Protein 1LXY (pdb70)

Nearest PDB structures (foldseek):
  1lxy-assembly1_A  TM=1.002E+00  e=8.979E-89  Mycoplasmopsis arginini
  4e4j-assembly2_D  TM=9.591E-01  e=1.182E-56  Malacoplasma penetrans HF-2
  4bof-assembly4_D-2  TM=9.390E-01  e=9.169E-45  Streptococcus pyogenes
  2aci-assembly3_B  TM=8.982E-01  e=5.931E-35  Pseudomonas aeruginosa
  2abr-assembly1_B  TM=8.863E-01  e=8.981E-33  Pseudomonas aeruginosa

Secondary structure (DSSP, 8-state):
--S-TT--S-BB--SSSPEEEEEE----GGGGG--GGGHHHHT-SS---HHHHHHHHHHHHHHHHTTT-EEEEHHHHHHHHHHHS-HHHHHHHHHHHHHT-SSPPPHHHHHHHHHHHHH-SSHHHHHHHHHH-EEHHHHT---SSSEEE---GGGG-TTSSEEEEBTEEEE---SSHHHHTTHHHHHHHHHH-TTTTTPPEEE-GGG-S---GGGEEE-SSSEEEEEESSS--HHHHHHHHHHHHH-TT----EEEEEE---BTTB-SGGGTEEEEETTEEEE-GGGTTT-EEEEEETTTS-SS---EEE---HHHHHHHHHSS--EEEETT-TT--HHHHHHHHHTTTT-PEEEETTEEEEETT-HHHHHHHHHTT-EEEEE--HHHHTTS--TTTT-EEEEEPPP--/--S-TT--S-BB--SSS-EEEEEE----GGGGG--GGGHHHHT-SS---HHHHHHHHHHHHHHHHHTT-EEEEHHHHHHHHHHTS-HHHHHHHHHHHHHT-SSPPPHHHHHHHHHHHHT-SSHHHHHHHHHH-EEHHHHT---SSSEEE---GGGG-TTSSEEEEBTEEEE---SSHHHHTTHHHHHHHHHH-TTTTT--EEE-GGG-S---GGGEEE-SSSEEEEEESSS--HHHHHHHHHHHHH-SS----EEEEEE---BTTB-SGGGTEEEEETTEEEE-GGGTTT-EEEEEESSSS-SS---EE----HHHHHHHHHSS--EEEETT-TT--HHHHHHHHHTTTT-PEEEETTEEEEETT-HHHHHHHHHTT-EEEEE--HHHHTTS--TTTT-EEEEEPPP--

Solvent-accessible surface area: 29771 Å² total

Radius of gyration: 29.82 Å; Cα contacts (8 Å, |Δi|>4): 1831; chains: 2; bounding box: 75×48×93 Å

B-factor: mean 23.93, std 8.2, range [6.05, 57.38]

Foldseek 3Di:
DLDDPPQQAFADQAQFFFFAEWEFAQQALQLVPDDPVCCVVLQFLDRFPNVVQNVQVVVLVVVCVVSNHSYGHLLVLLQVLLVQFDVVLVLVLLVVLQPLFPPNADPVVSVLVSVLLVPDPGSSVNSRDSQNFAFCVSSVHDDPDGTNGHHLRLVRLVQWQKARARRAIEGFQWDHSSNNSVSSSVCSSLCGPPSNVVHHYLYHNVPPAFAIRLQWGNHGLAEIEGEPELGHHPVVVQSSLLSQLVDPVRRHFKYKYKYFYHDSLQTYCLLAKDDAALFEMEGACVRQVGIWIWMFGSPPCPSGTDTHTDPDRVQVVVCVVSVDGHHYAHQLGDPDDVVLSVVCSSLSLSAWRHSHGLETEKACVSPSSCVSSVVVVHHYDYTHNVSVSSSSHIVNSSMHRRHRDHDPD/DLDDPVQQFFADQAQFFQFAEKEFAQFALQLVPDDPVCCVVLQFLDRFPNVVQNVLVVVVVVVCVVSVHRYGHLLVLLLVLLVPFDPVLVLVLLVVLQCLFPPNADVVVSVLSSVLLVPDDGSSVSSRDSQNFAFCVSSVHDDPDGTNTHHLRLVRQVQWQKARARRAIEGFQWDHSSNNSVSSSVCSSQCGPPSRVVHHYLYHNVVPAFAIRLQWGNHGLAEIEGEPELTHHQVNVLSSLLSQLVDPVRRHFKYKYKYFYHDSLQTYVLLAWDAQALAEMEGECVRQVPIWIWMFGSDPQPSRTHTHTDPDHVQVVVCVVNVDRHHYAYQLGPPGDVVLSVVCSSLSVSNWRHNHGLETEKACVSPSSCVSSVVVPHHYDYTHNVSVSSSSHIVSSSMHRRHGHDDPD

Organism: Mycoplasmopsis arginini (NCBI:txid2094)

Sequence (818 aa):
SVFDSKFKGIHVYSEIGELESVLVHEPGREIDYITPARLDELLFSAILESHDARKEHKQFVAELKANDINVVELIDLVAETYDLASQEAKDKLIEEFLEDSEPVLSEEHKVVVRNFLKAKKTSRELVEIMMAGITKYDLGIEADHELIVDPMPNLYFTRDPFASVGNGVTIHYMRYKVRQRETLFSRFVFSNHPKLINTPWYYDPSLKLSIEGGDVFIYNNDTLVVGVSERTDLQTVTLLAKNIVANKECEFKRIVAINVPKWTNLMHLDTWLTMLDKDKFLYSPIANDVFKFWDYDLVNGGAEPQPVENGLPLEGLLQSIINKKPVLIPIAGEGASQMEIERETHFDGTNYLAIRPGVVIGYSRNEKTNAALEAAGIKVLPFHGNQLSLGMGNARCMSMPLSRKDVKWSVFDSKFKGIHVYSEIGELESVLVHEPGREIDYITPARLDELLFSAILESHDARKEHKQFVAELKANDINVVELIDLVAETYDLASQEAKDKLIEEFLEDSEPVLSEEHKVVVRNFLKAKKTSRELVEIMMAGITKYDLGIEADHELIVDPMPNLYFTRDPFASVGNGVTIHYMRYKVRQRETLFSRFVFSNHPKLINTPWYYDPSLKLSIEGGDVFIYNNDTLVVGVSERTDLQTVTLLAKNIVANKECEFKRIVAINVPKWTNLMHLDTWLTMLDKDKFLYSPIANDVFKFWDYDLVNGGAEPQPVENGLPLEGLLQSIINKKPVLIPIAGEGASQMEIERETHFDGTNYLAIRPGVVIGYSRNEKTNAALEAAGIKVLPFHGNQLSLGMGNARCMSMPLSRKDVKW

InterPro domains:
  IPR003876 Arginine deiminase [MF_00242] (8-408)
  IPR003876 Arginine deiminase [PIRSF006356] (8-408)
  IPR003876 Arginine deiminase [PR01466] (9-29)
  IPR003876 Arginine deiminase [PR01466] (152-170)
  IPR003876 Arginine deiminase [PR01466] (180-195)
  IPR003876 Arginine deiminase [PR01466] (344-361)
  IPR003876 Arginine deiminase [PR01466] (364-378)
  IPR003876 Arginine deiminase [PR01466] (387-405)
  IPR003876 Arginine deiminase [TIGR01078] (11-408)

CATH classification: 3.75.10.10 (+1 more: 1.10.3930.10)

Structure (mmCIF, N/CA/C/O backbone):
data_1LXY
#
_entry.id   1LXY
#
_cell.length_a   77.240
_cell.length_b   76.370
_cell.length_c   82.900
_cell.angle_alpha   90.00
_cell.angle_beta   109.74
_cell.angle_gamma   90.00
#
_symmetry.space_group_name_H-M   'P 1 21 1'
#
loop_
_entity.id
_entity.type
_entity.pdbx_description
1 polymer 'Arginine Deiminase'
2 non-polymer CITRULLINE
3 non-polymer 2-AMINO-2-HYDROXYMETHYL-PROPANE-1,3-DIOL
4 water water
#
loop_
_atom_site.group_PDB
_atom_site.id
_atom_site.type_symbol
_atom_site.label_atom_id
_atom_site.label_alt_id
_atom_site.label_comp_id
_atom_site.label_asym_id
_atom_site.label_entity_id
_atom_site.label_seq_id
_atom_site.pdbx_PDB_ins_code
_atom_site.Cartn_x
_atom_site.Cartn_y
_atom_site.Cartn_z
_atom_site.occupancy
_atom_site.B_iso_or_equiv
_atom_site.auth_seq_id
_atom_site.auth_comp_id
_atom_site.auth_asym_id
_atom_site.auth_atom_id
_atom_site.pdbx_PDB_model_num
ATOM 1 N N . SER A 1 1 ? 62.752 64.706 2.340 1.00 24.18 2 SER A N 1
ATOM 2 C CA . SER A 1 1 ? 62.421 63.279 2.616 1.00 23.15 2 SER A CA 1
ATOM 3 C C . SER A 1 1 ? 61.026 62.973 2.098 1.00 26.19 2 SER A C 1
ATOM 4 O O . SER A 1 1 ? 60.238 63.880 1.818 1.00 23.47 2 SER A O 1
ATOM 7 N N . VAL A 1 2 ? 60.709 61.695 1.970 1.00 22.79 3 VAL A N 1
ATOM 8 C CA . VAL A 1 2 ? 59.377 61.349 1.505 1.00 21.40 3 VAL A CA 1
ATOM 9 C C . VAL A 1 2 ? 58.412 61.622 2.649 1.00 18.70 3 VAL A C 1
ATOM 10 O O . VAL A 1 2 ? 57.215 61.810 2.439 1.00 22.10 3 VAL A O 1
ATOM 14 N N . PHE A 1 3 ? 58.935 61.640 3.872 1.00 17.09 4 PHE A N 1
ATOM 15 C CA . PHE A 1 3 ? 58.085 61.898 5.028 1.00 21.33 4 PHE A CA 1
ATOM 16 C C . PHE A 1 3 ? 57.964 63.397 5.255 1.00 24.82 4 PHE A C 1
ATOM 17 O O . PHE A 1 3 ? 58.953 64.119 5.137 1.00 24.74 4 PHE A O 1
ATOM 25 N N . ASP A 1 4 ? 56.764 63.880 5.574 1.00 21.92 5 ASP A N 1
ATOM 26 C CA . ASP A 1 4 ? 56.628 65.308 5.824 1.00 26.17 5 ASP A CA 1
ATOM 27 C C . ASP A 1 4 ? 57.199 65.639 7.201 1.00 31.19 5 ASP A C 1
ATOM 28 O O . ASP A 1 4 ? 57.575 64.742 7.964 1.00 25.99 5 ASP A O 1
ATOM 33 N N . SER A 1 5 ? 57.254 66.929 7.516 1.00 29.96 6 SER A N 1
ATOM 34 C CA . SER A 1 5 ? 57.804 67.408 8.782 1.00 31.14 6 SER A CA 1
ATOM 35 C C . SER A 1 5 ? 57.239 66.775 10.042 1.00 28.75 6 SER A C 1
ATOM 36 O O . SER A 1 5 ? 57.992 66.448 10.959 1.00 35.02 6 SER A O 1
ATOM 39 N N . LYS A 1 6 ? 55.925 66.600 10.096 1.00 26.39 7 LYS A N 1
ATOM 40 C CA . LYS A 1 6 ? 55.295 66.047 11.294 1.00 28.93 7 LYS A CA 1
ATOM 41 C C . LYS A 1 6 ? 55.384 64.541 11.527 1.00 29.88 7 LYS A C 1
ATOM 42 O O . LYS A 1 6 ? 55.263 64.096 12.663 1.00 28.00 7 LYS A O 1
ATOM 48 N N . PHE A 1 7 ? 55.579 63.747 10.480 1.00 29.58 8 PHE A N 1
ATOM 49 C CA . PHE A 1 7 ? 55.647 62.299 10.681 1.00 31.35 8 PHE A CA 1
ATOM 50 C C . PHE A 1 7 ? 56.655 61.956 11.779 1.00 30.19 8 PHE A C 1
ATOM 51 O O . PHE A 1 7 ? 57.823 62.344 11.702 1.00 34.16 8 PHE A O 1
ATOM 59 N N . LYS A 1 8 ? 56.203 61.232 12.797 1.00 27.06 9 LYS A N 1
ATOM 60 C CA . LYS A 1 8 ? 57.071 60.851 13.916 1.00 33.41 9 LYS A CA 1
ATOM 61 C C . LYS A 1 8 ? 57.314 59.341 13.947 1.00 36.11 9 LYS A C 1
ATOM 62 O O . LYS A 1 8 ? 58.299 58.862 14.522 1.00 45.24 9 LYS A O 1
ATOM 68 N N . GLY A 1 9 ? 56.420 58.593 13.317 1.00 29.22 10 GLY A N 1
ATOM 69 C CA . GLY A 1 9 ? 56.554 57.150 13.311 1.00 25.16 10 GLY A CA 1
ATOM 70 C C . GLY A 1 9 ? 55.181 56.551 13.111 1.00 22.85 10 GLY A C 1
ATOM 71 O O . GLY A 1 9 ? 54.206 57.278 12.891 1.00 17.67 10 GLY A O 1
ATOM 72 N N . ILE A 1 10 ? 55.096 55.233 13.206 1.00 19.10 11 ILE A N 1
ATOM 73 C CA . ILE A 1 10 ? 53.837 54.548 12.999 1.00 16.26 11 ILE A CA 1
ATOM 74 C C . ILE A 1 10 ? 52.833 54.919 14.062 1.00 16.19 11 ILE A C 1
ATOM 75 O O . ILE A 1 10 ? 53.096 54.793 15.249 1.00 19.46 11 ILE A O 1
ATOM 80 N N . HIS A 1 11 ? 51.663 55.369 13.629 1.00 18.91 12 HIS A N 1
ATOM 81 C CA . HIS A 1 11 ? 50.634 55.759 14.577 1.00 21.37 12 HIS A CA 1
ATOM 82 C C . HIS A 1 11 ? 49.263 55.421 14.005 1.00 19.46 12 HIS A C 1
ATOM 83 O O . HIS A 1 11 ? 48.573 56.309 13.528 1.00 15.34 12 HIS A O 1
ATOM 90 N N . VAL A 1 12 ? 48.854 54.152 14.059 1.00 18.75 13 VAL A N 1
ATOM 91 C CA . VAL A 1 12 ? 47.555 53.775 13.489 1.00 20.63 13 VAL A CA 1
ATOM 92 C C . VAL A 1 12 ? 46.705 52.978 14.476 1.00 18.27 13 VAL A C 1
ATOM 93 O O . VAL A 1 12 ? 46.880 51.764 14.639 1.00 20.51 13 VAL A O 1
ATOM 97 N N . TYR A 1 13 ? 45.774 53.669 15.126 1.00 13.52 14 TYR A N 1
ATOM 98 C CA . TYR A 1 13 ? 44.930 53.025 16.115 1.00 17.35 14 TYR A CA 1
ATOM 99 C C . TYR A 1 13 ? 43.470 52.979 15.715 1.00 15.97 14 TYR A C 1
ATOM 100 O O . TYR A 1 13 ? 42.583 52.854 16.565 1.00 21.44 14 TYR A O 1
ATOM 109 N N . SER A 1 14 ? 43.221 53.068 14.411 1.00 19.48 15 SER A N 1
ATOM 110 C CA . SER A 1 14 ? 41.864 52.992 13.883 1.00 13.33 15 SER A CA 1
ATOM 111 C C . SER A 1 14 ? 41.911 52.811 12.378 1.00 11.69 15 SER A C 1
ATOM 112 O O . SER A 1 14 ? 42.983 52.860 11.764 1.00 13.88 15 SER A O 1
ATOM 115 N N . GLU A 1 15 ? 40.731 52.620 11.801 1.00 14.21 16 GLU A N 1
ATOM 116 C CA . GLU A 1 15 ? 40.571 52.433 10.366 1.00 18.78 16 GLU A CA 1
ATOM 117 C C . GLU A 1 15 ? 40.052 53.721 9.734 1.00 18.26 16 GLU A C 1
ATOM 118 O O . GLU A 1 15 ? 39.994 53.843 8.495 1.00 14.93 16 GLU A O 1
ATOM 124 N N . ILE A 1 16 ? 39.702 54.689 10.581 1.00 18.14 17 ILE A N 1
ATOM 125 C CA . ILE A 1 16 ? 39.070 55.920 10.106 1.00 20.20 17 ILE A CA 1
ATOM 126 C C . ILE A 1 16 ? 39.628 57.287 10.522 1.00 19.41 17 ILE A C 1
ATOM 127 O O . ILE A 1 16 ? 39.169 58.301 10.008 1.00 18.87 17 ILE A O 1
ATOM 132 N N . GLY A 1 17 ? 40.569 57.335 11.460 1.00 17.55 18 GLY A N 1
ATOM 133 C CA . GLY A 1 17 ? 41.104 58.628 11.871 1.00 19.98 18 GLY A CA 1
ATOM 134 C C . GLY A 1 17 ? 41.689 59.404 10.702 1.00 19.52 18 GLY A C 1
ATOM 135 O O . GLY A 1 17 ? 42.173 58.805 9.743 1.00 15.01 18 GLY A O 1
ATOM 136 N N . GLU A 1 18 ? 41.656 60.735 10.766 1.00 16.37 19 GLU A N 1
ATOM 137 C CA . GLU A 1 18 ? 42.201 61.539 9.676 1.00 19.75 19 GLU A CA 1
ATOM 138 C C . GLU A 1 18 ? 43.564 61.028 9.252 1.00 19.59 19 GLU A C 1
ATOM 139 O O . GLU A 1 18 ? 44.510 61.019 10.045 1.00 19.40 19 GLU A O 1
ATOM 145 N N . LEU A 1 19 ? 43.659 60.613 7.993 1.00 17.48 20 LEU A N 1
ATOM 146 C CA . LEU A 1 19 ? 44.894 60.072 7.449 1.00 18.36 20 LEU A CA 1
ATOM 147 C C . LEU A 1 19 ? 45.972 61.145 7.334 1.00 15.92 20 LEU A C 1
ATOM 148 O O . LEU A 1 19 ? 45.747 62.192 6.739 1.00 19.00 20 LEU A O 1
ATOM 153 N N . GLU A 1 20 ? 47.148 60.881 7.888 1.00 14.88 21 GLU A N 1
ATOM 154 C CA . GLU A 1 20 ? 48.239 61.858 7.823 1.00 18.07 21 GLU A CA 1
ATOM 155 C C . GLU A 1 20 ? 49.329 61.453 6.825 1.00 20.00 21 GLU A C 1
ATOM 156 O O . GLU A 1 20 ? 49.716 62.250 5.969 1.00 20.52 21 GLU A O 1
ATOM 162 N N . SER A 1 21 ? 49.813 60.216 6.936 1.00 21.93 22 SER A N 1
ATOM 163 C CA . SER A 1 21 ? 50.826 59.677 6.023 1.00 18.41 22 SER A CA 1
ATOM 164 C C . SER A 1 21 ? 50.370 58.287 5.571 1.00 12.98 22 SER A C 1
ATOM 165 O O . SER A 1 21 ? 49.884 57.491 6.380 1.00 16.57 22 SER A O 1
ATOM 168 N N . VAL A 1 22 ? 50.555 57.989 4.291 1.00 14.34 23 VAL A N 1
ATOM 169 C CA . VAL A 1 22 ? 50.124 56.712 3.747 1.00 16.89 23 VAL A CA 1
ATOM 170 C C . VAL A 1 22 ? 51.091 56.264 2.670 1.00 17.73 23 VAL A C 1
ATOM 171 O O . VAL A 1 22 ? 51.593 57.079 1.897 1.00 18.40 23 VAL A O 1
ATOM 175 N N . LEU A 1 23 ? 51.361 54.965 2.638 1.00 15.71 24 LEU A N 1
ATOM 176 C CA . LEU A 1 23 ? 52.264 54.381 1.658 1.00 15.97 24 LEU A CA 1
ATOM 177 C C . LEU A 1 23 ? 51.490 53.814 0.453 1.00 19.05 24 LEU A C 1
ATOM 178 O O . LEU A 1 23 ? 50.489 53.116 0.614 1.00 19.41 24 LEU A O 1
ATOM 183 N N . VAL A 1 24 ? 51.965 54.137 -0.743 1.00 17.99 25 VAL A N 1
ATOM 184 C CA . VAL A 1 24 ? 51.381 53.651 -1.984 1.00 13.69 25 VAL A CA 1
ATOM 185 C C . VAL A 1 24 ? 52.533 53.295 -2.914 1.00 18.15 25 VAL A C 1
ATOM 186 O O . VAL A 1 24 ? 53.708 53.503 -2.576 1.00 16.99 25 VAL A O 1
ATOM 190 N N . HIS A 1 25 ? 52.208 52.722 -4.067 1.00 14.92 26 HIS A N 1
ATOM 191 C CA . HIS A 1 25 ? 53.232 52.413 -5.060 1.00 13.83 26 HIS A CA 1
ATOM 192 C C . HIS A 1 25 ? 52.584 52.430 -6.420 1.00 18.74 26 HIS A C 1
ATOM 193 O O . HIS A 1 25 ? 51.680 51.645 -6.687 1.00 17.92 26 HIS A O 1
ATOM 200 N N . GLU A 1 26 ? 53.036 53.332 -7.281 1.00 16.65 27 GLU A N 1
ATOM 201 C CA . GLU A 1 26 ? 52.495 53.403 -8.629 1.00 14.90 27 GLU A CA 1
ATOM 202 C C . GLU A 1 26 ? 53.064 52.200 -9.384 1.00 16.55 27 GLU A C 1
ATOM 203 O O . GLU A 1 26 ? 54.269 51.940 -9.333 1.00 19.94 27 GLU A O 1
ATOM 209 N N . PRO A 1 27 ? 52.198 51.426 -10.065 1.00 15.08 28 PRO A N 1
ATOM 210 C CA . PRO A 1 27 ? 52.692 50.259 -10.802 1.00 12.99 28 PRO A CA 1
ATOM 211 C C . PRO A 1 27 ? 53.773 50.624 -11.817 1.00 17.83 28 PRO A C 1
ATOM 212 O O . PRO A 1 27 ? 53.548 51.406 -12.752 1.00 18.71 28 PRO A O 1
ATOM 216 N N . GLY A 1 28 ? 54.966 50.082 -11.601 1.00 17.89 29 GLY A N 1
ATOM 217 C CA . GLY A 1 28 ? 56.065 50.354 -12.505 1.00 14.50 29 GLY A CA 1
ATOM 218 C C . GLY A 1 28 ? 56.120 49.364 -13.659 1.00 19.70 29 GLY A C 1
ATOM 219 O O . GLY A 1 28 ? 55.104 48.830 -14.092 1.00 18.83 29 GLY A O 1
ATOM 220 N N . ARG A 1 29 ? 57.326 49.120 -14.153 1.00 14.47 30 ARG A N 1
ATOM 221 C CA . ARG A 1 29 ? 57.548 48.217 -15.267 1.00 20.89 30 ARG A CA 1
ATOM 222 C C . ARG A 1 29 ? 57.093 46.790 -14.975 1.00 18.56 30 ARG A C 1
ATOM 223 O O . ARG A 1 29 ? 56.814 46.012 -15.904 1.00 14.86 30 ARG A O 1
ATOM 231 N N . GLU A 1 30 ? 57.019 46.448 -13.691 1.00 15.30 31 GLU A N 1
ATOM 232 C CA . GLU A 1 30 ? 56.624 45.104 -13.302 1.00 17.01 31 GLU A CA 1
ATOM 233 C C . GLU A 1 30 ? 55.306 44.624 -13.922 1.00 13.99 31 GLU A C 1
ATOM 234 O O . GLU A 1 30 ? 55.165 43.441 -14.229 1.00 16.33 31 GLU A O 1
ATOM 240 N N . ILE A 1 31 ? 54.336 45.514 -14.126 1.00 12.72 32 ILE A N 1
ATOM 241 C CA . ILE A 1 31 ? 53.085 45.046 -14.718 1.00 14.87 32 ILE A CA 1
ATOM 242 C C . ILE A 1 31 ? 53.154 44.864 -16.240 1.00 17.16 32 ILE A C 1
ATOM 243 O O . ILE A 1 31 ? 52.223 44.310 -16.836 1.00 16.71 32 ILE A O 1
ATOM 248 N N . ASP A 1 32 ? 54.233 45.325 -16.874 1.00 16.36 33 ASP A N 1
ATOM 249 C CA . ASP A 1 32 ? 54.361 45.153 -18.328 1.00 16.22 33 ASP A CA 1
ATOM 250 C C . ASP A 1 32 ? 54.768 43.709 -18.633 1.00 16.98 33 ASP A C 1
ATOM 251 O O . ASP A 1 32 ? 54.651 43.239 -19.772 1.00 15.48 33 ASP A O 1
ATOM 256 N N . TYR A 1 33 ? 55.239 43.004 -17.609 1.00 16.65 34 TYR A N 1
ATOM 257 C CA . TYR A 1 33 ? 55.688 41.626 -17.775 1.00 16.72 34 TYR A CA 1
ATOM 258 C C . TYR A 1 33 ? 54.613 40.584 -17.462 1.00 17.86 34 TYR A C 1
ATOM 259 O O . TYR A 1 33 ? 54.875 39.383 -17.433 1.00 17.32 34 TYR A O 1
ATOM 268 N N . ILE A 1 34 ? 53.395 41.044 -17.236 1.00 17.30 35 ILE A N 1
ATOM 269 C CA . ILE A 1 34 ? 52.309 40.110 -16.989 1.00 18.08 35 ILE A CA 1
ATOM 270 C C . ILE A 1 34 ? 51.905 39.568 -18.366 1.00 18.37 35 ILE A C 1
ATOM 271 O O . ILE A 1 34 ? 51.567 40.338 -19.268 1.00 18.91 35 ILE A O 1
ATOM 276 N N . THR A 1 35 ? 51.967 38.251 -18.539 1.00 19.12 36 THR A N 1
ATOM 277 C CA . THR A 1 35 ? 51.578 37.633 -19.821 1.00 20.87 36 THR A CA 1
ATOM 278 C C . THR A 1 35 ? 50.299 36.818 -19.636 1.00 20.47 36 THR A C 1
ATOM 279 O O . THR A 1 35 ? 49.999 36.363 -18.533 1.00 20.76 36 THR A O 1
ATOM 283 N N . PRO A 1 36 ? 49.538 36.611 -20.718 1.00 17.15 37 PRO A N 1
ATOM 284 C CA . PRO A 1 36 ? 48.293 35.848 -20.615 1.00 19.06 37 PRO A CA 1
ATOM 285 C C . PRO A 1 36 ? 48.369 34.466 -19.968 1.00 24.05 37 PRO A C 1
ATOM 286 O O . PRO A 1 36 ? 47.489 34.109 -19.185 1.00 20.65 37 PRO A O 1
ATOM 290 N N . ALA A 1 37 ? 49.421 33.707 -20.265 1.00 16.69 38 ALA A N 1
ATOM 291 C CA . ALA A 1 37 ? 49.583 32.369 -19.696 1.00 22.93 38 ALA A CA 1
ATOM 292 C C . ALA A 1 37 ? 49.930 32.390 -18.206 1.00 24.10 38 ALA A C 1
ATOM 293 O O . ALA A 1 37 ? 49.850 31.358 -17.531 1.00 17.63 38 ALA A O 1
ATOM 295 N N . ARG A 1 38 ? 50.311 33.557 -17.687 1.00 15.33 39 ARG A N 1
ATOM 296 C CA . ARG A 1 38 ? 50.678 33.649 -16.278 1.00 22.14 39 ARG A CA 1
ATOM 297 C C . ARG A 1 38 ? 49.694 34.409 -15.399 1.00 18.62 39 ARG A C 1
ATOM 298 O O . ARG A 1 38 ? 50.018 34.736 -14.262 1.00 17.54 39 ARG A O 1
ATOM 306 N N . LEU A 1 39 ? 48.489 34.677 -15.899 1.00 19.60 40 LEU A N 1
ATOM 307 C CA . LEU A 1 39 ? 47.522 35.424 -15.106 1.00 16.82 40 LEU A CA 1
ATOM 308 C C . LEU A 1 39 ? 47.264 34.823 -13.727 1.00 20.65 40 LEU A C 1
ATOM 309 O O . LEU A 1 39 ? 47.401 35.519 -12.726 1.00 14.39 40 LEU A O 1
ATOM 314 N N . ASP A 1 40 ? 46.890 33.545 -13.659 1.00 17.14 41 ASP A N 1
ATOM 315 C CA . ASP A 1 40 ? 46.630 32.938 -12.364 1.00 17.45 41 ASP A CA 1
ATOM 316 C C . ASP A 1 40 ? 47.864 32.956 -11.479 1.00 21.16 41 ASP A C 1
ATOM 317 O O . ASP A 1 40 ? 47.784 33.273 -10.302 1.00 21.44 41 ASP A O 1
ATOM 322 N N . GLU A 1 41 ? 49.007 32.623 -12.049 1.00 14.95 42 GLU A N 1
ATOM 323 C CA . GLU A 1 41 ? 50.231 32.617 -11.273 1.00 18.53 42 GLU A CA 1
ATOM 324 C C . GLU A 1 41 ? 50.580 33.992 -10.674 1.00 20.28 42 GLU A C 1
ATOM 325 O O . GLU A 1 41 ? 50.869 34.092 -9.485 1.00 21.98 42 GLU A O 1
ATOM 331 N N . LEU A 1 42 ? 50.531 35.044 -11.489 1.00 19.62 43 LEU A N 1
ATOM 332 C CA . LEU A 1 42 ? 50.888 36.388 -11.024 1.00 17.16 43 LEU A CA 1
ATOM 333 C C . LEU A 1 42 ? 49.781 37.081 -10.223 1.00 21.65 43 LEU A C 1
ATOM 334 O O . LEU A 1 42 ? 49.976 38.186 -9.725 1.00 15.27 43 LEU A O 1
ATOM 339 N N . LEU A 1 43 ? 48.624 36.427 -10.117 1.00 18.07 44 LEU A N 1
ATOM 340 C CA . LEU A 1 43 ? 47.480 36.927 -9.343 1.00 17.88 44 LEU A CA 1
ATOM 341 C C . LEU A 1 43 ? 46.671 38.079 -9.977 1.00 21.34 44 LEU A C 1
ATOM 342 O O . LEU A 1 43 ? 46.252 39.000 -9.286 1.00 18.18 44 LEU A O 1
ATOM 347 N N . PHE A 1 44 ? 46.441 38.033 -11.287 1.00 13.78 45 PHE A N 1
ATOM 348 C CA . PHE A 1 44 ? 45.650 39.089 -11.920 1.00 15.02 45 PHE A CA 1
ATOM 349 C C . PHE A 1 44 ? 44.442 38.489 -12.621 1.00 12.76 45 PHE A C 1
ATOM 350 O O . PHE A 1 44 ? 44.538 37.388 -13.148 1.00 14.68 45 PHE A O 1
ATOM 358 N N . SER A 1 45 ? 43.313 39.196 -12.624 1.00 15.07 46 SER A N 1
ATOM 359 C CA . SER A 1 45 ? 42.099 38.687 -13.279 1.00 13.99 46 SER A CA 1
ATOM 360 C C . SER A 1 45 ? 42.172 38.878 -14.796 1.00 16.95 46 SER A C 1
ATOM 361 O O . SER A 1 45 ? 41.504 38.171 -15.565 1.00 17.51 46 SER A O 1
ATOM 364 N N . ALA A 1 46 ? 42.980 39.849 -15.213 1.00 13.67 47 ALA A N 1
ATOM 365 C CA . ALA A 1 46 ? 43.167 40.151 -16.622 1.00 14.41 47 ALA A CA 1
ATOM 366 C C . ALA A 1 46 ? 44.377 41.048 -16.757 1.00 12.84 47 ALA A C 1
ATOM 367 O O . ALA A 1 46 ? 44.878 41.588 -15.760 1.00 12.95 47 ALA A O 1
ATOM 369 N N . ILE A 1 47 ? 44.857 41.210 -17.989 1.00 15.84 48 ILE A N 1
ATOM 370 C CA . ILE A 1 47 ? 46.010 42.051 -18.221 1.00 13.54 48 ILE A CA 1
ATOM 371 C C . ILE A 1 47 ? 45.609 43.520 -18.270 1.00 18.01 48 ILE A C 1
ATOM 372 O O . ILE A 1 47 ? 44.712 43.913 -19.013 1.00 19.67 48 ILE A O 1
ATOM 377 N N . LEU A 1 48 ? 46.294 44.324 -17.470 1.00 16.96 49 LEU A N 1
ATOM 378 C CA . LEU A 1 48 ? 46.048 45.758 -17.398 1.00 23.47 49 LEU A CA 1
ATOM 379 C C . LEU A 1 48 ? 46.656 46.477 -18.570 1.00 18.82 49 LEU A C 1
ATOM 380 O O . LEU A 1 48 ? 47.671 46.045 -19.117 1.00 25.07 49 LEU A O 1
ATOM 385 N N . GLU A 1 49 ? 46.033 47.585 -18.956 1.00 14.91 50 GLU A N 1
ATOM 386 C CA . GLU A 1 49 ? 46.599 48.426 -19.998 1.00 21.89 50 GLU A CA 1
ATOM 387 C C . GLU A 1 49 ? 47.465 49.299 -19.081 1.00 19.00 50 GLU A C 1
ATOM 388 O O . GLU A 1 49 ? 46.948 50.118 -18.309 1.00 15.66 50 GLU A O 1
ATOM 394 N N . SER A 1 50 ? 48.774 49.071 -19.129 1.00 18.94 51 SER A N 1
ATOM 395 C CA . SER A 1 50 ? 49.726 49.769 -18.268 1.00 21.76 51 SER A CA 1
ATOM 396 C C . SER A 1 50 ? 49.661 51.284 -18.238 1.00 16.64 51 SER A C 1
ATOM 397 O O . SER A 1 50 ? 49.679 51.884 -17.168 1.00 17.67 51 SER A O 1
ATOM 400 N N . HIS A 1 51 ? 49.583 51.913 -19.398 1.00 17.39 52 HIS A N 1
ATOM 401 C CA . HIS A 1 51 ? 49.564 53.364 -19.418 1.00 17.88 52 HIS A CA 1
ATOM 402 C C . HIS A 1 51 ? 48.389 53.946 -18.650 1.00 14.52 52 HIS A C 1
ATOM 403 O O . HIS A 1 51 ? 48.585 54.819 -17.803 1.00 19.57 52 HIS A O 1
ATOM 410 N N . ASP A 1 52 ? 47.178 53.467 -18.928 1.00 15.15 53 ASP A N 1
ATOM 411 C CA . ASP A 1 52 ? 46.010 53.956 -18.218 1.00 9.58 53 ASP A CA 1
ATOM 412 C C . ASP A 1 52 ? 46.097 53.623 -16.734 1.00 19.41 53 ASP A C 1
ATOM 413 O O . ASP A 1 52 ? 45.646 54.396 -15.888 1.00 16.58 53 ASP A O 1
ATOM 418 N N . ALA A 1 53 ? 46.666 52.467 -16.418 1.00 18.38 54 ALA A N 1
ATOM 419 C CA . ALA A 1 53 ? 46.780 52.069 -15.022 1.00 14.82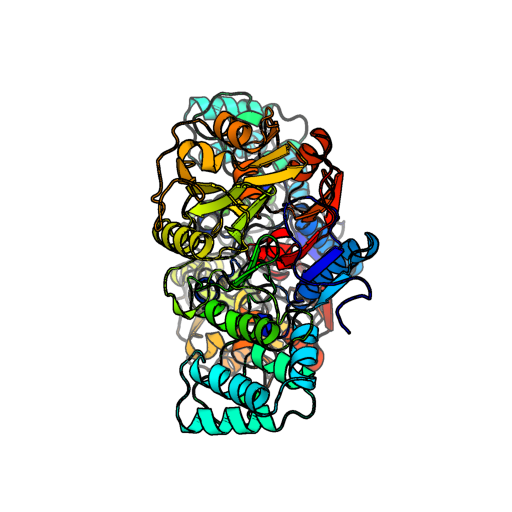 54 ALA A CA 1
ATOM 420 C C . ALA A 1 53 ? 47.560 53.109 -14.229 1.00 12.13 54 ALA A C 1
ATOM 421 O O . ALA A 1 53 ? 47.172 53.470 -13.129 1.00 15.19 54 ALA A O 1
ATOM 423 N N . ARG A 1 54 ? 48.670 53.580 -14.792 1.00 19.71 55 ARG A N 1
ATOM 424 C CA . ARG A 1 54 ? 49.497 54.559 -14.112 1.00 17.06 55 ARG A CA 1
ATOM 425 C C . ARG A 1 54 ? 48.773 55.900 -14.012 1.00 22.47 55 ARG A C 1
ATOM 426 O O . ARG A 1 54 ? 48.867 56.580 -12.989 1.00 17.73 55 ARG A O 1
ATOM 434 N N . LYS A 1 55 ? 48.045 56.281 -15.057 1.00 19.73 56 LYS A N 1
ATOM 435 C CA . LYS A 1 55 ? 47.298 57.535 -15.005 1.00 20.32 56 LYS A CA 1
ATOM 436 C C . LYS A 1 55 ? 46.249 57.424 -13.894 1.00 21.81 56 LYS A C 1
ATOM 437 O O . LYS A 1 55 ? 46.061 58.356 -13.112 1.00 16.77 56 LYS A O 1
ATOM 443 N N . GLU A 1 56 ? 45.563 56.286 -13.827 1.00 17.11 57 GLU A N 1
ATOM 444 C CA . GLU A 1 56 ? 44.559 56.078 -12.786 1.00 13.73 57 GLU A CA 1
ATOM 445 C C . GLU A 1 56 ? 45.192 56.189 -11.389 1.00 19.88 57 GLU A C 1
ATOM 446 O O . GLU A 1 56 ? 44.610 56.772 -10.479 1.00 13.78 57 GLU A O 1
ATOM 452 N N . HIS A 1 57 ? 46.390 55.644 -11.223 1.00 14.10 58 HIS A N 1
ATOM 453 C CA . HIS A 1 57 ? 47.025 55.688 -9.922 1.00 14.85 58 HIS A CA 1
ATOM 454 C C . HIS A 1 57 ? 47.398 57.128 -9.557 1.00 16.34 58 HIS A C 1
ATOM 455 O O . HIS A 1 57 ? 47.280 57.527 -8.399 1.00 13.61 58 HIS A O 1
ATOM 462 N N . LYS A 1 58 ? 47.847 57.911 -10.536 1.00 18.77 59 LYS A N 1
ATOM 463 C CA . LYS A 1 58 ? 48.199 59.313 -10.260 1.00 19.26 59 LYS A CA 1
ATOM 464 C C . LYS A 1 58 ? 46.954 60.081 -9.784 1.00 15.54 59 LYS A C 1
ATOM 465 O O . LYS A 1 58 ? 47.065 60.997 -8.969 1.00 20.15 59 LYS A O 1
ATOM 471 N N . GLN A 1 59 ? 45.780 59.705 -10.290 1.00 12.59 60 GLN A N 1
ATOM 472 C CA . GLN A 1 59 ? 44.527 60.352 -9.874 1.00 13.31 60 GLN A CA 1
ATOM 473 C C . GLN A 1 59 ? 44.216 59.994 -8.439 1.00 14.85 60 GLN A C 1
ATOM 474 O O . GLN A 1 59 ? 43.802 60.841 -7.650 1.00 15.76 60 GLN A O 1
ATOM 480 N N . PHE A 1 60 ? 44.427 58.727 -8.107 1.00 19.35 61 PHE A N 1
ATOM 481 C CA . PHE A 1 60 ? 44.188 58.239 -6.760 1.00 12.05 61 PHE A CA 1
ATOM 482 C C . PHE A 1 60 ? 45.064 59.065 -5.819 1.00 14.77 61 PHE A C 1
ATOM 483 O O . PHE A 1 60 ? 44.589 59.600 -4.819 1.00 17.19 61 PHE A O 1
ATOM 491 N N . VAL A 1 61 ? 46.349 59.169 -6.158 1.00 13.76 62 VAL A N 1
ATOM 492 C CA . VAL A 1 61 ? 47.296 59.936 -5.352 1.00 15.81 62 VAL A CA 1
ATOM 493 C C . VAL A 1 61 ? 46.919 61.413 -5.306 1.00 19.31 62 VAL A C 1
ATOM 494 O O . VAL A 1 61 ? 47.022 62.048 -4.258 1.00 15.15 62 VAL A O 1
ATOM 498 N N . ALA A 1 62 ? 46.471 61.961 -6.433 1.00 19.47 63 ALA A N 1
ATOM 499 C CA . ALA A 1 62 ? 46.064 63.371 -6.459 1.00 16.98 63 ALA A CA 1
ATOM 500 C C . ALA A 1 62 ? 44.909 63.582 -5.489 1.00 13.97 63 ALA A C 1
ATOM 501 O O . ALA A 1 62 ? 44.860 64.576 -4.768 1.00 19.15 63 ALA A O 1
ATOM 503 N N . GLU A 1 63 ? 43.972 62.645 -5.465 1.00 15.78 64 GLU A N 1
ATOM 504 C CA . GLU A 1 63 ? 42.836 62.780 -4.557 1.00 20.46 64 GLU A CA 1
ATOM 505 C C . GLU A 1 63 ? 43.336 62.797 -3.111 1.00 21.60 64 GLU A C 1
ATOM 506 O O . GLU A 1 63 ? 42.917 63.625 -2.297 1.00 20.20 64 GLU A O 1
ATOM 512 N N . LEU A 1 64 ? 44.240 61.878 -2.793 1.00 19.97 65 LEU A N 1
ATOM 513 C CA . LEU A 1 64 ? 44.781 61.813 -1.443 1.00 22.58 65 LEU A CA 1
ATOM 514 C C . LEU A 1 64 ? 45.453 63.137 -1.078 1.00 19.05 65 LEU A C 1
ATOM 515 O O . LEU A 1 64 ? 45.199 63.687 -0.011 1.00 15.97 65 LEU A O 1
ATOM 520 N N . LYS A 1 65 ? 46.285 63.651 -1.979 1.00 16.20 66 LYS A N 1
ATOM 521 C CA . LYS A 1 65 ? 47.003 64.893 -1.727 1.00 22.75 66 LYS A CA 1
ATOM 522 C C . LYS A 1 65 ? 46.093 66.099 -1.587 1.00 18.10 66 LYS A C 1
ATOM 523 O O . LYS A 1 65 ? 46.397 67.022 -0.854 1.00 17.09 66 LYS A O 1
ATOM 529 N N . ALA A 1 66 ? 44.966 66.080 -2.284 1.00 15.54 67 ALA A N 1
ATOM 530 C CA . ALA A 1 66 ? 44.021 67.178 -2.209 1.00 12.72 67 ALA A CA 1
ATOM 531 C C . ALA A 1 66 ? 43.376 67.205 -0.830 1.00 15.56 67 ALA A C 1
ATOM 532 O O . ALA A 1 66 ? 42.702 68.170 -0.471 1.00 15.14 67 ALA A O 1
ATOM 534 N N . ASN A 1 67 ? 43.570 66.139 -0.063 1.00 13.68 68 ASN A N 1
ATOM 535 C CA . ASN A 1 67 ? 42.992 66.061 1.274 1.00 16.62 68 ASN A CA 1
ATOM 536 C C . ASN A 1 67 ? 44.024 66.199 2.389 1.00 16.98 68 ASN A C 1
ATOM 537 O O . ASN A 1 67 ? 43.823 65.705 3.507 1.00 22.14 68 ASN A O 1
ATOM 542 N N . ASP A 1 68 ? 45.120 66.879 2.065 1.00 17.41 69 ASP A N 1
ATOM 543 C CA . ASP A 1 68 ? 46.218 67.155 2.992 1.00 18.36 69 ASP A CA 1
ATOM 544 C C . ASP A 1 68 ? 46.834 65.890 3.584 1.00 22.40 69 ASP A C 1
ATOM 545 O O . ASP A 1 68 ? 47.057 65.789 4.790 1.00 15.86 69 ASP A O 1
ATOM 550 N N . ILE A 1 69 ? 47.118 64.928 2.718 1.00 18.13 70 ILE A N 1
ATOM 551 C CA . ILE A 1 69 ? 47.699 63.670 3.154 1.00 17.67 70 ILE A CA 1
ATOM 552 C C . ILE A 1 69 ? 49.107 63.524 2.591 1.00 17.41 70 ILE A C 1
ATOM 553 O O . ILE A 1 69 ? 49.330 63.775 1.409 1.00 17.84 70 ILE A O 1
ATOM 558 N N . ASN A 1 70 ? 50.048 63.146 3.456 1.00 12.59 71 ASN A N 1
ATOM 559 C CA . ASN A 1 70 ? 51.442 62.929 3.071 1.00 15.79 71 ASN A CA 1
ATOM 560 C C . ASN A 1 70 ? 51.514 61.559 2.406 1.00 20.67 71 ASN A C 1
ATOM 561 O O . ASN A 1 70 ? 51.507 60.517 3.077 1.00 18.28 71 ASN A O 1
ATOM 566 N N . VAL A 1 71 ? 51.587 61.573 1.083 1.00 17.71 72 VAL A N 1
ATOM 567 C CA . VAL A 1 71 ? 51.634 60.350 0.292 1.00 15.91 72 VAL A CA 1
ATOM 568 C C . VAL A 1 71 ? 53.058 59.928 0.009 1.00 18.35 72 VAL A C 1
ATOM 569 O O . VAL A 1 71 ? 53.823 60.665 -0.615 1.00 17.09 72 VAL A O 1
ATOM 573 N N . VAL A 1 72 ? 53.397 58.721 0.447 1.00 18.22 73 VAL A N 1
ATOM 574 C CA . VAL A 1 72 ? 54.734 58.171 0.269 1.00 17.30 73 VAL A CA 1
ATOM 575 C C . VAL A 1 72 ? 54.780 57.079 -0.807 1.00 18.98 73 VAL A C 1
ATOM 576 O O . VAL A 1 72 ? 54.064 56.088 -0.717 1.00 18.68 73 VAL A O 1
ATOM 580 N N . GLU A 1 73 ? 55.617 57.276 -1.821 1.00 16.25 74 GLU A N 1
ATOM 581 C CA . GLU A 1 73 ? 55.791 56.287 -2.881 1.00 17.78 74 GLU A CA 1
ATOM 582 C C . GLU A 1 73 ? 56.841 55.295 -2.390 1.00 21.20 74 GLU A C 1
ATOM 583 O O . GLU A 1 73 ? 57.914 55.702 -1.927 1.00 20.91 74 GLU A O 1
ATOM 589 N N . LEU A 1 74 ? 56.524 54.001 -2.473 1.00 18.61 75 LEU A N 1
ATOM 590 C CA . LEU A 1 74 ? 57.434 52.955 -2.016 1.00 19.77 75 LEU A CA 1
ATOM 591 C C . LEU A 1 74 ? 58.822 53.061 -2.639 1.00 17.14 75 LEU A C 1
ATOM 592 O O . LEU A 1 74 ? 59.823 52.983 -1.933 1.00 16.32 75 LEU A O 1
ATOM 597 N N . ILE A 1 75 ? 58.897 53.261 -3.950 1.00 16.24 76 ILE A N 1
ATOM 598 C CA . ILE A 1 75 ? 60.211 53.340 -4.590 1.00 15.74 76 ILE A CA 1
ATOM 599 C C . ILE A 1 75 ? 61.077 54.407 -3.925 1.00 16.68 76 ILE A C 1
ATOM 600 O O . ILE A 1 75 ? 62.246 54.170 -3.602 1.00 19.93 76 ILE A O 1
ATOM 605 N N . ASP A 1 76 ? 60.495 55.577 -3.694 1.00 16.92 77 ASP A N 1
ATOM 606 C CA . ASP A 1 76 ? 61.242 56.653 -3.073 1.00 19.01 77 ASP A CA 1
ATOM 607 C C . ASP A 1 76 ? 61.599 56.408 -1.613 1.00 20.12 77 ASP A C 1
ATOM 608 O O . ASP A 1 76 ? 62.678 56.804 -1.161 1.00 20.02 77 ASP A O 1
ATOM 613 N N . LEU A 1 77 ? 60.723 55.739 -0.876 1.00 16.68 78 LEU A N 1
ATOM 614 C CA . LEU A 1 77 ? 61.025 55.439 0.521 1.00 16.99 78 LEU A CA 1
ATOM 615 C C . LEU A 1 77 ? 62.206 54.455 0.602 1.00 20.50 78 LEU A C 1
ATOM 616 O O . LEU A 1 77 ? 63.127 54.619 1.416 1.00 21.39 78 LEU A O 1
ATOM 621 N N . VAL A 1 78 ? 62.176 53.440 -0.247 1.00 19.22 79 VAL A N 1
ATOM 622 C CA . VAL A 1 78 ? 63.243 52.449 -0.280 1.00 17.90 79 VAL A CA 1
ATOM 623 C C . VAL A 1 78 ? 64.567 53.088 -0.712 1.00 22.31 79 VAL A C 1
ATOM 624 O O . VAL A 1 78 ? 65.603 52.855 -0.091 1.00 21.30 79 VAL A O 1
ATOM 628 N N . ALA A 1 79 ? 64.535 53.902 -1.767 1.00 19.49 80 ALA A N 1
ATOM 629 C CA . ALA A 1 79 ? 65.747 54.554 -2.254 1.00 21.12 80 ALA A CA 1
ATOM 630 C C . ALA A 1 79 ? 66.344 55.487 -1.204 1.00 26.22 80 ALA A C 1
ATOM 631 O O . ALA A 1 79 ? 67.575 55.562 -1.040 1.00 19.52 80 ALA A O 1
ATOM 633 N N . GLU A 1 80 ? 65.467 56.208 -0.510 1.00 22.11 81 GLU A N 1
ATOM 634 C CA . GLU A 1 80 ? 65.883 57.149 0.533 1.00 24.50 81 GLU A CA 1
ATOM 635 C C . GLU A 1 80 ? 66.580 56.369 1.657 1.00 27.09 81 GLU A C 1
ATOM 636 O O . GLU A 1 80 ? 67.661 56.751 2.124 1.00 23.69 81 GLU A O 1
ATOM 642 N N . THR A 1 81 ? 65.964 55.262 2.065 1.00 18.94 82 THR A N 1
ATOM 643 C CA . THR A 1 81 ? 66.511 54.432 3.123 1.00 18.88 82 THR A CA 1
ATOM 644 C C . THR A 1 81 ? 67.857 53.895 2.667 1.00 24.04 82 THR A C 1
ATOM 645 O O . THR A 1 81 ? 68.842 53.894 3.422 1.00 23.28 82 THR A O 1
ATOM 649 N N . TYR A 1 82 ? 67.900 53.425 1.426 1.00 21.22 83 TYR A N 1
ATOM 650 C CA . TYR A 1 82 ? 69.133 52.870 0.898 1.00 26.14 83 TYR A CA 1
ATOM 651 C C . TYR A 1 82 ? 70.260 53.912 0.989 1.00 27.71 83 TYR A C 1
ATOM 652 O O . TYR A 1 82 ? 71.329 53.630 1.511 1.00 29.24 83 TYR A O 1
ATOM 661 N N . ASP A 1 83 ? 70.011 55.116 0.487 1.00 24.70 84 ASP A N 1
ATOM 662 C CA . ASP A 1 83 ? 71.012 56.175 0.528 1.00 31.15 84 ASP A CA 1
ATOM 663 C C . ASP A 1 83 ? 71.631 56.430 1.890 1.00 29.31 84 ASP A C 1
ATOM 664 O O . ASP A 1 83 ? 72.780 56.837 1.967 1.00 29.36 84 ASP A O 1
ATOM 669 N N . LEU A 1 84 ? 70.862 56.230 2.954 1.00 28.15 85 LEU A N 1
ATOM 670 C CA . LEU A 1 84 ? 71.373 56.465 4.286 1.00 32.32 85 LEU A CA 1
ATOM 671 C C . LEU A 1 84 ? 71.744 55.193 5.038 1.00 33.06 85 LEU A C 1
ATOM 672 O O . LEU A 1 84 ? 72.228 55.268 6.173 1.00 31.60 85 LEU A O 1
ATOM 677 N N . ALA A 1 85 ? 71.502 54.035 4.432 1.00 28.32 86 ALA A N 1
ATOM 678 C CA . ALA A 1 85 ? 71.805 52.767 5.084 1.00 28.57 86 ALA A CA 1
ATOM 679 C C . ALA A 1 85 ? 73.305 52.487 5.129 1.00 27.64 86 ALA A C 1
ATOM 680 O O . ALA A 1 85 ? 74.070 53.040 4.352 1.00 24.97 86 ALA A O 1
ATOM 682 N N . SER A 1 86 ? 73.717 51.599 6.026 1.00 31.13 87 SER A N 1
ATOM 683 C CA . SER A 1 86 ? 75.129 51.232 6.130 1.00 31.58 87 SER A CA 1
ATOM 684 C C . SER A 1 86 ? 75.491 50.444 4.875 1.00 30.01 87 SER A C 1
ATOM 685 O O . SER A 1 86 ? 74.610 49.948 4.163 1.00 23.80 87 SER A O 1
ATOM 688 N N . GLN A 1 87 ? 76.785 50.336 4.604 1.00 27.77 88 GLN A N 1
ATOM 689 C CA . GLN A 1 87 ? 77.249 49.604 3.436 1.00 27.90 88 GLN A CA 1
ATOM 690 C C . GLN A 1 87 ? 76.827 48.146 3.590 1.00 29.94 88 GLN A C 1
ATOM 691 O O . GLN A 1 87 ? 76.507 47.466 2.608 1.00 23.08 88 GLN A O 1
ATOM 697 N N . GLU A 1 88 ? 76.826 47.675 4.834 1.00 30.12 89 GLU A N 1
ATOM 698 C CA . GLU A 1 88 ? 76.460 46.304 5.140 1.00 30.24 89 GLU A CA 1
ATOM 699 C C . GLU A 1 88 ? 74.981 46.062 4.788 1.00 31.41 89 GLU A C 1
ATOM 700 O O . GLU A 1 88 ? 74.636 45.045 4.168 1.00 26.52 89 GLU A O 1
ATOM 706 N N . ALA A 1 89 ? 74.109 46.990 5.182 1.00 28.30 90 ALA A N 1
ATOM 707 C CA . ALA A 1 89 ? 72.683 46.866 4.873 1.00 26.84 90 ALA A CA 1
ATOM 708 C C . ALA A 1 89 ? 72.472 46.965 3.358 1.00 22.94 90 ALA A C 1
ATOM 709 O O . ALA A 1 89 ? 71.668 46.227 2.796 1.00 26.39 90 ALA A O 1
ATOM 711 N N . LYS A 1 90 ? 73.206 47.867 2.708 1.00 16.31 91 LYS A N 1
ATOM 712 C CA . LYS A 1 90 ? 73.108 48.041 1.260 1.00 24.35 91 LYS A CA 1
ATOM 713 C C . LYS A 1 90 ? 73.451 46.749 0.531 1.00 28.56 91 LYS A C 1
ATOM 714 O O . LYS A 1 90 ? 72.698 46.303 -0.341 1.00 22.37 91 LYS A O 1
ATOM 720 N N . ASP A 1 91 ? 74.594 46.161 0.884 1.00 22.05 92 ASP A N 1
ATOM 721 C CA . ASP A 1 91 ? 75.043 44.916 0.271 1.00 25.14 92 ASP A CA 1
ATOM 722 C C . ASP A 1 91 ? 74.069 43.776 0.554 1.00 24.79 92 ASP A C 1
ATOM 723 O O . ASP A 1 91 ? 73.759 42.986 -0.331 1.00 19.83 92 ASP A O 1
ATOM 728 N N . LYS A 1 92 ? 73.589 43.688 1.790 1.00 18.98 93 LYS A N 1
ATOM 729 C CA . LYS A 1 92 ? 72.681 42.614 2.147 1.00 24.82 93 LYS A CA 1
ATOM 730 C C . LYS A 1 92 ? 71.354 42.713 1.393 1.00 23.34 93 LYS A C 1
ATOM 731 O O . LYS A 1 92 ? 70.737 41.690 1.097 1.00 22.24 93 LYS A O 1
ATOM 737 N N . LEU A 1 93 ? 70.911 43.927 1.078 1.00 21.47 94 LEU A N 1
ATOM 738 C CA . LEU A 1 93 ? 69.664 44.068 0.334 1.00 22.46 94 LEU A CA 1
ATOM 739 C C . LEU A 1 93 ? 69.826 43.303 -0.975 1.00 22.09 94 LEU A C 1
ATOM 740 O O . LEU A 1 93 ? 68.982 42.486 -1.330 1.00 21.63 94 LEU A O 1
ATOM 745 N N . ILE A 1 94 ? 70.928 43.547 -1.676 1.00 19.48 95 ILE A N 1
ATOM 746 C CA . ILE A 1 94 ? 71.167 42.877 -2.953 1.00 25.34 95 ILE A CA 1
ATOM 747 C C . ILE A 1 94 ? 71.296 41.361 -2.803 1.00 24.20 95 ILE A C 1
ATOM 748 O O . ILE A 1 94 ? 70.736 40.607 -3.595 1.00 18.68 95 ILE A O 1
ATOM 753 N N . GLU A 1 95 ? 72.015 40.899 -1.786 1.00 31.69 96 GLU A N 1
ATOM 754 C CA . GLU A 1 95 ? 72.163 39.460 -1.594 1.00 23.00 96 GLU A CA 1
ATOM 755 C C . GLU A 1 95 ? 70.835 38.785 -1.270 1.00 24.00 96 GLU A C 1
ATOM 756 O O . GLU A 1 95 ? 70.550 37.708 -1.780 1.00 21.27 96 GLU A O 1
ATOM 762 N N . GLU A 1 96 ? 70.018 39.401 -0.424 1.00 18.38 97 GLU A N 1
ATOM 763 C CA . GLU A 1 96 ? 68.744 38.774 -0.088 1.00 21.61 97 GLU A CA 1
ATOM 764 C C . GLU A 1 96 ? 67.790 38.795 -1.275 1.00 20.10 97 GLU A C 1
ATOM 765 O O . GLU A 1 96 ? 66.963 37.893 -1.431 1.00 20.08 97 GLU A O 1
ATOM 771 N N . PHE A 1 97 ? 67.937 39.807 -2.128 1.00 20.44 98 PHE A N 1
ATOM 772 C CA . PHE A 1 97 ? 67.126 39.916 -3.331 1.00 18.62 98 PHE A CA 1
ATOM 773 C C . PHE A 1 97 ? 67.471 38.737 -4.244 1.00 22.65 98 PHE A C 1
ATOM 774 O O . PHE A 1 97 ? 66.589 38.085 -4.792 1.00 15.00 98 PHE A O 1
ATOM 782 N N . LEU A 1 98 ? 68.762 38.470 -4.414 1.00 14.35 99 LEU A N 1
ATOM 783 C CA . LEU A 1 98 ? 69.197 37.362 -5.262 1.00 18.47 99 LEU 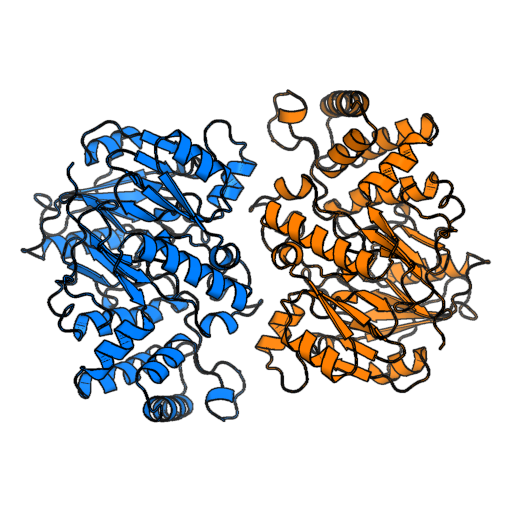A CA 1
ATOM 784 C C . LEU A 1 98 ? 68.782 36.024 -4.666 1.00 16.85 99 LEU A C 1
ATOM 785 O O . LEU A 1 98 ? 68.312 35.126 -5.374 1.00 22.76 99 LEU A O 1
ATOM 790 N N . GLU A 1 99 ? 68.983 35.889 -3.359 1.00 19.27 100 GLU A N 1
ATOM 791 C CA . GLU A 1 99 ? 68.663 34.650 -2.657 1.00 19.88 100 GLU A CA 1
ATOM 792 C C . GLU A 1 99 ? 67.195 34.284 -2.760 1.00 26.46 100 GLU A C 1
ATOM 793 O O . GLU A 1 99 ? 66.838 33.101 -2.825 1.00 22.96 100 GLU A O 1
ATOM 799 N N . ASP A 1 100 ? 66.342 35.301 -2.794 1.00 24.38 101 ASP A N 1
ATOM 800 C CA . ASP A 1 100 ? 64.908 35.067 -2.839 1.00 26.76 101 ASP A CA 1
ATOM 801 C C . ASP A 1 100 ? 64.313 35.189 -4.229 1.00 23.55 101 ASP A C 1
ATOM 802 O O . ASP A 1 100 ? 63.096 35.236 -4.384 1.00 22.64 101 ASP A O 1
ATOM 807 N N . SER A 1 101 ? 65.167 35.208 -5.243 1.00 19.88 102 SER A N 1
ATOM 808 C CA . SER A 1 101 ? 64.684 35.334 -6.608 1.00 16.71 102 SER A CA 1
ATOM 809 C C . SER A 1 101 ? 63.759 34.215 -7.067 1.00 23.21 102 SER A C 1
ATOM 810 O O . SER A 1 101 ? 63.808 33.088 -6.571 1.00 20.01 102 SER A O 1
ATOM 813 N N . GLU A 1 102 ? 62.901 34.559 -8.016 1.00 19.30 103 GLU A N 1
ATOM 814 C CA . GLU A 1 102 ? 62.001 33.609 -8.636 1.00 16.85 103 GLU A CA 1
ATOM 815 C C . GLU A 1 102 ? 62.022 34.020 -10.107 1.00 20.79 103 GLU A C 1
ATOM 816 O O . GLU A 1 102 ? 61.750 35.174 -10.447 1.00 26.26 103 GLU A O 1
ATOM 822 N N . PRO A 1 103 ? 62.394 33.097 -10.999 1.00 20.34 104 PRO A N 1
ATOM 823 C CA . PRO A 1 103 ? 62.791 31.728 -10.671 1.00 23.52 104 PRO A CA 1
ATOM 824 C C . PRO A 1 103 ? 64.129 31.738 -9.932 1.00 25.80 104 PRO A C 1
ATOM 825 O O . PRO A 1 103 ? 64.807 32.765 -9.866 1.00 21.09 104 PRO A O 1
ATOM 829 N N . VAL A 1 104 ? 64.495 30.605 -9.348 1.00 22.20 105 VAL A N 1
ATOM 830 C CA . VAL A 1 104 ? 65.753 30.525 -8.627 1.00 26.28 105 VAL A CA 1
ATOM 831 C C . VAL A 1 104 ? 66.901 30.752 -9.622 1.00 24.23 105 VAL A C 1
ATOM 832 O O . VAL A 1 104 ? 66.882 30.246 -10.742 1.00 19.82 105 VAL A O 1
ATOM 836 N N . LEU A 1 105 ? 67.879 31.553 -9.213 1.00 21.72 106 LEU A N 1
ATOM 837 C CA . LEU A 1 105 ? 69.009 31.897 -10.068 1.00 23.83 106 LEU A CA 1
ATOM 838 C C . LEU A 1 105 ? 70.151 30.881 -10.071 1.00 26.32 106 LEU A C 1
ATOM 839 O O . LEU A 1 105 ? 70.542 30.374 -9.015 1.00 22.44 106 LEU A O 1
ATOM 844 N N . SER A 1 106 ? 70.685 30.585 -11.259 1.00 24.33 107 SER A N 1
ATOM 845 C CA . SER A 1 106 ? 71.817 29.658 -11.359 1.00 24.63 107 SER A CA 1
ATOM 846 C C . SER A 1 106 ? 73.003 30.468 -10.855 1.00 27.41 107 SER A C 1
ATOM 847 O O . SER A 1 106 ? 72.934 31.693 -10.805 1.00 24.58 107 SER A O 1
ATOM 850 N N . GLU A 1 107 ? 74.082 29.803 -10.463 1.00 27.45 108 GLU A N 1
ATOM 851 C CA . GLU A 1 107 ? 75.241 30.532 -9.974 1.00 27.03 108 GLU A CA 1
ATOM 852 C C . GLU A 1 107 ? 75.743 31.534 -11.014 1.00 23.25 108 GLU A C 1
ATOM 853 O O . GLU A 1 107 ? 76.093 32.659 -10.672 1.00 22.18 108 GLU A O 1
ATOM 859 N N . GLU A 1 108 ? 75.767 31.130 -12.279 1.00 22.62 109 GLU A N 1
ATOM 860 C CA . GLU A 1 108 ? 76.227 32.013 -13.357 1.00 25.37 109 GLU A CA 1
ATOM 861 C C . GLU A 1 108 ? 75.356 33.253 -13.493 1.00 26.51 109 GLU A C 1
ATOM 862 O O . GLU A 1 108 ? 75.860 34.371 -13.625 1.00 26.09 109 GLU A O 1
ATOM 868 N N . HIS A 1 109 ? 74.041 33.054 -13.474 1.00 27.33 110 HIS A N 1
ATOM 869 C CA . HIS A 1 109 ? 73.125 34.178 -13.584 1.00 24.97 110 HIS A CA 1
ATOM 870 C C . HIS A 1 109 ? 73.205 35.049 -12.348 1.00 20.06 110 HIS A C 1
ATOM 871 O O . HIS A 1 109 ? 73.099 36.266 -12.433 1.00 18.31 110 HIS A O 1
ATOM 878 N N . LYS A 1 110 ? 73.400 34.416 -11.199 1.00 18.44 111 LYS A N 1
ATOM 879 C CA . LYS A 1 110 ? 73.506 35.129 -9.937 1.00 26.07 111 LYS A CA 1
ATOM 880 C C . LYS A 1 110 ? 74.604 36.197 -10.014 1.00 25.55 111 LYS A C 1
ATOM 881 O O . LYS A 1 110 ? 74.394 37.340 -9.614 1.00 25.62 111 LYS A O 1
ATOM 887 N N . VAL A 1 111 ? 75.770 35.813 -10.532 1.00 25.88 112 VAL A N 1
ATOM 888 C CA . VAL A 1 111 ? 76.897 36.725 -10.674 1.00 22.23 112 VAL A CA 1
ATOM 889 C C . VAL A 1 111 ? 76.572 37.823 -11.688 1.00 28.03 112 VAL A C 1
ATOM 890 O O . VAL A 1 111 ? 76.929 38.987 -11.493 1.00 26.79 112 VAL A O 1
ATOM 894 N N . VAL A 1 112 ? 75.896 37.457 -12.773 1.00 23.81 113 VAL A N 1
ATOM 895 C CA . VAL A 1 112 ? 75.556 38.437 -13.797 1.00 20.77 113 VAL A CA 1
ATOM 896 C C . VAL A 1 112 ? 74.617 39.498 -13.239 1.00 23.56 113 VAL A C 1
ATOM 897 O O . VAL A 1 112 ? 74.845 40.703 -13.422 1.00 22.08 113 VAL A O 1
ATOM 901 N N . VAL A 1 113 ? 73.558 39.051 -12.567 1.00 21.89 114 VAL A N 1
ATOM 902 C CA . VAL A 1 113 ? 72.584 39.972 -11.972 1.00 22.02 114 VAL A CA 1
ATOM 903 C C . VAL A 1 113 ? 73.219 40.850 -10.895 1.00 21.46 114 VAL A C 1
ATOM 904 O O . VAL A 1 113 ? 72.998 42.064 -10.868 1.00 20.84 114 VAL A O 1
ATOM 908 N N . ARG A 1 114 ? 74.012 40.251 -10.011 1.00 24.32 115 ARG A N 1
ATOM 909 C CA . ARG A 1 114 ? 74.650 41.034 -8.960 1.00 25.26 115 ARG A CA 1
ATOM 910 C C . ARG A 1 114 ? 75.472 42.174 -9.538 1.00 24.51 115 ARG A C 1
ATOM 911 O O . ARG A 1 114 ? 75.361 43.321 -9.100 1.00 23.09 115 ARG A O 1
ATOM 919 N N . ASN A 1 115 ? 76.298 41.864 -10.530 1.00 20.25 116 ASN A N 1
ATOM 920 C CA . ASN A 1 115 ? 77.125 42.898 -11.136 1.00 28.74 116 ASN A CA 1
ATOM 921 C C . ASN A 1 115 ? 76.273 44.001 -11.753 1.00 22.51 116 ASN A C 1
ATOM 922 O O . ASN A 1 115 ? 76.568 45.186 -11.600 1.00 19.21 116 ASN A O 1
ATOM 927 N N . PHE A 1 116 ? 75.209 43.589 -12.437 1.00 25.50 117 PHE A N 1
ATOM 928 C CA . PHE A 1 116 ? 74.263 44.498 -13.086 1.00 24.23 117 PHE A CA 1
ATOM 929 C C . PHE A 1 116 ? 73.639 45.431 -12.050 1.00 25.53 117 PHE A C 1
ATOM 930 O O . PHE A 1 116 ? 73.553 46.650 -12.259 1.00 24.01 117 PHE A O 1
ATOM 938 N N . LEU A 1 117 ? 73.213 44.861 -10.925 1.00 23.79 118 LEU A N 1
ATOM 939 C CA . LEU A 1 117 ? 72.602 45.661 -9.870 1.00 25.10 118 LEU A CA 1
ATOM 940 C C . LEU A 1 117 ? 73.595 46.669 -9.290 1.00 26.84 118 LEU A C 1
ATOM 941 O O . LEU A 1 117 ? 73.297 47.860 -9.180 1.00 20.14 118 LEU A O 1
ATOM 946 N N . LYS A 1 118 ? 74.779 46.196 -8.921 1.00 30.00 119 LYS A N 1
ATOM 947 C CA . LYS A 1 118 ? 75.770 47.092 -8.345 1.00 28.95 119 LYS A CA 1
ATOM 948 C C . LYS A 1 118 ? 76.231 48.186 -9.308 1.00 27.30 119 LYS A C 1
ATOM 949 O O . LYS A 1 118 ? 76.668 49.248 -8.880 1.00 28.59 119 LYS A O 1
ATOM 955 N N . ALA A 1 119 ? 76.109 47.939 -10.605 1.00 27.84 120 ALA A N 1
ATOM 956 C CA . ALA A 1 119 ? 76.527 48.923 -11.596 1.00 29.04 120 ALA A CA 1
ATOM 957 C C . ALA A 1 119 ? 75.532 50.074 -11.775 1.00 30.95 120 ALA A C 1
ATOM 958 O O . ALA A 1 119 ? 75.871 51.089 -12.388 1.00 27.60 120 ALA A O 1
ATOM 960 N N . LYS A 1 120 ? 74.308 49.923 -11.266 1.00 32.35 121 LYS A N 1
ATOM 961 C CA . LYS A 1 120 ? 73.311 50.997 -11.385 1.00 30.84 121 LYS A CA 1
ATOM 962 C C . LYS A 1 120 ? 73.852 52.235 -10.669 1.00 32.72 121 LYS A C 1
ATOM 963 O O . LYS A 1 120 ? 74.283 52.162 -9.519 1.00 27.20 121 LYS A O 1
ATOM 969 N N . LYS A 1 121 ? 73.812 53.379 -11.344 1.00 37.83 122 LYS A N 1
ATOM 970 C CA . LYS A 1 121 ? 74.349 54.606 -10.771 1.00 31.47 122 LYS A CA 1
ATOM 971 C C . LYS A 1 121 ? 73.542 55.227 -9.643 1.00 35.53 122 LYS A C 1
ATOM 972 O O . LYS A 1 121 ? 74.116 55.816 -8.731 1.00 32.89 122 LYS A O 1
ATOM 978 N N . THR A 1 122 ? 72.217 55.112 -9.689 1.00 31.24 123 THR A N 1
ATOM 979 C CA . THR A 1 122 ? 71.403 55.716 -8.632 1.00 27.30 123 THR A CA 1
ATOM 980 C C . THR A 1 122 ? 70.588 54.704 -7.863 1.00 29.26 123 THR A C 1
ATOM 981 O O . THR A 1 122 ? 70.141 53.694 -8.417 1.00 22.30 123 THR A O 1
ATOM 985 N N . SER A 1 123 ? 70.397 54.980 -6.577 1.00 22.22 124 SER A N 1
ATOM 986 C CA . SER A 1 123 ? 69.610 54.100 -5.748 1.00 27.26 124 SER A CA 1
ATOM 987 C C . SER A 1 123 ? 68.186 53.961 -6.305 1.00 25.25 124 SER A C 1
ATOM 988 O O . SER A 1 123 ? 67.603 52.888 -6.212 1.00 23.31 124 SER A O 1
ATOM 991 N N . ARG A 1 124 ? 67.617 55.020 -6.885 1.00 23.67 125 ARG A N 1
ATOM 992 C CA . ARG A 1 124 ? 66.259 54.880 -7.406 1.00 25.75 125 ARG A CA 1
ATOM 993 C C . ARG A 1 124 ? 66.230 53.868 -8.554 1.00 27.11 125 ARG A C 1
ATOM 994 O O . ARG A 1 124 ? 65.282 53.090 -8.682 1.00 23.65 125 ARG A O 1
ATOM 1002 N N . GLU A 1 125 ? 67.273 53.870 -9.380 1.00 20.98 126 GLU A N 1
ATOM 1003 C CA . GLU A 1 125 ? 67.355 52.924 -10.487 1.00 25.74 126 GLU A CA 1
ATOM 1004 C C . GLU A 1 125 ? 67.427 51.504 -9.959 1.00 23.07 126 GLU A C 1
ATOM 1005 O O . GLU A 1 125 ? 66.816 50.592 -10.514 1.00 20.90 126 GLU A O 1
ATOM 1011 N N . LEU A 1 126 ? 68.200 51.325 -8.896 1.00 20.17 127 LEU A N 1
ATOM 1012 C CA . LEU A 1 126 ? 68.377 50.020 -8.282 1.00 23.16 127 LEU A CA 1
ATOM 1013 C C . LEU A 1 126 ? 67.040 49.471 -7.769 1.00 22.75 127 LEU A C 1
ATOM 1014 O O . LEU A 1 126 ? 66.713 48.304 -8.013 1.00 21.85 127 LEU A O 1
ATOM 1019 N N . VAL A 1 127 ? 66.286 50.306 -7.050 1.00 21.57 128 VAL A N 1
ATOM 1020 C CA . VAL A 1 127 ? 64.991 49.896 -6.497 1.00 21.15 128 VAL A CA 1
ATOM 1021 C C . VAL A 1 127 ? 63.986 49.608 -7.612 1.00 20.94 128 VAL A C 1
ATOM 1022 O O . VAL A 1 127 ? 63.257 48.614 -7.573 1.00 20.95 128 VAL A O 1
ATOM 1026 N N . GLU A 1 128 ? 63.950 50.488 -8.602 1.00 17.67 129 GLU A N 1
ATOM 1027 C CA . GLU A 1 128 ? 63.061 50.320 -9.748 1.00 21.15 129 GLU A CA 1
ATOM 1028 C C . GLU A 1 128 ? 63.227 48.945 -10.410 1.00 21.07 129 GLU A C 1
ATOM 1029 O O . GLU A 1 128 ? 62.251 48.197 -10.561 1.00 15.78 129 GLU A O 1
ATOM 1035 N N . ILE A 1 129 ? 64.459 48.605 -10.784 1.00 16.22 130 ILE A N 1
ATOM 1036 C CA . ILE A 1 129 ? 64.720 47.326 -11.451 1.00 17.60 130 ILE A CA 1
ATOM 1037 C C . ILE A 1 129 ? 64.442 46.113 -10.550 1.00 19.58 130 ILE A C 1
ATOM 1038 O O . ILE A 1 129 ? 63.926 45.103 -11.019 1.00 18.74 130 ILE A O 1
ATOM 1043 N N . MET A 1 130 ? 64.751 46.212 -9.258 1.00 18.89 131 MET A N 1
ATOM 1044 C CA . MET A 1 130 ? 64.459 45.108 -8.340 1.00 18.17 131 MET A CA 1
ATOM 1045 C C . MET A 1 130 ? 62.948 44.845 -8.312 1.00 18.75 131 MET A C 1
ATOM 1046 O O . MET A 1 130 ? 62.503 43.704 -8.202 1.00 18.04 131 MET A O 1
ATOM 1051 N N . MET A 1 131 ? 62.155 45.905 -8.411 1.00 16.76 132 MET A N 1
ATOM 1052 C CA . MET A 1 131 ? 60.702 45.748 -8.399 1.00 18.74 132 MET A CA 1
ATOM 1053 C C . MET A 1 131 ? 60.155 45.264 -9.739 1.00 19.07 132 MET A C 1
ATOM 1054 O O . MET A 1 131 ? 59.280 44.408 -9.792 1.00 16.41 132 MET A O 1
ATOM 1059 N N . ALA A 1 132 ? 60.694 45.817 -10.816 1.00 18.01 133 ALA A N 1
ATOM 1060 C CA . ALA A 1 132 ? 60.253 45.511 -12.172 1.00 15.24 133 ALA A CA 1
ATOM 1061 C C . ALA A 1 132 ? 60.514 44.097 -12.648 1.00 15.77 133 ALA A C 1
ATOM 1062 O O . ALA A 1 132 ? 59.702 43.520 -13.370 1.00 15.82 133 ALA A O 1
ATOM 1064 N N . GLY A 1 133 ? 61.648 43.537 -12.246 1.00 18.98 134 GLY A N 1
ATOM 1065 C CA . GLY A 1 133 ? 62.002 42.215 -12.719 1.00 19.85 134 GLY A CA 1
ATOM 1066 C C . GLY A 1 133 ? 63.112 42.479 -13.718 1.00 23.89 134 GLY A C 1
ATOM 1067 O O . GLY A 1 133 ? 63.286 43.627 -14.158 1.00 15.73 134 GLY A O 1
ATOM 1068 N N . ILE A 1 134 ? 63.837 41.430 -14.100 1.00 21.09 135 ILE A N 1
ATOM 1069 C CA . ILE A 1 134 ? 64.983 41.572 -14.985 1.00 19.21 135 ILE A CA 1
ATOM 1070 C C . ILE A 1 134 ? 64.968 40.581 -16.146 1.00 17.51 135 ILE A C 1
ATOM 1071 O O . ILE A 1 134 ? 64.819 39.379 -15.942 1.00 16.54 135 ILE A O 1
ATOM 1076 N N . THR A 1 135 ? 65.138 41.092 -17.360 1.00 16.90 136 THR A N 1
ATOM 1077 C CA . THR A 1 135 ? 65.138 40.249 -18.553 1.00 20.51 136 THR A CA 1
ATOM 1078 C C . THR A 1 135 ? 66.538 39.993 -19.088 1.00 20.90 136 THR A C 1
ATOM 1079 O O . THR A 1 135 ? 67.497 40.683 -18.731 1.00 21.40 136 THR A O 1
ATOM 1083 N N . LYS A 1 136 ? 66.642 39.011 -19.978 1.00 23.32 137 LYS A N 1
ATOM 1084 C CA . LYS A 1 136 ? 67.921 38.689 -20.579 1.00 23.87 137 LYS A CA 1
ATOM 1085 C C . LYS A 1 136 ? 68.370 39.906 -21.381 1.00 24.70 137 LYS A C 1
ATOM 1086 O O . LYS A 1 136 ? 69.574 40.164 -21.534 1.00 24.60 137 LYS A O 1
ATOM 1092 N N . TYR A 1 137 ? 67.398 40.669 -21.869 1.00 20.71 138 TYR A N 1
ATOM 1093 C CA . TYR A 1 137 ? 67.700 41.874 -22.638 1.00 22.07 138 TYR A CA 1
ATOM 1094 C C . TYR A 1 137 ? 68.319 42.937 -21.733 1.00 26.01 138 TYR A C 1
ATOM 1095 O O . TYR A 1 137 ? 69.270 43.616 -22.121 1.00 23.90 138 TYR A O 1
ATOM 1104 N N . ASP A 1 138 ? 67.779 43.089 -20.524 1.00 24.12 139 ASP A N 1
ATOM 1105 C CA . ASP A 1 138 ? 68.324 44.075 -19.601 1.00 20.68 139 ASP A CA 1
ATOM 1106 C C . ASP A 1 138 ? 69.780 43.750 -19.282 1.00 26.21 139 ASP A C 1
ATOM 1107 O O . ASP A 1 138 ? 70.606 44.652 -19.160 1.00 24.02 139 ASP A O 1
ATOM 1112 N N . LEU A 1 139 ? 70.084 42.459 -19.148 1.00 23.48 140 LEU A N 1
ATOM 1113 C CA . LEU A 1 139 ? 71.434 42.009 -18.784 1.00 27.04 140 LEU A CA 1
ATOM 1114 C C . LEU A 1 139 ? 72.406 41.918 -19.957 1.00 32.73 140 LEU A C 1
ATOM 1115 O O . LEU A 1 139 ? 73.631 41.858 -19.763 1.00 27.56 140 LEU A O 1
ATOM 1120 N N . GLY A 1 140 ? 71.861 41.921 -21.169 1.00 26.11 141 GLY A N 1
ATOM 1121 C CA . GLY A 1 140 ? 72.692 41.804 -22.348 1.00 29.36 141 GLY A CA 1
ATOM 1122 C C . GLY A 1 140 ? 73.289 40.409 -22.435 1.00 31.14 141 GLY A C 1
ATOM 1123 O O . GLY A 1 140 ? 74.448 40.259 -22.816 1.00 32.62 141 GLY A O 1
ATOM 1124 N N . ILE A 1 141 ? 72.518 39.388 -22.067 1.00 25.03 142 ILE A N 1
ATOM 1125 C CA . ILE A 1 141 ? 73.005 38.011 -22.133 1.00 27.70 142 ILE A CA 1
ATOM 1126 C C . ILE A 1 141 ? 72.068 37.073 -22.895 1.00 31.05 142 ILE A C 1
ATOM 1127 O O . ILE A 1 141 ? 70.885 37.366 -23.079 1.00 28.06 142 ILE A O 1
ATOM 1132 N N . GLU A 1 142 ? 72.612 35.939 -23.328 1.00 31.59 143 GLU A N 1
ATOM 1133 C CA . GLU A 1 142 ? 71.839 34.921 -24.031 1.00 32.90 143 GLU A CA 1
ATOM 1134 C C . GLU A 1 142 ? 71.172 34.043 -22.970 1.00 28.85 143 GLU A C 1
ATOM 1135 O O . GLU A 1 142 ? 71.787 33.738 -21.944 1.00 27.88 143 GLU A O 1
ATOM 1141 N N . ALA A 1 143 ? 69.918 33.652 -23.207 1.00 25.17 144 ALA A N 1
ATOM 1142 C CA . ALA A 1 143 ? 69.176 32.812 -22.254 1.00 31.69 144 ALA A CA 1
ATOM 1143 C C . ALA A 1 143 ? 67.968 32.111 -22.893 1.00 31.39 144 ALA A C 1
ATOM 1144 O O . ALA A 1 143 ? 67.407 32.604 -23.862 1.00 31.06 144 ALA A O 1
ATOM 1146 N N . ASP A 1 144 ? 67.564 30.970 -22.338 1.00 33.49 145 ASP A N 1
ATOM 1147 C CA . ASP A 1 144 ? 66.427 30.225 -22.879 1.00 38.33 145 ASP A CA 1
ATOM 1148 C C . ASP A 1 144 ? 65.113 30.941 -22.632 1.00 36.35 145 ASP A C 1
ATOM 1149 O O . ASP A 1 144 ? 64.186 30.823 -23.419 1.00 40.88 145 ASP A O 1
ATOM 1154 N N . HIS A 1 145 ? 65.041 31.673 -21.527 1.00 30.33 146 HIS A N 1
ATOM 1155 C CA . HIS A 1 145 ? 63.833 32.388 -21.142 1.00 28.31 146 HIS A CA 1
ATOM 1156 C C . HIS A 1 145 ? 64.117 33.889 -21.030 1.00 25.27 146 HIS A C 1
ATOM 1157 O O . HIS A 1 145 ? 65.227 34.297 -20.703 1.00 25.97 146 HIS A O 1
ATOM 1164 N N . GLU A 1 146 ? 63.110 34.706 -21.302 1.00 21.04 147 GLU A N 1
ATOM 1165 C CA . GLU A 1 146 ? 63.277 36.155 -21.266 1.00 24.66 147 GLU A CA 1
ATOM 1166 C C . GLU A 1 146 ? 63.422 36.739 -19.883 1.00 18.07 147 GLU A C 1
ATOM 1167 O O . GLU A 1 146 ? 64.232 37.635 -19.673 1.00 24.15 147 GLU A O 1
ATOM 1173 N N . LEU A 1 147 ? 62.623 36.256 -18.940 1.00 19.51 148 LEU A N 1
ATOM 1174 C CA . LEU A 1 147 ? 62.711 36.753 -17.575 1.00 24.23 148 LEU A CA 1
ATOM 1175 C C . LEU A 1 147 ? 63.767 36.010 -16.755 1.00 17.34 148 LEU A C 1
ATOM 1176 O O . LEU A 1 147 ? 63.611 34.831 -16.465 1.00 16.74 148 LEU A O 1
ATOM 1181 N N . ILE A 1 148 ? 64.844 36.700 -16.392 1.00 19.00 149 ILE A N 1
ATOM 1182 C CA . ILE A 1 148 ? 65.879 36.083 -15.574 1.00 15.29 149 ILE A CA 1
ATOM 1183 C C . ILE A 1 148 ? 65.388 36.157 -14.132 1.00 15.70 149 ILE A C 1
ATOM 1184 O O . ILE A 1 148 ? 65.562 35.225 -13.354 1.00 18.31 149 ILE A O 1
ATOM 1189 N N . VAL A 1 149 ? 64.774 37.278 -13.777 1.00 15.46 150 VAL A N 1
ATOM 1190 C CA . VAL A 1 149 ? 64.196 37.458 -12.443 1.00 16.01 150 VAL A CA 1
ATOM 1191 C C . VAL A 1 149 ? 62.789 38.019 -12.683 1.00 17.51 150 VAL A C 1
ATOM 1192 O O . VAL A 1 149 ? 62.622 38.985 -13.433 1.00 19.31 150 VAL A O 1
ATOM 1196 N N . ASP A 1 150 ? 61.788 37.391 -12.080 1.00 17.05 151 ASP A N 1
ATOM 1197 C CA . ASP A 1 150 ? 60.393 37.812 -12.242 1.00 20.38 151 ASP A CA 1
ATOM 1198 C C . ASP A 1 150 ? 60.065 39.182 -11.693 1.00 17.07 151 ASP A C 1
ATOM 1199 O O . ASP A 1 150 ? 60.747 39.699 -10.811 1.00 15.38 151 ASP A O 1
ATOM 1204 N N . PRO A 1 151 ? 58.999 39.788 -12.220 1.00 18.84 152 PRO A N 1
ATOM 1205 C CA . PRO A 1 151 ? 58.569 41.105 -11.741 1.00 15.73 152 PRO A CA 1
ATOM 1206 C C . PRO A 1 151 ? 57.846 40.804 -10.426 1.00 18.72 152 PRO A C 1
ATOM 1207 O O . PRO A 1 151 ? 57.603 39.632 -10.103 1.00 14.40 152 PRO A O 1
ATOM 1211 N N . MET A 1 152 ? 57.520 41.846 -9.672 1.00 16.81 153 MET A N 1
ATOM 1212 C CA . MET A 1 152 ? 56.729 41.710 -8.452 1.00 15.77 153 MET A CA 1
ATOM 1213 C C . MET A 1 152 ? 55.559 42.613 -8.853 1.00 14.30 153 MET A C 1
ATOM 1214 O O . MET A 1 152 ? 55.405 43.719 -8.344 1.00 16.68 153 MET A O 1
ATOM 1219 N N . PRO A 1 153 ? 54.717 42.142 -9.782 1.00 17.65 154 PRO A N 1
ATOM 1220 C CA . PRO A 1 153 ? 53.565 42.919 -10.271 1.00 16.43 154 PRO A CA 1
ATOM 1221 C C . PRO A 1 153 ? 52.562 43.465 -9.258 1.00 17.31 154 PRO A C 1
ATOM 1222 O O . PRO A 1 153 ? 51.981 44.526 -9.473 1.00 17.70 154 PRO A O 1
ATOM 1226 N N . ASN A 1 154 ? 52.369 42.760 -8.155 1.00 13.77 155 ASN A N 1
ATOM 1227 C CA . ASN A 1 154 ? 51.410 43.179 -7.148 1.00 17.23 155 ASN A CA 1
ATOM 1228 C C . ASN A 1 154 ? 51.884 44.241 -6.175 1.00 13.52 155 ASN A C 1
ATOM 1229 O O . ASN A 1 154 ? 51.163 44.587 -5.243 1.00 18.33 155 ASN A O 1
ATOM 1234 N N . LEU A 1 155 ? 53.085 44.767 -6.379 1.00 12.90 156 LEU A N 1
ATOM 1235 C CA . LEU A 1 155 ? 53.607 45.774 -5.470 1.00 16.45 156 LEU A CA 1
ATOM 1236 C C . LEU A 1 155 ? 52.685 46.980 -5.263 1.00 17.51 156 LEU A C 1
ATOM 1237 O O . LEU A 1 155 ? 52.719 47.598 -4.185 1.00 13.16 156 LEU A O 1
ATOM 1242 N N . TYR A 1 156 ? 51.853 47.314 -6.261 1.00 19.04 157 TYR A N 1
ATOM 1243 C CA . TYR A 1 156 ? 50.972 48.475 -6.111 1.00 14.89 157 TYR A CA 1
ATOM 1244 C C . TYR A 1 156 ? 49.893 48.264 -5.045 1.00 19.27 157 TYR A C 1
ATOM 1245 O O . TYR A 1 156 ? 49.192 49.198 -4.667 1.00 18.59 157 TYR A O 1
ATOM 1254 N N . PHE A 1 157 ? 49.778 47.034 -4.553 1.00 14.65 158 PHE A N 1
ATOM 1255 C CA . PHE A 1 157 ? 48.822 46.715 -3.490 1.00 14.53 158 PHE A CA 1
ATOM 1256 C C . PHE A 1 157 ? 49.627 46.716 -2.184 1.00 17.95 158 PHE A C 1
ATOM 1257 O O . PHE A 1 157 ? 49.863 45.674 -1.574 1.00 14.62 158 PHE A O 1
ATOM 1265 N N . THR A 1 158 ? 50.054 47.910 -1.788 1.00 15.42 159 THR A N 1
ATOM 1266 C CA . THR A 1 158 ? 50.852 48.126 -0.580 1.00 17.04 159 THR A CA 1
ATOM 1267 C C . THR A 1 158 ? 50.131 47.793 0.725 1.00 12.97 159 THR A C 1
ATOM 1268 O O . THR A 1 158 ? 50.717 47.866 1.806 1.00 15.84 159 THR A O 1
ATOM 1272 N N . ARG A 1 159 ? 48.849 47.477 0.641 1.00 15.96 160 ARG A N 1
ATOM 1273 C CA . ARG A 1 159 ? 48.109 47.130 1.847 1.00 11.91 160 ARG A CA 1
ATOM 1274 C C . ARG A 1 159 ? 48.557 45.795 2.436 1.00 16.60 160 ARG A C 1
ATOM 1275 O O . ARG A 1 159 ? 48.451 45.583 3.637 1.00 15.79 160 ARG A O 1
ATOM 1283 N N . ASP A 1 160 ? 49.080 44.915 1.590 1.00 11.35 161 ASP A N 1
ATOM 1284 C CA . ASP A 1 160 ? 49.399 43.555 2.015 1.00 12.61 161 ASP A CA 1
ATOM 1285 C C . ASP A 1 160 ? 50.750 43.068 2.586 1.00 12.41 161 ASP A C 1
ATOM 1286 O O . ASP A 1 160 ? 50.768 42.209 3.468 1.00 22.43 161 ASP A O 1
ATOM 1291 N N . PRO A 1 161 ? 51.886 43.577 2.087 1.00 13.85 162 PRO A N 1
ATOM 1292 C CA . PRO A 1 161 ? 53.161 43.094 2.634 1.00 12.57 162 PRO A CA 1
ATOM 1293 C C . PRO A 1 161 ? 53.382 43.321 4.136 1.00 18.58 162 PRO A C 1
ATOM 1294 O O . PRO A 1 161 ? 54.028 42.507 4.799 1.00 19.82 162 PRO A O 1
ATOM 1298 N N . PHE A 1 162 ? 52.863 44.428 4.660 1.00 16.14 163 PHE A N 1
ATOM 1299 C CA . PHE A 1 162 ? 52.984 44.733 6.085 1.00 17.25 163 PHE A CA 1
ATOM 1300 C C . PHE A 1 162 ? 51.829 45.631 6.513 1.00 16.94 163 PHE A C 1
ATOM 1301 O O . PHE A 1 162 ? 51.245 46.326 5.690 1.00 24.55 163 PHE A O 1
ATOM 1309 N N . ALA A 1 163 ? 51.506 45.605 7.804 1.00 17.98 164 ALA A N 1
ATOM 1310 C CA . ALA A 1 163 ? 50.425 46.410 8.343 1.00 13.61 164 ALA A CA 1
ATOM 1311 C C . ALA A 1 163 ? 50.856 47.191 9.566 1.00 21.81 164 ALA A C 1
ATOM 1312 O O . ALA A 1 163 ? 51.554 46.662 10.443 1.00 18.82 164 ALA A O 1
ATOM 1314 N N . SER A 1 164 ? 50.458 48.460 9.606 1.00 18.81 165 SER A N 1
ATOM 1315 C CA . SER A 1 164 ? 50.735 49.300 10.754 1.00 17.26 165 SER A CA 1
ATOM 1316 C C . SER A 1 164 ? 49.742 48.819 11.814 1.00 15.35 165 SER A C 1
ATOM 1317 O O . SER A 1 164 ? 48.546 48.661 11.532 1.00 16.76 165 SER A O 1
ATOM 1320 N N . VAL A 1 165 ? 50.241 48.556 13.018 1.00 16.64 166 VAL A N 1
ATOM 1321 C CA . VAL A 1 165 ? 49.404 48.070 14.113 1.00 16.67 166 VAL A CA 1
ATOM 1322 C C . VAL A 1 165 ? 49.686 48.923 15.344 1.00 22.66 166 VAL A C 1
ATOM 1323 O O . VAL A 1 165 ? 50.663 48.691 16.064 1.00 27.87 166 VAL A O 1
ATOM 1327 N N . GLY A 1 166 ? 48.831 49.912 15.581 1.00 18.48 167 GLY A N 1
ATOM 1328 C CA . GLY A 1 166 ? 49.044 50.805 16.710 1.00 15.75 167 GLY A CA 1
ATOM 1329 C C . GLY A 1 166 ? 50.330 51.519 16.363 1.00 23.89 167 GLY A C 1
ATOM 1330 O O . GLY A 1 166 ? 50.402 52.146 15.309 1.00 19.11 167 GLY A O 1
ATOM 1331 N N . ASN A 1 167 ? 51.354 51.431 17.210 1.00 17.17 168 ASN A N 1
ATOM 1332 C CA . ASN A 1 167 ? 52.614 52.072 16.855 1.00 15.62 168 ASN A CA 1
ATOM 1333 C C . ASN A 1 167 ? 53.665 51.031 16.506 1.00 20.41 168 ASN A C 1
ATOM 1334 O O . ASN A 1 167 ? 54.873 51.299 16.503 1.00 23.98 168 ASN A O 1
ATOM 1339 N N . GLY A 1 168 ? 53.179 49.833 16.191 1.00 16.70 169 GLY A N 1
ATOM 1340 C CA . GLY A 1 168 ? 54.040 48.730 15.812 1.00 20.41 169 GLY A CA 1
ATOM 1341 C C . GLY A 1 168 ? 53.680 48.308 14.392 1.00 26.91 169 GLY A C 1
ATOM 1342 O O . GLY A 1 168 ? 52.880 48.965 13.719 1.00 15.23 169 GLY A O 1
ATOM 1343 N N . VAL A 1 169 ? 54.249 47.204 13.932 1.00 18.97 170 VAL A N 1
ATOM 1344 C CA . VAL A 1 169 ? 53.976 46.744 12.577 1.00 21.67 170 VAL A CA 1
ATOM 1345 C C . VAL A 1 169 ? 54.103 45.230 12.475 1.00 19.98 170 VAL A C 1
ATOM 1346 O O . VAL A 1 169 ? 54.811 44.599 13.262 1.00 20.86 170 VAL A O 1
ATOM 1350 N N . THR A 1 170 ? 53.403 44.649 11.510 1.00 19.64 171 THR A N 1
ATOM 1351 C CA . THR A 1 170 ? 53.502 43.217 11.257 1.00 17.29 171 THR A CA 1
ATOM 1352 C C . THR A 1 170 ? 54.036 43.075 9.831 1.00 18.74 171 THR A C 1
ATOM 1353 O O . THR A 1 170 ? 53.413 43.548 8.888 1.00 20.94 171 THR A O 1
ATOM 1357 N N . ILE A 1 171 ? 55.214 42.479 9.675 1.00 18.34 172 ILE A N 1
ATOM 1358 C CA . ILE A 1 171 ? 55.758 42.253 8.341 1.00 16.47 172 ILE A CA 1
ATOM 1359 C C . ILE A 1 171 ? 55.392 40.789 8.110 1.00 19.63 172 ILE A C 1
ATOM 1360 O O . ILE A 1 171 ? 55.784 39.903 8.864 1.00 16.91 172 ILE A O 1
ATOM 1365 N N . HIS A 1 172 ? 54.625 40.547 7.055 1.00 16.40 173 HIS A N 1
ATOM 1366 C CA . HIS A 1 172 ? 54.069 39.225 6.801 1.00 16.78 173 HIS A CA 1
ATOM 1367 C C . HIS A 1 172 ? 54.781 38.146 6.014 1.00 14.85 173 HIS A C 1
ATOM 1368 O O . HIS A 1 172 ? 55.671 38.395 5.214 1.00 20.18 173 HIS A O 1
ATOM 1375 N N . TYR A 1 173 ? 54.362 36.922 6.291 1.00 19.10 174 TYR A N 1
ATOM 1376 C CA . TYR A 1 173 ? 54.806 35.769 5.541 1.00 15.94 174 TYR A CA 1
ATOM 1377 C C . TYR A 1 173 ? 53.567 35.616 4.643 1.00 15.84 174 TYR A C 1
ATOM 1378 O O . TYR A 1 173 ? 52.501 35.183 5.096 1.00 16.55 174 TYR A O 1
ATOM 1387 N N . MET A 1 174 ? 53.702 36.011 3.384 1.00 13.97 175 MET A N 1
ATOM 1388 C CA . MET A 1 174 ? 52.585 35.964 2.452 1.00 18.01 175 MET A CA 1
ATOM 1389 C C . MET A 1 174 ? 52.319 34.583 1.865 1.00 19.91 175 MET A C 1
ATOM 1390 O O . MET A 1 174 ? 53.198 33.720 1.856 1.00 17.47 175 MET A O 1
ATOM 1395 N N . ARG A 1 175 ? 51.094 34.386 1.381 1.00 13.94 176 ARG A N 1
ATOM 1396 C CA . ARG A 1 175 ? 50.676 33.107 0.833 1.00 14.12 176 ARG A CA 1
ATOM 1397 C C . ARG A 1 175 ? 51.435 32.641 -0.389 1.00 20.58 176 ARG A C 1
ATOM 1398 O O . ARG A 1 175 ? 51.811 31.472 -0.477 1.00 19.68 176 ARG A O 1
ATOM 1406 N N . TYR A 1 176 ? 51.649 33.538 -1.346 1.00 13.07 177 TYR A N 1
ATOM 1407 C CA . TYR A 1 176 ? 52.331 33.142 -2.568 1.00 20.94 177 TYR A CA 1
ATOM 1408 C C . TYR A 1 176 ? 53.689 33.815 -2.771 1.00 18.76 177 TYR A C 1
ATOM 1409 O O . TYR A 1 176 ? 53.861 35.004 -2.507 1.00 17.07 177 TYR A O 1
ATOM 1418 N N . LYS A 1 177 ? 54.637 33.026 -3.258 1.00 17.34 178 LYS A N 1
ATOM 1419 C CA . LYS A 1 177 ? 56.001 33.467 -3.524 1.00 18.44 178 LYS A CA 1
ATOM 1420 C C . LYS A 1 177 ? 56.056 34.754 -4.347 1.00 19.79 178 LYS A C 1
ATOM 1421 O O . LYS A 1 177 ? 56.885 35.632 -4.086 1.00 18.42 178 LYS A O 1
ATOM 1427 N N . VAL A 1 178 ? 55.172 34.880 -5.332 1.00 17.62 179 VAL A N 1
ATOM 1428 C CA . VAL A 1 178 ? 55.183 36.067 -6.184 1.00 15.16 179 VAL A CA 1
ATOM 1429 C C . VAL A 1 178 ? 55.044 37.353 -5.361 1.00 11.49 179 VAL A C 1
ATOM 1430 O O . VAL A 1 178 ? 55.529 38.415 -5.771 1.00 14.23 179 VAL A O 1
ATOM 1434 N N . ARG A 1 179 ? 54.403 37.256 -4.193 1.00 17.87 180 ARG A N 1
ATOM 1435 C CA . ARG A 1 179 ? 54.244 38.424 -3.315 1.00 18.64 180 ARG A CA 1
ATOM 1436 C C . ARG A 1 179 ? 55.149 38.388 -2.074 1.00 15.44 180 ARG A C 1
ATOM 1437 O O . ARG A 1 179 ? 55.485 39.435 -1.517 1.00 16.13 180 ARG A O 1
ATOM 1445 N N . GLN A 1 180 ? 55.532 37.199 -1.628 1.00 14.14 181 GLN A N 1
ATOM 1446 C CA . GLN A 1 180 ? 56.431 37.108 -0.472 1.00 19.13 181 GLN A CA 1
ATOM 1447 C C . GLN A 1 180 ? 57.651 37.965 -0.725 1.00 13.87 181 GLN A C 1
ATOM 1448 O O . GLN A 1 180 ? 58.142 38.641 0.167 1.00 14.64 181 GLN A O 1
ATOM 1454 N N . ARG A 1 181 ? 58.134 37.932 -1.963 1.00 15.07 182 ARG A N 1
ATOM 1455 C CA . ARG A 1 181 ? 59.332 38.671 -2.334 1.00 18.51 182 ARG A CA 1
ATOM 1456 C C . ARG A 1 181 ? 59.200 40.170 -2.085 1.00 19.63 182 ARG A C 1
ATOM 1457 O O . ARG A 1 181 ? 60.202 40.863 -1.905 1.00 16.70 182 ARG A O 1
ATOM 1465 N N . GLU A 1 182 ? 57.967 40.673 -2.065 1.00 15.61 183 GLU A N 1
ATOM 1466 C CA . GLU A 1 182 ? 57.750 42.096 -1.817 1.00 12.81 183 GLU A CA 1
ATOM 1467 C C . GLU A 1 182 ? 58.171 42.487 -0.393 1.00 16.27 183 GLU A C 1
ATOM 1468 O O . GLU A 1 182 ? 58.551 43.636 -0.151 1.00 20.18 183 GLU A O 1
ATOM 1474 N N . THR A 1 183 ? 58.106 41.549 0.548 1.00 14.69 184 THR A N 1
ATOM 1475 C CA . THR A 1 183 ? 58.466 41.874 1.935 1.00 16.21 184 THR A CA 1
ATOM 1476 C C . THR A 1 183 ? 59.943 42.237 2.133 1.00 20.33 184 THR A C 1
ATOM 1477 O O . THR A 1 183 ? 60.350 42.705 3.201 1.00 14.95 184 THR A O 1
ATOM 1481 N N . LEU A 1 184 ? 60.740 42.017 1.099 1.00 16.07 185 LEU A N 1
ATOM 1482 C CA . LEU A 1 184 ? 62.151 42.368 1.147 1.00 19.58 185 LEU A CA 1
ATOM 1483 C C . LEU A 1 184 ? 62.253 43.853 1.483 1.00 23.97 185 LEU A C 1
ATOM 1484 O O . LEU A 1 184 ? 62.997 44.256 2.377 1.00 16.56 185 LEU A O 1
ATOM 1489 N N . PHE A 1 185 ? 61.493 44.657 0.741 1.00 21.88 186 PHE A N 1
ATOM 1490 C CA . PHE A 1 185 ? 61.482 46.108 0.908 1.00 16.42 186 PHE A CA 1
ATOM 1491 C C . PHE A 1 185 ? 60.901 46.537 2.264 1.00 20.62 186 PHE A C 1
ATOM 1492 O O . PHE A 1 185 ? 61.370 47.506 2.875 1.00 21.16 186 PHE A O 1
ATOM 1500 N N . SER A 1 186 ? 59.887 45.813 2.727 1.00 17.07 187 SER A N 1
ATOM 1501 C CA . SER A 1 186 ? 59.260 46.096 4.014 1.00 17.64 187 SER A CA 1
ATOM 1502 C C . SER A 1 186 ? 60.283 45.990 5.145 1.00 18.18 187 SER A C 1
ATOM 1503 O O . SER A 1 186 ? 60.417 46.906 5.951 1.00 18.80 187 SER A O 1
ATOM 1506 N N . ARG A 1 187 ? 61.002 44.871 5.190 1.00 15.92 188 ARG A N 1
ATOM 1507 C CA . ARG A 1 187 ? 62.008 44.652 6.220 1.00 22.78 188 ARG A CA 1
ATOM 1508 C C . ARG A 1 187 ? 63.095 45.702 6.130 1.00 18.13 188 ARG A C 1
ATOM 1509 O O . ARG A 1 187 ? 63.531 46.253 7.152 1.00 18.26 188 ARG A O 1
ATOM 1517 N N . PHE A 1 188 ? 63.515 45.989 4.902 1.00 19.17 189 PHE A N 1
ATOM 1518 C CA . PHE A 1 188 ? 64.570 46.962 4.667 1.00 22.49 189 PHE A CA 1
ATOM 1519 C C . PHE A 1 188 ? 64.269 48.352 5.193 1.00 24.19 189 PHE A C 1
ATOM 1520 O O . PHE A 1 188 ? 65.086 48.917 5.929 1.00 19.69 189 PHE A O 1
ATOM 1528 N N . VAL A 1 189 ? 63.119 48.917 4.819 1.00 21.16 190 VAL A N 1
ATOM 1529 C CA . VAL A 1 189 ? 62.807 50.264 5.283 1.00 18.74 190 VAL A CA 1
ATOM 1530 C C . VAL A 1 189 ? 62.598 50.315 6.797 1.00 19.77 190 VAL A C 1
ATOM 1531 O O . VAL A 1 189 ? 63.061 51.249 7.447 1.00 21.13 190 VAL A O 1
ATOM 1535 N N . PHE A 1 190 ? 61.936 49.319 7.376 1.00 16.75 191 PHE A N 1
ATOM 1536 C CA . PHE A 1 190 ? 61.760 49.330 8.832 1.00 20.87 191 PHE A CA 1
ATOM 1537 C C . PHE A 1 190 ? 63.035 49.022 9.623 1.00 21.19 191 PHE A C 1
ATOM 1538 O O . PHE A 1 190 ? 63.105 49.303 10.810 1.00 24.37 191 PHE A O 1
ATOM 1546 N N . SER A 1 191 ? 64.049 48.467 8.972 1.00 23.36 192 SER A N 1
ATOM 1547 C CA . SER A 1 191 ? 65.276 48.128 9.687 1.00 25.09 192 SER A CA 1
ATOM 1548 C C . SER A 1 191 ? 66.335 49.199 9.536 1.00 26.56 192 SER A C 1
ATOM 1549 O O . SER A 1 191 ? 67.327 49.196 10.267 1.00 25.15 192 SER A O 1
ATOM 1552 N N . ASN A 1 192 ? 66.123 50.123 8.606 1.00 23.66 193 ASN A N 1
ATOM 1553 C CA . ASN A 1 192 ? 67.119 51.148 8.356 1.00 24.03 193 ASN A CA 1
ATOM 1554 C C . ASN A 1 192 ? 66.677 52.608 8.371 1.00 29.40 193 ASN A C 1
ATOM 1555 O O . ASN A 1 192 ? 67.461 53.474 8.721 1.00 28.39 193 ASN A O 1
ATOM 1560 N N . HIS A 1 193 ? 65.444 52.908 7.990 1.00 23.17 194 HIS A N 1
ATOM 1561 C CA . HIS A 1 193 ? 65.054 54.305 8.009 1.00 20.62 194 HIS A CA 1
ATOM 1562 C C . HIS A 1 193 ? 64.902 54.816 9.445 1.00 23.21 194 HIS A C 1
ATOM 1563 O O . HIS A 1 193 ? 64.158 54.244 10.248 1.00 23.13 194 HIS A O 1
ATOM 1570 N N . PRO A 1 194 ? 65.613 55.907 9.780 1.00 26.72 195 PRO A N 1
ATOM 1571 C CA . PRO A 1 194 ? 65.602 56.539 11.106 1.00 24.21 195 PRO A CA 1
ATOM 1572 C C . PRO A 1 194 ? 64.222 56.816 11.681 1.00 24.79 195 PRO A C 1
ATOM 1573 O O . PRO A 1 194 ? 64.035 56.765 12.890 1.00 24.64 195 PRO A O 1
ATOM 1577 N N . LYS A 1 195 ? 63.251 57.097 10.819 1.00 25.19 196 LYS A N 1
ATOM 1578 C CA . LYS A 1 195 ? 61.896 57.387 11.298 1.00 28.50 196 LYS A CA 1
ATOM 1579 C C . LYS A 1 195 ? 61.019 56.144 11.427 1.00 26.75 196 LYS A C 1
ATOM 1580 O O . LYS A 1 195 ? 59.857 56.231 11.836 1.00 25.99 196 LYS A O 1
ATOM 1586 N N . LEU A 1 196 ? 61.580 54.988 11.088 1.00 19.97 197 LEU A N 1
ATOM 1587 C CA . LEU A 1 196 ? 60.849 53.719 11.186 1.00 21.01 197 LEU A CA 1
ATOM 1588 C C . LEU A 1 196 ? 61.589 52.710 12.055 1.00 18.17 197 LEU A C 1
ATOM 1589 O O . LEU A 1 196 ? 60.993 51.792 12.619 1.00 16.75 197 LEU A O 1
ATOM 1594 N N . ILE A 1 197 ? 62.899 52.899 12.158 1.00 20.37 198 ILE A N 1
ATOM 1595 C CA . ILE A 1 197 ? 63.762 51.987 12.884 1.00 18.07 198 ILE A CA 1
ATOM 1596 C C . ILE A 1 197 ? 63.352 51.619 14.311 1.00 23.51 198 ILE A C 1
ATOM 1597 O O . ILE A 1 197 ? 63.617 50.508 14.756 1.00 30.05 198 ILE A O 1
ATOM 1602 N N . ASN A 1 198 ? 62.693 52.514 15.031 1.00 23.12 199 ASN A N 1
ATOM 1603 C CA . ASN A 1 198 ? 62.289 52.166 16.391 1.00 29.57 199 ASN A CA 1
ATOM 1604 C C . ASN A 1 198 ? 60.928 51.475 16.476 1.00 28.68 199 ASN A C 1
ATOM 1605 O O . ASN A 1 198 ? 60.441 51.177 17.570 1.00 27.21 199 ASN A O 1
ATOM 1610 N N . THR A 1 199 ? 60.314 51.208 15.330 1.00 25.00 200 THR A N 1
ATOM 1611 C CA . THR A 1 199 ? 59.019 50.525 15.328 1.00 23.32 200 THR A CA 1
ATOM 1612 C C . THR A 1 199 ? 59.142 49.059 15.741 1.00 19.07 200 THR A C 1
ATOM 1613 O O . THR A 1 199 ? 59.960 48.321 15.191 1.00 20.42 200 THR A O 1
ATOM 1617 N N . PRO A 1 200 ? 58.319 48.609 16.705 1.00 19.60 201 PRO A N 1
ATOM 1618 C CA . PRO A 1 200 ? 58.392 47.207 17.125 1.00 21.48 201 PRO A CA 1
ATOM 1619 C C . PRO A 1 200 ? 57.645 46.323 16.120 1.00 26.70 201 PRO A C 1
ATOM 1620 O O . PRO A 1 200 ? 56.623 46.732 15.564 1.00 23.25 201 PRO A O 1
ATOM 1624 N N . TRP A 1 201 ? 58.168 45.123 15.883 1.00 22.92 202 TRP A N 1
ATOM 1625 C CA . TRP A 1 201 ? 57.558 44.175 14.953 1.00 22.65 202 TRP A CA 1
ATOM 1626 C C . TRP A 1 201 ? 56.770 43.135 15.744 1.00 24.79 202 TRP A C 1
ATOM 1627 O O . TRP A 1 201 ? 57.283 42.570 16.702 1.00 21.08 202 TRP A O 1
ATOM 1638 N N . TYR A 1 202 ? 55.529 42.876 15.353 1.00 20.31 203 TYR A N 1
ATOM 1639 C CA . TYR A 1 202 ? 54.745 41.871 16.053 1.00 20.26 203 TYR A CA 1
ATOM 1640 C C . TYR A 1 202 ? 54.716 40.589 15.211 1.00 20.21 203 TYR A C 1
ATOM 1641 O O . TYR A 1 202 ? 54.143 39.579 15.616 1.00 21.17 203 TYR A O 1
ATOM 1650 N N . TYR A 1 203 ? 55.351 40.636 14.043 1.00 16.28 204 TYR A N 1
ATOM 1651 C CA . TYR A 1 203 ? 55.383 39.487 13.144 1.00 22.42 204 TYR A CA 1
ATOM 1652 C C . TYR A 1 203 ? 56.438 39.758 12.073 1.00 19.51 204 TYR A C 1
ATOM 1653 O O . TYR A 1 203 ? 56.657 40.909 11.691 1.00 21.25 204 TYR A O 1
ATOM 1662 N N . ASP A 1 204 ? 57.107 38.717 11.597 1.00 22.55 205 ASP A N 1
ATOM 1663 C CA . ASP A 1 204 ? 58.106 38.907 10.551 1.00 19.04 205 ASP A CA 1
ATOM 1664 C C . ASP A 1 204 ? 58.019 37.716 9.619 1.00 18.14 205 ASP A C 1
ATOM 1665 O O . ASP A 1 204 ? 57.542 36.648 10.012 1.00 17.68 205 ASP A O 1
ATOM 1670 N N . PRO A 1 205 ? 58.504 37.865 8.377 1.00 19.97 206 PRO A N 1
ATOM 1671 C CA . PRO A 1 205 ? 58.457 36.793 7.375 1.00 21.71 206 PRO A CA 1
ATOM 1672 C C . PRO A 1 205 ? 59.025 35.417 7.718 1.00 20.76 206 PRO A C 1
ATOM 1673 O O . PRO A 1 205 ? 58.601 34.419 7.135 1.00 12.93 206 PRO A O 1
ATOM 1677 N N . SER A 1 206 ? 59.956 35.352 8.667 1.00 19.44 207 SER A N 1
ATOM 1678 C CA . SER A 1 206 ? 60.572 34.079 9.013 1.00 24.87 207 SER A CA 1
ATOM 1679 C C . SER A 1 206 ? 59.650 33.125 9.768 1.00 22.74 207 SER A C 1
ATOM 1680 O O . SER A 1 206 ? 59.976 31.950 9.917 1.00 19.52 207 SER A O 1
ATOM 1683 N N . LEU A 1 207 ? 58.503 33.610 10.237 1.00 23.12 208 LEU A N 1
ATOM 1684 C CA . LEU A 1 207 ? 57.592 32.758 10.998 1.00 24.84 208 LEU A CA 1
ATOM 1685 C C . LEU A 1 207 ? 56.853 31.664 10.215 1.00 24.10 208 LEU A C 1
ATOM 1686 O O . LEU A 1 207 ? 56.301 30.742 10.799 1.00 28.72 208 LEU A O 1
ATOM 1691 N N . LYS A 1 208 ? 56.841 31.769 8.895 1.00 23.69 209 LYS A N 1
ATOM 1692 C CA . LYS A 1 208 ? 56.209 30.771 8.035 1.00 24.18 209 LYS A CA 1
ATOM 1693 C C . LYS A 1 208 ? 54.726 30.409 8.230 1.00 24.43 209 LYS A C 1
ATOM 1694 O O . LYS A 1 208 ? 54.299 29.331 7.836 1.00 30.40 209 LYS A O 1
ATOM 1700 N N . LEU A 1 209 ? 53.946 31.285 8.850 1.00 19.68 210 LEU A N 1
ATOM 1701 C CA . LEU A 1 209 ? 52.500 31.051 8.971 1.00 22.11 210 LEU A CA 1
ATOM 1702 C C . LEU A 1 209 ? 51.912 32.203 8.140 1.00 18.03 210 LEU A C 1
ATOM 1703 O O . LEU A 1 209 ? 52.262 33.371 8.339 1.00 17.14 210 LEU A O 1
ATOM 1708 N N . SER A 1 210 ? 51.046 31.859 7.194 1.00 20.50 211 SER A N 1
ATOM 1709 C CA . SER A 1 210 ? 50.461 32.821 6.266 1.00 15.51 211 SER A CA 1
ATOM 1710 C C . SER A 1 210 ? 49.538 33.895 6.832 1.00 17.53 211 SER A C 1
ATOM 1711 O O . SER A 1 210 ? 48.575 33.604 7.542 1.00 18.69 211 SER A O 1
ATOM 1714 N N . ILE A 1 211 ? 49.846 35.145 6.497 1.00 18.49 212 ILE A N 1
ATOM 1715 C CA . ILE A 1 211 ? 49.041 36.290 6.910 1.00 21.35 212 ILE A CA 1
ATOM 1716 C C . ILE A 1 211 ? 49.307 37.465 5.949 1.00 17.43 212 ILE A C 1
ATOM 1717 O O . ILE A 1 211 ? 50.423 37.624 5.444 1.00 15.68 212 ILE A O 1
ATOM 1722 N N . GLU A 1 212 ? 48.283 38.271 5.671 1.00 16.06 213 GLU A N 1
ATOM 1723 C CA . GLU A 1 212 ? 48.482 39.410 4.782 1.00 20.45 213 GLU A CA 1
ATOM 1724 C C . GLU A 1 212 ? 47.732 40.658 5.254 1.00 20.73 213 GLU A C 1
ATOM 1725 O O . GLU A 1 212 ? 46.699 40.564 5.937 1.00 14.84 213 GLU A O 1
ATOM 1731 N N . GLY A 1 213 ? 48.260 41.822 4.882 1.00 15.15 214 GLY A N 1
ATOM 1732 C CA . GLY A 1 213 ? 47.675 43.092 5.303 1.00 18.20 214 GLY A CA 1
ATOM 1733 C C . GLY A 1 213 ? 46.184 43.328 5.069 1.00 16.97 214 GLY A C 1
ATOM 1734 O O . GLY A 1 213 ? 45.520 43.973 5.885 1.00 12.94 214 GLY A O 1
ATOM 1735 N N . GLY A 1 214 ? 45.653 42.825 3.960 1.00 11.84 215 GLY A N 1
ATOM 1736 C CA . GLY A 1 214 ? 44.239 43.026 3.690 1.00 12.93 215 GLY A CA 1
ATOM 1737 C C . GLY A 1 214 ? 43.342 42.443 4.767 1.00 14.42 215 GLY A C 1
ATOM 1738 O O . GLY A 1 214 ? 42.159 42.802 4.867 1.00 15.42 215 GLY A O 1
ATOM 1739 N N . ASP A 1 215 ? 43.893 41.527 5.558 1.00 18.37 216 ASP A N 1
ATOM 1740 C CA . ASP A 1 215 ? 43.140 40.892 6.631 1.00 16.43 216 ASP A CA 1
ATOM 1741 C C . ASP A 1 215 ? 43.232 41.619 7.966 1.00 14.78 216 ASP A C 1
ATOM 1742 O O . ASP A 1 215 ? 42.455 41.330 8.885 1.00 16.15 216 ASP A O 1
ATOM 1747 N N . VAL A 1 216 ? 44.177 42.551 8.071 1.00 17.71 217 VAL A N 1
ATOM 1748 C CA . VAL A 1 216 ? 44.403 43.297 9.322 1.00 14.17 217 VAL A CA 1
ATOM 1749 C C . VAL A 1 216 ? 43.636 44.627 9.409 1.00 19.20 217 VAL A C 1
ATOM 1750 O O . VAL A 1 216 ? 43.730 45.481 8.523 1.00 18.69 217 VAL A O 1
ATOM 1754 N N . PHE A 1 217 ? 42.862 44.780 10.475 1.00 10.16 218 PHE A N 1
ATOM 1755 C CA . PHE A 1 217 ? 42.100 46.002 10.720 1.00 10.61 218 PHE A CA 1
ATOM 1756 C C . PHE A 1 217 ? 42.379 46.463 12.144 1.00 18.94 218 PHE A C 1
ATOM 1757 O O . PHE A 1 217 ? 42.495 45.646 13.061 1.00 15.95 218 PHE A O 1
ATOM 1765 N N . ILE A 1 218 ? 42.465 47.769 12.331 1.00 13.56 219 ILE A N 1
ATOM 1766 C CA . ILE A 1 218 ? 42.680 48.321 13.660 1.00 16.94 219 ILE A CA 1
ATOM 1767 C C . ILE A 1 218 ? 41.355 49.007 14.002 1.00 23.12 219 ILE A C 1
ATOM 1768 O O . ILE A 1 218 ? 41.156 50.172 13.667 1.00 18.85 219 ILE A O 1
ATOM 1773 N N . TYR A 1 219 ? 40.434 48.294 14.646 1.00 18.39 220 TYR A N 1
ATOM 1774 C CA . TYR A 1 219 ? 39.146 48.921 14.953 1.00 17.94 220 TYR A CA 1
ATOM 1775 C C . TYR A 1 219 ? 39.242 50.097 15.935 1.00 23.22 220 TYR A C 1
ATOM 1776 O O . TYR A 1 219 ? 38.633 51.145 15.709 1.00 22.64 220 TYR A O 1
ATOM 1785 N N . ASN A 1 220 ? 40.000 49.920 17.017 1.00 20.62 221 ASN A N 1
ATOM 1786 C CA . ASN A 1 220 ? 40.221 50.978 17.997 1.00 23.50 221 ASN A CA 1
ATOM 1787 C C . ASN A 1 220 ? 41.463 50.631 18.822 1.00 19.52 221 ASN A C 1
ATOM 1788 O O . ASN A 1 220 ? 42.189 49.685 18.499 1.00 18.10 221 ASN A O 1
ATOM 1793 N N . ASN A 1 221 ? 41.720 51.391 19.877 1.00 16.97 222 ASN A N 1
ATOM 1794 C CA . ASN A 1 221 ? 42.909 51.138 20.691 1.00 19.84 222 ASN A CA 1
ATOM 1795 C C . ASN A 1 221 ? 42.923 49.785 21.403 1.00 21.70 222 ASN A C 1
ATOM 1796 O O . ASN A 1 221 ? 43.990 49.254 21.695 1.00 23.39 222 ASN A O 1
ATOM 1801 N N . ASP A 1 222 ? 41.747 49.225 21.672 1.00 16.91 223 ASP A N 1
ATOM 1802 C CA . ASP A 1 222 ? 41.666 47.948 22.368 1.00 21.76 223 ASP A CA 1
ATOM 1803 C C . ASP A 1 222 ? 41.541 46.722 21.492 1.00 24.47 223 ASP A C 1
ATOM 1804 O O . ASP A 1 222 ? 42.063 45.657 21.828 1.00 23.73 223 ASP A O 1
ATOM 1809 N N . THR A 1 223 ? 40.864 46.885 20.364 1.00 19.38 224 THR A N 1
ATOM 1810 C CA . THR A 1 223 ? 40.558 45.763 19.496 1.00 22.10 224 THR A CA 1
ATOM 1811 C C . THR A 1 223 ? 41.112 45.734 18.090 1.00 18.05 224 THR A C 1
ATOM 1812 O O . THR A 1 223 ? 40.927 46.681 17.333 1.00 16.36 224 THR A O 1
ATOM 1816 N N . LEU A 1 224 ? 41.766 44.619 17.760 1.00 16.37 225 LEU A N 1
ATOM 1817 C CA . LEU A 1 224 ? 42.304 44.373 16.434 1.00 16.35 225 LEU A CA 1
ATOM 1818 C C . LEU A 1 224 ? 41.344 43.350 15.821 1.00 23.46 225 LEU A C 1
ATOM 1819 O O . LEU A 1 224 ? 40.799 42.499 16.529 1.00 17.60 225 LEU A O 1
ATOM 1824 N N . VAL A 1 225 ? 41.138 43.434 14.512 1.00 19.96 226 VAL A N 1
ATOM 1825 C CA . VAL A 1 225 ? 40.250 42.519 13.819 1.00 16.09 226 VAL A CA 1
ATOM 1826 C C . VAL A 1 225 ? 41.056 41.925 12.667 1.00 19.90 226 VAL A C 1
ATOM 1827 O O . VAL A 1 225 ? 41.566 42.652 11.817 1.00 17.48 226 VAL A O 1
ATOM 1831 N N . VAL A 1 226 ? 41.179 40.606 12.639 1.00 14.56 227 VAL A N 1
ATOM 1832 C CA . VAL A 1 226 ? 41.959 39.953 11.594 1.00 19.90 227 VAL A CA 1
ATOM 1833 C C . VAL A 1 226 ? 41.144 38.890 10.868 1.00 20.42 227 VAL A C 1
ATOM 1834 O O . VAL A 1 226 ? 40.480 38.062 11.493 1.00 19.95 227 VAL A O 1
ATOM 1838 N N . GLY A 1 227 ? 41.192 38.910 9.543 1.00 18.52 228 GLY A N 1
ATOM 1839 C CA . GLY A 1 227 ? 40.430 37.935 8.792 1.00 18.41 228 GLY A CA 1
ATOM 1840 C C . GLY A 1 227 ? 41.049 36.550 8.715 1.00 20.39 228 GLY A C 1
ATOM 1841 O O . GLY A 1 227 ? 42.265 36.400 8.811 1.00 16.21 228 GLY A O 1
ATOM 1842 N N . VAL A 1 228 ? 40.197 35.537 8.564 1.00 12.59 229 VAL A N 1
ATOM 1843 C CA . VAL A 1 228 ? 40.629 34.143 8.402 1.00 16.54 229 VAL A CA 1
ATOM 1844 C C . VAL A 1 228 ? 40.134 33.934 6.984 1.00 16.96 229 VAL A C 1
ATOM 1845 O O . VAL A 1 228 ? 38.932 33.724 6.737 1.00 13.31 229 VAL A O 1
ATOM 1849 N N . SER A 1 229 ? 41.077 33.992 6.053 1.00 12.07 230 SER A N 1
ATOM 1850 C CA . SER A 1 229 ? 40.732 34.000 4.639 1.00 19.36 230 SER A CA 1
ATOM 1851 C C . SER A 1 229 ? 41.545 33.099 3.739 1.00 15.02 230 SER A C 1
ATOM 1852 O O . SER A 1 229 ? 42.174 32.154 4.191 1.00 17.54 230 SER A O 1
ATOM 1855 N N . GLU A 1 230 ? 41.532 33.414 2.446 1.00 14.52 231 GLU A N 1
ATOM 1856 C CA . GLU A 1 230 ? 42.296 32.625 1.480 1.00 15.54 231 GLU A CA 1
ATOM 1857 C C . GLU A 1 230 ? 43.779 32.896 1.702 1.00 18.16 231 GLU A C 1
ATOM 1858 O O . GLU A 1 230 ? 44.631 32.068 1.370 1.00 20.44 231 GLU A O 1
ATOM 1864 N N . ARG A 1 231 ? 44.085 34.045 2.298 1.00 14.07 232 ARG A N 1
ATOM 1865 C CA . ARG A 1 231 ? 45.477 34.434 2.539 1.00 14.61 232 ARG A CA 1
ATOM 1866 C C . ARG A 1 231 ? 45.958 34.376 3.986 1.00 14.75 232 ARG A C 1
ATOM 1867 O O . ARG A 1 231 ? 47.167 34.276 4.233 1.00 17.34 232 ARG A O 1
ATOM 1875 N N . THR A 1 232 ? 45.036 34.420 4.943 1.00 14.00 233 THR A N 1
ATOM 1876 C CA . THR A 1 232 ? 45.426 34.405 6.357 1.00 21.31 233 THR A CA 1
ATOM 1877 C C . THR A 1 232 ? 44.748 33.267 7.123 1.00 20.32 233 THR A C 1
ATOM 1878 O O . THR A 1 232 ? 43.529 33.118 7.064 1.00 16.46 233 THR A O 1
ATOM 1882 N N . ASP A 1 233 ? 45.539 32.466 7.836 1.00 19.24 234 ASP A N 1
ATOM 1883 C CA . ASP A 1 233 ? 44.991 31.343 8.588 1.00 21.59 234 ASP A CA 1
ATOM 1884 C C . ASP A 1 233 ? 44.815 31.636 10.079 1.00 17.54 234 ASP A C 1
ATOM 1885 O O . ASP A 1 233 ? 45.579 32.406 10.671 1.00 17.19 234 ASP A O 1
ATOM 1890 N N . LEU A 1 234 ? 43.802 31.003 10.669 1.00 17.40 235 LEU A N 1
ATOM 1891 C CA . LEU A 1 234 ? 43.500 31.153 12.087 1.00 19.35 235 LEU A CA 1
ATOM 1892 C C . LEU A 1 234 ? 44.732 30.871 12.947 1.00 21.88 235 LEU A C 1
ATOM 1893 O O . LEU A 1 234 ? 45.021 31.619 13.876 1.00 20.74 235 LEU A O 1
ATOM 1898 N N . GLN A 1 235 ? 45.455 29.794 12.644 1.00 19.15 236 GLN A N 1
ATOM 1899 C CA . GLN A 1 235 ? 46.660 29.469 13.417 1.00 25.10 236 GLN A CA 1
ATOM 1900 C C . GLN A 1 235 ? 47.663 30.625 13.356 1.00 22.81 236 GLN A C 1
ATOM 1901 O O . GLN A 1 235 ? 48.438 30.825 14.288 1.00 18.42 236 GLN A O 1
ATOM 1907 N N . THR A 1 236 ? 47.655 31.386 12.264 1.00 23.68 237 THR A N 1
ATOM 1908 C CA . THR A 1 236 ? 48.580 32.512 12.147 1.00 18.66 237 THR A CA 1
ATOM 1909 C C . THR A 1 236 ? 48.161 33.599 13.119 1.00 17.28 237 THR A C 1
ATOM 1910 O O . THR A 1 236 ? 48.996 34.219 13.774 1.00 18.77 237 THR A O 1
ATOM 1914 N N . VAL A 1 237 ? 46.858 33.823 13.214 1.00 13.06 238 VAL A N 1
ATOM 1915 C CA . VAL A 1 237 ? 46.329 34.825 14.130 1.00 15.99 238 VAL A CA 1
ATOM 1916 C C . VAL A 1 237 ? 46.741 34.422 15.559 1.00 20.98 238 VAL A C 1
ATOM 1917 O O . VAL A 1 237 ? 47.155 35.257 16.360 1.00 19.69 238 VAL A O 1
ATOM 1921 N N . THR A 1 238 ? 46.654 33.127 15.852 1.00 18.17 239 THR A N 1
ATOM 1922 C CA . THR A 1 238 ? 47.016 32.598 17.167 1.00 18.55 239 THR A CA 1
ATOM 1923 C C . THR A 1 238 ? 48.472 32.936 17.492 1.00 21.10 239 THR A C 1
ATOM 1924 O O . THR A 1 238 ? 48.779 33.355 18.618 1.00 24.19 239 THR A O 1
ATOM 1928 N N . LEU A 1 239 ? 49.363 32.780 16.510 1.00 19.56 240 LEU A N 1
ATOM 1929 C CA . LEU A 1 239 ? 50.773 33.129 16.701 1.00 20.15 240 LEU A CA 1
ATOM 1930 C C . LEU A 1 239 ? 50.900 34.646 16.872 1.00 23.44 240 LEU A C 1
ATOM 1931 O O . LEU A 1 239 ? 51.714 35.124 17.659 1.00 24.66 240 LEU A O 1
ATOM 1936 N N . LEU A 1 240 ? 50.094 35.404 16.137 1.00 22.55 241 LEU A N 1
ATOM 1937 C CA . LEU A 1 240 ? 50.139 36.860 16.261 1.00 21.67 241 LEU A CA 1
ATOM 1938 C C . LEU A 1 240 ? 49.742 37.281 17.684 1.00 20.95 241 LEU A C 1
ATOM 1939 O O . LEU A 1 240 ? 50.406 38.122 18.272 1.00 19.60 241 LEU A O 1
ATOM 1944 N N . ALA A 1 241 ? 48.665 36.705 18.224 1.00 19.20 242 ALA A N 1
ATOM 1945 C CA . ALA A 1 241 ? 48.205 37.030 19.584 1.00 20.15 242 ALA A CA 1
ATOM 1946 C C . ALA A 1 241 ? 49.334 36.784 20.578 1.00 20.40 242 ALA A C 1
ATOM 1947 O O . ALA A 1 241 ? 49.562 37.572 21.488 1.00 22.75 242 ALA A O 1
ATOM 1949 N N . LYS A 1 242 ? 50.019 35.663 20.379 1.00 21.00 243 LYS A N 1
ATOM 1950 C CA . LYS A 1 242 ? 51.150 35.233 21.190 1.00 27.92 243 LYS A CA 1
ATOM 1951 C C . LYS A 1 242 ? 52.264 36.283 21.179 1.00 29.82 243 LYS A C 1
ATOM 1952 O O . LYS A 1 242 ? 52.801 36.647 22.226 1.00 25.30 243 LYS A O 1
ATOM 1958 N N . ASN A 1 243 ? 52.607 36.765 19.987 1.00 23.42 244 ASN A N 1
ATOM 1959 C CA . ASN A 1 243 ? 53.661 37.765 19.838 1.00 25.18 244 ASN A CA 1
ATOM 1960 C C . ASN A 1 243 ? 53.288 39.090 20.488 1.00 25.50 244 ASN A C 1
ATOM 1961 O O . ASN A 1 243 ? 54.131 39.763 21.098 1.00 23.98 244 ASN A O 1
ATOM 1966 N N . ILE A 1 244 ? 52.020 39.462 20.360 1.00 20.82 245 ILE A N 1
ATOM 1967 C CA . ILE A 1 244 ? 51.548 40.720 20.906 1.00 23.00 245 ILE A CA 1
ATOM 1968 C C . ILE A 1 244 ? 51.584 40.693 22.428 1.00 24.97 245 ILE A C 1
ATOM 1969 O O . ILE A 1 244 ? 51.973 41.682 23.064 1.00 28.36 245 ILE A O 1
ATOM 1974 N N . VAL A 1 245 ? 51.179 39.565 23.006 1.00 21.02 246 VAL A N 1
ATOM 1975 C CA . VAL A 1 245 ? 51.195 39.421 24.453 1.00 26.83 246 VAL A CA 1
ATOM 1976 C C . VAL A 1 245 ? 52.649 39.555 24.930 1.00 29.87 246 VAL A C 1
ATOM 1977 O O . VAL A 1 245 ? 52.937 40.246 25.904 1.00 29.67 246 VAL A O 1
ATOM 1981 N N . ALA A 1 246 ? 53.560 38.913 24.210 1.00 25.44 247 ALA A N 1
ATOM 1982 C CA . ALA A 1 246 ? 54.983 38.957 24.536 1.00 26.04 247 ALA A CA 1
ATOM 1983 C C . ALA A 1 246 ? 55.549 40.375 24.513 1.00 31.55 247 ALA A C 1
ATOM 1984 O O . ALA A 1 246 ? 56.595 40.639 25.110 1.00 30.94 247 ALA A O 1
ATOM 1986 N N . ASN A 1 247 ? 54.873 41.284 23.816 1.00 33.58 248 ASN A N 1
ATOM 1987 C CA . ASN A 1 247 ? 55.349 42.661 23.736 1.00 28.54 248 ASN A CA 1
ATOM 1988 C C . ASN A 1 247 ? 54.657 43.474 24.824 1.00 31.31 248 ASN A C 1
ATOM 1989 O O . ASN A 1 247 ? 53.456 43.757 24.754 1.00 30.29 248 ASN A O 1
ATOM 1994 N N . LYS A 1 248 ? 55.433 43.851 25.834 1.00 35.19 249 LYS A N 1
ATOM 1995 C CA . LYS A 1 248 ? 54.904 44.579 26.982 1.00 33.79 249 LYS A CA 1
ATOM 1996 C C . LYS A 1 248 ? 54.463 46.006 26.726 1.00 32.37 249 LYS A C 1
ATOM 1997 O O . LYS A 1 248 ? 53.657 46.551 27.479 1.00 37.51 249 LYS A O 1
ATOM 2003 N N . GLU A 1 249 ? 54.974 46.619 25.666 1.00 29.87 250 GLU A N 1
ATOM 2004 C CA . GLU A 1 249 ? 54.586 47.987 25.352 1.00 32.02 250 GLU A CA 1
ATOM 2005 C C . GLU A 1 249 ? 53.281 48.051 24.541 1.00 29.97 250 GLU A C 1
ATOM 2006 O O . GLU A 1 249 ? 52.651 49.105 24.447 1.00 26.17 250 GLU A O 1
ATOM 2012 N N . CYS A 1 250 ? 52.873 46.928 23.961 1.00 30.91 251 CYS A N 1
ATOM 2013 C CA . CYS A 1 250 ? 51.660 46.904 23.147 1.00 27.62 251 CYS A CA 1
ATOM 2014 C C . CYS A 1 250 ? 50.422 46.992 24.034 1.00 30.37 251 CYS A C 1
ATOM 2015 O O . CYS A 1 250 ? 50.335 46.299 25.042 1.00 33.64 251 CYS A O 1
ATOM 2018 N N . GLU A 1 251 ? 49.459 47.827 23.651 1.00 25.65 252 GLU A N 1
ATOM 2019 C CA . GLU A 1 251 ? 48.261 47.996 24.472 1.00 30.35 252 GLU A CA 1
ATOM 2020 C C . GLU A 1 251 ? 46.958 47.405 23.958 1.00 26.45 252 GLU A C 1
ATOM 2021 O O . GLU A 1 251 ? 45.920 47.572 24.588 1.00 20.35 252 GLU A O 1
ATOM 2027 N N . PHE A 1 252 ? 46.986 46.732 22.816 1.00 25.41 253 PHE A N 1
ATOM 2028 C CA . PHE A 1 252 ? 45.753 46.130 22.326 1.00 27.66 253 PHE A CA 1
ATOM 2029 C C . PHE A 1 252 ? 45.352 45.024 23.299 1.00 24.35 253 PHE A C 1
ATOM 2030 O O . PHE A 1 252 ? 46.205 44.315 23.825 1.00 25.39 253 PHE A O 1
ATOM 2038 N N . LYS A 1 253 ? 44.055 44.872 23.529 1.00 22.31 254 LYS A N 1
ATOM 2039 C CA . LYS A 1 253 ? 43.577 43.881 24.488 1.00 27.10 254 LYS A CA 1
ATOM 2040 C C . LYS A 1 253 ? 42.785 42.723 23.912 1.00 25.96 254 LYS A C 1
ATOM 2041 O O . LYS A 1 253 ? 42.530 41.733 24.604 1.00 20.59 254 LYS A O 1
ATOM 2047 N N . ARG A 1 254 ? 42.389 42.838 22.654 1.00 19.34 255 ARG A N 1
ATOM 2048 C CA . ARG A 1 254 ? 41.557 41.809 22.062 1.00 16.98 255 ARG A CA 1
ATOM 2049 C C . ARG A 1 254 ? 41.751 41.703 20.566 1.00 17.33 255 ARG A C 1
ATOM 2050 O O . ARG A 1 254 ? 41.992 42.701 19.896 1.00 18.43 255 ARG A O 1
ATOM 2058 N N . ILE A 1 255 ? 41.668 40.487 20.045 1.00 13.98 256 ILE A N 1
ATOM 2059 C CA . ILE A 1 255 ? 41.729 40.306 18.601 1.00 15.67 256 ILE A CA 1
ATOM 2060 C C . ILE A 1 255 ? 40.460 39.531 18.259 1.00 22.93 256 ILE A C 1
ATOM 2061 O O . ILE A 1 255 ? 40.130 38.542 18.917 1.00 25.00 256 ILE A O 1
ATOM 2066 N N . VAL A 1 256 ? 39.729 40.000 17.259 1.00 17.25 257 VAL A N 1
ATOM 2067 C CA . VAL A 1 256 ? 38.532 39.295 16.826 1.00 17.75 257 VAL A CA 1
ATOM 2068 C C . VAL A 1 256 ? 38.893 38.758 15.455 1.00 20.04 257 VAL A C 1
ATOM 2069 O O . VAL A 1 256 ? 39.239 39.526 14.557 1.00 24.80 257 VAL A O 1
ATOM 2073 N N . ALA A 1 257 ? 38.865 37.438 15.308 1.00 19.62 258 ALA A N 1
ATOM 2074 C CA . ALA A 1 257 ? 39.191 36.823 14.031 1.00 17.15 258 ALA A CA 1
ATOM 2075 C C . ALA A 1 257 ? 37.879 36.639 13.303 1.00 18.62 258 ALA A C 1
ATOM 2076 O O . ALA A 1 257 ? 36.885 36.246 13.899 1.00 14.49 258 ALA A O 1
ATOM 2078 N N . ILE A 1 258 ? 37.868 36.928 12.014 1.00 18.55 259 ILE A N 1
ATOM 2079 C CA . ILE A 1 258 ? 36.633 36.806 11.262 1.00 17.53 259 ILE A CA 1
ATOM 2080 C C . ILE A 1 258 ? 36.797 35.919 10.057 1.00 19.30 259 ILE A C 1
ATOM 2081 O O . ILE A 1 258 ? 37.612 36.190 9.173 1.00 18.59 259 ILE A O 1
ATOM 2086 N N . ASN A 1 259 ? 35.999 34.859 10.032 1.00 20.47 260 ASN A N 1
ATOM 2087 C CA . ASN A 1 259 ? 36.010 33.894 8.946 1.00 14.94 260 ASN A CA 1
ATOM 2088 C C . ASN A 1 259 ? 35.279 34.464 7.727 1.00 18.78 260 ASN A C 1
ATOM 2089 O O . ASN A 1 259 ? 34.157 34.975 7.852 1.00 18.84 260 ASN A O 1
ATOM 2094 N N . VAL A 1 260 ? 35.916 34.373 6.560 1.00 19.13 261 VAL A N 1
ATOM 2095 C CA . VAL A 1 260 ? 35.329 34.874 5.307 1.00 17.58 261 VAL A CA 1
ATOM 2096 C C . VAL A 1 260 ? 35.426 33.849 4.182 1.00 14.08 261 VAL A C 1
ATOM 2097 O O . VAL A 1 260 ? 36.216 32.905 4.264 1.00 18.94 261 VAL A O 1
ATOM 2101 N N . PRO A 1 261 ? 34.621 34.014 3.112 1.00 15.30 262 PRO A N 1
ATOM 2102 C CA . PRO A 1 261 ? 34.708 33.041 2.013 1.00 16.22 262 PRO A CA 1
ATOM 2103 C C . PRO A 1 261 ? 36.163 32.979 1.545 1.00 15.73 262 PRO A C 1
ATOM 2104 O O . PRO A 1 261 ? 36.834 34.008 1.446 1.00 12.80 262 PRO A O 1
ATOM 2108 N N . LYS A 1 262 ? 36.634 31.775 1.240 1.00 13.93 263 LYS A N 1
ATOM 2109 C CA . LYS A 1 262 ? 38.014 31.576 0.817 1.00 18.36 263 LYS A CA 1
ATOM 2110 C C . LYS A 1 262 ? 38.186 31.677 -0.704 1.00 14.88 263 LYS A C 1
ATOM 2111 O O . LYS A 1 262 ? 38.772 30.804 -1.334 1.00 18.42 263 LYS A O 1
ATOM 2117 N N . TRP A 1 263 ? 37.696 32.761 -1.284 1.00 16.87 264 TRP A N 1
ATOM 2118 C CA . TRP A 1 263 ? 37.755 32.931 -2.731 1.00 17.44 264 TRP A CA 1
ATOM 2119 C C . TRP A 1 263 ? 39.102 33.467 -3.178 1.00 13.64 264 TRP A C 1
ATOM 2120 O O . TRP A 1 263 ? 39.618 34.414 -2.597 1.00 18.63 264 TRP A O 1
ATOM 2131 N N . THR A 1 264 ? 39.664 32.872 -4.221 1.00 12.59 265 THR A N 1
ATOM 2132 C CA . THR A 1 264 ? 40.961 33.322 -4.717 1.00 18.46 265 THR A CA 1
ATOM 2133 C C . THR A 1 264 ? 40.963 34.759 -5.230 1.00 15.79 265 THR A C 1
ATOM 2134 O O . THR A 1 264 ? 42.006 35.408 -5.241 1.00 14.13 265 THR A O 1
ATOM 2138 N N . ASN A 1 265 ? 39.794 35.261 -5.631 1.00 11.00 266 ASN A N 1
ATOM 2139 C CA . ASN A 1 265 ? 39.680 36.622 -6.163 1.00 14.08 266 ASN A CA 1
ATOM 2140 C C . ASN A 1 265 ? 39.173 37.663 -5.155 1.00 13.25 266 ASN A C 1
ATOM 2141 O O . ASN A 1 265 ? 39.084 38.835 -5.481 1.00 19.01 266 ASN A O 1
ATOM 2146 N N . LEU A 1 266 ? 38.831 37.217 -3.949 1.00 13.57 267 LEU A N 1
ATOM 2147 C CA . LEU A 1 266 ? 38.328 38.078 -2.867 1.00 14.48 267 LEU A CA 1
ATOM 2148 C C . LEU A 1 266 ? 38.998 37.388 -1.689 1.00 12.15 267 LEU A C 1
ATOM 2149 O O . LEU A 1 266 ? 38.352 36.739 -0.858 1.00 11.90 267 LEU A O 1
ATOM 2154 N N . MET A 1 267 ? 40.322 37.556 -1.680 1.00 12.88 268 MET A N 1
ATOM 2155 C CA . MET A 1 267 ? 41.252 36.909 -0.783 1.00 17.50 268 MET A CA 1
ATOM 2156 C C . MET A 1 267 ? 41.512 37.413 0.616 1.00 12.24 268 MET A C 1
ATOM 2157 O O . MET A 1 267 ? 42.200 36.722 1.375 1.00 15.46 268 MET A O 1
ATOM 2162 N N . HIS A 1 268 ? 41.022 38.606 0.956 1.00 11.14 269 HIS A N 1
ATOM 2163 C CA . HIS A 1 268 ? 41.195 39.105 2.326 1.00 16.20 269 HIS A CA 1
ATOM 2164 C C . HIS A 1 268 ? 39.878 39.601 2.896 1.00 16.58 269 HIS A C 1
ATOM 2165 O O . HIS A 1 268 ? 38.944 39.934 2.162 1.00 15.41 269 HIS A O 1
ATOM 2172 N N . LEU A 1 269 ? 39.839 39.696 4.216 1.00 16.08 270 LEU A N 1
ATOM 2173 C CA . LEU A 1 269 ? 38.673 40.194 4.907 1.00 21.08 270 LEU A CA 1
ATOM 2174 C C . LEU A 1 269 ? 38.204 41.528 4.332 1.00 15.49 270 LEU A C 1
ATOM 2175 O O . LEU A 1 269 ? 37.007 41.789 4.270 1.00 15.79 270 LEU A O 1
ATOM 2180 N N . ASP A 1 270 ? 39.134 42.369 3.896 1.00 15.47 271 ASP A N 1
ATOM 2181 C CA . ASP A 1 270 ? 38.707 43.661 3.373 1.00 18.37 271 ASP A CA 1
ATOM 2182 C C . ASP A 1 270 ? 38.001 43.622 2.011 1.00 17.45 271 ASP A C 1
ATOM 2183 O O . ASP A 1 270 ? 37.690 44.664 1.455 1.00 16.05 271 ASP A O 1
ATOM 2188 N N . THR A 1 271 ? 37.748 42.428 1.471 1.00 13.58 272 THR A N 1
ATOM 2189 C CA . THR A 1 271 ? 36.995 42.313 0.218 1.00 14.12 272 THR A CA 1
ATOM 2190 C C . THR A 1 271 ? 35.587 41.828 0.582 1.00 12.66 272 THR A C 1
ATOM 2191 O O . THR A 1 271 ? 34.749 41.595 -0.296 1.00 16.71 272 THR A O 1
ATOM 2195 N N . TRP A 1 272 ? 35.327 41.708 1.888 1.00 15.90 273 TRP A N 1
ATOM 2196 C CA . TRP A 1 272 ? 34.032 41.242 2.395 1.00 16.39 273 TRP A CA 1
ATOM 2197 C C . TRP A 1 272 ? 33.393 42.145 3.454 1.00 17.55 273 TRP A C 1
ATOM 2198 O O . TRP A 1 272 ? 32.165 42.238 3.533 1.00 19.43 273 TRP A O 1
ATOM 2209 N N . LEU A 1 273 ? 34.225 42.824 4.243 1.00 16.87 274 LEU A N 1
ATOM 2210 C CA . LEU A 1 273 ? 33.742 43.700 5.320 1.00 16.20 274 LEU A CA 1
ATOM 2211 C C . LEU A 1 273 ? 34.754 44.780 5.726 1.00 8.90 274 LEU A C 1
ATOM 2212 O O . LEU A 1 273 ? 35.908 44.465 6.039 1.00 16.80 274 LEU A O 1
ATOM 2217 N N . THR A 1 274 ? 34.338 46.043 5.707 1.00 15.37 275 THR A N 1
ATOM 2218 C CA . THR A 1 274 ? 35.220 47.140 6.108 1.00 15.93 275 THR A CA 1
ATOM 2219 C C . THR A 1 274 ? 34.467 48.101 7.012 1.00 16.80 275 THR A C 1
ATOM 2220 O O . THR A 1 274 ? 33.226 48.134 7.014 1.00 14.99 275 THR A O 1
ATOM 2224 N N . MET A 1 275 ? 35.226 48.863 7.796 1.00 12.14 276 MET A N 1
ATOM 2225 C CA . MET A 1 275 ? 34.655 49.851 8.718 1.00 13.45 276 MET A CA 1
ATOM 2226 C C . MET A 1 275 ? 35.031 51.202 8.115 1.00 12.43 276 MET A C 1
ATOM 2227 O O . MET A 1 275 ? 36.212 51.484 7.905 1.00 17.41 276 MET A O 1
ATOM 2232 N N . LEU A 1 276 ? 34.028 52.031 7.838 1.00 11.44 277 LEU A N 1
ATOM 2233 C CA . LEU A 1 276 ? 34.271 53.310 7.176 1.00 16.60 277 LEU A CA 1
ATOM 2234 C C . LEU A 1 276 ? 33.916 54.570 7.979 1.00 18.20 277 LEU A C 1
ATOM 2235 O O . LEU A 1 276 ? 34.236 55.686 7.569 1.00 18.02 277 LEU A O 1
ATOM 2240 N N . ASP A 1 277 ? 33.241 54.394 9.113 1.00 16.49 278 ASP A N 1
ATOM 2241 C CA . ASP A 1 277 ? 32.893 55.529 9.960 1.00 17.14 278 ASP A CA 1
ATOM 2242 C C . ASP A 1 277 ? 32.838 54.972 11.385 1.00 18.98 278 ASP A C 1
ATOM 2243 O O . ASP A 1 277 ? 32.935 53.753 11.582 1.00 15.42 278 ASP A O 1
ATOM 2248 N N . LYS A 1 278 ? 32.699 55.845 12.378 1.00 17.33 279 LYS A N 1
ATOM 2249 C CA . LYS A 1 278 ? 32.673 55.406 13.774 1.00 20.52 279 LYS A CA 1
ATOM 2250 C C . LYS A 1 278 ? 31.737 54.234 14.045 1.00 17.51 279 LYS A C 1
ATOM 2251 O O . LYS A 1 278 ? 32.028 53.396 14.894 1.00 18.07 279 LYS A O 1
ATOM 2257 N N . ASP A 1 279 ? 30.616 54.168 13.327 1.00 19.00 280 ASP A N 1
ATOM 2258 C CA . ASP A 1 279 ? 29.682 53.071 13.518 1.00 19.44 280 ASP A CA 1
ATOM 2259 C C . ASP A 1 279 ? 29.082 52.562 12.210 1.00 17.69 280 ASP A C 1
ATOM 2260 O O . ASP A 1 279 ? 28.027 51.930 12.221 1.00 21.75 280 ASP A O 1
ATOM 2265 N N . LYS A 1 280 ? 29.755 52.826 11.089 1.00 17.99 281 LYS A N 1
ATOM 2266 C CA . LYS A 1 280 ? 29.259 52.379 9.791 1.00 15.71 281 LYS A CA 1
ATOM 2267 C C . LYS A 1 280 ? 30.162 51.340 9.130 1.00 21.36 281 LYS A C 1
ATOM 2268 O O . LYS A 1 280 ? 31.379 51.512 9.051 1.00 18.86 281 LYS A O 1
ATOM 2274 N N . PHE A 1 281 ? 29.549 50.268 8.636 1.00 13.69 282 PHE A N 1
ATOM 2275 C CA . PHE A 1 281 ? 30.290 49.196 7.990 1.00 18.67 282 PHE A CA 1
ATOM 2276 C C . PHE A 1 281 ? 29.723 48.831 6.617 1.00 18.95 282 PHE A C 1
ATOM 2277 O O . PHE A 1 281 ? 28.512 48.897 6.392 1.00 20.20 282 PHE A O 1
ATOM 2285 N N . LEU A 1 282 ? 30.616 48.449 5.706 1.00 12.50 283 LEU A N 1
ATOM 2286 C CA . LEU A 1 282 ? 30.231 48.053 4.357 1.00 12.79 283 LEU A CA 1
ATOM 2287 C C . LEU A 1 282 ? 30.563 46.565 4.215 1.00 15.04 283 LEU A C 1
ATOM 2288 O O . LEU A 1 282 ? 31.693 46.149 4.491 1.00 18.39 283 LEU A O 1
ATOM 2293 N N . TYR A 1 283 ? 29.589 45.766 3.784 1.00 14.37 284 TYR A N 1
ATOM 2294 C CA . TYR A 1 283 ? 29.800 44.332 3.649 1.00 17.49 284 TYR A CA 1
ATOM 2295 C C . TYR A 1 283 ? 29.064 43.757 2.440 1.00 14.03 284 TYR A C 1
ATOM 2296 O O . TYR A 1 283 ? 28.149 44.375 1.908 1.00 23.03 284 TYR A O 1
ATOM 2305 N N . SER A 1 284 ? 29.468 42.569 2.011 1.00 13.81 285 SER A N 1
ATOM 2306 C CA . SER A 1 284 ? 28.784 41.914 0.905 1.00 12.74 285 SER A CA 1
ATOM 2307 C C . SER A 1 284 ? 27.926 40.791 1.478 1.00 14.90 285 SER A C 1
ATOM 2308 O O . SER A 1 284 ? 28.434 39.911 2.159 1.00 18.44 285 SER A O 1
ATOM 2311 N N . PRO A 1 285 ? 26.611 40.814 1.208 1.00 14.09 286 PRO A N 1
ATOM 2312 C CA . PRO A 1 285 ? 25.662 39.800 1.688 1.00 17.93 286 PRO A CA 1
ATOM 2313 C C . PRO A 1 285 ? 26.078 38.388 1.258 1.00 18.81 286 PRO A C 1
ATOM 2314 O O . PRO A 1 285 ? 25.648 37.391 1.841 1.00 17.66 286 PRO A O 1
ATOM 2318 N N . ILE A 1 286 ? 26.915 38.305 0.234 1.00 17.65 287 ILE A N 1
ATOM 2319 C CA . ILE A 1 286 ? 27.366 37.006 -0.250 1.00 16.28 287 ILE A CA 1
ATOM 2320 C C . ILE A 1 286 ? 28.092 36.225 0.851 1.00 17.96 287 ILE A C 1
ATOM 2321 O O . ILE A 1 286 ? 28.093 34.999 0.843 1.00 14.72 287 ILE A O 1
ATOM 2326 N N . ALA A 1 287 ? 28.676 36.929 1.817 1.00 19.18 288 ALA A N 1
ATOM 2327 C CA . ALA A 1 287 ? 29.391 36.267 2.904 1.00 15.39 288 ALA A CA 1
ATOM 2328 C C . ALA A 1 287 ? 28.513 35.970 4.125 1.00 13.77 288 ALA A C 1
ATOM 2329 O O . ALA A 1 287 ? 28.989 35.407 5.110 1.00 19.51 288 ALA A O 1
ATOM 2331 N N . ASN A 1 288 ? 27.236 36.328 4.044 1.00 14.55 289 ASN A N 1
ATOM 2332 C CA . ASN A 1 288 ? 26.289 36.161 5.152 1.00 19.00 289 ASN A CA 1
ATOM 2333 C C . ASN A 1 288 ? 26.309 34.840 5.906 1.00 19.82 289 ASN A C 1
ATOM 2334 O O . ASN A 1 288 ? 26.334 34.830 7.134 1.00 20.78 289 ASN A O 1
ATOM 2339 N N . ASP A 1 289 ? 26.281 33.724 5.185 1.00 23.70 290 ASP A N 1
ATOM 2340 C CA . ASP A 1 289 ? 26.277 32.428 5.855 1.00 24.11 290 ASP A CA 1
ATOM 2341 C C . ASP A 1 289 ? 27.678 31.868 6.092 1.00 19.24 290 ASP A C 1
ATOM 2342 O O . ASP A 1 289 ? 27.831 30.750 6.577 1.00 25.10 290 ASP A O 1
ATOM 2347 N N . VAL A 1 290 ? 28.704 32.642 5.758 1.00 13.79 291 VAL A N 1
ATOM 2348 C CA . VAL A 1 290 ? 30.075 32.171 5.962 1.00 15.49 291 VAL A CA 1
ATOM 2349 C C . VAL A 1 290 ? 30.752 32.853 7.154 1.00 17.73 291 VAL A C 1
ATOM 2350 O O . VAL A 1 290 ? 31.599 32.255 7.819 1.00 21.47 291 VAL A O 1
ATOM 2354 N N . PHE A 1 291 ? 30.382 34.104 7.428 1.00 17.66 292 PHE A N 1
ATOM 2355 C CA . PHE A 1 291 ? 30.968 34.824 8.559 1.00 18.07 292 PHE A CA 1
ATOM 2356 C C . PHE A 1 291 ? 30.871 33.993 9.836 1.00 21.70 292 PHE A C 1
ATOM 2357 O O . PHE A 1 291 ? 29.787 33.532 10.211 1.00 16.47 292 PHE A O 1
ATOM 2365 N N . LYS A 1 292 ? 32.004 33.827 10.505 1.00 17.32 293 LYS A N 1
ATOM 2366 C CA . LYS A 1 292 ? 32.077 33.085 11.760 1.00 21.65 293 LYS A CA 1
ATOM 2367 C C . LYS A 1 292 ? 33.132 33.859 12.550 1.00 20.18 293 LYS A C 1
ATOM 2368 O O . LYS A 1 292 ? 34.020 34.463 11.950 1.00 22.69 293 LYS A O 1
ATOM 2374 N N . PHE A 1 293 ? 33.055 33.842 13.880 1.00 20.30 294 PHE A N 1
ATOM 2375 C CA . PHE A 1 293 ? 34.007 34.613 14.681 1.00 20.02 294 PHE A CA 1
ATOM 2376 C C . PHE A 1 293 ? 34.707 33.889 15.835 1.00 24.09 294 PHE A C 1
ATOM 2377 O O . PHE A 1 293 ? 34.205 32.896 16.368 1.00 25.67 294 PHE A O 1
ATOM 2385 N N . TRP A 1 294 ? 35.864 34.428 16.219 1.00 17.31 295 TRP A N 1
ATOM 2386 C CA . TRP A 1 294 ? 36.664 33.939 17.348 1.00 21.96 295 TRP A CA 1
ATOM 2387 C C . TRP A 1 294 ? 37.244 35.146 18.102 1.00 24.10 295 TRP A C 1
ATOM 2388 O O . TRP A 1 294 ? 37.528 36.192 17.499 1.00 18.71 295 TRP A O 1
ATOM 2399 N N . ASP A 1 295 ? 37.418 34.999 19.413 1.00 21.10 296 ASP A N 1
ATOM 2400 C CA . ASP A 1 295 ? 37.990 36.051 20.247 1.00 21.49 296 ASP A CA 1
ATOM 2401 C C . ASP A 1 295 ? 39.299 35.575 20.862 1.00 24.66 296 ASP A C 1
ATOM 2402 O O . ASP A 1 295 ? 39.431 34.410 21.223 1.00 24.71 296 ASP A O 1
ATOM 2407 N N . TYR A 1 296 ? 40.260 36.487 20.964 1.00 20.18 297 TYR A N 1
ATOM 2408 C CA . TYR A 1 296 ? 41.547 36.216 21.594 1.00 21.49 297 TYR A CA 1
ATOM 2409 C C . TYR A 1 296 ? 41.679 37.235 22.728 1.00 21.80 297 TYR A C 1
ATOM 2410 O O . TYR A 1 296 ? 41.595 38.442 22.500 1.00 22.32 297 TYR A O 1
ATOM 2419 N N . ASP A 1 297 ? 41.871 36.753 23.947 1.00 22.14 298 ASP A N 1
ATOM 2420 C CA . ASP A 1 297 ? 42.020 37.636 25.098 1.00 24.11 298 ASP A CA 1
ATOM 2421 C C . ASP A 1 297 ? 43.505 37.938 25.251 1.00 28.61 298 ASP A C 1
ATOM 2422 O O . ASP A 1 297 ? 44.277 37.063 25.628 1.00 27.98 298 ASP A O 1
ATOM 2427 N N . LEU A 1 298 ? 43.902 39.175 24.959 1.00 22.41 299 LEU A N 1
ATOM 2428 C CA . LEU A 1 298 ? 45.307 39.553 25.054 1.00 25.60 299 LEU A CA 1
ATOM 2429 C C . LEU A 1 298 ? 45.717 40.022 26.445 1.00 27.37 299 LEU A C 1
ATOM 2430 O O . LEU A 1 298 ? 46.887 40.304 26.681 1.00 28.93 299 LEU A O 1
ATOM 2435 N N . VAL A 1 299 ? 44.757 40.096 27.360 1.00 23.79 300 VAL A N 1
ATOM 2436 C CA . VAL A 1 299 ? 45.042 40.544 28.713 1.00 29.46 300 VAL A CA 1
ATOM 2437 C C . VAL A 1 299 ? 45.047 39.403 29.725 1.00 34.04 300 VAL A C 1
ATOM 2438 O O . VAL A 1 299 ? 46.037 39.194 30.432 1.00 32.02 300 VAL A O 1
ATOM 2442 N N . ASN A 1 300 ? 43.942 38.670 29.792 1.00 33.13 301 ASN A N 1
ATOM 2443 C CA . ASN A 1 300 ? 43.824 37.567 30.738 1.00 36.16 301 ASN A CA 1
ATOM 2444 C C . ASN A 1 300 ? 43.697 36.186 30.089 1.00 36.42 301 ASN A C 1
ATOM 2445 O O . ASN A 1 300 ? 43.031 35.302 30.629 1.00 36.63 301 ASN A O 1
ATOM 2450 N N . GLY A 1 301 ? 44.341 35.999 28.942 1.00 32.02 302 GLY A N 1
ATOM 2451 C CA . GLY A 1 301 ? 44.276 34.715 28.265 1.00 30.07 302 GLY A CA 1
ATOM 2452 C C . GLY A 1 301 ? 45.570 33.929 28.372 1.00 31.70 302 GLY A C 1
ATOM 2453 O O . GLY A 1 301 ? 45.739 32.906 27.714 1.00 30.59 302 GLY A O 1
ATOM 2454 N N . GLY A 1 302 ? 46.494 34.406 29.196 1.00 25.65 303 GLY A N 1
ATOM 2455 C CA . GLY A 1 302 ? 47.761 33.710 29.349 1.00 29.19 303 GLY A CA 1
ATOM 2456 C C . GLY A 1 302 ? 48.772 34.092 28.285 1.00 29.81 303 GLY A C 1
ATOM 2457 O O . GLY A 1 302 ? 48.517 34.969 27.466 1.00 33.66 303 GLY A O 1
ATOM 2458 N N . ALA A 1 303 ? 49.919 33.421 28.283 1.00 25.64 304 ALA A N 1
ATOM 2459 C CA . ALA A 1 303 ? 50.979 33.709 27.324 1.00 31.08 304 ALA A CA 1
ATOM 2460 C C . ALA A 1 303 ? 50.644 33.315 25.892 1.00 27.96 304 ALA A C 1
ATOM 2461 O O . ALA A 1 303 ? 51.246 33.823 24.951 1.00 28.74 304 ALA A O 1
ATOM 2463 N N . GLU A 1 304 ? 49.703 32.396 25.728 1.00 29.28 305 GLU A N 1
ATOM 2464 C CA . GLU A 1 304 ? 49.318 31.957 24.396 1.00 29.76 305 GLU A CA 1
ATOM 2465 C C . GLU A 1 304 ? 47.806 31.923 24.275 1.00 26.90 305 GLU A C 1
ATOM 2466 O O . GLU A 1 304 ? 47.177 30.868 24.339 1.00 21.16 305 GLU A O 1
ATOM 2472 N N . PRO A 1 305 ? 47.200 33.100 24.104 1.00 25.81 306 PRO A N 1
ATOM 2473 C CA . PRO A 1 305 ? 45.743 33.167 23.978 1.00 27.17 306 PRO A CA 1
ATOM 2474 C C . PRO A 1 305 ? 45.267 32.231 22.872 1.00 27.87 306 PRO A C 1
ATOM 2475 O O . PRO A 1 305 ? 45.882 32.138 21.813 1.00 24.95 306 PRO A O 1
ATOM 2479 N N . GLN A 1 306 ? 44.174 31.531 23.131 1.00 26.63 307 GLN A N 1
ATOM 2480 C CA . GLN A 1 306 ? 43.612 30.615 22.152 1.00 26.38 307 GLN A CA 1
ATOM 2481 C C . GLN A 1 306 ? 42.331 31.230 21.593 1.00 28.25 307 GLN A C 1
ATOM 2482 O O . GLN A 1 306 ? 41.673 32.025 22.272 1.00 27.44 307 GLN A O 1
ATOM 2488 N N . PRO A 1 307 ? 41.966 30.885 20.343 1.00 24.57 308 PRO A N 1
ATOM 2489 C CA . PRO A 1 307 ? 40.744 31.446 19.759 1.00 24.87 308 PRO A CA 1
ATOM 2490 C C . PRO A 1 307 ? 39.484 30.877 20.392 1.00 24.48 308 PRO A C 1
ATOM 2491 O O . PRO A 1 307 ? 39.271 29.673 20.380 1.00 30.39 308 PRO A O 1
ATOM 2495 N N . VAL A 1 308 ? 38.650 31.741 20.951 1.00 25.99 309 VAL A N 1
ATOM 2496 C CA . VAL A 1 308 ? 37.416 31.280 21.570 1.00 23.43 309 VAL A CA 1
ATOM 2497 C C . VAL A 1 308 ? 36.268 31.685 20.662 1.00 23.42 309 VAL A C 1
ATOM 2498 O O . VAL A 1 308 ? 36.100 32.859 20.359 1.00 26.53 309 VAL A O 1
ATOM 2502 N N . GLU A 1 309 ? 35.484 30.704 20.226 1.00 21.46 310 GLU A N 1
ATOM 2503 C CA . GLU A 1 309 ? 34.352 30.957 19.335 1.00 25.18 310 GLU A CA 1
ATOM 2504 C C . GLU A 1 309 ? 33.376 31.972 19.889 1.00 24.03 310 GLU A C 1
ATOM 2505 O O . GLU A 1 309 ? 33.006 31.921 21.056 1.00 19.69 310 GLU A O 1
ATOM 2511 N N . ASN A 1 310 ? 32.955 32.900 19.046 1.00 23.56 311 ASN A N 1
ATOM 2512 C CA . ASN A 1 310 ? 31.994 33.909 19.464 1.00 22.45 311 ASN A CA 1
ATOM 2513 C C . ASN A 1 310 ? 30.730 33.659 18.642 1.00 21.85 311 ASN A C 1
ATOM 2514 O O . ASN A 1 310 ? 30.732 33.833 17.424 1.00 25.93 311 ASN A O 1
ATOM 2519 N N . GLY A 1 311 ? 29.650 33.266 19.308 1.00 24.86 312 GLY A N 1
ATOM 2520 C CA . GLY A 1 311 ? 28.418 32.960 18.594 1.00 21.68 312 GLY A CA 1
ATOM 2521 C C . GLY A 1 311 ? 27.488 34.086 18.190 1.00 18.89 312 GLY A C 1
ATOM 2522 O O . GLY A 1 311 ? 26.405 33.839 17.636 1.00 20.20 312 GLY A O 1
ATOM 2523 N N . LEU A 1 312 ? 27.883 35.326 18.440 1.00 18.19 313 LEU A N 1
ATOM 2524 C CA . LEU A 1 312 ? 27.018 36.439 18.077 1.00 16.96 313 LEU A CA 1
ATOM 2525 C C . LEU A 1 312 ? 26.880 36.610 16.571 1.00 20.24 313 LEU A C 1
ATOM 2526 O O . LEU A 1 312 ? 27.798 36.300 15.829 1.00 15.09 313 LEU A O 1
ATOM 2531 N N . PRO A 1 313 ? 25.715 37.085 16.106 1.00 18.63 314 PRO A N 1
ATOM 2532 C CA . PRO A 1 313 ? 25.533 37.302 14.668 1.00 22.74 314 PRO A CA 1
ATOM 2533 C C . PRO A 1 313 ? 26.378 38.547 14.405 1.00 24.17 314 PRO A C 1
ATOM 2534 O O . PRO A 1 313 ? 26.751 39.238 15.356 1.00 19.10 314 PRO A O 1
ATOM 2538 N N . LEU A 1 314 ? 26.678 38.843 13.143 1.00 19.69 315 LEU A N 1
ATOM 2539 C CA . LEU A 1 314 ? 27.522 39.989 12.819 1.00 18.93 315 LEU A CA 1
ATOM 2540 C C . LEU A 1 314 ? 27.162 41.307 13.496 1.00 17.67 315 LEU A C 1
ATOM 2541 O O . LEU A 1 314 ? 28.034 41.973 14.054 1.00 13.44 315 LEU A O 1
ATOM 2546 N N . GLU A 1 315 ? 25.891 41.688 13.469 1.00 18.24 316 GLU A N 1
ATOM 2547 C CA . GLU A 1 315 ? 25.491 42.945 14.098 1.00 21.54 316 GLU A CA 1
ATOM 2548 C C . GLU A 1 315 ? 25.873 42.971 15.574 1.00 22.88 316 GLU A C 1
ATOM 2549 O O . GLU A 1 315 ? 26.383 43.969 16.064 1.00 24.10 316 GLU A O 1
ATOM 2555 N N . GLY A 1 316 ? 25.622 41.871 16.277 1.00 19.23 317 GLY A N 1
ATOM 2556 C CA . GLY A 1 316 ? 25.950 41.813 17.693 1.00 16.23 317 GLY A CA 1
ATOM 2557 C C . GLY A 1 316 ? 27.455 41.779 17.925 1.00 23.80 317 GLY A C 1
ATOM 2558 O O . GLY A 1 316 ? 27.959 42.338 18.908 1.00 19.22 317 GLY A O 1
ATOM 2559 N N . LEU A 1 317 ? 28.182 41.128 17.020 1.00 21.39 318 LEU A N 1
ATOM 2560 C CA . LEU A 1 317 ? 29.631 41.037 17.157 1.00 19.01 318 LEU A CA 1
ATOM 2561 C C . LEU A 1 317 ? 30.288 42.402 17.048 1.00 19.15 318 LEU A C 1
ATOM 2562 O O . LEU A 1 317 ? 31.198 42.746 17.823 1.00 22.34 318 LEU A O 1
ATOM 2567 N N . LEU A 1 318 ? 29.841 43.170 16.063 1.00 24.47 319 LEU A N 1
ATOM 2568 C CA . LEU A 1 318 ? 30.398 44.493 15.833 1.00 18.68 319 LEU A CA 1
ATOM 2569 C C . LEU A 1 318 ? 30.070 45.411 17.003 1.00 20.73 319 LEU A C 1
ATOM 2570 O O . LEU A 1 318 ? 30.899 46.216 17.431 1.00 18.09 319 LEU A O 1
ATOM 2575 N N . GLN A 1 319 ? 28.851 45.281 17.515 1.00 23.21 320 GLN A N 1
ATOM 2576 C CA . GLN A 1 319 ? 28.413 46.089 18.638 1.00 18.64 320 GLN A CA 1
ATOM 2577 C C . GLN A 1 319 ? 29.274 45.797 19.863 1.00 21.84 320 GLN A C 1
ATOM 2578 O O . GLN A 1 319 ? 29.521 46.688 20.677 1.00 22.47 320 GLN A O 1
ATOM 2584 N N . SER A 1 320 ? 29.735 44.555 19.991 1.00 17.78 321 SER A N 1
ATOM 2585 C CA . SER A 1 320 ? 30.568 44.174 21.127 1.00 21.81 321 SER A CA 1
ATOM 2586 C C . SER A 1 320 ? 31.949 44.805 21.003 1.00 27.04 321 SER A C 1
ATOM 2587 O O . SER A 1 320 ? 32.724 44.817 21.955 1.00 25.24 321 SER A O 1
ATOM 2590 N N . ILE A 1 321 ? 32.261 45.312 19.814 1.00 28.04 322 ILE A N 1
ATOM 2591 C CA . ILE A 1 321 ? 33.551 45.951 19.582 1.00 30.33 322 ILE A CA 1
ATOM 2592 C C . ILE A 1 321 ? 33.464 47.455 19.775 1.00 25.94 322 ILE A C 1
ATOM 2593 O O . ILE A 1 321 ? 34.282 48.042 20.477 1.00 21.56 322 ILE A O 1
ATOM 2598 N N . ILE A 1 322 ? 32.474 48.089 19.158 1.00 22.38 323 ILE A N 1
ATOM 2599 C CA . ILE A 1 322 ? 32.372 49.535 19.286 1.00 19.83 323 ILE A CA 1
ATOM 2600 C C . ILE A 1 322 ? 31.422 49.977 20.380 1.00 21.70 323 ILE A C 1
ATOM 2601 O O . ILE A 1 322 ? 31.326 51.167 20.667 1.00 20.94 323 ILE A O 1
ATOM 2606 N N . ASN A 1 323 ? 30.732 49.015 20.989 1.00 22.44 324 ASN A N 1
ATOM 2607 C CA . ASN A 1 323 ? 29.804 49.290 22.082 1.00 26.40 324 ASN A CA 1
ATOM 2608 C C . ASN A 1 323 ? 28.738 50.264 21.634 1.00 31.56 324 ASN A C 1
ATOM 2609 O O . ASN A 1 323 ? 28.420 51.227 22.335 1.00 30.53 324 ASN A O 1
ATOM 2614 N N . LYS A 1 324 ? 28.157 49.983 20.475 1.00 27.67 325 LYS A N 1
ATOM 2615 C CA . LYS A 1 324 ? 27.157 50.865 19.893 1.00 27.12 325 LYS A CA 1
ATOM 2616 C C . LYS A 1 324 ? 26.554 50.066 18.738 1.00 28.04 325 LYS A C 1
ATOM 2617 O O . LYS A 1 324 ? 27.251 49.254 18.128 1.00 22.38 325 LYS A O 1
ATOM 2623 N N . LYS A 1 325 ? 25.279 50.281 18.427 1.00 28.17 326 LYS A N 1
ATOM 2624 C CA . LYS A 1 325 ? 24.668 49.533 17.335 1.00 31.24 326 LYS A CA 1
ATOM 2625 C C . LYS A 1 325 ? 25.322 49.915 16.011 1.00 27.24 326 LYS A C 1
ATOM 2626 O O . LYS A 1 325 ? 25.390 51.087 15.654 1.00 31.78 326 LYS A O 1
ATOM 2632 N N . PRO A 1 326 ? 25.814 48.925 15.263 1.00 27.57 327 PRO A N 1
ATOM 2633 C CA . PRO A 1 326 ? 26.452 49.249 13.986 1.00 22.29 327 PRO A CA 1
ATOM 2634 C C . PRO A 1 326 ? 25.447 49.480 12.879 1.00 20.04 327 PRO A C 1
ATOM 2635 O O . PRO A 1 326 ? 24.294 49.048 12.966 1.00 19.02 327 PRO A O 1
ATOM 2639 N N . VAL A 1 327 ? 25.885 50.184 11.845 1.00 20.65 328 VAL A N 1
ATOM 2640 C CA . VAL A 1 327 ? 25.043 50.411 10.683 1.00 20.82 328 VAL A CA 1
ATOM 2641 C C . VAL A 1 327 ? 25.729 49.559 9.620 1.00 20.52 328 VAL A C 1
ATOM 2642 O O . VAL A 1 327 ? 26.907 49.757 9.312 1.00 19.45 328 VAL A O 1
ATOM 2646 N N . LEU A 1 328 ? 25.003 48.581 9.097 1.00 19.99 329 LEU A N 1
ATOM 2647 C CA . LEU A 1 328 ? 25.552 47.680 8.094 1.00 19.31 329 LEU A CA 1
ATOM 2648 C C . LEU A 1 328 ? 25.028 48.034 6.716 1.00 20.56 329 LEU A C 1
ATOM 2649 O O . LEU A 1 328 ? 23.835 47.927 6.466 1.00 20.70 329 LEU A O 1
ATOM 2654 N N . ILE A 1 329 ? 25.929 48.466 5.832 1.00 14.25 330 ILE A N 1
ATOM 2655 C CA . ILE A 1 329 ? 25.579 48.851 4.463 1.00 16.80 330 ILE A CA 1
ATOM 2656 C C . ILE A 1 329 ? 25.979 47.711 3.517 1.00 13.47 330 ILE A C 1
ATOM 2657 O O . ILE A 1 329 ? 27.147 47.309 3.464 1.00 24.09 330 ILE A O 1
ATOM 2662 N N . PRO A 1 330 ? 25.014 47.176 2.753 1.00 17.17 331 PRO A N 1
ATOM 2663 C CA . PRO A 1 330 ? 25.264 46.073 1.819 1.00 14.29 331 PRO A CA 1
ATOM 2664 C C . PRO A 1 330 ? 25.728 46.524 0.444 1.00 21.35 331 PRO A C 1
ATOM 2665 O O . PRO A 1 330 ? 25.261 47.543 -0.069 1.00 20.36 331 PRO A O 1
ATOM 2669 N N . ILE A 1 331 ? 26.656 45.771 -0.145 1.00 13.36 332 ILE A N 1
ATOM 2670 C CA . ILE A 1 331 ? 27.156 46.090 -1.485 1.00 14.08 332 ILE A CA 1
ATOM 2671 C C . ILE A 1 331 ? 25.967 46.294 -2.430 1.00 18.39 332 ILE A C 1
ATOM 2672 O O . ILE A 1 331 ? 25.006 45.529 -2.382 1.00 16.49 332 ILE A O 1
ATOM 2677 N N . ALA A 1 332 ? 26.052 47.325 -3.272 1.00 15.54 333 ALA A N 1
ATOM 2678 C CA . ALA A 1 332 ? 25.018 47.657 -4.265 1.00 19.70 333 ALA A CA 1
ATOM 2679 C C . ALA A 1 332 ? 23.728 48.213 -3.667 1.00 22.73 333 ALA A C 1
ATOM 2680 O O . ALA A 1 332 ? 22.787 48.533 -4.390 1.00 21.94 333 ALA A O 1
ATOM 2682 N N . GLY A 1 333 ? 23.680 48.304 -2.345 1.00 20.89 334 GLY A N 1
ATOM 2683 C CA . GLY A 1 333 ? 22.514 48.870 -1.687 1.00 26.01 334 GLY A CA 1
ATOM 2684 C C . GLY A 1 333 ? 21.258 48.031 -1.607 1.00 22.93 334 GLY A C 1
ATOM 2685 O O . GLY A 1 333 ? 21.162 46.947 -2.176 1.00 22.03 334 GLY A O 1
ATOM 2686 N N . GLU A 1 334 ? 20.281 48.557 -0.883 1.00 26.31 335 GLU A N 1
ATOM 2687 C CA . GLU A 1 334 ? 19.001 47.891 -0.706 1.00 32.70 335 GLU A CA 1
ATOM 2688 C C . GLU A 1 334 ? 18.274 47.650 -2.020 1.00 30.29 335 GLU A C 1
ATOM 2689 O O . GLU A 1 334 ? 18.173 48.552 -2.862 1.00 33.34 335 GLU A O 1
ATOM 2695 N N . GLY A 1 335 ? 17.766 46.430 -2.187 1.00 29.35 336 GLY A N 1
ATOM 2696 C CA . GLY A 1 335 ? 17.014 46.101 -3.385 1.00 26.37 336 GLY A CA 1
ATOM 2697 C C . GLY A 1 335 ? 17.818 45.701 -4.603 1.00 29.21 336 GLY A C 1
ATOM 2698 O O . GLY A 1 335 ? 17.230 45.324 -5.609 1.00 22.78 336 GLY A O 1
ATOM 2699 N N . ALA A 1 336 ? 19.150 45.776 -4.525 1.00 21.57 337 ALA A N 1
ATOM 2700 C CA . ALA A 1 336 ? 19.996 45.401 -5.651 1.00 22.99 337 ALA A CA 1
ATOM 2701 C C . ALA A 1 336 ? 19.686 43.963 -6.061 1.00 21.14 337 ALA A C 1
ATOM 2702 O O . ALA A 1 336 ? 19.262 43.154 -5.245 1.00 23.93 337 ALA A O 1
ATOM 2704 N N . SER A 1 337 ? 19.897 43.646 -7.330 1.00 23.14 338 SER A N 1
ATOM 2705 C CA . SER A 1 337 ? 19.661 42.286 -7.796 1.00 24.21 338 SER A CA 1
ATOM 2706 C C . SER A 1 337 ? 20.892 41.476 -7.397 1.00 24.42 338 SER A C 1
ATOM 2707 O O . SER A 1 337 ? 21.932 42.042 -7.038 1.00 16.71 338 SER A O 1
ATOM 2710 N N . GLN A 1 338 ? 20.779 40.155 -7.459 1.00 17.09 339 GLN A N 1
ATOM 2711 C CA . GLN A 1 338 ? 21.902 39.301 -7.115 1.00 24.08 339 GLN A CA 1
ATOM 2712 C C . GLN A 1 338 ? 23.036 39.541 -8.128 1.00 20.70 339 GLN A C 1
ATOM 2713 O O . GLN A 1 338 ? 24.221 39.497 -7.771 1.00 15.30 339 GLN A O 1
ATOM 2719 N N . MET A 1 339 ? 22.678 39.807 -9.387 1.00 20.05 340 MET A N 1
ATOM 2720 C CA . MET A 1 339 ? 23.701 40.080 -10.398 1.00 18.63 340 MET A CA 1
ATOM 2721 C C . MET A 1 339 ? 24.482 41.333 -10.007 1.00 14.32 340 MET A C 1
ATOM 2722 O O . MET A 1 339 ? 25.722 41.367 -10.084 1.00 16.18 340 MET A O 1
ATOM 2727 N N . GLU A 1 340 ? 23.768 42.364 -9.577 1.00 12.67 341 GLU A N 1
ATOM 2728 C CA . GLU A 1 340 ? 24.441 43.590 -9.166 1.00 18.21 341 GLU A CA 1
ATOM 2729 C C . GLU A 1 340 ? 25.354 43.337 -7.964 1.00 18.08 341 GLU A C 1
ATOM 2730 O O . GLU A 1 340 ? 26.496 43.782 -7.940 1.00 16.39 341 GLU A O 1
ATOM 2736 N N . ILE A 1 341 ? 24.865 42.594 -6.980 1.00 17.59 342 ILE A N 1
ATOM 2737 C CA . ILE A 1 341 ? 25.671 42.302 -5.803 1.00 12.85 342 ILE A CA 1
ATOM 2738 C C . ILE A 1 341 ? 26.911 41.495 -6.207 1.00 19.22 342 ILE A C 1
ATOM 2739 O O . ILE A 1 341 ? 28.015 41.768 -5.762 1.00 15.78 342 ILE A O 1
ATOM 2744 N N . GLU A 1 342 ? 26.732 40.512 -7.075 1.00 16.88 343 GLU A N 1
ATOM 2745 C CA . GLU A 1 342 ? 27.862 39.709 -7.507 1.00 20.99 343 GLU A CA 1
ATOM 2746 C C . GLU A 1 342 ? 28.885 40.536 -8.285 1.00 20.08 343 GLU A C 1
ATOM 2747 O O . GLU A 1 342 ? 30.091 40.401 -8.084 1.00 15.67 343 GLU A O 1
ATOM 2753 N N . ARG A 1 343 ? 28.408 41.391 -9.180 1.00 17.89 344 ARG A N 1
ATOM 2754 C CA . ARG A 1 343 ? 29.324 42.204 -9.961 1.00 20.52 344 ARG A CA 1
ATOM 2755 C C . ARG A 1 343 ? 30.093 43.218 -9.110 1.00 17.24 344 ARG A C 1
ATOM 2756 O O . ARG A 1 343 ? 31.324 43.305 -9.208 1.00 17.70 344 ARG A O 1
ATOM 2764 N N . GLU A 1 344 ? 29.393 43.975 -8.263 1.00 14.47 345 GLU A N 1
ATOM 2765 C CA . GLU A 1 344 ? 30.094 44.980 -7.473 1.00 14.89 345 GLU A CA 1
ATOM 2766 C C . GLU A 1 344 ? 30.964 44.366 -6.376 1.00 15.14 345 GLU A C 1
ATOM 2767 O O . GLU A 1 344 ? 32.023 44.908 -6.053 1.00 15.30 345 GLU A O 1
ATOM 2773 N N . THR A 1 345 ? 30.542 43.227 -5.831 1.00 16.75 346 THR A N 1
ATOM 2774 C CA . THR A 1 345 ? 31.348 42.555 -4.818 1.00 19.09 346 THR A CA 1
ATOM 2775 C C . THR A 1 345 ? 32.631 42.089 -5.523 1.00 16.64 346 THR A C 1
ATOM 2776 O O . THR A 1 345 ? 33.724 42.170 -4.965 1.00 14.80 346 THR A O 1
ATOM 2780 N N . HIS A 1 346 ? 32.483 41.622 -6.763 1.00 14.06 347 HIS A N 1
ATOM 2781 C CA . HIS A 1 346 ? 33.614 41.144 -7.560 1.00 12.81 347 HIS A CA 1
ATOM 2782 C C . HIS A 1 346 ? 34.675 42.227 -7.760 1.00 18.13 347 HIS A C 1
ATOM 2783 O O . HIS A 1 346 ? 35.878 41.955 -7.745 1.00 13.55 347 HIS A O 1
ATOM 2790 N N . PHE A 1 347 ? 34.239 43.462 -7.974 1.00 14.86 348 PHE A N 1
ATOM 2791 C CA . PHE A 1 347 ? 35.207 44.523 -8.158 1.00 15.42 348 PHE A CA 1
ATOM 2792 C C . PHE A 1 347 ? 35.557 45.236 -6.867 1.00 14.52 348 PHE A C 1
ATOM 2793 O O . PHE A 1 347 ? 35.691 46.451 -6.824 1.00 12.52 348 PHE A O 1
ATOM 2801 N N . ASP A 1 348 ? 35.702 44.445 -5.807 1.00 12.45 349 ASP A N 1
ATOM 2802 C CA . ASP A 1 348 ? 36.088 44.960 -4.502 1.00 15.65 349 ASP A CA 1
ATOM 2803 C C . ASP A 1 348 ? 35.267 46.153 -4.014 1.00 16.57 349 ASP A C 1
ATOM 2804 O O . ASP A 1 348 ? 35.798 47.133 -3.488 1.00 17.75 349 ASP A O 1
ATOM 2809 N N . GLY A 1 349 ? 33.952 46.033 -4.180 1.00 12.63 350 GLY A N 1
ATOM 2810 C CA . GLY A 1 349 ? 33.034 47.065 -3.755 1.00 15.24 350 GLY A CA 1
ATOM 2811 C C . GLY A 1 349 ? 33.084 47.335 -2.258 1.00 13.19 350 GLY A C 1
ATOM 2812 O O . GLY A 1 349 ? 32.648 48.386 -1.817 1.00 16.27 350 GLY A O 1
ATOM 2813 N N . THR A 1 350 ? 33.595 46.405 -1.459 1.00 17.43 351 THR A N 1
ATOM 2814 C CA . THR A 1 350 ? 33.672 46.665 -0.018 1.00 20.58 351 THR A CA 1
ATOM 2815 C C . THR A 1 350 ? 34.990 47.368 0.320 1.00 13.77 351 THR A C 1
ATOM 2816 O O . THR A 1 350 ? 35.152 47.905 1.412 1.00 17.87 351 THR A O 1
ATOM 2820 N N . ASN A 1 351 ? 35.923 47.366 -0.623 1.00 12.80 352 ASN A N 1
ATOM 2821 C CA . ASN A 1 351 ? 37.291 47.865 -0.381 1.00 13.27 352 ASN A CA 1
ATOM 2822 C C . ASN A 1 351 ? 37.616 49.366 -0.469 1.00 17.42 352 ASN A C 1
ATOM 2823 O O . ASN A 1 351 ? 38.484 49.766 -1.240 1.00 19.05 352 ASN A O 1
ATOM 2828 N N . TYR A 1 352 ? 36.942 50.191 0.333 1.00 14.02 353 TYR A N 1
ATOM 2829 C CA . TYR A 1 352 ? 37.190 51.630 0.324 1.00 13.97 353 TYR A CA 1
ATOM 2830 C C . TYR A 1 352 ? 38.182 52.022 1.406 1.00 18.61 353 TYR A C 1
ATOM 2831 O O . TYR A 1 352 ? 38.275 51.380 2.462 1.00 17.25 353 TYR A O 1
ATOM 2840 N N . LEU A 1 353 ? 38.915 53.090 1.131 1.00 19.57 354 LEU A N 1
ATOM 2841 C CA . LEU A 1 353 ? 39.869 53.610 2.090 1.00 18.85 354 LEU A CA 1
ATOM 2842 C C . LEU A 1 353 ? 39.240 54.811 2.769 1.00 16.57 354 LEU A C 1
ATOM 2843 O O . LEU A 1 353 ? 38.832 55.759 2.093 1.00 18.96 354 LEU A O 1
ATOM 2848 N N . ALA A 1 354 ? 39.130 54.759 4.095 1.00 15.10 355 ALA A N 1
ATOM 2849 C CA . ALA A 1 354 ? 38.605 55.893 4.853 1.00 17.77 355 ALA A CA 1
ATOM 2850 C C . ALA A 1 354 ? 39.768 56.859 5.091 1.00 18.53 355 ALA A C 1
ATOM 2851 O O . ALA A 1 354 ? 40.812 56.449 5.607 1.00 17.58 355 ALA A O 1
ATOM 2853 N N . ILE A 1 355 ? 39.604 58.128 4.704 1.00 17.10 356 ILE A N 1
ATOM 2854 C CA . ILE A 1 355 ? 40.663 59.117 4.913 1.00 17.99 356 ILE A CA 1
ATOM 2855 C C . ILE A 1 355 ? 40.363 60.001 6.124 1.00 21.84 356 ILE A C 1
ATOM 2856 O O . ILE A 1 355 ? 41.189 60.824 6.538 1.00 18.43 356 ILE A O 1
ATOM 2861 N N . ARG A 1 356 ? 39.161 59.810 6.663 1.00 14.47 357 ARG A N 1
ATOM 2862 C CA . ARG A 1 356 ? 38.658 60.459 7.879 1.00 20.71 357 ARG A CA 1
ATOM 2863 C C . ARG A 1 356 ? 37.274 59.839 8.088 1.00 18.68 357 ARG A C 1
ATOM 2864 O O . ARG A 1 356 ? 36.704 59.256 7.157 1.00 16.47 357 ARG A O 1
ATOM 2872 N N . PRO A 1 357 ? 36.720 59.933 9.304 1.00 17.38 358 PRO A N 1
ATOM 2873 C CA . PRO A 1 357 ? 35.403 59.330 9.551 1.00 18.30 358 PRO A CA 1
ATOM 2874 C C . PRO A 1 357 ? 34.282 59.677 8.573 1.00 16.76 358 PRO A C 1
ATOM 2875 O O . PRO A 1 357 ? 33.917 60.827 8.427 1.00 15.39 358 PRO A O 1
ATOM 2879 N N . GLY A 1 358 ? 33.737 58.663 7.909 1.00 15.10 359 GLY A N 1
ATOM 2880 C CA . GLY A 1 358 ? 32.641 58.894 6.984 1.00 19.62 359 GLY A CA 1
ATOM 2881 C C . GLY A 1 358 ? 33.018 59.524 5.655 1.00 15.93 359 GLY A C 1
ATOM 2882 O O . GLY A 1 358 ? 32.148 60.011 4.933 1.00 17.52 359 GLY A O 1
ATOM 2883 N N . VAL A 1 359 ? 34.304 59.511 5.320 1.00 16.79 360 VAL A N 1
ATOM 2884 C CA . VAL A 1 359 ? 34.760 60.067 4.053 1.00 17.79 360 VAL A CA 1
ATOM 2885 C C . VAL A 1 359 ? 35.729 59.052 3.461 1.00 16.85 360 VAL A C 1
ATOM 2886 O O . VAL A 1 359 ? 36.787 58.783 4.032 1.00 18.78 360 VAL A O 1
ATOM 2890 N N . VAL A 1 360 ? 35.373 58.513 2.303 1.00 15.79 361 VAL A N 1
ATOM 2891 C CA . VAL A 1 360 ? 36.171 57.475 1.686 1.00 11.71 361 VAL A CA 1
ATOM 2892 C C . VAL A 1 360 ? 36.513 57.685 0.224 1.00 16.25 361 VAL A C 1
ATOM 2893 O O . VAL A 1 360 ? 35.896 58.491 -0.463 1.00 16.90 361 VAL A O 1
ATOM 2897 N N . ILE A 1 361 ? 37.488 56.912 -0.244 1.00 15.80 362 ILE A N 1
ATOM 2898 C CA . ILE A 1 361 ? 37.944 56.953 -1.632 1.00 14.04 362 ILE A CA 1
ATOM 2899 C C . ILE A 1 361 ? 37.851 55.530 -2.162 1.00 14.69 362 ILE A C 1
ATOM 2900 O O . ILE A 1 361 ? 38.164 54.591 -1.441 1.00 13.56 362 ILE A O 1
ATOM 2905 N N . GLY A 1 362 ? 37.424 55.380 -3.413 1.00 15.59 363 GLY A N 1
ATOM 2906 C CA . GLY A 1 362 ? 37.297 54.059 -4.015 1.00 13.84 363 GLY A CA 1
ATOM 2907 C C . GLY A 1 362 ? 36.931 54.221 -5.489 1.00 19.59 363 GLY A C 1
ATOM 2908 O O . GLY A 1 362 ? 36.650 55.330 -5.929 1.00 16.93 363 GLY A O 1
ATOM 2909 N N . TYR A 1 363 ? 36.921 53.129 -6.249 1.00 15.05 364 TYR A N 1
ATOM 2910 C CA . TYR A 1 363 ? 36.609 53.187 -7.675 1.00 20.85 364 TYR A CA 1
ATOM 2911 C C . TYR A 1 363 ? 35.217 53.707 -7.998 1.00 18.78 364 TYR A C 1
ATOM 2912 O O . TYR A 1 363 ? 34.237 53.388 -7.328 1.00 15.15 364 TYR A O 1
ATOM 2921 N N . SER A 1 364 ? 35.143 54.483 -9.071 1.00 14.96 365 SER A N 1
ATOM 2922 C CA . SER A 1 364 ? 33.879 55.029 -9.539 1.00 15.93 365 SER A CA 1
ATOM 2923 C C . SER A 1 364 ? 32.970 53.954 -10.141 1.00 15.14 365 SER A C 1
ATOM 2924 O O . SER A 1 364 ? 31.744 54.101 -10.140 1.00 19.30 365 SER A O 1
ATOM 2927 N N . ARG A 1 365 ? 33.564 52.858 -10.617 1.00 12.36 366 ARG A N 1
ATOM 2928 C CA . ARG A 1 365 ? 32.792 51.820 -11.297 1.00 15.19 366 ARG A CA 1
ATOM 2929 C C . ARG A 1 365 ? 31.672 51.165 -10.500 1.00 16.80 366 ARG A C 1
ATOM 2930 O O . ARG A 1 365 ? 30.634 50.810 -11.056 1.00 21.21 366 ARG A O 1
ATOM 2938 N N . ASN A 1 366 ? 31.862 51.025 -9.198 1.00 17.96 367 ASN A N 1
ATOM 2939 C CA . ASN A 1 366 ? 30.840 50.414 -8.365 1.00 16.49 367 ASN A CA 1
ATOM 2940 C C . ASN A 1 366 ? 29.789 51.472 -7.991 1.00 18.18 367 ASN A C 1
ATOM 2941 O O . ASN A 1 366 ? 29.643 51.848 -6.836 1.00 15.02 367 ASN A O 1
ATOM 2946 N N . GLU A 1 367 ? 29.043 51.929 -8.992 1.00 20.78 368 GLU A N 1
ATOM 2947 C CA . GLU A 1 367 ? 28.053 52.976 -8.788 1.00 23.10 368 GLU A CA 1
ATOM 2948 C C . GLU A 1 367 ? 26.916 52.696 -7.821 1.00 15.50 368 GLU A C 1
ATOM 2949 O O . GLU A 1 367 ? 26.449 53.609 -7.144 1.00 17.71 368 GLU A O 1
ATOM 2955 N N . LYS A 1 368 ? 26.450 51.461 -7.734 1.00 13.70 369 LYS A N 1
ATOM 2956 C CA . LYS A 1 368 ? 25.358 51.216 -6.803 1.00 17.20 369 LYS A CA 1
ATOM 2957 C C . LYS A 1 368 ? 25.880 51.268 -5.373 1.00 19.30 369 LYS A C 1
ATOM 2958 O O . LYS A 1 368 ? 25.187 51.762 -4.479 1.00 15.57 369 LYS A O 1
ATOM 2964 N N . THR A 1 369 ? 27.119 50.822 -5.157 1.00 17.55 370 THR A N 1
ATOM 2965 C CA . THR A 1 369 ? 27.679 50.885 -3.813 1.00 14.94 370 THR A CA 1
ATOM 2966 C C . THR A 1 369 ? 27.969 52.351 -3.460 1.00 17.98 370 THR A C 1
ATOM 2967 O O . THR A 1 369 ? 27.733 52.784 -2.341 1.00 15.93 370 THR A O 1
ATOM 2971 N N . ASN A 1 370 ? 28.478 53.120 -4.416 1.00 16.61 371 ASN A N 1
ATOM 2972 C CA . ASN A 1 370 ? 28.746 54.535 -4.158 1.00 15.39 371 ASN A CA 1
ATOM 2973 C C . ASN A 1 370 ? 27.429 55.226 -3.744 1.00 13.15 371 ASN A C 1
ATOM 2974 O O . ASN A 1 370 ? 27.401 56.006 -2.792 1.00 15.61 371 ASN A O 1
ATOM 2979 N N . ALA A 1 371 ? 26.339 54.940 -4.457 1.00 14.34 372 ALA A N 1
ATOM 2980 C CA . ALA A 1 371 ? 25.049 55.530 -4.107 1.00 16.50 372 ALA A CA 1
ATOM 2981 C C . ALA A 1 371 ? 24.623 55.106 -2.699 1.00 21.74 372 ALA A C 1
ATOM 2982 O O . ALA A 1 371 ? 24.182 55.935 -1.901 1.00 21.04 372 ALA A O 1
ATOM 2984 N N . ALA A 1 372 ? 24.748 53.817 -2.387 1.00 19.70 373 ALA A N 1
ATOM 2985 C CA . ALA A 1 372 ? 24.372 53.330 -1.061 1.00 22.33 373 ALA A CA 1
ATOM 2986 C C . ALA A 1 372 ? 25.190 53.996 0.053 1.00 17.90 373 ALA A C 1
ATOM 2987 O O . ALA A 1 372 ? 24.667 54.288 1.126 1.00 20.98 373 ALA A O 1
ATOM 2989 N N . LEU A 1 373 ? 26.478 54.218 -0.194 1.00 18.90 374 LEU A N 1
ATOM 2990 C CA . LEU A 1 373 ? 27.324 54.861 0.795 1.00 20.26 374 LEU A CA 1
ATOM 2991 C C . LEU A 1 373 ? 26.849 56.295 1.022 1.00 17.87 374 LEU A C 1
ATOM 2992 O O . LEU A 1 373 ? 26.659 56.719 2.157 1.00 14.91 374 LEU A O 1
ATOM 2997 N N . GLU A 1 374 ? 26.650 57.041 -0.059 1.00 15.85 375 GLU A N 1
ATOM 2998 C CA . GLU A 1 374 ? 26.189 58.420 0.073 1.00 21.71 375 GLU A CA 1
ATOM 2999 C C . GLU A 1 374 ? 24.833 58.437 0.780 1.00 23.63 375 GLU A C 1
ATOM 3000 O O . GLU A 1 374 ? 24.579 59.296 1.623 1.00 15.69 375 GLU A O 1
ATOM 3006 N N . ALA A 1 375 ? 23.960 57.488 0.447 1.00 20.58 376 ALA A N 1
ATOM 3007 C CA . ALA A 1 375 ? 22.649 57.435 1.087 1.00 22.88 376 ALA A CA 1
ATOM 3008 C C . ALA A 1 375 ? 22.769 57.121 2.581 1.00 25.11 376 ALA A C 1
ATOM 3009 O O . ALA A 1 375 ? 21.868 57.431 3.355 1.00 24.57 376 ALA A O 1
ATOM 3011 N N . ALA A 1 376 ? 23.877 56.507 2.989 1.00 22.38 377 ALA A N 1
ATOM 3012 C CA . ALA A 1 376 ? 24.065 56.171 4.397 1.00 26.81 377 ALA A CA 1
ATOM 3013 C C . ALA A 1 376 ? 24.776 57.299 5.151 1.00 21.72 377 ALA A C 1
ATOM 3014 O O . ALA A 1 376 ? 25.091 57.169 6.331 1.00 22.26 377 ALA A O 1
ATOM 3016 N N . GLY A 1 377 ? 25.044 58.395 4.457 1.00 21.16 378 GLY A N 1
ATOM 3017 C CA . GLY A 1 377 ? 25.695 59.516 5.101 1.00 19.42 378 GLY A CA 1
ATOM 3018 C C . GLY A 1 377 ? 27.205 59.515 4.965 1.00 23.62 378 GLY A C 1
ATOM 3019 O O . GLY A 1 377 ? 27.877 60.251 5.671 1.00 16.74 378 GLY A O 1
ATOM 3020 N N . ILE A 1 378 ? 27.744 58.695 4.068 1.00 19.38 379 ILE A N 1
ATOM 3021 C CA . ILE A 1 378 ? 29.189 58.655 3.874 1.00 17.87 379 ILE A CA 1
ATOM 3022 C C . ILE A 1 378 ? 29.560 59.399 2.601 1.00 14.61 379 ILE A C 1
ATOM 3023 O O . ILE A 1 378 ? 28.987 59.162 1.545 1.00 19.08 379 ILE A O 1
ATOM 3028 N N . LYS A 1 379 ? 30.525 60.299 2.717 1.00 16.89 380 LYS A N 1
ATOM 3029 C CA . LYS A 1 379 ? 30.988 61.072 1.580 1.00 14.55 380 LYS A CA 1
ATOM 3030 C C . LYS A 1 379 ? 31.967 60.251 0.766 1.00 17.29 380 LYS A C 1
ATOM 3031 O O . LYS A 1 379 ? 32.981 59.765 1.289 1.00 15.55 380 LYS A O 1
ATOM 3037 N N . VAL A 1 380 ? 31.668 60.100 -0.519 1.00 12.05 381 VAL A N 1
ATOM 3038 C CA . VAL A 1 380 ? 32.534 59.325 -1.393 1.00 17.82 381 VAL A CA 1
ATOM 3039 C C . VAL A 1 380 ? 33.304 60.218 -2.361 1.00 22.33 381 VAL A C 1
ATOM 3040 O O . VAL A 1 380 ? 32.727 61.081 -3.013 1.00 16.85 381 VAL A O 1
ATOM 3044 N N . LEU A 1 381 ? 34.614 60.004 -2.432 1.00 16.60 382 LEU A N 1
ATOM 3045 C CA . LEU A 1 381 ? 35.485 60.730 -3.353 1.00 16.97 382 LEU A CA 1
ATOM 3046 C C . LEU A 1 381 ? 35.962 59.656 -4.340 1.00 16.92 382 LEU A C 1
ATOM 3047 O O . LEU A 1 381 ? 37.007 59.034 -4.141 1.00 19.74 382 LEU A O 1
ATOM 3052 N N . PRO A 1 382 ? 35.199 59.419 -5.412 1.00 18.82 383 PRO A N 1
ATOM 3053 C CA . PRO A 1 382 ? 35.594 58.398 -6.386 1.00 18.15 383 PRO A CA 1
ATOM 3054 C C . PRO A 1 382 ? 36.670 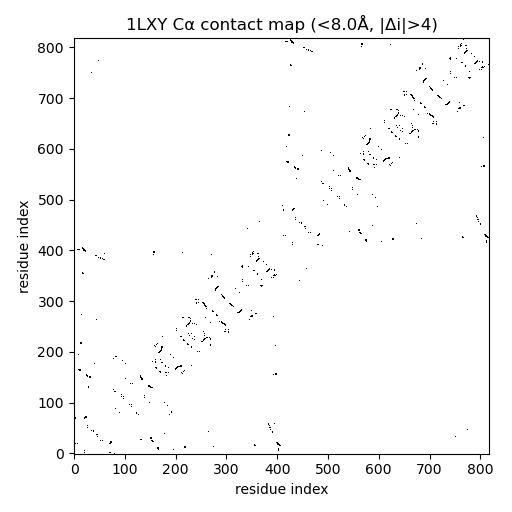58.837 -7.357 1.00 20.46 383 PRO A C 1
ATOM 3055 O O . PRO A 1 382 ? 36.991 60.022 -7.464 1.00 19.99 383 PRO A O 1
ATOM 3059 N N . PHE A 1 383 ? 37.246 57.864 -8.051 1.00 15.25 384 PHE A N 1
ATOM 3060 C CA . PHE A 1 383 ? 38.240 58.146 -9.068 1.00 16.46 384 PHE A CA 1
ATOM 3061 C C . PHE A 1 383 ? 38.139 56.986 -10.022 1.00 11.53 384 PHE A C 1
ATOM 3062 O O . PHE A 1 383 ? 37.696 55.904 -9.640 1.00 14.85 384 PHE A O 1
ATOM 3070 N N . HIS A 1 384 ? 38.509 57.207 -11.276 1.00 9.95 385 HIS A N 1
ATOM 3071 C CA . HIS A 1 384 ? 38.439 56.135 -12.254 1.00 13.81 385 HIS A CA 1
ATOM 3072 C C . HIS A 1 384 ? 39.677 55.253 -12.149 1.00 16.70 385 HIS A C 1
ATOM 3073 O O . HIS A 1 384 ? 40.807 55.728 -12.270 1.00 14.89 385 HIS A O 1
ATOM 3080 N N . GLY A 1 385 ? 39.456 53.965 -11.889 1.00 17.91 386 GLY A N 1
ATOM 3081 C CA . GLY A 1 385 ? 40.574 53.048 -11.773 1.00 18.04 386 GLY A CA 1
ATOM 3082 C C . GLY A 1 385 ? 40.195 51.709 -12.356 1.00 20.22 386 GLY A C 1
ATOM 3083 O O . GLY A 1 385 ? 40.459 50.650 -11.761 1.00 17.48 386 GLY A O 1
ATOM 3084 N N . ASN A 1 386 ? 39.588 51.734 -13.535 1.00 9.29 387 ASN A N 1
ATOM 3085 C CA . ASN A 1 386 ? 39.166 50.469 -14.130 1.00 16.97 387 ASN A CA 1
ATOM 3086 C C . ASN A 1 386 ? 40.331 49.514 -14.414 1.00 15.21 387 ASN A C 1
ATOM 3087 O O . ASN A 1 386 ? 40.210 48.319 -14.176 1.00 12.98 387 ASN A O 1
ATOM 3092 N N . GLN A 1 387 ? 41.455 50.014 -14.921 1.00 13.39 388 GLN A N 1
ATOM 3093 C CA . GLN A 1 387 ? 42.584 49.114 -15.164 1.00 16.03 388 GLN A CA 1
ATOM 3094 C C . GLN A 1 387 ? 43.121 48.565 -13.837 1.00 15.72 388 GLN A C 1
ATOM 3095 O O . GLN A 1 387 ? 43.302 47.360 -13.675 1.00 13.03 388 GLN A O 1
ATOM 3101 N N . LEU A 1 388 ? 43.363 49.453 -12.881 1.00 17.94 389 LEU A N 1
ATOM 3102 C CA . LEU A 1 388 ? 43.887 49.032 -11.588 1.00 14.13 389 LEU A CA 1
ATOM 3103 C C . LEU A 1 388 ? 43.010 47.943 -10.962 1.00 13.82 389 LEU A C 1
ATOM 3104 O O . LEU A 1 388 ? 43.524 47.007 -10.348 1.00 14.25 389 LEU A O 1
ATOM 3109 N N . SER A 1 389 ? 41.692 48.051 -11.160 1.00 14.67 390 SER A N 1
ATOM 3110 C CA . SER A 1 389 ? 40.754 47.087 -10.585 1.00 15.01 390 SER A CA 1
ATOM 3111 C C . SER A 1 389 ? 40.947 45.664 -11.093 1.00 16.36 390 SER A C 1
ATOM 3112 O O . SER A 1 389 ? 40.566 44.713 -10.422 1.00 16.10 390 SER A O 1
ATOM 3115 N N . LEU A 1 390 ? 41.535 45.513 -12.278 1.00 13.18 391 LEU A N 1
ATOM 3116 C CA . LEU A 1 390 ? 41.753 44.185 -12.836 1.00 11.89 391 LEU A CA 1
ATOM 3117 C C . LEU A 1 390 ? 42.750 43.378 -11.979 1.00 16.74 391 LEU A C 1
ATOM 3118 O O . LEU A 1 390 ? 42.872 42.158 -12.117 1.00 16.30 391 LEU A O 1
ATOM 3123 N N . GLY A 1 391 ? 43.454 44.068 -11.089 1.00 13.56 392 GLY A N 1
ATOM 3124 C CA . GLY A 1 391 ? 44.422 43.406 -10.232 1.00 12.65 392 GLY A CA 1
ATOM 3125 C C . GLY A 1 391 ? 43.715 42.841 -9.018 1.00 14.23 392 GLY A C 1
ATOM 3126 O O . GLY A 1 391 ? 44.344 42.267 -8.123 1.00 16.80 392 GLY A O 1
ATOM 3127 N N . MET A 1 392 ? 42.398 43.020 -8.984 1.00 15.62 393 MET A N 1
ATOM 3128 C CA . MET A 1 392 ? 41.577 42.494 -7.901 1.00 14.53 393 MET A CA 1
ATOM 3129 C C . MET A 1 392 ? 41.765 43.154 -6.532 1.00 21.89 393 MET A C 1
ATOM 3130 O O . MET A 1 392 ? 41.815 42.481 -5.506 1.00 20.81 393 MET A O 1
ATOM 3135 N N . GLY A 1 393 ? 41.860 44.477 -6.526 1.00 17.24 394 GLY A N 1
ATOM 3136 C CA . GLY A 1 393 ? 41.977 45.218 -5.285 1.00 9.23 394 GLY A CA 1
ATOM 3137 C C . GLY A 1 393 ? 41.422 46.603 -5.572 1.00 15.73 394 GLY A C 1
ATOM 3138 O O . GLY A 1 393 ? 41.384 47.000 -6.738 1.00 17.59 394 GLY A O 1
ATOM 3139 N N . ASN A 1 394 ? 40.981 47.322 -4.538 1.00 12.62 395 ASN A N 1
ATOM 3140 C CA . ASN A 1 394 ? 40.429 48.690 -4.674 1.00 13.36 395 ASN A CA 1
ATOM 3141 C C . ASN A 1 394 ? 41.376 49.618 -3.901 1.00 16.60 395 ASN A C 1
ATOM 3142 O O . ASN A 1 394 ? 42.521 49.249 -3.595 1.00 15.51 395 ASN A O 1
ATOM 3147 N N . ALA A 1 395 ? 40.897 50.808 -3.559 1.00 12.45 396 ALA A N 1
ATOM 3148 C CA . ALA A 1 395 ? 41.707 51.793 -2.844 1.00 15.86 396 ALA A CA 1
ATOM 3149 C C . ALA A 1 395 ? 42.320 51.344 -1.515 1.00 14.58 396 ALA A C 1
ATOM 3150 O O . ALA A 1 395 ? 43.460 51.704 -1.211 1.00 16.70 396 ALA A O 1
ATOM 3152 N N . ARG A 1 396 ? 41.589 50.572 -0.716 1.00 13.36 397 ARG A N 1
ATOM 3153 C CA . ARG A 1 396 ? 42.157 50.155 0.570 1.00 16.87 397 ARG A CA 1
ATOM 3154 C C . ARG A 1 396 ? 43.340 49.250 0.307 1.00 15.42 397 ARG A C 1
ATOM 3155 O O . ARG A 1 396 ? 44.363 49.346 0.987 1.00 16.14 397 ARG A O 1
ATOM 3163 N N . CYS A 1 397 ? 43.203 48.402 -0.714 1.00 19.10 398 CYS A N 1
ATOM 3164 C CA . CYS A 1 397 ? 44.269 47.478 -1.116 1.00 18.09 398 CYS A CA 1
ATOM 3165 C C . CYS A 1 397 ? 45.494 48.212 -1.638 1.00 18.30 398 CYS A C 1
ATOM 3166 O O . CYS A 1 397 ? 46.613 47.711 -1.535 1.00 16.73 398 CYS A O 1
ATOM 3169 N N . MET A 1 398 ? 45.290 49.401 -2.196 1.00 15.56 399 MET A N 1
ATOM 3170 C CA . MET A 1 398 ? 46.407 50.147 -2.750 1.00 13.70 399 MET A CA 1
ATOM 3171 C C . MET A 1 398 ? 47.031 51.155 -1.791 1.00 17.60 399 MET A C 1
ATOM 3172 O O . MET A 1 398 ? 47.731 52.067 -2.214 1.00 13.63 399 MET A O 1
ATOM 3177 N N . SER A 1 399 ? 46.800 50.966 -0.496 1.00 13.96 400 SER A N 1
ATOM 3178 C CA . SER A 1 399 ? 47.344 51.872 0.500 1.00 20.63 400 SER A CA 1
ATOM 3179 C C . SER A 1 399 ? 47.632 51.208 1.838 1.00 15.83 400 SER A C 1
ATOM 3180 O O . SER A 1 399 ? 47.014 50.212 2.193 1.00 17.63 400 SER A O 1
ATOM 3183 N N . MET A 1 400 ? 48.602 51.761 2.560 1.00 19.62 401 MET A N 1
ATOM 3184 C CA . MET A 1 400 ? 48.933 51.298 3.900 1.00 12.26 401 MET A CA 1
ATOM 3185 C C . MET A 1 400 ? 49.122 52.529 4.787 1.00 18.39 401 MET A C 1
ATOM 3186 O O . MET A 1 400 ? 50.141 53.216 4.717 1.00 13.45 401 MET A O 1
ATOM 3191 N N . PRO A 1 401 ? 48.112 52.850 5.608 1.00 11.76 402 PRO A N 1
ATOM 3192 C CA . PRO A 1 401 ? 48.230 54.012 6.491 1.00 15.37 402 PRO A CA 1
ATOM 3193 C C . PRO A 1 401 ? 49.504 53.875 7.337 1.00 17.39 402 PRO A C 1
ATOM 3194 O O . PRO A 1 401 ? 49.838 52.772 7.749 1.00 16.47 402 PRO A O 1
ATOM 3198 N N . LEU A 1 402 ? 50.216 54.982 7.562 1.00 16.06 403 LEU A N 1
ATOM 3199 C CA . LEU A 1 402 ? 51.426 54.977 8.399 1.00 18.99 403 LEU A CA 1
ATOM 3200 C C . LEU A 1 402 ? 51.135 55.754 9.690 1.00 18.60 403 LEU A C 1
ATOM 3201 O O . LEU A 1 402 ? 51.737 55.502 10.745 1.00 18.96 403 LEU A O 1
ATOM 3206 N N . SER A 1 403 ? 50.219 56.712 9.592 1.00 17.72 404 SER A N 1
ATOM 3207 C CA . SER A 1 403 ? 49.798 57.484 10.751 1.00 17.00 404 SER A CA 1
ATOM 3208 C C . SER A 1 403 ? 48.425 58.102 10.521 1.00 18.47 404 SER A C 1
ATOM 3209 O O . SER A 1 403 ? 48.119 58.561 9.422 1.00 19.58 404 SER A O 1
ATOM 3212 N N . ARG A 1 404 ? 47.598 58.071 11.563 1.00 21.19 405 ARG A N 1
ATOM 3213 C CA . ARG A 1 404 ? 46.250 58.651 11.543 1.00 15.58 405 ARG A CA 1
ATOM 3214 C C . ARG A 1 404 ? 46.059 59.450 12.819 1.00 16.29 405 ARG A C 1
ATOM 3215 O O . ARG A 1 404 ? 46.602 59.105 13.867 1.00 18.69 405 ARG A O 1
ATOM 3223 N N . LYS A 1 405 ? 45.276 60.515 12.719 1.00 22.40 406 LYS A N 1
ATOM 3224 C CA . LYS A 1 405 ? 44.964 61.372 13.855 1.00 26.94 406 LYS A CA 1
ATOM 3225 C C . LYS A 1 405 ? 44.030 60.570 14.764 1.00 26.52 406 LYS A C 1
ATOM 3226 O O . LYS A 1 405 ? 43.253 59.732 14.282 1.00 24.21 406 LYS A O 1
ATOM 3232 N N . ASP A 1 406 ? 44.115 60.804 16.072 1.00 22.00 407 ASP A N 1
ATOM 3233 C CA . ASP A 1 406 ? 43.250 60.101 17.009 1.00 19.35 407 ASP A CA 1
ATOM 3234 C C . ASP A 1 406 ? 41.797 60.305 16.622 1.00 20.34 407 ASP A C 1
ATOM 3235 O O . ASP A 1 406 ? 41.432 61.333 16.035 1.00 17.96 407 ASP A O 1
ATOM 3240 N N . VAL A 1 407 ? 40.963 59.330 16.959 1.00 17.68 408 VAL A N 1
ATOM 3241 C CA . VAL A 1 407 ? 39.544 59.437 16.673 1.00 24.01 408 VAL A CA 1
ATOM 3242 C C . VAL A 1 407 ? 38.816 59.926 17.924 1.00 27.57 408 VAL A C 1
ATOM 3243 O O . VAL A 1 407 ? 39.124 59.518 19.047 1.00 23.93 408 VAL A O 1
ATOM 3247 N N . LYS A 1 408 ? 37.857 60.816 17.715 1.00 26.61 409 LYS A N 1
ATOM 3248 C CA . LYS A 1 408 ? 37.053 61.350 18.802 1.00 30.39 409 LYS A CA 1
ATOM 3249 C C . LYS A 1 408 ? 35.860 60.411 18.837 1.00 30.21 409 LYS A C 1
ATOM 3250 O O . LYS A 1 408 ? 34.823 60.707 18.250 1.00 26.23 409 LYS A O 1
ATOM 3256 N N . TRP A 1 409 ? 36.009 59.266 19.494 1.00 29.23 410 TRP A N 1
ATOM 3257 C CA . TRP A 1 409 ? 34.914 58.307 19.547 1.00 29.21 410 TRP A CA 1
ATOM 3258 C C . TRP A 1 409 ? 33.680 58.906 20.214 1.00 35.23 410 TRP A C 1
ATOM 3259 O O . TRP A 1 409 ? 32.570 58.709 19.672 1.00 34.14 410 TRP A O 1
ATOM 3271 N N . SER B 1 1 ? 15.666 56.273 -43.192 1.00 39.89 2 SER B N 1
ATOM 3272 C CA . SER B 1 1 ? 16.259 54.910 -43.170 1.00 39.20 2 SER B CA 1
ATOM 3273 C C . SER B 1 1 ? 17.675 54.949 -42.594 1.00 37.69 2 SER B C 1
ATOM 3274 O O . SER B 1 1 ? 18.348 55.985 -42.637 1.00 32.23 2 SER B O 1
ATOM 3277 N N . VAL B 1 2 ? 18.106 53.814 -42.048 1.00 32.28 3 VAL B N 1
ATOM 3278 C CA . VAL B 1 2 ? 19.441 53.688 -41.482 1.00 30.99 3 VAL B CA 1
ATOM 3279 C C . VAL B 1 2 ? 20.433 53.699 -42.648 1.00 31.11 3 VAL B C 1
ATOM 3280 O O . VAL B 1 2 ? 21.602 54.050 -42.487 1.00 36.46 3 VAL B O 1
ATOM 3284 N N . PHE B 1 3 ? 19.942 53.324 -43.824 1.00 30.84 4 PHE B N 1
ATOM 3285 C CA . PHE B 1 3 ? 20.753 53.291 -45.039 1.00 32.83 4 PHE B CA 1
ATOM 3286 C C . PHE B 1 3 ? 20.684 54.627 -45.761 1.00 34.18 4 PHE B C 1
ATOM 3287 O O . PHE B 1 3 ? 19.601 55.195 -45.896 1.00 35.42 4 PHE B O 1
ATOM 3295 N N . ASP B 1 4 ? 21.820 55.131 -46.238 1.00 32.51 5 ASP B N 1
ATOM 3296 C CA . ASP B 1 4 ? 21.774 56.379 -46.987 1.00 39.79 5 ASP B CA 1
ATOM 3297 C C . ASP B 1 4 ? 21.261 56.025 -48.388 1.00 41.18 5 ASP B C 1
ATOM 3298 O O . ASP B 1 4 ? 21.156 54.847 -48.742 1.00 38.72 5 ASP B O 1
ATOM 3303 N N . SER B 1 5 ? 20.940 57.039 -49.180 1.00 44.16 6 SER B N 1
ATOM 3304 C CA . SER B 1 5 ? 20.412 56.828 -50.525 1.00 44.81 6 SER B CA 1
ATOM 3305 C C . SER B 1 5 ? 21.280 56.032 -51.505 1.00 43.94 6 SER B C 1
ATOM 3306 O O . SER B 1 5 ? 20.745 55.376 -52.401 1.00 46.05 6 SER B O 1
ATOM 3309 N N . LYS B 1 6 ? 22.600 56.076 -51.348 1.00 42.45 7 LYS B N 1
ATOM 3310 C CA . LYS B 1 6 ? 23.474 55.369 -52.285 1.00 43.84 7 LYS B CA 1
ATOM 3311 C C . LYS B 1 6 ? 23.522 53.870 -52.039 1.00 44.78 7 LYS B C 1
ATOM 3312 O O . LYS B 1 6 ? 23.833 53.090 -52.957 1.00 39.11 7 LYS B O 1
ATOM 3318 N N . PHE B 1 7 ? 23.211 53.455 -50.814 1.00 40.62 8 PHE B N 1
ATOM 3319 C CA . PHE B 1 7 ? 23.234 52.031 -50.526 1.00 41.13 8 PHE B CA 1
ATOM 3320 C C . PHE B 1 7 ? 22.231 51.324 -51.437 1.00 41.16 8 PHE B C 1
ATOM 3321 O O . PHE B 1 7 ? 21.053 51.674 -51.473 1.00 40.00 8 PHE B O 1
ATOM 3329 N N . LYS B 1 8 ? 22.712 50.330 -52.174 1.00 41.47 9 LYS B N 1
ATOM 3330 C CA . LYS B 1 8 ? 21.864 49.568 -53.076 1.00 44.74 9 LYS B CA 1
ATOM 3331 C C . LYS B 1 8 ? 21.602 48.202 -52.482 1.00 44.02 9 LYS B C 1
ATOM 3332 O O . LYS B 1 8 ? 20.455 47.761 -52.363 1.00 47.11 9 LYS B O 1
ATOM 3338 N N . GLY B 1 9 ? 22.683 47.544 -52.096 1.00 38.78 10 GLY B N 1
ATOM 3339 C CA . GLY B 1 9 ? 22.603 46.229 -51.507 1.00 33.44 10 GLY B CA 1
ATOM 3340 C C . GLY B 1 9 ? 23.997 45.850 -51.043 1.00 32.91 10 GLY B C 1
ATOM 3341 O O . GLY B 1 9 ? 24.910 46.677 -51.041 1.00 32.38 10 GLY B O 1
ATOM 3342 N N . ILE B 1 10 ? 24.160 44.590 -50.666 1.00 33.00 11 ILE B N 1
ATOM 3343 C CA . ILE B 1 10 ? 25.443 44.070 -50.227 1.00 33.74 11 ILE B CA 1
ATOM 3344 C C . ILE B 1 10 ? 26.417 44.122 -51.400 1.00 34.43 11 ILE B C 1
ATOM 3345 O O . ILE B 1 10 ? 26.130 43.593 -52.479 1.00 28.11 11 ILE B O 1
ATOM 3350 N N . HIS B 1 11 ? 27.578 44.728 -51.178 1.00 30.16 12 HIS B N 1
ATOM 3351 C CA . HIS B 1 11 ? 28.578 44.836 -52.229 1.00 27.70 12 HIS B CA 1
ATOM 3352 C C . HIS B 1 11 ? 29.966 44.866 -51.585 1.00 22.70 12 HIS B C 1
ATOM 3353 O O . HIS B 1 11 ? 30.574 45.927 -51.440 1.00 26.04 12 HIS B O 1
ATOM 3360 N N . VAL B 1 12 ? 30.466 43.693 -51.211 1.00 24.81 13 VAL B N 1
ATOM 3361 C CA . VAL B 1 12 ? 31.764 43.596 -50.546 1.00 22.01 13 VAL B CA 1
ATOM 3362 C C . VAL B 1 12 ? 32.674 42.599 -51.242 1.00 22.80 13 VAL B C 1
ATOM 3363 O O . VAL B 1 12 ? 32.599 41.398 -50.991 1.00 28.71 13 VAL B O 1
ATOM 3367 N N . TYR B 1 13 ? 33.544 43.099 -52.112 1.00 22.94 14 TYR B N 1
ATOM 3368 C CA . TYR B 1 13 ? 34.451 42.227 -52.843 1.00 23.25 14 TYR B CA 1
ATOM 3369 C C . TYR B 1 13 ? 35.922 42.389 -52.462 1.00 24.48 14 TYR B C 1
ATOM 3370 O O . TYR B 1 13 ? 36.819 42.071 -53.247 1.00 23.63 14 TYR B O 1
ATOM 3379 N N . SER B 1 14 ? 36.166 42.878 -51.250 1.00 24.37 15 SER B N 1
ATOM 3380 C CA . SER B 1 14 ? 37.534 43.045 -50.749 1.00 25.23 15 SER B CA 1
ATOM 3381 C C . SER B 1 14 ? 37.500 43.274 -49.239 1.00 26.04 15 SER B C 1
ATOM 3382 O O . SER B 1 14 ? 36.419 43.390 -48.637 1.00 21.94 15 SER B O 1
ATOM 3385 N N . GLU B 1 15 ? 38.687 43.342 -48.643 1.00 24.85 16 GLU B N 1
ATOM 3386 C CA . GLU B 1 15 ? 38.833 43.578 -47.208 1.00 24.46 16 GLU B CA 1
ATOM 3387 C C . GLU B 1 15 ? 39.247 45.023 -47.000 1.00 23.70 16 GLU B C 1
ATOM 3388 O O . GLU B 1 15 ? 39.178 45.551 -45.886 1.00 25.04 16 GLU B O 1
ATOM 3394 N N . ILE B 1 16 ? 39.642 45.668 -48.093 1.00 23.21 17 ILE B N 1
ATOM 3395 C CA . ILE B 1 16 ? 40.185 47.012 -48.030 1.00 19.97 17 ILE B CA 1
ATOM 3396 C C . ILE B 1 16 ? 39.506 48.149 -48.787 1.00 26.51 17 ILE B C 1
ATOM 3397 O O . ILE B 1 16 ? 39.817 49.320 -48.546 1.00 20.86 17 ILE B O 1
ATOM 3402 N N . GLY B 1 17 ? 38.601 47.815 -49.704 1.00 29.87 18 GLY B N 1
ATOM 3403 C CA . GLY B 1 17 ? 37.916 48.840 -50.476 1.00 30.41 18 GLY B CA 1
ATOM 3404 C C . GLY B 1 17 ? 37.301 49.929 -49.622 1.00 30.77 18 GLY B C 1
ATOM 3405 O O . GLY B 1 17 ? 36.804 49.655 -48.531 1.00 29.50 18 GLY B O 1
ATOM 3406 N N . GLU B 1 18 ? 37.332 51.164 -50.121 1.00 25.54 19 GLU B N 1
ATOM 3407 C CA . GLU B 1 18 ? 36.776 52.310 -49.408 1.00 25.43 19 GLU B CA 1
ATOM 3408 C C . GLU B 1 18 ? 35.392 51.956 -48.845 1.00 29.43 19 GLU B C 1
ATOM 3409 O O . GLU B 1 18 ? 34.425 51.759 -49.590 1.00 29.67 19 GLU B O 1
ATOM 3415 N N . LEU B 1 19 ? 35.313 51.879 -47.520 1.00 25.70 20 LEU B N 1
ATOM 3416 C CA . LEU B 1 19 ? 34.090 51.503 -46.823 1.00 26.63 20 LEU B CA 1
ATOM 3417 C C . LEU B 1 19 ? 32.958 52.515 -46.995 1.00 27.25 20 LEU B C 1
ATOM 3418 O O . LEU B 1 19 ? 33.110 53.692 -46.691 1.00 29.20 20 LEU B O 1
ATOM 3423 N N . GLU B 1 20 ? 31.817 52.041 -47.474 1.00 25.76 21 GLU B N 1
ATOM 3424 C CA . GLU B 1 20 ? 30.661 52.911 -47.688 1.00 33.93 21 GLU B CA 1
ATOM 3425 C C . GLU B 1 20 ? 29.639 52.750 -46.572 1.00 29.78 21 GLU B C 1
ATOM 3426 O O . GLU B 1 20 ? 29.233 53.730 -45.944 1.00 32.73 21 GLU B O 1
ATOM 3432 N N . SER B 1 21 ? 29.231 51.512 -46.324 1.00 27.94 22 SER B N 1
ATOM 3433 C CA . SER B 1 21 ? 28.256 51.230 -45.278 1.00 33.11 22 SER B CA 1
ATOM 3434 C C . SER B 1 21 ? 28.775 50.097 -44.395 1.00 30.51 22 SER B C 1
ATOM 3435 O O . SER B 1 21 ? 29.348 49.135 -44.901 1.00 26.85 22 SER B O 1
ATOM 3438 N N . VAL B 1 22 ? 28.574 50.212 -43.082 1.00 31.11 23 VAL B N 1
ATOM 3439 C CA . VAL B 1 22 ? 29.042 49.188 -42.143 1.00 27.02 23 VAL B CA 1
ATOM 3440 C C . VAL B 1 22 ? 28.052 48.990 -40.995 1.00 25.14 23 VAL B C 1
ATOM 3441 O O . VAL B 1 22 ? 27.434 49.946 -40.529 1.00 25.36 23 VAL B O 1
ATOM 3445 N N . LEU B 1 23 ? 27.910 47.750 -40.536 1.00 26.34 24 LEU B N 1
ATOM 3446 C CA . LEU B 1 23 ? 26.981 47.438 -39.447 1.00 22.99 24 LEU B CA 1
ATOM 3447 C C . LEU B 1 23 ? 27.703 47.303 -38.104 1.00 22.35 24 LEU B C 1
ATOM 3448 O O . LEU B 1 23 ? 28.699 46.588 -37.996 1.00 22.39 24 LEU B O 1
ATOM 3453 N N . VAL B 1 24 ? 27.192 47.988 -37.087 1.00 22.09 25 VAL B N 1
ATOM 3454 C CA . VAL B 1 24 ? 27.782 47.933 -35.754 1.00 20.33 25 VAL B CA 1
ATOM 3455 C C . VAL B 1 24 ? 26.674 47.759 -34.724 1.00 20.99 25 VAL B C 1
ATOM 3456 O O . VAL B 1 24 ? 25.491 47.721 -35.065 1.00 22.15 25 VAL B O 1
ATOM 3460 N N . HIS B 1 25 ? 27.062 47.631 -33.464 1.00 18.14 26 HIS B N 1
ATOM 3461 C CA . HIS B 1 25 ? 26.083 47.528 -32.390 1.00 17.93 26 HIS B CA 1
ATOM 3462 C C . HIS B 1 25 ? 26.724 47.946 -31.099 1.00 17.84 26 HIS B C 1
ATOM 3463 O O . HIS B 1 25 ? 27.666 47.302 -30.632 1.00 17.27 26 HIS B O 1
ATOM 3470 N N . GLU B 1 26 ? 26.232 49.045 -30.542 1.00 19.65 27 GLU B N 1
ATOM 3471 C CA . GLU B 1 26 ? 26.732 49.542 -29.276 1.00 22.23 27 GLU B CA 1
ATOM 3472 C C . GLU B 1 26 ? 26.173 48.617 -28.203 1.00 21.33 27 GLU B C 1
ATOM 3473 O O . GLU B 1 26 ? 24.968 48.368 -28.157 1.00 17.25 27 GLU B O 1
ATOM 3479 N N . PRO B 1 27 ? 27.041 48.097 -27.324 1.00 19.88 28 PRO B N 1
ATOM 3480 C CA . PRO B 1 27 ? 26.567 47.198 -26.268 1.00 19.78 28 PRO B CA 1
ATOM 3481 C C . PRO B 1 27 ? 25.458 47.796 -25.417 1.00 20.20 28 PRO B C 1
ATOM 3482 O O . PRO B 1 27 ? 25.648 48.814 -24.755 1.00 18.59 28 PRO B O 1
ATOM 3486 N N . GLY B 1 28 ? 24.301 47.145 -25.445 1.00 20.96 29 GLY B N 1
ATOM 3487 C CA . GLY B 1 28 ? 23.163 47.608 -24.676 1.00 20.34 29 GLY B CA 1
ATOM 3488 C C . GLY B 1 28 ? 23.156 47.018 -23.278 1.00 21.40 29 GLY B C 1
ATOM 3489 O O . GLY B 1 28 ? 24.206 46.694 -22.729 1.00 18.07 29 GLY B O 1
ATOM 3490 N N . ARG B 1 29 ? 21.968 46.860 -22.712 1.00 14.73 30 ARG B N 1
ATOM 3491 C CA . ARG B 1 29 ? 21.816 46.325 -21.360 1.00 19.70 30 ARG B CA 1
ATOM 3492 C C . ARG B 1 29 ? 22.345 44.897 -21.225 1.00 23.50 30 ARG B C 1
ATOM 3493 O O . ARG B 1 29 ? 22.666 44.450 -20.116 1.00 24.88 30 ARG B O 1
ATOM 3501 N N . GLU B 1 30 ? 22.453 44.186 -22.349 1.00 16.02 31 GLU B N 1
ATOM 3502 C CA . GLU B 1 30 ? 22.911 42.801 -22.322 1.00 15.28 31 GLU B CA 1
ATOM 3503 C C . GLU B 1 30 ? 24.242 42.586 -21.579 1.00 14.33 31 GLU B C 1
ATOM 3504 O O . GLU B 1 30 ? 24.419 41.575 -20.908 1.00 17.32 31 GLU B O 1
ATOM 3510 N N . ILE B 1 31 ? 25.175 43.527 -21.685 1.00 14.50 32 ILE B N 1
ATOM 3511 C CA . ILE B 1 31 ? 26.445 43.354 -20.984 1.00 14.70 32 ILE B CA 1
ATOM 3512 C C . ILE B 1 31 ? 26.336 43.641 -19.478 1.00 21.60 32 ILE B C 1
ATOM 3513 O O . ILE B 1 31 ? 27.259 43.320 -18.729 1.00 19.13 32 ILE B O 1
ATOM 3518 N N . ASP B 1 32 ? 25.218 44.222 -19.024 1.00 19.82 33 ASP B N 1
ATOM 3519 C CA . ASP B 1 32 ? 25.050 44.486 -17.585 1.00 15.49 33 ASP B CA 1
ATOM 3520 C C . ASP B 1 32 ? 24.747 43.181 -16.839 1.00 14.32 33 ASP B C 1
ATOM 3521 O O . ASP B 1 32 ? 24.889 43.110 -15.610 1.00 15.09 33 ASP B O 1
ATOM 3526 N N . TYR B 1 33 ? 24.329 42.158 -17.579 1.00 14.67 34 TYR B N 1
ATOM 3527 C CA . TYR B 1 33 ? 23.981 40.869 -16.984 1.00 15.56 34 TYR B CA 1
ATOM 3528 C C . TYR B 1 33 ? 25.127 39.861 -16.971 1.00 16.74 34 TYR B C 1
ATOM 3529 O O . TYR B 1 33 ? 24.960 38.713 -16.576 1.00 16.67 34 TYR B O 1
ATOM 3538 N N . ILE B 1 34 ? 26.299 40.284 -17.408 1.00 14.56 35 ILE B N 1
ATOM 3539 C CA . ILE B 1 34 ? 27.446 39.392 -17.371 1.00 15.87 35 ILE B CA 1
ATOM 3540 C C . ILE B 1 34 ? 27.897 39.335 -15.905 1.00 20.12 35 ILE B C 1
ATOM 3541 O O . ILE B 1 34 ? 28.129 40.376 -15.297 1.00 18.63 35 ILE B O 1
ATOM 3546 N N . THR B 1 35 ? 27.999 38.131 -15.340 1.00 14.23 36 THR B N 1
ATOM 3547 C CA . THR B 1 35 ? 28.434 37.965 -13.955 1.00 17.67 36 THR B CA 1
ATOM 3548 C C . THR B 1 35 ? 29.705 37.124 -13.870 1.00 16.95 36 THR B C 1
ATOM 3549 O O . THR B 1 35 ? 30.024 36.363 -14.785 1.00 16.48 36 THR B O 1
ATOM 3553 N N . PRO B 1 36 ? 30.439 37.235 -12.755 1.00 16.82 37 PRO B N 1
ATOM 3554 C CA . PRO B 1 36 ? 31.685 36.485 -12.565 1.00 16.87 37 PRO B CA 1
ATOM 3555 C C . PRO B 1 36 ? 31.596 35.002 -12.872 1.00 17.67 37 PRO B C 1
ATOM 3556 O O . PRO B 1 36 ? 32.424 34.475 -13.598 1.00 17.32 37 PRO B O 1
ATOM 3560 N N . ALA B 1 37 ? 30.566 34.342 -12.343 1.00 20.59 38 ALA B N 1
ATOM 3561 C CA . ALA B 1 37 ? 30.396 32.900 -12.524 1.00 20.56 38 ALA B CA 1
ATOM 3562 C C . ALA B 1 37 ? 30.121 32.458 -13.960 1.00 20.79 38 ALA B C 1
ATOM 3563 O O . ALA B 1 37 ? 30.398 31.308 -14.326 1.00 16.65 38 ALA B O 1
ATOM 3565 N N . ARG B 1 38 ? 29.621 33.377 -14.781 1.00 20.12 39 ARG B N 1
ATOM 3566 C CA . ARG B 1 38 ? 29.283 33.061 -16.170 1.00 17.96 39 ARG B CA 1
ATOM 3567 C C . ARG B 1 38 ? 30.194 33.640 -17.236 1.00 17.02 39 ARG B C 1
ATOM 3568 O O . ARG B 1 38 ? 29.850 33.618 -18.425 1.00 15.86 39 ARG B O 1
ATOM 3576 N N . LEU B 1 39 ? 31.358 34.148 -16.832 1.00 18.44 40 LEU B N 1
ATOM 3577 C CA . LEU B 1 39 ? 32.299 34.722 -17.790 1.00 17.73 40 LEU B CA 1
ATOM 3578 C C . LEU B 1 39 ? 32.695 33.763 -18.911 1.00 22.05 40 LEU B C 1
ATOM 3579 O O . LEU B 1 39 ? 32.611 34.111 -20.093 1.00 19.78 40 LEU B O 1
ATOM 3584 N N . ASP B 1 40 ? 33.138 32.560 -18.554 1.00 22.06 41 ASP B N 1
ATOM 3585 C CA . ASP B 1 40 ? 33.550 31.603 -19.573 1.00 20.72 41 ASP B CA 1
ATOM 3586 C C . ASP B 1 40 ? 32.371 31.250 -20.472 1.00 19.10 41 ASP B C 1
ATOM 3587 O O . ASP B 1 40 ? 32.479 31.243 -21.691 1.00 19.86 41 ASP B O 1
ATOM 3592 N N . GLU B 1 41 ? 31.232 30.961 -19.864 1.00 19.86 42 GLU B N 1
ATOM 3593 C CA . GLU B 1 41 ? 30.056 30.612 -20.640 1.00 16.66 42 GLU B CA 1
ATOM 3594 C C . GLU B 1 41 ? 29.673 31.720 -21.621 1.00 21.80 42 GLU B C 1
ATOM 3595 O O . GLU B 1 41 ? 29.439 31.452 -22.801 1.00 18.39 42 GLU B O 1
ATOM 3601 N N . LEU B 1 42 ? 29.621 32.964 -21.137 1.00 15.64 43 LEU B N 1
ATOM 3602 C CA . LEU B 1 42 ? 29.207 34.095 -21.981 1.00 21.96 43 LEU B CA 1
ATOM 3603 C C . LEU B 1 42 ? 30.270 34.622 -22.945 1.00 13.13 43 LEU B C 1
ATOM 3604 O O . LEU B 1 42 ? 30.015 35.548 -23.724 1.00 17.29 43 LEU B O 1
ATOM 3609 N N . LEU B 1 43 ? 31.461 34.028 -22.880 1.00 19.57 44 LEU B N 1
ATOM 3610 C CA . LEU B 1 43 ? 32.582 34.363 -23.758 1.00 18.02 44 LEU B CA 1
ATOM 3611 C C . LEU B 1 43 ? 33.303 35.700 -23.521 1.00 18.71 44 LEU B C 1
ATOM 3612 O O . LEU B 1 43 ? 33.682 36.374 -24.477 1.00 18.74 44 LEU B O 1
ATOM 3617 N N . PHE B 1 44 ? 33.498 36.082 -22.261 1.00 14.29 45 PHE B N 1
ATOM 3618 C CA . PHE B 1 44 ? 34.199 37.328 -21.953 1.00 16.36 45 PHE B CA 1
ATOM 3619 C C . PHE B 1 44 ? 35.417 37.022 -21.099 1.00 15.00 45 PHE B C 1
ATOM 3620 O O . PHE B 1 44 ? 35.352 36.143 -20.246 1.00 17.63 45 PHE B O 1
ATOM 3628 N N . SER B 1 45 ? 36.522 37.743 -21.325 1.00 14.01 46 SER B N 1
ATOM 3629 C CA . SER B 1 45 ? 37.758 37.504 -20.575 1.00 15.29 46 SER B CA 1
ATOM 3630 C C . SER B 1 45 ? 37.683 38.125 -19.184 1.00 20.09 46 SER B C 1
ATOM 3631 O O . SER B 1 45 ? 38.434 37.758 -18.281 1.00 20.35 46 SER B O 1
ATOM 3634 N N . ALA B 1 46 ? 36.784 39.088 -19.035 1.00 15.96 47 ALA B N 1
ATOM 3635 C CA . ALA B 1 46 ? 36.577 39.779 -17.769 1.00 20.20 47 ALA B CA 1
ATOM 3636 C C . ALA B 1 46 ? 35.353 40.644 -17.958 1.00 18.36 47 ALA B C 1
ATOM 3637 O O . ALA B 1 46 ? 34.917 40.891 -19.093 1.00 16.90 47 ALA B O 1
ATOM 3639 N N . ILE B 1 47 ? 34.802 41.099 -16.843 1.00 16.40 48 ILE B N 1
ATOM 3640 C CA . ILE B 1 47 ? 33.615 41.932 -16.859 1.00 15.91 48 ILE B CA 1
ATOM 3641 C C . ILE B 1 47 ? 33.951 43.365 -17.234 1.00 18.93 48 ILE B C 1
ATOM 3642 O O . ILE B 1 47 ? 34.747 44.020 -16.567 1.00 18.99 48 ILE B O 1
ATOM 3647 N N . LEU B 1 48 ? 33.339 43.835 -18.316 1.00 19.03 49 LEU B N 1
ATOM 3648 C CA . LEU B 1 48 ? 33.516 45.198 -18.813 1.00 22.87 49 LEU B CA 1
ATOM 3649 C C . LEU B 1 48 ? 32.814 46.206 -17.927 1.00 18.31 49 LEU B C 1
ATOM 3650 O O . LEU B 1 48 ? 31.819 45.886 -17.290 1.00 25.23 49 LEU B O 1
ATOM 3655 N N . GLU B 1 49 ? 33.334 47.430 -17.891 1.00 16.64 50 GLU B N 1
ATOM 3656 C CA . GLU B 1 49 ? 32.660 48.489 -17.148 1.00 13.64 50 GLU B CA 1
ATOM 3657 C C . GLU B 1 49 ? 31.739 49.038 -18.245 1.00 16.15 50 GLU B C 1
ATOM 3658 O O . GLU B 1 49 ? 32.207 49.624 -19.223 1.00 16.18 50 GLU B O 1
ATOM 3664 N N . SER B 1 50 ? 30.437 48.808 -18.095 1.00 19.06 51 SER B N 1
ATOM 3665 C CA . SER B 1 50 ? 29.440 49.197 -19.104 1.00 18.62 51 SER B CA 1
ATOM 3666 C C . SER B 1 50 ? 29.437 50.636 -19.599 1.00 21.38 51 SER B C 1
ATOM 3667 O O . SER B 1 50 ? 29.374 50.881 -20.811 1.00 22.93 51 SER B O 1
ATOM 3670 N N . HIS B 1 51 ? 29.492 51.591 -18.681 1.00 17.16 52 HIS B N 1
ATOM 3671 C CA . HIS B 1 51 ? 29.469 52.984 -19.086 1.00 16.34 52 HIS B CA 1
ATOM 3672 C C . HIS B 1 51 ? 30.637 53.356 -19.990 1.00 22.27 52 HIS B C 1
ATOM 3673 O O . HIS B 1 51 ? 30.430 53.937 -21.065 1.00 20.60 52 HIS B O 1
ATOM 3680 N N . ASP B 1 52 ? 31.860 53.017 -19.584 1.00 12.90 53 ASP B N 1
ATOM 3681 C CA . ASP B 1 52 ? 33.015 53.311 -20.417 1.00 12.98 53 ASP B CA 1
ATOM 3682 C C . ASP B 1 52 ? 32.909 52.553 -21.745 1.00 20.49 53 ASP B C 1
ATOM 3683 O O . ASP B 1 52 ? 33.235 53.093 -22.796 1.00 14.34 53 ASP B O 1
ATOM 3688 N N . ALA B 1 53 ? 32.474 51.297 -21.698 1.00 14.34 54 ALA B N 1
ATOM 3689 C CA . ALA B 1 53 ? 32.377 50.511 -22.927 1.00 20.50 54 ALA B CA 1
ATOM 3690 C C . ALA B 1 53 ? 31.499 51.216 -23.959 1.00 17.52 54 ALA B C 1
ATOM 3691 O O . ALA B 1 53 ? 31.865 51.315 -25.136 1.00 16.79 54 ALA B O 1
ATOM 3693 N N . ARG B 1 54 ? 30.353 51.723 -23.515 1.00 15.89 55 ARG B N 1
ATOM 3694 C CA . ARG B 1 54 ? 29.449 52.395 -24.435 1.00 22.25 55 ARG B CA 1
ATOM 3695 C C . ARG B 1 54 ? 30.065 53.695 -24.927 1.00 22.16 55 ARG B C 1
ATOM 3696 O O . ARG B 1 54 ? 29.890 54.067 -26.082 1.00 21.71 55 ARG B O 1
ATOM 3704 N N . LYS B 1 55 ? 30.803 54.380 -24.063 1.00 21.56 56 LYS B N 1
ATOM 3705 C CA . LYS B 1 55 ? 31.469 55.607 -24.479 1.00 25.68 56 LYS B CA 1
ATOM 3706 C C . LYS B 1 55 ? 32.542 55.284 -25.526 1.00 26.22 56 LYS B C 1
ATOM 3707 O O . LYS B 1 55 ? 32.692 56.001 -26.517 1.00 20.90 56 LYS B O 1
ATOM 3713 N N . GLU B 1 56 ? 33.286 54.201 -25.313 1.00 18.52 57 GLU B N 1
ATOM 3714 C CA . GLU B 1 56 ? 34.326 53.794 -26.266 1.00 19.04 57 GLU B CA 1
ATOM 3715 C C . GLU B 1 56 ? 33.733 53.463 -27.639 1.00 18.39 57 GLU B C 1
ATOM 3716 O O . GLU B 1 56 ? 34.296 53.804 -28.673 1.00 17.01 57 GLU B O 1
ATOM 3722 N N . HIS B 1 57 ? 32.598 52.783 -27.636 1.00 17.00 58 HIS B N 1
ATOM 3723 C CA . HIS B 1 57 ? 31.943 52.399 -28.876 1.00 24.71 58 HIS B CA 1
ATOM 3724 C C . HIS B 1 57 ? 31.476 53.635 -29.650 1.00 22.28 58 HIS B C 1
ATOM 3725 O O . HIS B 1 57 ? 31.552 53.662 -30.876 1.00 17.83 58 HIS B O 1
ATOM 3732 N N . LYS B 1 58 ? 31.002 54.656 -28.938 1.00 22.77 59 LYS B N 1
ATOM 3733 C CA . LYS B 1 58 ? 30.575 55.887 -29.596 1.00 25.23 59 LYS B CA 1
ATOM 3734 C C . LYS B 1 58 ? 31.781 56.579 -30.268 1.00 23.79 59 LYS B C 1
ATOM 3735 O O . LYS B 1 58 ? 31.640 57.180 -31.326 1.00 22.40 59 LYS B O 1
ATOM 3741 N N . GLN B 1 59 ? 32.966 56.495 -29.664 1.00 21.37 60 GLN B N 1
ATOM 3742 C CA . GLN B 1 59 ? 34.143 57.100 -30.284 1.00 20.95 60 GLN B CA 1
ATOM 3743 C C . GLN B 1 59 ? 34.474 56.314 -31.550 1.00 24.94 60 GLN B C 1
ATOM 3744 O O . GLN B 1 59 ? 34.859 56.901 -32.560 1.00 23.28 60 GLN B O 1
ATOM 3750 N N . PHE B 1 60 ? 34.323 54.988 -31.481 1.00 19.33 61 PHE B N 1
ATOM 3751 C CA . PHE B 1 60 ? 34.585 54.109 -32.623 1.00 18.09 61 PHE B CA 1
ATOM 3752 C C . PHE B 1 60 ? 33.685 54.571 -33.762 1.00 22.24 61 PHE B C 1
ATOM 3753 O O . PHE B 1 60 ? 34.157 54.852 -34.866 1.00 22.52 61 PHE B O 1
ATOM 3761 N N . VAL B 1 61 ? 32.391 54.662 -33.471 1.00 20.23 62 VAL B N 1
ATOM 3762 C CA . VAL B 1 61 ? 31.390 55.095 -34.443 1.00 23.13 62 VAL B CA 1
ATOM 3763 C C . VAL B 1 61 ? 31.688 56.490 -34.972 1.00 23.98 62 VAL B C 1
ATOM 3764 O O . VAL B 1 61 ? 31.555 56.749 -36.166 1.00 23.97 62 VAL B O 1
ATOM 3768 N N . ALA B 1 62 ? 32.097 57.386 -34.083 1.00 26.09 63 ALA B N 1
ATOM 3769 C CA . ALA B 1 62 ? 32.412 58.745 -34.497 1.00 25.63 63 ALA B CA 1
ATOM 3770 C C . ALA B 1 62 ? 33.553 58.746 -35.520 1.00 28.18 63 ALA B C 1
ATOM 3771 O O . ALA B 1 62 ? 33.457 59.389 -36.570 1.00 28.71 63 ALA B O 1
ATOM 3773 N N . GLU B 1 63 ? 34.628 58.018 -35.227 1.00 24.39 64 GLU B N 1
ATOM 3774 C CA . GLU B 1 63 ? 35.760 57.952 -36.147 1.00 28.79 64 GLU B CA 1
ATOM 3775 C C . GLU B 1 63 ? 35.289 57.473 -37.519 1.00 27.26 64 GLU B C 1
ATOM 3776 O O . GLU B 1 63 ? 35.692 58.008 -38.560 1.00 26.55 64 GLU B O 1
ATOM 3782 N N . LEU B 1 64 ? 34.447 56.446 -37.515 1.00 26.89 65 LEU B N 1
ATOM 3783 C CA . LEU B 1 64 ? 33.906 55.898 -38.758 1.00 27.31 65 LEU B CA 1
ATOM 3784 C C . LEU B 1 64 ? 33.162 56.988 -39.535 1.00 27.33 65 LEU B C 1
ATOM 3785 O O . LEU B 1 64 ? 33.376 57.175 -40.738 1.00 25.03 65 LEU B O 1
ATOM 3790 N N . LYS B 1 65 ? 32.300 57.714 -38.831 1.00 24.80 66 LYS B N 1
ATOM 3791 C CA . LYS B 1 65 ? 31.517 58.773 -39.445 1.00 30.55 66 LYS B CA 1
ATOM 3792 C C . LYS B 1 65 ? 32.386 59.901 -39.974 1.00 29.75 66 LYS B C 1
ATOM 3793 O O . LYS B 1 65 ? 32.123 60.434 -41.049 1.00 28.10 66 LYS B O 1
ATOM 3799 N N . ALA B 1 66 ? 33.433 60.244 -39.233 1.00 21.26 67 ALA B N 1
ATOM 3800 C CA . ALA B 1 66 ? 34.335 61.314 -39.647 1.00 28.01 67 ALA B CA 1
ATOM 3801 C C . ALA B 1 66 ? 35.017 60.965 -40.963 1.00 29.80 67 ALA B C 1
ATOM 3802 O O . ALA B 1 66 ? 35.634 61.820 -41.599 1.00 26.90 67 ALA B O 1
ATOM 3804 N N . ASN B 1 67 ? 34.911 59.705 -41.366 1.00 27.26 68 ASN B N 1
ATOM 3805 C CA . ASN B 1 67 ? 35.516 59.246 -42.611 1.00 29.75 68 ASN B CA 1
ATOM 3806 C C . ASN B 1 67 ? 34.417 59.007 -43.652 1.00 29.83 68 ASN B C 1
ATOM 3807 O O . ASN B 1 67 ? 34.575 58.195 -44.562 1.00 28.67 68 ASN B O 1
ATOM 3812 N N . ASP B 1 68 ? 33.306 59.723 -43.479 1.00 29.05 69 ASP B N 1
ATOM 3813 C CA . ASP B 1 68 ? 32.140 59.660 -44.359 1.00 29.09 69 ASP B CA 1
ATOM 3814 C C . ASP B 1 68 ? 31.577 58.267 -44.554 1.00 30.04 69 ASP B C 1
ATOM 3815 O O . ASP B 1 68 ? 31.148 57.902 -45.648 1.00 35.81 69 ASP B O 1
ATOM 3820 N N . ILE B 1 69 ? 31.568 57.487 -43.487 1.00 29.31 70 ILE B N 1
ATOM 3821 C CA . ILE B 1 69 ? 31.049 56.139 -43.565 1.00 22.25 70 ILE B CA 1
ATOM 3822 C C . ILE B 1 69 ? 29.634 56.118 -43.009 1.00 25.51 70 ILE B C 1
ATOM 3823 O O . ILE B 1 69 ? 29.350 56.736 -41.982 1.00 25.04 70 ILE B O 1
ATOM 3828 N N . ASN B 1 70 ? 28.746 55.428 -43.717 1.00 17.49 71 ASN B N 1
ATOM 3829 C CA . ASN B 1 70 ? 27.350 55.291 -43.305 1.00 22.38 71 ASN B CA 1
ATOM 3830 C C . ASN B 1 70 ? 27.327 54.191 -42.249 1.00 25.83 71 ASN B C 1
ATOM 3831 O O . ASN B 1 70 ? 27.469 53.016 -42.582 1.00 26.79 71 ASN B O 1
ATOM 3836 N N . VAL B 1 71 ? 27.158 54.572 -40.983 1.00 24.27 72 VAL B N 1
ATOM 3837 C CA . VAL B 1 71 ? 27.142 53.610 -39.881 1.00 19.58 72 VAL B CA 1
ATOM 3838 C C . VAL B 1 71 ? 25.726 53.179 -39.519 1.00 22.11 72 VAL B C 1
ATOM 3839 O O . VAL B 1 71 ? 24.876 54.002 -39.201 1.00 22.75 72 VAL B O 1
ATOM 3843 N N . VAL B 1 72 ? 25.484 51.876 -39.578 1.00 21.59 73 VAL B N 1
ATOM 3844 C CA . VAL B 1 72 ? 24.169 51.318 -39.284 1.00 24.69 73 VAL B CA 1
ATOM 3845 C C . VAL B 1 72 ? 24.165 50.556 -37.964 1.00 23.29 73 VAL B C 1
ATOM 3846 O O . VAL B 1 72 ? 24.907 49.590 -37.807 1.00 22.22 73 VAL B O 1
ATOM 3850 N N . GLU B 1 73 ? 23.326 50.990 -37.024 1.00 22.87 74 GLU B N 1
ATOM 3851 C CA . GLU B 1 73 ? 23.202 50.329 -35.720 1.00 25.31 74 GLU B CA 1
ATOM 3852 C C . GLU B 1 73 ? 22.214 49.169 -35.834 1.00 25.73 74 GLU B C 1
ATOM 3853 O O . GLU B 1 73 ? 21.061 49.356 -36.273 1.00 26.13 74 GLU B O 1
ATOM 3859 N N . LEU B 1 74 ? 22.666 47.973 -35.456 1.00 20.48 75 LEU B N 1
ATOM 3860 C CA . LEU B 1 74 ? 21.831 46.768 -35.533 1.00 19.61 75 LEU B CA 1
ATOM 3861 C C . LEU B 1 74 ? 20.417 46.969 -35.003 1.00 25.04 75 LEU B C 1
ATOM 3862 O O . LEU B 1 74 ? 19.446 46.572 -35.649 1.00 25.46 75 LEU B O 1
ATOM 3867 N N . ILE B 1 75 ? 20.297 47.580 -33.829 1.00 27.12 76 ILE B N 1
ATOM 3868 C CA . ILE B 1 75 ? 18.980 47.789 -33.237 1.00 23.64 76 ILE B CA 1
ATOM 3869 C C . ILE B 1 75 ? 18.044 48.558 -34.167 1.00 28.42 76 ILE B C 1
ATOM 3870 O O . ILE B 1 75 ? 16.906 48.137 -34.403 1.00 29.32 76 ILE B O 1
ATOM 3875 N N . ASP B 1 76 ? 18.527 49.671 -34.701 1.00 23.66 77 ASP B N 1
ATOM 3876 C CA . ASP B 1 76 ? 17.716 50.485 -35.590 1.00 31.52 77 ASP B CA 1
ATOM 3877 C C . ASP B 1 76 ? 17.374 49.766 -36.892 1.00 33.10 77 ASP B C 1
ATOM 3878 O O . ASP B 1 76 ? 16.259 49.897 -37.396 1.00 30.78 77 ASP B O 1
ATOM 3883 N N . LEU B 1 77 ? 18.314 48.995 -37.431 1.00 30.96 78 LEU B N 1
ATOM 3884 C CA . LEU B 1 77 ? 18.050 48.264 -38.671 1.00 32.83 78 LEU B CA 1
ATOM 3885 C C . LEU B 1 77 ? 16.951 47.228 -38.446 1.00 32.45 78 LEU B C 1
ATOM 3886 O O . LEU B 1 77 ? 16.058 47.047 -39.282 1.00 31.79 78 LEU B O 1
ATOM 3891 N N . VAL B 1 78 ? 17.018 46.552 -37.305 1.00 32.12 79 VAL B N 1
ATOM 3892 C CA . VAL B 1 78 ? 16.031 45.535 -36.975 1.00 31.41 79 VAL B CA 1
ATOM 3893 C C . VAL B 1 78 ? 14.645 46.152 -36.774 1.00 30.92 79 VAL B C 1
ATOM 3894 O O . VAL B 1 78 ? 13.651 45.627 -37.276 1.00 32.92 79 VAL B O 1
ATOM 3898 N N . ALA B 1 79 ? 14.588 47.264 -36.044 1.00 26.54 80 ALA B N 1
ATOM 3899 C CA . ALA B 1 79 ? 13.318 47.943 -35.772 1.00 35.51 80 ALA B CA 1
ATOM 3900 C C . ALA B 1 79 ? 12.727 48.557 -37.042 1.00 36.62 80 ALA B C 1
ATOM 3901 O O . ALA B 1 79 ? 11.504 48.581 -37.220 1.00 33.42 80 ALA B O 1
ATOM 3903 N N . GLU B 1 80 ? 13.593 49.059 -37.918 1.00 29.64 81 GLU B N 1
ATOM 3904 C CA . GLU B 1 80 ? 13.123 49.643 -39.165 1.00 33.53 81 GLU B CA 1
ATOM 3905 C C . GLU B 1 80 ? 12.489 48.506 -39.967 1.00 31.52 81 GLU B C 1
ATOM 3906 O O . GLU B 1 80 ? 11.389 48.642 -40.506 1.00 31.86 81 GLU B O 1
ATOM 3912 N N . THR B 1 81 ? 13.184 47.375 -40.015 1.00 29.11 82 THR B N 1
ATOM 3913 C CA . THR B 1 81 ? 12.711 46.207 -40.741 1.00 31.18 82 THR B CA 1
ATOM 3914 C C . THR B 1 81 ? 11.404 45.693 -40.147 1.00 33.66 82 THR B C 1
ATOM 3915 O O . THR B 1 81 ? 10.508 45.264 -40.872 1.00 35.09 82 THR B O 1
ATOM 3919 N N . TYR B 1 82 ? 11.300 45.735 -38.825 1.00 32.56 83 TYR B N 1
ATOM 3920 C CA . TYR B 1 82 ? 10.097 45.273 -38.141 1.00 35.15 83 TYR B CA 1
ATOM 3921 C C . TYR B 1 82 ? 8.924 46.176 -38.504 1.00 33.09 83 TYR B C 1
ATOM 3922 O O . TYR B 1 82 ? 7.815 45.710 -38.755 1.00 33.10 83 TYR B O 1
ATOM 3931 N N . ASP B 1 83 ? 9.181 47.478 -38.526 1.00 31.12 84 ASP B N 1
ATOM 3932 C CA . ASP B 1 83 ? 8.144 48.448 -38.832 1.00 34.53 84 ASP B CA 1
ATOM 3933 C C . ASP B 1 83 ? 7.497 48.278 -40.206 1.00 37.34 84 ASP B C 1
ATOM 3934 O O . ASP B 1 83 ? 6.300 48.512 -40.365 1.00 39.62 84 ASP B O 1
ATOM 3939 N N . LEU B 1 84 ? 8.274 47.862 -41.195 1.00 32.66 85 LEU B N 1
ATOM 3940 C CA . LEU B 1 84 ? 7.728 47.678 -42.527 1.00 37.36 85 LEU B CA 1
ATOM 3941 C C . LEU B 1 84 ? 7.494 46.205 -42.861 1.00 41.10 85 LEU B C 1
ATOM 3942 O O . LEU B 1 84 ? 7.198 45.858 -44.008 1.00 39.71 85 LEU B O 1
ATOM 3947 N N . ALA B 1 85 ? 7.622 45.340 -41.859 1.00 38.17 86 ALA B N 1
ATOM 3948 C CA . ALA B 1 85 ? 7.425 43.909 -42.070 1.00 37.43 86 ALA B CA 1
ATOM 3949 C C . ALA B 1 85 ? 5.960 43.512 -41.971 1.00 40.78 86 ALA B C 1
ATOM 3950 O O . ALA B 1 85 ? 5.162 44.165 -41.290 1.00 38.34 86 ALA B O 1
ATOM 3952 N N . SER B 1 86 ? 5.621 42.425 -42.653 1.00 41.13 87 SER B N 1
ATOM 3953 C CA . SER B 1 86 ? 4.264 41.908 -42.638 1.00 40.28 87 SER B CA 1
ATOM 3954 C C . SER B 1 86 ? 3.973 41.407 -41.235 1.00 39.71 87 SER B C 1
ATOM 3955 O O . SER B 1 86 ? 4.886 40.996 -40.511 1.00 38.79 87 SER B O 1
ATOM 3958 N N . GLN B 1 87 ? 2.700 41.427 -40.861 1.00 38.67 88 GLN B N 1
ATOM 3959 C CA . GLN B 1 87 ? 2.290 40.969 -39.544 1.00 39.24 88 GLN B CA 1
ATOM 3960 C C . GLN B 1 87 ? 2.794 39.568 -39.238 1.00 40.37 88 GLN B C 1
ATOM 3961 O O . GLN B 1 87 ? 3.180 39.286 -38.105 1.00 39.43 88 GLN B O 1
ATOM 3967 N N . GLU B 1 88 ? 2.782 38.687 -40.236 1.00 37.49 89 GLU B N 1
ATOM 3968 C CA . GLU B 1 88 ? 3.239 37.317 -40.016 1.00 39.54 89 GLU B CA 1
ATOM 3969 C C . GLU B 1 88 ? 4.736 37.313 -39.710 1.00 36.16 89 GLU B C 1
ATOM 3970 O O . GLU B 1 88 ? 5.202 36.544 -38.870 1.00 32.65 89 GLU B O 1
ATOM 3976 N N . ALA B 1 89 ? 5.486 38.177 -40.386 1.00 38.10 90 ALA B N 1
ATOM 3977 C CA . ALA B 1 89 ? 6.924 38.257 -40.146 1.00 35.29 90 ALA B CA 1
ATOM 3978 C C . ALA B 1 89 ? 7.113 38.743 -38.714 1.00 34.72 90 ALA B C 1
ATOM 3979 O O . ALA B 1 89 ? 7.931 38.200 -37.969 1.00 33.93 90 ALA B O 1
ATOM 3981 N N . LYS B 1 90 ? 6.344 39.766 -38.339 1.00 36.55 91 LYS B N 1
ATOM 3982 C CA . LYS B 1 90 ? 6.411 40.323 -36.991 1.00 33.14 91 LYS B CA 1
ATOM 3983 C C . LYS B 1 90 ? 6.144 39.260 -35.920 1.00 36.49 91 LYS B C 1
ATOM 3984 O O . LYS B 1 90 ? 6.918 39.132 -34.966 1.00 33.12 91 LYS B O 1
ATOM 3990 N N . ASP B 1 91 ? 5.059 38.499 -36.072 1.00 28.33 92 ASP B N 1
ATOM 3991 C CA . ASP B 1 91 ? 4.725 37.474 -35.088 1.00 31.15 92 ASP B CA 1
ATOM 3992 C C . ASP B 1 91 ? 5.717 36.315 -35.104 1.00 33.59 92 ASP B C 1
ATOM 3993 O O . ASP B 1 91 ? 5.995 35.725 -34.057 1.00 28.93 92 ASP B O 1
ATOM 3998 N N . LYS B 1 92 ? 6.236 35.967 -36.282 1.00 29.70 93 LYS B N 1
ATOM 3999 C CA . LYS B 1 92 ? 7.183 34.856 -36.365 1.00 34.09 93 LYS B CA 1
ATOM 4000 C C . LYS B 1 92 ? 8.506 35.183 -35.656 1.00 30.40 93 LYS B C 1
ATOM 4001 O O . LYS B 1 92 ? 9.155 34.295 -35.084 1.00 28.92 93 LYS B O 1
ATOM 4007 N N . LEU B 1 93 ? 8.902 36.450 -35.690 1.00 28.63 94 LEU B N 1
ATOM 4008 C CA . LEU B 1 93 ? 10.138 36.852 -35.021 1.00 32.39 94 LEU B CA 1
ATOM 4009 C C . LEU B 1 93 ? 9.978 36.571 -33.527 1.00 28.92 94 LEU B C 1
ATOM 4010 O O . LEU B 1 93 ? 10.867 35.996 -32.897 1.00 29.38 94 LEU B O 1
ATOM 4015 N N . ILE B 1 94 ? 8.836 36.958 -32.966 1.00 28.73 95 ILE B N 1
ATOM 4016 C CA . ILE B 1 94 ? 8.587 36.730 -31.547 1.00 25.20 95 ILE B CA 1
ATOM 4017 C C . ILE B 1 94 ? 8.507 35.253 -31.203 1.00 29.04 95 ILE B C 1
ATOM 4018 O O . ILE B 1 94 ? 8.958 34.842 -30.133 1.00 27.49 95 ILE B O 1
ATOM 4023 N N . GLU B 1 95 ? 7.937 34.448 -32.097 1.00 26.57 96 GLU B N 1
ATOM 4024 C CA . GLU B 1 95 ? 7.828 33.017 -31.832 1.00 27.98 96 GLU B CA 1
ATOM 4025 C C . GLU B 1 95 ? 9.186 32.330 -31.913 1.00 26.46 96 GLU B C 1
ATOM 4026 O O . GLU B 1 95 ? 9.513 31.498 -31.071 1.00 28.83 96 GLU B O 1
ATOM 4032 N N . GLU B 1 96 ? 9.975 32.672 -32.926 1.00 21.22 97 GLU B N 1
ATOM 4033 C CA . GLU B 1 96 ? 11.297 32.071 -33.073 1.00 28.72 97 GLU B CA 1
ATOM 4034 C C . GLU B 1 96 ? 12.195 32.494 -31.907 1.00 25.19 97 GLU B C 1
ATOM 4035 O O . GLU B 1 96 ? 13.000 31.701 -31.423 1.00 26.28 97 GLU B O 1
ATOM 4041 N N . PHE B 1 97 ? 12.045 33.736 -31.450 1.00 27.21 98 PHE B N 1
ATOM 4042 C CA . PHE B 1 97 ? 12.818 34.221 -30.310 1.00 25.64 98 PHE B CA 1
ATOM 4043 C C . PHE B 1 97 ? 12.502 33.319 -29.108 1.00 28.96 98 PHE B C 1
ATOM 4044 O O . PHE B 1 97 ? 13.407 32.838 -28.425 1.00 21.29 98 PHE B O 1
ATOM 4052 N N . LEU B 1 98 ? 11.214 33.083 -28.862 1.00 20.87 99 LEU B N 1
ATOM 4053 C CA . LEU B 1 98 ? 10.781 32.239 -27.747 1.00 25.00 99 LEU B CA 1
ATOM 4054 C C . LEU B 1 98 ? 11.270 30.798 -27.856 1.00 26.54 99 LEU B C 1
ATOM 4055 O O . LEU B 1 98 ? 11.673 30.186 -26.866 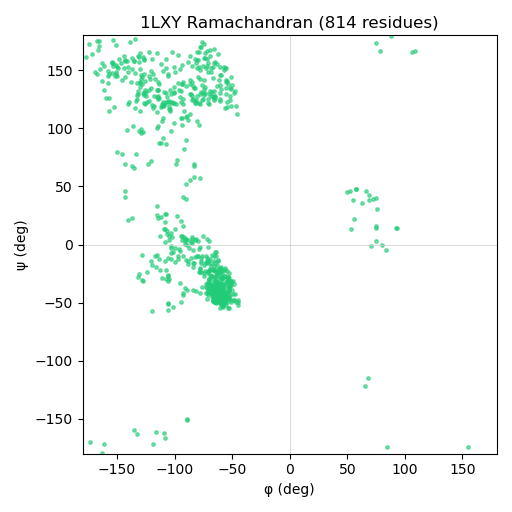1.00 26.76 99 LEU B O 1
ATOM 4060 N N . GLU B 1 99 ? 11.206 30.253 -29.066 1.00 25.56 100 GLU B N 1
ATOM 4061 C CA . GLU B 1 99 ? 11.627 28.881 -29.311 1.00 25.19 100 GLU B CA 1
ATOM 4062 C C . GLU B 1 99 ? 13.136 28.676 -29.168 1.00 29.46 100 GLU B C 1
ATOM 4063 O O . GLU B 1 99 ? 13.584 27.623 -28.717 1.00 31.32 100 GLU B O 1
ATOM 4069 N N . ASP B 1 100 ? 13.917 29.683 -29.549 1.00 28.35 101 ASP B N 1
ATOM 4070 C CA . ASP B 1 100 ? 15.382 29.584 -29.481 1.00 29.29 101 ASP B CA 1
ATOM 4071 C C . ASP B 1 100 ? 15.937 30.153 -28.178 1.00 24.88 101 ASP B C 1
ATOM 4072 O O . ASP B 1 100 ? 17.150 30.266 -28.002 1.00 25.53 101 ASP B O 1
ATOM 4077 N N . SER B 1 101 ? 15.044 30.500 -27.259 1.00 22.76 102 SER B N 1
ATOM 4078 C CA . SER B 1 101 ? 15.466 31.057 -25.992 1.00 24.14 102 SER B CA 1
ATOM 4079 C C . SER B 1 101 ? 16.414 30.177 -25.201 1.00 23.93 102 SER B C 1
ATOM 4080 O O . SER B 1 101 ? 16.426 28.957 -25.319 1.00 25.47 102 SER B O 1
ATOM 4083 N N . GLU B 1 102 ? 17.220 30.839 -24.390 1.00 24.89 103 GLU B N 1
ATOM 4084 C CA . GLU B 1 102 ? 18.146 30.180 -23.509 1.00 21.52 103 GLU B CA 1
ATOM 4085 C C . GLU B 1 102 ? 18.058 31.030 -22.241 1.00 23.95 103 GLU B C 1
ATOM 4086 O O . GLU B 1 102 ? 18.245 32.246 -22.294 1.00 19.31 103 GLU B O 1
ATOM 4092 N N . PRO B 1 103 ? 17.688 30.419 -21.105 1.00 22.47 104 PRO B N 1
ATOM 4093 C CA . PRO B 1 103 ? 17.349 29.002 -20.939 1.00 25.97 104 PRO B CA 1
ATOM 4094 C C . PRO B 1 103 ? 16.072 28.682 -21.718 1.00 27.05 104 PRO B C 1
ATOM 4095 O O . PRO B 1 103 ? 15.373 29.593 -22.178 1.00 21.30 104 PRO B O 1
ATOM 4099 N N . VAL B 1 104 ? 15.781 27.391 -21.857 1.00 24.11 105 VAL B N 1
ATOM 4100 C CA . VAL B 1 104 ? 14.578 26.940 -22.544 1.00 25.14 105 VAL B CA 1
ATOM 4101 C C . VAL B 1 104 ? 13.401 27.320 -21.646 1.00 30.53 105 VAL B C 1
ATOM 4102 O O . VAL B 1 104 ? 13.426 27.079 -20.439 1.00 23.13 105 VAL B O 1
ATOM 4106 N N . LEU B 1 105 ? 12.381 27.925 -22.243 1.00 24.41 106 LEU B N 1
ATOM 4107 C CA . LEU B 1 105 ? 11.211 28.394 -21.510 1.00 29.70 106 LEU B CA 1
ATOM 4108 C C . LEU B 1 105 ? 10.094 27.384 -21.249 1.00 27.83 106 LEU B C 1
ATOM 4109 O O . LEU B 1 105 ? 9.604 26.737 -22.175 1.00 26.63 106 LEU B O 1
ATOM 4114 N N . SER B 1 106 ? 9.685 27.263 -19.988 1.00 24.61 107 SER B N 1
ATOM 4115 C CA . SER B 1 106 ? 8.563 26.392 -19.646 1.00 29.43 107 SER B CA 1
ATOM 4116 C C . SER B 1 106 ? 7.398 27.019 -20.411 1.00 25.93 107 SER B C 1
ATOM 4117 O O . SER B 1 106 ? 7.496 28.168 -20.843 1.00 29.36 107 SER B O 1
ATOM 4120 N N . GLU B 1 107 ? 6.295 26.298 -20.581 1.00 32.44 108 GLU B N 1
ATOM 4121 C CA . GLU B 1 107 ? 5.163 26.875 -21.309 1.00 34.41 108 GLU B CA 1
ATOM 4122 C C . GLU B 1 107 ? 4.573 28.096 -20.599 1.00 31.33 108 GLU B C 1
ATOM 4123 O O . GLU B 1 107 ? 4.170 29.062 -21.251 1.00 31.70 108 GLU B O 1
ATOM 4129 N N . GLU B 1 108 ? 4.528 28.060 -19.270 1.00 28.57 109 GLU B N 1
ATOM 4130 C CA . GLU B 1 108 ? 3.981 29.182 -18.509 1.00 30.84 109 GLU B CA 1
ATOM 4131 C C . GLU B 1 108 ? 4.771 30.465 -18.736 1.00 34.32 109 GLU B C 1
ATOM 4132 O O . GLU B 1 108 ? 4.197 31.545 -18.925 1.00 31.38 109 GLU B O 1
ATOM 4138 N N . HIS B 1 109 ? 6.095 30.350 -18.694 1.00 29.43 110 HIS B N 1
ATOM 4139 C CA . HIS B 1 109 ? 6.945 31.510 -18.889 1.00 23.84 110 HIS B CA 1
ATOM 4140 C C . HIS B 1 109 ? 6.892 31.989 -20.333 1.00 22.59 110 HIS B C 1
ATOM 4141 O O . HIS B 1 109 ? 7.050 33.171 -20.612 1.00 21.28 110 HIS B O 1
ATOM 4148 N N . LYS B 1 110 ? 6.662 31.072 -21.262 1.00 22.41 111 LYS B N 1
ATOM 4149 C CA . LYS B 1 110 ? 6.589 31.454 -22.661 1.00 26.59 111 LYS B CA 1
ATOM 4150 C C . LYS B 1 110 ? 5.388 32.377 -22.874 1.00 28.98 111 LYS B C 1
ATOM 4151 O O . LYS B 1 110 ? 5.467 33.367 -23.609 1.00 23.62 111 LYS B O 1
ATOM 4157 N N . VAL B 1 111 ? 4.273 32.049 -22.227 1.00 30.87 112 VAL B N 1
ATOM 4158 C CA . VAL B 1 111 ? 3.071 32.862 -22.342 1.00 25.77 112 VAL B CA 1
ATOM 4159 C C . VAL B 1 111 ? 3.346 34.241 -21.768 1.00 27.45 112 VAL B C 1
ATOM 4160 O O . VAL B 1 111 ? 3.056 35.255 -22.402 1.00 23.75 112 VAL B O 1
ATOM 4164 N N . VAL B 1 112 ? 3.922 34.277 -20.568 1.00 29.36 113 VAL B N 1
ATOM 4165 C CA . VAL B 1 112 ? 4.239 35.548 -19.922 1.00 22.18 113 VAL B CA 1
ATOM 4166 C C . VAL B 1 112 ? 5.207 36.368 -20.778 1.00 20.59 113 VAL B C 1
ATOM 4167 O O . VAL B 1 112 ? 5.032 37.568 -20.953 1.00 25.14 113 VAL B O 1
ATOM 4171 N N . VAL B 1 113 ? 6.227 35.715 -21.315 1.00 16.56 114 VAL B N 1
ATOM 4172 C CA . VAL B 1 113 ? 7.199 36.422 -22.119 1.00 22.64 114 VAL B CA 1
ATOM 4173 C C . VAL B 1 113 ? 6.601 36.930 -23.423 1.00 21.21 114 VAL B C 1
ATOM 4174 O O . VAL B 1 113 ? 6.867 38.062 -23.826 1.00 18.39 114 VAL B O 1
ATOM 4178 N N . ARG B 1 114 ? 5.810 36.101 -24.096 1.00 24.86 115 ARG B N 1
ATOM 4179 C CA . ARG B 1 114 ? 5.205 36.512 -25.371 1.00 31.17 115 ARG B CA 1
ATOM 4180 C C . ARG B 1 114 ? 4.321 37.723 -25.156 1.00 29.48 115 ARG B C 1
ATOM 4181 O O . ARG B 1 114 ? 4.326 38.665 -25.942 1.00 27.27 115 ARG B O 1
ATOM 4189 N N . ASN B 1 115 ? 3.561 37.693 -24.071 1.00 31.56 116 ASN B N 1
ATOM 4190 C CA . ASN B 1 115 ? 2.666 38.787 -23.741 1.00 30.92 116 ASN B CA 1
ATOM 4191 C C . ASN B 1 115 ? 3.456 40.045 -23.416 1.00 29.41 116 ASN B C 1
ATOM 4192 O O . ASN B 1 115 ? 3.060 41.147 -23.791 1.00 23.71 116 ASN B O 1
ATOM 4197 N N . PHE B 1 116 ? 4.569 39.876 -22.706 1.00 28.52 117 PHE B N 1
ATOM 4198 C CA . PHE B 1 116 ? 5.431 40.996 -22.350 1.00 27.58 117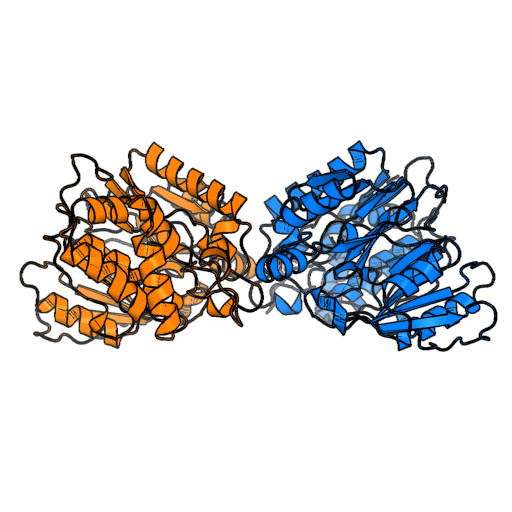 PHE B CA 1
ATOM 4199 C C . PHE B 1 116 ? 6.006 41.604 -23.635 1.00 25.74 117 PHE B C 1
ATOM 4200 O O . PHE B 1 116 ? 5.964 42.822 -23.838 1.00 26.25 117 PHE B O 1
ATOM 4208 N N . LEU B 1 117 ? 6.547 40.766 -24.508 1.00 28.28 118 LEU B N 1
ATOM 4209 C CA . LEU B 1 117 ? 7.126 41.274 -25.744 1.00 28.12 118 LEU B CA 1
ATOM 4210 C C . LEU B 1 117 ? 6.077 42.032 -26.544 1.00 31.01 118 LEU B C 1
ATOM 4211 O O . LEU B 1 117 ? 6.292 43.175 -26.925 1.00 28.17 118 LEU B O 1
ATOM 4216 N N . LYS B 1 118 ? 4.937 41.392 -26.780 1.00 33.70 119 LYS B N 1
ATOM 4217 C CA . LYS B 1 118 ? 3.864 42.013 -27.546 1.00 35.16 119 LYS B CA 1
ATOM 4218 C C . LYS B 1 118 ? 3.307 43.297 -26.940 1.00 33.53 119 LYS B C 1
ATOM 4219 O O . LYS B 1 118 ? 2.717 44.113 -27.647 1.00 35.03 119 LYS B O 1
ATOM 4225 N N . ALA B 1 119 ? 3.509 43.493 -25.643 1.00 30.66 120 ALA B N 1
ATOM 4226 C CA . ALA B 1 119 ? 3.023 44.697 -24.985 1.00 32.26 120 ALA B CA 1
ATOM 4227 C C . ALA B 1 119 ? 3.983 45.876 -25.128 1.00 34.69 120 ALA B C 1
ATOM 4228 O O . ALA B 1 119 ? 3.683 46.985 -24.683 1.00 37.65 120 ALA B O 1
ATOM 4230 N N . LYS B 1 120 ? 5.145 45.645 -25.728 1.00 35.92 121 LYS B N 1
ATOM 4231 C CA . LYS B 1 120 ? 6.110 46.729 -25.904 1.00 36.45 121 LYS B CA 1
ATOM 4232 C C . LYS B 1 120 ? 5.550 47.765 -26.875 1.00 39.42 121 LYS B C 1
ATOM 4233 O O . LYS B 1 120 ? 5.140 47.434 -27.989 1.00 38.71 121 LYS B O 1
ATOM 4239 N N . LYS B 1 121 ? 5.549 49.016 -26.425 1.00 37.59 122 LYS B N 1
ATOM 4240 C CA . LYS B 1 121 ? 5.028 50.132 -27.176 1.00 39.11 122 LYS B CA 1
ATOM 4241 C C . LYS B 1 121 ? 5.684 50.420 -28.517 1.00 41.64 122 LYS B C 1
ATOM 4242 O O . LYS B 1 121 ? 4.998 50.636 -29.516 1.00 41.57 122 LYS B O 1
ATOM 4248 N N . THR B 1 122 ? 7.007 50.434 -28.556 1.00 34.30 123 THR B N 1
ATOM 4249 C CA . THR B 1 122 ? 7.670 50.740 -29.809 1.00 32.54 123 THR B CA 1
ATOM 4250 C C . THR B 1 122 ? 8.467 49.584 -30.361 1.00 34.48 123 THR B C 1
ATOM 4251 O O . THR B 1 122 ? 8.759 48.611 -29.666 1.00 27.35 123 THR B O 1
ATOM 4255 N N . SER B 1 123 ? 8.824 49.720 -31.629 1.00 31.59 124 SER B N 1
ATOM 4256 C CA . SER B 1 123 ? 9.600 48.737 -32.351 1.00 32.78 124 SER B CA 1
ATOM 4257 C C . SER B 1 123 ? 10.992 48.605 -31.725 1.00 34.05 124 SER B C 1
ATOM 4258 O O . SER B 1 123 ? 11.483 47.496 -31.519 1.00 28.49 124 SER B O 1
ATOM 4261 N N . ARG B 1 124 ? 11.620 49.741 -31.421 1.00 30.41 125 ARG B N 1
ATOM 4262 C CA . ARG B 1 124 ? 12.961 49.740 -30.843 1.00 33.63 125 ARG B CA 1
ATOM 4263 C C . ARG B 1 124 ? 12.996 49.111 -29.458 1.00 30.15 125 ARG B C 1
ATOM 4264 O O . ARG B 1 124 ? 13.932 48.390 -29.131 1.00 29.65 125 ARG B O 1
ATOM 4272 N N . GLU B 1 125 ? 11.981 49.376 -28.643 1.00 29.61 126 GLU B N 1
ATOM 4273 C CA . GLU B 1 125 ? 11.945 48.800 -27.304 1.00 30.92 126 GLU B CA 1
ATOM 4274 C C . GLU B 1 125 ? 11.852 47.286 -27.401 1.00 28.73 126 GLU B C 1
ATOM 4275 O O . GLU B 1 125 ? 12.498 46.565 -26.638 1.00 22.16 126 GLU B O 1
ATOM 4281 N N . LEU B 1 126 ? 11.057 46.799 -28.345 1.00 22.46 127 LEU B N 1
ATOM 4282 C CA . LEU B 1 126 ? 10.935 45.363 -28.525 1.00 27.20 127 LEU B CA 1
ATOM 4283 C C . LEU B 1 126 ? 12.309 44.763 -28.823 1.00 28.40 127 LEU B C 1
ATOM 4284 O O . LEU B 1 126 ? 12.739 43.814 -28.171 1.00 29.38 127 LEU B O 1
ATOM 4289 N N . VAL B 1 127 ? 12.987 45.314 -29.825 1.00 26.98 128 VAL B N 1
ATOM 4290 C CA . VAL B 1 127 ? 14.306 44.828 -30.224 1.00 26.27 128 VAL B CA 1
ATOM 4291 C C . VAL B 1 127 ? 15.310 44.929 -29.073 1.00 24.10 128 VAL B C 1
ATOM 4292 O O . VAL B 1 127 ? 16.054 43.992 -28.806 1.00 24.72 128 VAL B O 1
ATOM 4296 N N . GLU B 1 128 ? 15.323 46.066 -28.389 1.00 20.86 129 GLU B N 1
ATOM 4297 C CA . GLU B 1 128 ? 16.241 46.269 -27.269 1.00 26.56 129 GLU B CA 1
ATOM 4298 C C . GLU B 1 128 ? 16.125 45.167 -26.225 1.00 23.76 129 GLU B C 1
ATOM 4299 O O . GLU B 1 128 ? 17.128 44.584 -25.810 1.00 21.29 129 GLU B O 1
ATOM 4305 N N . ILE B 1 129 ? 14.899 44.880 -25.807 1.00 18.77 130 ILE B N 1
ATOM 4306 C CA . ILE B 1 129 ? 14.668 43.873 -24.780 1.00 19.42 130 ILE B CA 1
ATOM 4307 C C . ILE B 1 129 ? 15.025 42.457 -25.232 1.00 24.71 130 ILE B C 1
ATOM 4308 O O . ILE B 1 129 ? 15.521 41.650 -24.428 1.00 18.60 130 ILE B O 1
ATOM 4313 N N . MET B 1 130 ? 14.784 42.156 -26.513 1.00 18.63 131 MET B N 1
ATOM 4314 C CA . MET B 1 130 ? 15.106 40.837 -27.053 1.00 18.83 131 MET B CA 1
ATOM 4315 C C . MET B 1 130 ? 16.618 40.620 -27.040 1.00 17.88 131 MET B C 1
ATOM 4316 O O . MET B 1 130 ? 17.088 39.492 -26.905 1.00 21.77 131 MET B O 1
ATOM 4321 N N . MET B 1 131 ? 17.371 41.704 -27.199 1.00 12.83 132 MET B N 1
ATOM 4322 C CA . MET B 1 131 ? 18.829 41.613 -27.185 1.00 20.58 132 MET B CA 1
ATOM 4323 C C . MET B 1 131 ? 19.354 41.643 -25.760 1.00 19.11 132 MET B C 1
ATOM 4324 O O . MET B 1 131 ? 20.296 40.931 -25.410 1.00 23.90 132 MET B O 1
ATOM 4329 N N . ALA B 1 132 ? 18.732 42.479 -24.939 1.00 18.77 133 ALA B N 1
ATOM 4330 C CA . ALA B 1 132 ? 19.157 42.642 -23.558 1.00 18.92 133 ALA B CA 1
ATOM 4331 C C . ALA B 1 132 ? 18.996 41.412 -22.690 1.00 19.87 133 ALA B C 1
ATOM 4332 O O . ALA B 1 132 ? 19.866 41.094 -21.887 1.00 17.48 133 ALA B O 1
ATOM 4334 N N . GLY B 1 133 ? 17.890 40.702 -22.870 1.00 20.05 134 GLY B N 1
ATOM 4335 C CA . GLY B 1 133 ? 17.627 39.551 -22.028 1.00 20.21 134 GLY B CA 1
ATOM 4336 C C . GLY B 1 133 ? 16.476 40.013 -21.155 1.00 21.41 134 GLY B C 1
ATOM 4337 O O . GLY B 1 133 ? 16.210 41.207 -21.097 1.00 21.87 134 GLY B O 1
ATOM 4338 N N . ILE B 1 134 ? 15.817 39.093 -20.463 1.00 22.11 135 ILE B N 1
ATOM 4339 C CA . ILE B 1 134 ? 14.648 39.428 -19.653 1.00 19.58 135 ILE B CA 1
ATOM 4340 C C . ILE B 1 134 ? 14.695 38.828 -18.249 1.00 18.19 135 ILE B C 1
ATOM 4341 O O . ILE B 1 134 ? 14.827 37.610 -18.094 1.00 15.74 135 ILE B O 1
ATOM 4346 N N . THR B 1 135 ? 14.559 39.677 -17.234 1.00 15.26 136 THR B N 1
ATOM 4347 C CA . THR B 1 135 ? 14.606 39.228 -15.836 1.00 21.99 136 THR B CA 1
ATOM 4348 C C . THR B 1 135 ? 13.221 39.023 -15.244 1.00 22.54 136 THR B C 1
ATOM 4349 O O . THR B 1 135 ? 12.233 39.529 -15.784 1.00 24.26 136 THR B O 1
ATOM 4353 N N . LYS B 1 136 ? 13.150 38.295 -14.126 1.00 18.62 137 LYS B N 1
ATOM 4354 C CA . LYS B 1 136 ? 11.867 38.061 -13.471 1.00 17.54 137 LYS B CA 1
ATOM 4355 C C . LYS B 1 136 ? 11.314 39.402 -13.012 1.00 23.52 137 LYS B C 1
ATOM 4356 O O . LYS B 1 136 ? 10.102 39.569 -12.876 1.00 20.46 137 LYS B O 1
ATOM 4362 N N . TYR B 1 137 ? 12.210 40.358 -12.783 1.00 24.62 138 TYR B N 1
ATOM 4363 C CA . TYR B 1 137 ? 11.816 41.699 -12.358 1.00 19.82 138 TYR B CA 1
ATOM 4364 C C . TYR B 1 137 ? 11.069 42.381 -13.504 1.00 26.54 138 TYR B C 1
ATOM 4365 O O . TYR B 1 137 ? 10.018 42.999 -13.294 1.00 24.47 138 TYR B O 1
ATOM 4374 N N . ASP B 1 138 ? 11.618 42.264 -14.713 1.00 25.09 139 ASP B N 1
ATOM 4375 C CA . ASP B 1 138 ? 11.003 42.852 -15.899 1.00 25.57 139 ASP B CA 1
ATOM 4376 C C . ASP B 1 138 ? 9.578 42.326 -16.105 1.00 27.56 139 ASP B C 1
ATOM 4377 O O . ASP B 1 138 ? 8.693 43.071 -16.511 1.00 25.23 139 ASP B O 1
ATOM 4382 N N . LEU B 1 139 ? 9.379 41.039 -15.832 1.00 23.15 140 LEU B N 1
ATOM 4383 C CA . LEU B 1 139 ? 8.086 40.386 -16.025 1.00 23.38 140 LEU B CA 1
ATOM 4384 C C . LEU B 1 139 ? 7.133 40.563 -14.852 1.00 25.01 140 LEU B C 1
ATOM 4385 O O . LEU B 1 139 ? 5.919 40.384 -14.998 1.00 21.72 140 LEU B O 1
ATOM 4390 N N . GLY B 1 140 ? 7.686 40.906 -13.693 1.00 24.31 141 GLY B N 1
ATOM 4391 C CA . GLY B 1 140 ? 6.880 41.101 -12.504 1.00 19.24 141 GLY B CA 1
ATOM 4392 C C . GLY B 1 140 ? 6.435 39.786 -11.891 1.00 30.29 141 GLY B C 1
ATOM 4393 O O . GLY B 1 140 ? 5.381 39.712 -11.267 1.00 30.83 141 GLY B O 1
ATOM 4394 N N . ILE B 1 141 ? 7.245 38.746 -12.046 1.00 22.39 142 ILE B N 1
ATOM 4395 C CA . ILE B 1 141 ? 6.897 37.434 -11.515 1.00 26.62 142 ILE B CA 1
ATOM 4396 C C . ILE B 1 141 ? 7.937 36.887 -10.543 1.00 31.64 142 ILE B C 1
ATOM 4397 O O . ILE B 1 141 ? 9.051 37.398 -10.459 1.00 23.92 142 ILE B O 1
ATOM 4402 N N . GLU B 1 142 ? 7.557 35.847 -9.806 1.00 29.40 143 GLU B N 1
ATOM 4403 C CA . GLU B 1 142 ? 8.473 35.193 -8.881 1.00 29.04 143 GLU B CA 1
ATOM 4404 C C . GLU B 1 142 ? 9.101 34.063 -9.684 1.00 25.02 143 GLU B C 1
ATOM 4405 O O . GLU B 1 142 ? 8.419 33.408 -10.475 1.00 20.11 143 GLU B O 1
ATOM 4411 N N . ALA B 1 143 ? 10.397 33.844 -9.497 1.00 19.63 144 ALA B N 1
ATOM 4412 C CA . ALA B 1 143 ? 11.098 32.779 -10.202 1.00 22.01 144 ALA B CA 1
ATOM 4413 C C . ALA B 1 143 ? 12.301 32.345 -9.372 1.00 24.97 144 ALA B C 1
ATOM 4414 O O . ALA B 1 143 ? 12.799 33.110 -8.547 1.00 22.90 144 ALA B O 1
ATOM 4416 N N . ASP B 1 144 ? 12.761 31.118 -9.589 1.00 23.61 145 ASP B N 1
ATOM 4417 C CA . ASP B 1 144 ? 13.902 30.597 -8.851 1.00 28.98 145 ASP B CA 1
ATOM 4418 C C . ASP B 1 144 ? 15.241 30.996 -9.473 1.00 28.56 145 ASP B C 1
ATOM 4419 O O . ASP B 1 144 ? 16.296 30.516 -9.061 1.00 31.83 145 ASP B O 1
ATOM 4424 N N . HIS B 1 145 ? 15.186 31.858 -10.486 1.00 18.97 146 HIS B N 1
ATOM 4425 C CA . HIS B 1 145 ? 16.397 32.398 -11.122 1.00 25.09 146 HIS B CA 1
ATOM 4426 C C . HIS B 1 145 ? 16.032 33.779 -11.657 1.00 25.54 146 HIS B C 1
ATOM 4427 O O . HIS B 1 145 ? 14.876 34.014 -12.021 1.00 20.08 146 HIS B O 1
ATOM 4434 N N . GLU B 1 146 ? 16.993 34.699 -11.691 1.00 19.40 147 GLU B N 1
ATOM 4435 C CA . GLU B 1 146 ? 16.691 36.054 -12.146 1.00 19.41 147 GLU B CA 1
ATOM 4436 C C . GLU B 1 146 ? 16.523 36.254 -13.648 1.00 23.10 147 GLU B C 1
ATOM 4437 O O . GLU B 1 146 ? 15.689 37.051 -14.064 1.00 23.55 147 GLU B O 1
ATOM 4443 N N . LEU B 1 147 ? 17.302 35.548 -14.462 1.00 16.05 148 LEU B N 1
ATOM 4444 C CA . LEU B 1 147 ? 17.200 35.705 -15.912 1.00 22.67 148 LEU B CA 1
ATOM 4445 C C . LEU B 1 147 ? 16.246 34.686 -16.539 1.00 20.77 148 LEU B C 1
ATOM 4446 O O . LEU B 1 147 ? 16.586 33.516 -16.701 1.00 26.73 148 LEU B O 1
ATOM 4451 N N . ILE B 1 148 ? 15.039 35.127 -16.873 1.00 18.92 149 ILE B N 1
ATOM 4452 C CA . ILE B 1 148 ? 14.064 34.235 -17.493 1.00 15.05 149 ILE B CA 1
ATOM 4453 C C . ILE B 1 148 ? 14.543 33.929 -18.903 1.00 20.07 149 ILE B C 1
ATOM 4454 O O . ILE B 1 148 ? 14.378 32.810 -19.397 1.00 19.44 149 ILE B O 1
ATOM 4459 N N . VAL B 1 149 ? 15.127 34.936 -19.549 1.00 16.96 150 VAL B N 1
ATOM 4460 C CA . VAL B 1 149 ? 15.704 34.780 -20.882 1.00 14.35 150 VAL B CA 1
ATOM 4461 C C . VAL B 1 149 ? 17.078 35.445 -20.806 1.00 19.67 150 VAL B C 1
ATOM 4462 O O . VAL B 1 149 ? 17.188 36.615 -20.428 1.00 20.11 150 VAL B O 1
ATOM 4466 N N . ASP B 1 150 ? 18.122 34.686 -21.131 1.00 19.03 151 ASP B N 1
ATOM 4467 C CA . ASP B 1 150 ? 19.486 35.200 -21.091 1.00 20.30 151 ASP B CA 1
ATOM 4468 C C . ASP B 1 150 ? 19.772 36.335 -22.049 1.00 22.38 151 ASP B C 1
ATOM 4469 O O . ASP B 1 150 ? 19.120 36.485 -23.077 1.00 21.62 151 ASP B O 1
ATOM 4474 N N . PRO B 1 151 ? 20.778 37.150 -21.718 1.00 20.82 152 PRO B N 1
ATOM 4475 C CA . PRO B 1 151 ? 21.164 38.269 -22.577 1.00 18.92 152 PRO B CA 1
ATOM 4476 C C . PRO B 1 151 ? 21.905 37.685 -23.777 1.00 18.97 152 PRO B C 1
ATOM 4477 O O . PRO B 1 151 ? 22.163 36.477 -23.821 1.00 14.47 152 PRO B O 1
ATOM 4481 N N . MET B 1 152 ? 22.208 38.546 -24.746 1.00 15.75 153 MET B N 1
ATOM 4482 C CA . MET B 1 152 ? 23.002 38.198 -25.926 1.00 17.92 153 MET B CA 1
ATOM 4483 C C . MET B 1 152 ? 24.137 39.226 -25.812 1.00 16.02 153 MET B C 1
ATOM 4484 O O . MET B 1 152 ? 24.242 40.153 -26.608 1.00 18.33 153 MET B O 1
ATOM 4489 N N . PRO B 1 153 ? 25.001 39.068 -24.796 1.00 14.15 154 PRO B N 1
ATOM 4490 C CA . PRO B 1 153 ? 26.116 39.986 -24.557 1.00 14.81 154 PRO B CA 1
ATOM 4491 C C . PRO B 1 153 ? 27.126 40.183 -25.672 1.00 16.30 154 PRO B C 1
ATOM 4492 O O . PRO B 1 153 ? 27.797 41.209 -25.708 1.00 18.90 154 PRO B O 1
ATOM 4496 N N . ASN B 1 154 ? 27.228 39.233 -26.592 1.00 17.01 155 ASN B N 1
ATOM 4497 C CA . ASN B 1 154 ? 28.209 39.349 -27.670 1.00 20.87 155 ASN B CA 1
ATOM 4498 C C . ASN B 1 154 ? 27.713 40.055 -28.916 1.00 18.64 155 ASN B C 1
ATOM 4499 O O . ASN B 1 154 ? 28.428 40.126 -29.921 1.00 20.13 155 ASN B O 1
ATOM 4504 N N . LEU B 1 155 ? 26.489 40.565 -28.864 1.00 14.96 156 LEU B N 1
ATOM 4505 C CA . LEU B 1 155 ? 25.921 41.254 -30.023 1.00 16.35 156 LEU B CA 1
ATOM 4506 C C . LEU B 1 155 ? 26.793 42.373 -30.566 1.00 17.47 156 LEU B C 1
ATOM 4507 O O . LEU B 1 155 ? 26.804 42.625 -31.767 1.00 17.41 156 LEU B O 1
ATOM 4512 N N . TYR B 1 156 ? 27.541 43.052 -29.703 1.00 19.85 157 TYR B N 1
ATOM 4513 C CA . TYR B 1 156 ? 28.361 44.138 -30.215 1.00 15.74 157 TYR B CA 1
ATOM 4514 C C . TYR B 1 156 ? 29.463 43.691 -31.187 1.00 14.54 157 TYR B C 1
ATOM 4515 O O . TYR B 1 156 ? 30.090 44.513 -31.850 1.00 15.95 157 TYR B O 1
ATOM 4524 N N . PHE B 1 157 ? 29.679 42.387 -31.303 1.00 13.26 158 PHE B N 1
ATOM 4525 C CA . PHE B 1 157 ? 30.675 41.891 -32.253 1.00 11.71 158 PHE B CA 1
ATOM 4526 C C . PHE B 1 157 ? 29.915 41.483 -33.516 1.00 18.76 158 PHE B C 1
ATOM 4527 O O . PHE B 1 157 ? 29.755 40.300 -33.810 1.00 17.94 158 PHE B O 1
ATOM 4535 N N . THR B 1 158 ? 29.455 42.488 -34.256 1.00 19.55 159 THR B N 1
ATOM 4536 C CA . THR B 1 158 ? 28.659 42.280 -35.462 1.00 15.12 159 THR B CA 1
ATOM 4537 C C . THR B 1 158 ? 29.381 41.564 -36.590 1.00 22.46 159 THR B C 1
ATOM 4538 O O . THR B 1 158 ? 28.786 41.226 -37.602 1.00 18.28 159 THR B O 1
ATOM 4542 N N . ARG B 1 159 ? 30.671 41.328 -36.419 1.00 18.09 160 ARG B N 1
ATOM 4543 C CA . ARG B 1 159 ? 31.431 40.634 -37.437 1.00 19.49 160 ARG B CA 1
ATOM 4544 C C . ARG B 1 159 ? 31.029 39.162 -37.568 1.00 19.55 160 ARG B C 1
ATOM 4545 O O . ARG B 1 159 ? 31.112 38.589 -38.646 1.00 18.05 160 ARG B O 1
ATOM 4553 N N . ASP B 1 160 ? 30.560 38.567 -36.476 1.00 15.97 161 ASP B N 1
ATOM 4554 C CA . ASP B 1 160 ? 30.313 37.127 -36.457 1.00 18.81 161 ASP B CA 1
ATOM 4555 C C . ASP B 1 160 ? 28.998 36.438 -36.865 1.00 17.86 161 ASP B C 1
ATOM 4556 O O . ASP B 1 160 ? 29.031 35.368 -37.481 1.00 19.18 161 ASP B O 1
ATOM 4561 N N . PRO B 1 161 ? 27.832 37.016 -36.533 1.00 18.91 162 PRO B N 1
ATOM 4562 C CA . PRO B 1 161 ? 26.582 36.350 -36.927 1.00 19.74 162 PRO B CA 1
ATOM 4563 C C . PRO B 1 161 ? 26.433 36.082 -38.437 1.00 23.68 162 PRO B C 1
ATOM 4564 O O . PRO B 1 161 ? 26.029 34.984 -38.842 1.00 20.94 162 PRO B O 1
ATOM 4568 N N . PHE B 1 162 ? 26.738 37.078 -39.265 1.00 21.24 163 PHE B N 1
ATOM 4569 C CA . PHE B 1 162 ? 26.660 36.903 -40.720 1.00 22.75 163 PHE B CA 1
ATOM 4570 C C . PHE B 1 162 ? 27.798 37.674 -41.386 1.00 23.74 163 PHE B C 1
ATOM 4571 O O . PHE B 1 162 ? 28.332 38.616 -40.811 1.00 24.79 163 PHE B O 1
ATOM 4579 N N . ALA B 1 163 ? 28.157 37.274 -42.601 1.00 21.42 164 ALA B N 1
ATOM 4580 C CA . ALA B 1 163 ? 29.227 37.937 -43.333 1.00 21.25 164 ALA B CA 1
ATOM 4581 C C . ALA B 1 163 ? 28.779 38.330 -44.731 1.00 27.67 164 ALA B C 1
ATOM 4582 O O . ALA B 1 163 ? 28.080 37.574 -45.404 1.00 27.19 164 ALA B O 1
ATOM 4584 N N . SER B 1 164 ? 29.160 39.528 -45.158 1.00 23.56 165 SER B N 1
ATOM 4585 C CA . SER B 1 164 ? 28.841 39.966 -46.507 1.00 25.64 165 SER B CA 1
ATOM 4586 C C . SER B 1 164 ? 29.861 39.239 -47.375 1.00 28.63 165 SER B C 1
ATOM 4587 O O . SER B 1 164 ? 31.057 39.263 -47.072 1.00 25.47 165 SER B O 1
ATOM 4590 N N . VAL B 1 165 ? 29.401 38.572 -48.432 1.00 26.94 166 VAL B N 1
ATOM 4591 C CA . VAL B 1 165 ? 30.313 37.845 -49.325 1.00 26.39 166 VAL B CA 1
ATOM 4592 C C . VAL B 1 165 ? 30.006 38.278 -50.771 1.00 29.67 166 VAL B C 1
ATOM 4593 O O . VAL B 1 165 ? 29.091 37.757 -51.409 1.00 28.39 166 VAL B O 1
ATOM 4597 N N . GLY B 1 166 ? 30.776 39.243 -51.271 1.00 29.59 167 GLY B N 1
ATOM 4598 C CA . GLY B 1 166 ? 30.541 39.758 -52.608 1.00 29.32 167 GLY B CA 1
ATOM 4599 C C . GLY B 1 166 ? 29.213 40.485 -52.548 1.00 28.68 167 GLY B C 1
ATOM 4600 O O . GLY B 1 166 ? 29.096 41.493 -51.850 1.00 26.29 167 GLY B O 1
ATOM 4601 N N . ASN B 1 167 ? 28.213 39.980 -53.270 1.00 27.40 168 ASN B N 1
ATOM 4602 C CA . ASN B 1 167 ? 26.880 40.583 -53.246 1.00 30.41 168 ASN B CA 1
ATOM 4603 C C . ASN B 1 167 ? 25.899 39.620 -52.571 1.00 28.69 168 ASN B C 1
ATOM 4604 O O . ASN B 1 167 ? 24.686 39.838 -52.557 1.00 31.91 168 ASN B O 1
ATOM 4609 N N . GLY B 1 168 ? 26.451 38.545 -52.018 1.00 31.55 169 GLY B N 1
ATOM 4610 C CA . GLY B 1 168 ? 25.656 37.557 -51.318 1.00 32.27 169 GLY B CA 1
ATOM 4611 C C . GLY B 1 168 ? 25.945 37.672 -49.829 1.00 33.81 169 GLY B C 1
ATOM 4612 O O . GLY B 1 168 ? 26.558 38.639 -49.391 1.00 29.48 169 GLY B O 1
ATOM 4613 N N . VAL B 1 169 ? 25.523 36.683 -49.051 1.00 30.91 170 VAL B N 1
ATOM 4614 C CA . VAL B 1 169 ? 25.735 36.719 -47.616 1.00 30.42 170 VAL B CA 1
ATOM 4615 C C . VAL B 1 169 ? 25.676 35.319 -47.028 1.00 30.71 170 VAL B C 1
ATOM 4616 O O . VAL B 1 169 ? 24.985 34.446 -47.552 1.00 29.12 170 VAL B O 1
ATOM 4620 N N . THR B 1 170 ? 26.428 35.104 -45.953 1.00 29.50 171 THR B N 1
ATOM 4621 C CA . THR B 1 170 ? 26.421 33.825 -45.259 1.00 26.41 171 THR B CA 1
ATOM 4622 C C . THR B 1 170 ? 25.922 34.115 -43.849 1.00 30.40 171 THR B C 1
ATOM 4623 O O . THR B 1 170 ? 26.517 34.916 -43.131 1.00 26.73 171 THR B O 1
ATOM 4627 N N . ILE B 1 171 ? 24.802 33.507 -43.475 1.00 27.38 172 ILE B N 1
ATOM 4628 C CA . ILE B 1 171 ? 24.240 33.674 -42.135 1.00 25.90 172 ILE B CA 1
ATOM 4629 C C . ILE B 1 171 ? 24.600 32.343 -41.480 1.00 30.19 172 ILE B C 1
ATOM 4630 O O . ILE B 1 171 ? 24.154 31.267 -41.895 1.00 30.37 172 ILE B O 1
ATOM 4635 N N . HIS B 1 172 ? 25.430 32.442 -40.452 1.00 23.95 173 HIS B N 1
ATOM 4636 C CA . HIS B 1 172 ? 26.007 31.296 -39.777 1.00 18.32 173 HIS B CA 1
ATOM 4637 C C . HIS B 1 172 ? 25.326 30.468 -38.704 1.00 21.40 173 HIS B C 1
ATOM 4638 O O . HIS B 1 172 ? 24.374 30.891 -38.048 1.00 21.61 173 HIS B O 1
ATOM 4645 N N . TYR B 1 173 ? 25.860 29.258 -38.556 1.00 18.47 174 TYR B N 1
ATOM 4646 C CA . TYR B 1 173 ? 25.458 28.337 -37.508 1.00 22.09 174 TYR B CA 1
ATOM 4647 C C . TYR B 1 173 ? 26.654 28.539 -36.586 1.00 28.70 174 TYR B C 1
ATOM 4648 O O . TYR B 1 173 ? 27.736 27.963 -36.801 1.00 20.49 174 TYR B O 1
ATOM 4657 N N . MET B 1 174 ? 26.467 29.381 -35.580 1.00 24.82 175 MET B N 1
ATOM 4658 C CA . MET B 1 174 ? 27.538 29.698 -34.654 1.00 26.59 175 MET B CA 1
ATOM 4659 C C . MET B 1 174 ? 27.900 28.555 -33.712 1.00 25.69 175 MET B C 1
ATOM 4660 O O . MET B 1 174 ? 27.094 27.667 -33.474 1.00 25.73 175 MET B O 1
ATOM 4665 N N . ARG B 1 175 ? 29.127 28.574 -33.194 1.00 22.20 176 ARG B N 1
ATOM 4666 C CA . ARG B 1 175 ? 29.598 27.505 -32.329 1.00 20.74 176 ARG B CA 1
ATOM 4667 C C . ARG B 1 175 ? 28.847 27.382 -31.017 1.00 26.12 176 ARG B C 1
ATOM 4668 O O . ARG B 1 175 ? 28.511 26.276 -30.613 1.00 21.41 176 ARG B O 1
ATOM 4676 N N . TYR B 1 176 ? 28.585 28.504 -30.354 1.00 17.36 177 TYR B N 1
ATOM 4677 C CA . TYR B 1 176 ? 27.914 28.465 -29.059 1.00 22.09 177 TYR B CA 1
ATOM 4678 C C . TYR B 1 176 ? 26.521 29.079 -29.008 1.00 18.96 177 TYR B C 1
ATOM 4679 O O . TYR B 1 176 ? 26.277 30.140 -29.570 1.00 18.14 177 TYR B O 1
ATOM 4688 N N . LYS B 1 177 ? 25.619 28.399 -28.308 1.00 19.70 178 LYS B N 1
ATOM 4689 C CA . LYS B 1 177 ? 24.234 28.843 -28.176 1.00 20.54 178 LYS B CA 1
ATOM 4690 C C . LYS B 1 177 ? 24.120 30.323 -27.818 1.00 20.54 178 LYS B C 1
ATOM 4691 O O . LYS B 1 177 ? 23.304 31.045 -28.392 1.00 23.45 178 LYS B O 1
ATOM 4697 N N . VAL B 1 178 ? 24.958 30.781 -26.890 1.00 24.76 179 VAL B N 1
ATOM 4698 C CA . VAL B 1 178 ? 24.907 32.176 -26.468 1.00 20.98 179 VAL B CA 1
ATOM 4699 C C . VAL B 1 178 ? 24.997 33.155 -27.635 1.00 20.35 179 VAL B C 1
ATOM 4700 O O . VAL B 1 178 ? 24.467 34.264 -27.548 1.00 24.10 179 VAL B O 1
ATOM 4704 N N . ARG B 1 179 ? 25.660 32.753 -28.724 1.00 18.24 180 ARG B N 1
ATOM 4705 C CA . ARG B 1 179 ? 25.766 33.618 -29.910 1.00 17.04 180 ARG B CA 1
ATOM 4706 C C . ARG B 1 179 ? 24.835 33.150 -31.043 1.00 22.22 180 ARG B C 1
ATOM 4707 O O . ARG B 1 179 ? 24.372 33.961 -31.839 1.00 26.98 180 ARG B O 1
ATOM 4715 N N . GLN B 1 180 ? 24.559 31.848 -31.115 1.00 22.22 181 GLN B N 1
ATOM 4716 C CA . GLN B 1 180 ? 23.653 31.329 -32.140 1.00 19.95 181 GLN B CA 1
ATOM 4717 C C . GLN B 1 180 ? 22.375 32.162 -32.146 1.00 16.19 181 GLN B C 1
ATOM 4718 O O . GLN B 1 180 ? 21.865 32.522 -33.205 1.00 22.28 181 GLN B O 1
ATOM 4724 N N . ARG B 1 181 ? 21.870 32.474 -30.956 1.00 17.33 182 ARG B N 1
ATOM 4725 C CA 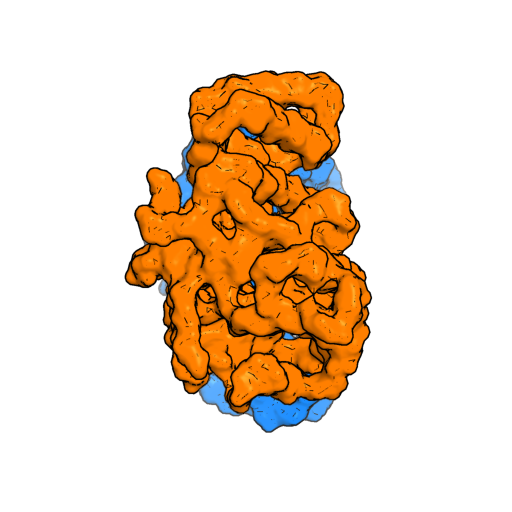. ARG B 1 181 ? 20.635 33.245 -30.831 1.00 19.33 182 ARG B CA 1
ATOM 4726 C C . ARG B 1 181 ? 20.691 34.595 -31.557 1.00 21.38 182 ARG B C 1
ATOM 4727 O O . ARG B 1 181 ? 19.654 35.165 -31.901 1.00 18.83 182 ARG B O 1
ATOM 4735 N N . GLU B 1 182 ? 21.897 35.104 -31.800 1.00 15.77 183 GLU B N 1
ATOM 4736 C CA . GLU B 1 182 ? 22.065 36.386 -32.484 1.00 14.41 183 GLU B CA 1
ATOM 4737 C C . GLU B 1 182 ? 21.645 36.354 -33.955 1.00 20.65 183 GLU B C 1
ATOM 4738 O O . GLU B 1 182 ? 21.259 37.384 -34.516 1.00 20.16 183 GLU B O 1
ATOM 4744 N N . THR B 1 183 ? 21.731 35.181 -34.576 1.00 20.13 184 THR B N 1
ATOM 4745 C CA . THR B 1 183 ? 21.401 35.044 -35.990 1.00 22.50 184 THR B CA 1
ATOM 4746 C C . THR B 1 183 ? 19.916 35.171 -36.281 1.00 23.26 184 THR B C 1
ATOM 4747 O O . THR B 1 183 ? 19.497 35.114 -37.441 1.00 21.02 184 THR B O 1
ATOM 4751 N N . LEU B 1 184 ? 19.125 35.339 -35.226 1.00 24.81 185 LEU B N 1
ATOM 4752 C CA . LEU B 1 184 ? 17.688 35.531 -35.375 1.00 25.59 185 LEU B CA 1
ATOM 4753 C C . LEU B 1 184 ? 17.477 36.875 -36.080 1.00 25.99 185 LEU B C 1
ATOM 4754 O O . LEU B 1 184 ? 16.638 37.019 -36.983 1.00 25.45 185 LEU B O 1
ATOM 4759 N N . PHE B 1 185 ? 18.250 37.868 -35.658 1.00 19.19 186 PHE B N 1
ATOM 4760 C CA . PHE B 1 185 ? 18.138 39.202 -36.233 1.00 22.99 186 PHE B CA 1
ATOM 4761 C C . PHE B 1 185 ? 18.705 39.253 -37.647 1.00 26.66 186 PHE B C 1
ATOM 4762 O O . PHE B 1 185 ? 18.170 39.953 -38.513 1.00 27.64 186 PHE B O 1
ATOM 4770 N N . SER B 1 186 ? 19.789 38.517 -37.876 1.00 23.64 187 SER B N 1
ATOM 4771 C CA . SER B 1 186 ? 20.412 38.480 -39.192 1.00 24.49 187 SER B CA 1
ATOM 4772 C C . SER B 1 186 ? 19.402 37.946 -40.205 1.00 27.73 187 SER B C 1
ATOM 4773 O O . SER B 1 186 ? 19.196 38.551 -41.261 1.00 22.97 187 SER B O 1
ATOM 4776 N N . ARG B 1 187 ? 18.782 36.811 -39.880 1.00 27.66 188 ARG B N 1
ATOM 4777 C CA . ARG B 1 187 ? 17.776 36.208 -40.758 1.00 33.14 188 ARG B CA 1
ATOM 4778 C C . ARG B 1 187 ? 16.603 37.167 -40.950 1.00 29.74 188 ARG B C 1
ATOM 4779 O O . ARG B 1 187 ? 16.049 37.266 -42.040 1.00 33.77 188 ARG B O 1
ATOM 4787 N N . PHE B 1 188 ? 16.236 37.879 -39.890 1.00 31.38 189 PHE B N 1
ATOM 4788 C CA . PHE B 1 188 ? 15.118 38.809 -39.963 1.00 31.24 189 PHE B CA 1
ATOM 4789 C C . PHE B 1 188 ? 15.345 39.991 -40.910 1.00 31.52 189 PHE B C 1
ATOM 4790 O O . PHE B 1 188 ? 14.496 40.290 -41.752 1.00 29.60 189 PHE B O 1
ATOM 4798 N N . VAL B 1 189 ? 16.480 40.670 -40.790 1.00 27.14 190 VAL B N 1
ATOM 4799 C CA . VAL B 1 189 ? 16.708 41.814 -41.659 1.00 27.68 190 VAL B CA 1
ATOM 4800 C C . VAL B 1 189 ? 16.902 41.443 -43.137 1.00 29.92 190 VAL B C 1
ATOM 4801 O O . VAL B 1 189 ? 16.406 42.149 -44.013 1.00 30.26 190 VAL B O 1
ATOM 4805 N N . PHE B 1 190 ? 17.588 40.338 -43.421 1.00 27.39 191 PHE B N 1
ATOM 4806 C CA . PHE B 1 190 ? 17.793 39.937 -44.816 1.00 32.16 191 PHE B CA 1
ATOM 4807 C C . PHE B 1 190 ? 16.530 39.350 -45.452 1.00 32.91 191 PHE B C 1
ATOM 4808 O O . PHE B 1 190 ? 16.337 39.424 -46.667 1.00 27.26 191 PHE B O 1
ATOM 4816 N N . SER B 1 191 ? 15.666 38.768 -44.633 1.00 34.81 192 SER B N 1
ATOM 4817 C CA . SER B 1 191 ? 14.437 38.189 -45.149 1.00 32.50 192 SER B CA 1
ATOM 4818 C C . SER B 1 191 ? 13.328 39.220 -45.264 1.00 33.87 192 SER B C 1
ATOM 4819 O O . SER B 1 191 ? 12.308 38.957 -45.888 1.00 39.68 192 SER B O 1
ATOM 4822 N N . ASN B 1 192 ? 13.521 40.402 -44.692 1.00 32.34 193 ASN B N 1
ATOM 4823 C CA . ASN B 1 192 ? 12.455 41.388 -44.734 1.00 31.47 193 ASN B CA 1
ATOM 4824 C C . ASN B 1 192 ? 12.758 42.815 -45.173 1.00 38.44 193 ASN B C 1
ATOM 4825 O O . ASN B 1 192 ? 11.853 43.500 -45.650 1.00 32.95 193 ASN B O 1
ATOM 4830 N N . HIS B 1 193 ? 13.991 43.290 -45.019 1.00 29.14 194 HIS B N 1
ATOM 4831 C CA . HIS B 1 193 ? 14.258 44.659 -45.440 1.00 32.37 194 HIS B CA 1
ATOM 4832 C C . HIS B 1 193 ? 14.337 44.815 -46.970 1.00 33.44 194 HIS B C 1
ATOM 4833 O O . HIS B 1 193 ? 14.989 44.030 -47.660 1.00 31.36 194 HIS B O 1
ATOM 4840 N N . PRO B 1 194 ? 13.670 45.848 -47.510 1.00 38.00 195 PRO B N 1
ATOM 4841 C CA . PRO B 1 194 ? 13.639 46.133 -48.949 1.00 35.50 195 PRO B CA 1
ATOM 4842 C C . PRO B 1 194 ? 15.012 46.073 -49.596 1.00 37.63 195 PRO B C 1
ATOM 4843 O O . PRO B 1 194 ? 15.200 45.416 -50.618 1.00 37.53 195 PRO B O 1
ATOM 4847 N N . LYS B 1 195 ? 15.971 46.762 -48.986 1.00 34.48 196 LYS B N 1
ATOM 4848 C CA . LYS B 1 195 ? 17.330 46.820 -49.505 1.00 35.01 196 LYS B CA 1
ATOM 4849 C C . LYS B 1 195 ? 18.136 45.532 -49.344 1.00 33.50 196 LYS B C 1
ATOM 4850 O O . LYS B 1 195 ? 19.218 45.411 -49.912 1.00 35.34 196 LYS B O 1
ATOM 4856 N N . LEU B 1 196 ? 17.619 44.567 -48.590 1.00 33.58 197 LEU B N 1
ATOM 4857 C CA . LEU B 1 196 ? 18.367 43.333 -48.366 1.00 32.09 197 LEU B CA 1
ATOM 4858 C C . LEU B 1 196 ? 17.682 42.073 -48.847 1.00 27.71 197 LEU B C 1
ATOM 4859 O O . LEU B 1 196 ? 18.329 41.039 -49.009 1.00 32.21 197 LEU B O 1
ATOM 4864 N N . ILE B 1 197 ? 16.379 42.143 -49.081 1.00 32.43 198 ILE B N 1
ATOM 4865 C CA . ILE B 1 197 ? 15.647 40.953 -49.486 1.00 34.30 198 ILE B CA 1
ATOM 4866 C C . ILE B 1 197 ? 16.202 40.184 -50.683 1.00 38.44 198 ILE B C 1
ATOM 4867 O O . ILE B 1 197 ? 16.166 38.951 -50.700 1.00 39.42 198 ILE B O 1
ATOM 4872 N N . ASN B 1 198 ? 16.736 40.894 -51.672 1.00 37.87 199 ASN B N 1
ATOM 4873 C CA . ASN B 1 198 ? 17.273 40.228 -52.858 1.00 38.39 199 ASN B CA 1
ATOM 4874 C C . ASN B 1 198 ? 18.622 39.561 -52.636 1.00 40.57 199 ASN B C 1
ATOM 4875 O O . ASN B 1 198 ? 19.092 38.810 -53.494 1.00 38.25 199 ASN B O 1
ATOM 4880 N N . THR B 1 199 ? 19.236 39.828 -51.485 1.00 35.53 200 THR B N 1
ATOM 4881 C CA . THR B 1 199 ? 20.535 39.251 -51.163 1.00 33.57 200 THR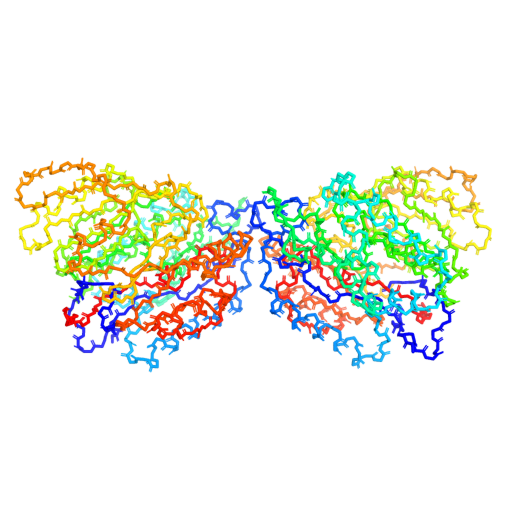 B CA 1
ATOM 4882 C C . THR B 1 199 ? 20.479 37.729 -51.132 1.00 32.85 200 THR B C 1
ATOM 4883 O O . THR B 1 199 ? 19.680 37.141 -50.406 1.00 33.67 200 THR B O 1
ATOM 4887 N N . PRO B 1 200 ? 21.327 37.070 -51.933 1.00 36.36 201 PRO B N 1
ATOM 4888 C CA . PRO B 1 200 ? 21.359 35.602 -51.969 1.00 34.77 201 PRO B CA 1
ATOM 4889 C C . PRO B 1 200 ? 22.075 35.119 -50.704 1.00 34.70 201 PRO B C 1
ATOM 4890 O O . PRO B 1 200 ? 22.902 35.851 -50.154 1.00 33.78 201 PRO B O 1
ATOM 4894 N N . TRP B 1 201 ? 21.765 33.906 -50.248 1.00 33.38 202 TRP B N 1
ATOM 4895 C CA . TRP B 1 201 ? 22.402 33.340 -49.057 1.00 30.83 202 TRP B CA 1
ATOM 4896 C C . TRP B 1 201 ? 23.256 32.143 -49.444 1.00 35.07 202 TRP B C 1
ATOM 4897 O O . TRP B 1 201 ? 22.761 31.198 -50.063 1.00 30.94 202 TRP B O 1
ATOM 4908 N N . TYR B 1 202 ? 24.527 32.168 -49.061 1.00 28.79 203 TYR B N 1
ATOM 4909 C CA . TYR B 1 202 ? 25.420 31.066 -49.379 1.00 26.60 203 TYR B CA 1
ATOM 4910 C C . TYR B 1 202 ? 25.515 30.105 -48.208 1.00 30.15 203 TYR B C 1
ATOM 4911 O O . TYR B 1 202 ? 26.167 29.065 -48.311 1.00 23.60 203 TYR B O 1
ATOM 4920 N N . TYR B 1 203 ? 24.864 30.457 -47.099 1.00 26.84 204 TYR B N 1
ATOM 4921 C CA . TYR B 1 203 ? 24.864 29.631 -45.890 1.00 29.48 204 TYR B CA 1
ATOM 4922 C C . TYR B 1 203 ? 23.744 30.139 -44.986 1.00 26.66 204 TYR B C 1
ATOM 4923 O O . TYR B 1 203 ? 23.388 31.316 -45.039 1.00 25.95 204 TYR B O 1
ATOM 4932 N N . ASP B 1 204 ? 23.172 29.252 -44.180 1.00 23.92 205 ASP B N 1
ATOM 4933 C CA . ASP B 1 204 ? 22.117 29.650 -43.255 1.00 28.81 205 ASP B CA 1
ATOM 4934 C C . ASP B 1 204 ? 22.230 28.788 -41.996 1.00 26.63 205 ASP B C 1
ATOM 4935 O O . ASP B 1 204 ? 22.785 27.691 -42.035 1.00 23.89 205 ASP B O 1
ATOM 4940 N N . PRO B 1 205 ? 21.706 29.278 -40.859 1.00 29.15 206 PRO B N 1
ATOM 4941 C CA . PRO B 1 205 ? 21.753 28.571 -39.570 1.00 30.41 206 PRO B CA 1
ATOM 4942 C C . PRO B 1 205 ? 21.248 27.135 -39.502 1.00 32.26 206 PRO B C 1
ATOM 4943 O O . PRO B 1 205 ? 21.716 26.355 -38.667 1.00 34.81 206 PRO B O 1
ATOM 4947 N N . SER B 1 206 ? 20.304 26.774 -40.364 1.00 30.87 207 SER B N 1
ATOM 4948 C CA . SER B 1 206 ? 19.769 25.414 -40.350 1.00 30.91 207 SER B CA 1
ATOM 4949 C C . SER B 1 206 ? 20.813 24.358 -40.729 1.00 29.55 207 SER B C 1
ATOM 4950 O O . SER B 1 206 ? 20.672 23.192 -40.369 1.00 28.10 207 SER B O 1
ATOM 4953 N N . LEU B 1 207 ? 21.866 24.764 -41.432 1.00 30.14 208 LEU B N 1
ATOM 4954 C CA . LEU B 1 207 ? 22.903 23.824 -41.858 1.00 32.42 208 LEU B CA 1
ATOM 4955 C C . LEU B 1 207 ? 23.689 23.097 -40.760 1.00 33.38 208 LEU B C 1
ATOM 4956 O O . LEU B 1 207 ? 24.385 22.125 -41.035 1.00 34.34 208 LEU B O 1
ATOM 4961 N N . LYS B 1 208 ? 23.590 23.563 -39.522 1.00 33.29 209 LYS B N 1
ATOM 4962 C CA . LYS B 1 208 ? 24.262 22.911 -38.395 1.00 31.53 209 LYS B CA 1
ATOM 4963 C C . LYS B 1 208 ? 25.762 22.605 -38.414 1.00 30.63 209 LYS B C 1
ATOM 4964 O O . LYS B 1 208 ? 26.222 21.823 -37.592 1.00 29.72 209 LYS B O 1
ATOM 4970 N N . LEU B 1 209 ? 26.526 23.165 -39.346 1.00 30.85 210 LEU B N 1
ATOM 4971 C CA . LEU B 1 209 ? 27.978 22.960 -39.314 1.00 29.13 210 LEU B CA 1
ATOM 4972 C C . LEU B 1 209 ? 28.528 24.325 -38.893 1.00 24.44 210 LEU B C 1
ATOM 4973 O O . LEU B 1 209 ? 28.149 25.354 -39.450 1.00 23.56 210 LEU B O 1
ATOM 4978 N N . SER B 1 210 ? 29.418 24.335 -37.912 1.00 28.44 211 SER B N 1
ATOM 4979 C CA . SER B 1 210 ? 29.934 25.588 -37.371 1.00 26.84 211 SER B CA 1
ATOM 4980 C C . SER B 1 210 ? 30.784 26.491 -38.257 1.00 21.67 211 SER B C 1
ATOM 4981 O O . SER B 1 210 ? 31.723 26.047 -38.918 1.00 25.42 211 SER B O 1
ATOM 4984 N N . ILE B 1 211 ? 30.437 27.771 -38.256 1.00 22.13 212 ILE B N 1
ATOM 4985 C CA . ILE B 1 211 ? 31.155 28.785 -39.017 1.00 21.57 212 ILE B CA 1
ATOM 4986 C C . ILE B 1 211 ? 30.781 30.170 -38.484 1.00 20.29 212 ILE B C 1
ATOM 4987 O O . ILE B 1 211 ? 29.625 30.416 -38.146 1.00 20.24 212 ILE B O 1
ATOM 4992 N N . GLU B 1 212 ? 31.757 31.070 -38.395 1.00 22.15 213 GLU B N 1
ATOM 4993 C CA . GLU B 1 212 ? 31.488 32.420 -37.893 1.00 20.27 213 GLU B CA 1
ATOM 4994 C C . GLU B 1 212 ? 32.192 33.475 -38.728 1.00 18.16 213 GLU B C 1
ATOM 4995 O O . GLU B 1 212 ? 33.252 33.216 -39.291 1.00 17.80 213 GLU B O 1
ATOM 5001 N N . GLY B 1 213 ? 31.600 34.666 -38.788 1.00 17.39 214 GLY B N 1
ATOM 5002 C CA . GLY B 1 213 ? 32.143 35.761 -39.576 1.00 16.48 214 GLY B CA 1
ATOM 5003 C C . GLY B 1 213 ? 33.596 36.170 -39.386 1.00 22.21 214 GLY B C 1
ATOM 5004 O O . GLY B 1 213 ? 34.234 36.638 -40.327 1.00 20.68 214 GLY B O 1
ATOM 5005 N N . GLY B 1 214 ? 34.127 36.019 -38.177 1.00 20.53 215 GLY B N 1
ATOM 5006 C CA . GLY B 1 214 ? 35.513 36.406 -37.950 1.00 15.31 215 GLY B CA 1
ATOM 5007 C C . GLY B 1 214 ? 36.489 35.590 -38.772 1.00 23.96 215 GLY B C 1
ATOM 5008 O O . GLY B 1 214 ? 37.655 35.971 -38.949 1.00 23.12 215 GLY B O 1
ATOM 5009 N N . ASP B 1 215 ? 36.013 34.450 -39.265 1.00 20.15 216 ASP B N 1
ATOM 5010 C CA . ASP B 1 215 ? 36.833 33.566 -40.080 1.00 22.66 216 ASP B CA 1
ATOM 5011 C C . ASP B 1 215 ? 36.681 33.845 -41.565 1.00 20.16 216 ASP B C 1
ATOM 5012 O O . ASP B 1 215 ? 37.436 33.309 -42.377 1.00 27.86 216 ASP B O 1
ATOM 5017 N N . VAL B 1 216 ? 35.706 34.676 -41.924 1.00 23.20 217 VAL B N 1
ATOM 5018 C CA . VAL B 1 216 ? 35.461 34.963 -43.336 1.00 23.84 217 VAL B CA 1
ATOM 5019 C C . VAL B 1 216 ? 36.133 36.215 -43.872 1.00 25.71 217 VAL B C 1
ATOM 5020 O O . VAL B 1 216 ? 35.974 37.314 -43.323 1.00 21.39 217 VAL B O 1
ATOM 5024 N N . PHE B 1 217 ? 36.878 36.026 -44.962 1.00 22.84 218 PHE B N 1
ATOM 5025 C CA . PHE B 1 217 ? 37.604 37.104 -45.628 1.00 22.95 218 PHE B CA 1
ATOM 5026 C C . PHE B 1 217 ? 37.328 37.132 -47.131 1.00 22.11 218 PHE B C 1
ATOM 5027 O O . PHE B 1 217 ? 37.288 36.083 -47.791 1.00 18.52 218 PHE B O 1
ATOM 5035 N N . ILE B 1 218 ? 37.173 38.336 -47.666 1.00 19.86 219 ILE B N 1
ATOM 5036 C CA . ILE B 1 218 ? 36.937 38.527 -49.093 1.00 22.73 219 ILE B CA 1
ATOM 5037 C C . ILE B 1 218 ? 38.203 39.195 -49.642 1.00 22.17 219 ILE B C 1
ATOM 5038 O O . ILE B 1 218 ? 38.276 40.404 -49.705 1.00 21.36 219 ILE B O 1
ATOM 5043 N N . TYR B 1 219 ? 39.204 38.419 -50.035 1.00 23.85 220 TYR B N 1
ATOM 5044 C CA . TYR B 1 219 ? 40.432 39.035 -50.529 1.00 23.84 220 TYR B CA 1
ATOM 5045 C C . TYR B 1 219 ? 40.275 39.825 -51.837 1.00 30.88 220 TYR B C 1
ATOM 5046 O O . TYR B 1 219 ? 40.808 40.928 -51.970 1.00 25.23 220 TYR B O 1
ATOM 5055 N N . ASN B 1 220 ? 39.553 39.267 -52.799 1.00 24.94 221 ASN B N 1
ATOM 5056 C CA . ASN B 1 220 ? 39.306 39.952 -54.072 1.00 27.75 221 ASN B CA 1
ATOM 5057 C C . ASN B 1 220 ? 38.134 39.281 -54.768 1.00 30.04 221 ASN B C 1
ATOM 5058 O O . ASN B 1 220 ? 37.562 38.334 -54.231 1.00 27.30 221 ASN B O 1
ATOM 5063 N N . ASN B 1 221 ? 37.772 39.763 -55.953 1.00 28.97 222 ASN B N 1
ATOM 5064 C CA . ASN B 1 221 ? 36.640 39.200 -56.679 1.00 25.76 222 ASN B CA 1
ATOM 5065 C C . ASN B 1 221 ? 36.715 37.689 -56.903 1.00 26.32 222 ASN B C 1
ATOM 5066 O O . ASN B 1 221 ? 35.684 37.022 -56.988 1.00 27.09 222 ASN B O 1
ATOM 5071 N N . ASP B 1 222 ? 37.935 37.159 -56.977 1.00 23.36 223 ASP B N 1
ATOM 5072 C CA . ASP B 1 222 ? 38.169 35.740 -57.222 1.00 21.65 223 ASP B CA 1
ATOM 5073 C C . ASP B 1 222 ? 38.322 34.839 -56.002 1.00 28.80 223 ASP B C 1
ATOM 5074 O O . ASP B 1 222 ? 37.805 33.724 -55.977 1.00 28.06 223 ASP B O 1
ATOM 5079 N N . THR B 1 223 ? 39.045 35.322 -54.997 1.00 27.45 224 THR B N 1
ATOM 5080 C CA . THR B 1 223 ? 39.359 34.502 -53.835 1.00 28.52 224 THR B CA 1
ATOM 5081 C C . THR B 1 223 ? 38.806 34.892 -52.473 1.00 28.99 224 THR B C 1
ATOM 5082 O O . THR B 1 223 ? 38.891 36.045 -52.058 1.00 23.63 224 THR B O 1
ATOM 5086 N N . LEU B 1 224 ? 38.264 33.895 -51.781 1.00 30.94 225 LEU B N 1
ATOM 5087 C CA . LEU B 1 224 ? 37.740 34.064 -50.439 1.00 29.56 225 LEU B CA 1
ATOM 5088 C C . LEU B 1 224 ? 38.711 33.306 -49.556 1.00 27.81 225 LEU B C 1
ATOM 5089 O O . LEU B 1 224 ? 39.309 32.319 -49.978 1.00 23.88 225 LEU B O 1
ATOM 5094 N N . VAL B 1 225 ? 38.873 33.768 -48.329 1.00 25.44 226 VAL B N 1
ATOM 5095 C CA . VAL B 1 225 ? 39.743 33.089 -47.398 1.00 21.57 226 VAL B CA 1
ATOM 5096 C C . VAL B 1 225 ? 38.891 32.836 -46.152 1.00 26.09 226 VAL B C 1
ATOM 5097 O O . VAL B 1 225 ? 38.208 33.735 -45.660 1.00 22.43 226 VAL B O 1
ATOM 5101 N N . VAL B 1 226 ? 38.903 31.597 -45.669 1.00 24.51 227 VAL B N 1
ATOM 5102 C CA . VAL B 1 226 ? 38.114 31.237 -44.501 1.00 23.50 227 VAL B CA 1
ATOM 5103 C C . VAL B 1 226 ? 38.993 30.476 -43.515 1.00 21.20 227 VAL B C 1
ATOM 5104 O O . VAL B 1 226 ? 39.717 29.556 -43.890 1.00 24.99 227 VAL B O 1
ATOM 5108 N N . GLY B 1 227 ? 38.942 30.857 -42.245 1.00 26.00 228 GLY B N 1
ATOM 5109 C CA . GLY B 1 227 ? 39.765 30.162 -41.274 1.00 15.03 228 GLY B CA 1
ATOM 5110 C C . GLY B 1 227 ? 39.158 28.860 -40.784 1.00 18.92 228 GLY B C 1
ATOM 5111 O O . GLY B 1 227 ? 37.946 28.666 -40.858 1.00 17.77 228 GLY B O 1
ATOM 5112 N N . VAL B 1 228 ? 40.026 27.969 -40.310 1.00 18.20 229 VAL B N 1
ATOM 5113 C CA . VAL B 1 228 ? 39.674 26.672 -39.730 1.00 22.48 229 VAL B CA 1
ATOM 5114 C C . VAL B 1 228 ? 40.176 26.957 -38.325 1.00 20.69 229 VAL B C 1
ATOM 5115 O O . VAL B 1 228 ? 41.381 26.882 -38.026 1.00 17.08 229 VAL B O 1
ATOM 5119 N N . SER B 1 229 ? 39.222 27.287 -37.473 1.00 19.99 230 SER B N 1
ATOM 5120 C CA . SER B 1 229 ? 39.522 27.750 -36.143 1.00 21.65 230 SER B CA 1
ATOM 5121 C C . SER B 1 229 ? 38.715 27.102 -35.050 1.00 21.72 230 SER B C 1
ATOM 5122 O O . SER B 1 229 ? 38.092 26.066 -35.242 1.00 21.60 230 SER B O 1
ATOM 5125 N N . GLU B 1 230 ? 38.727 27.756 -33.896 1.00 21.77 231 GLU B N 1
ATOM 5126 C CA . GLU B 1 230 ? 38.001 27.285 -32.732 1.00 21.09 231 GLU B CA 1
ATOM 5127 C C . GLU B 1 230 ? 36.510 27.405 -33.016 1.00 21.04 231 GLU B C 1
ATOM 5128 O O . GLU B 1 230 ? 35.704 26.756 -32.362 1.00 20.92 231 GLU B O 1
ATOM 5134 N N . ARG B 1 231 ? 36.153 28.215 -34.014 1.00 17.25 232 ARG B N 1
ATOM 5135 C CA . ARG B 1 231 ? 34.747 28.456 -34.356 1.00 18.26 232 ARG B CA 1
ATOM 5136 C C . ARG B 1 231 ? 34.254 27.994 -35.729 1.00 21.47 232 ARG B C 1
ATOM 5137 O O . ARG B 1 231 ? 33.041 27.875 -35.949 1.00 18.62 232 ARG B O 1
ATOM 5145 N N . THR B 1 232 ? 35.172 27.770 -36.660 1.00 18.13 233 THR B N 1
ATOM 5146 C CA . THR B 1 232 ? 34.805 27.338 -38.001 1.00 17.62 233 THR B CA 1
ATOM 5147 C C . THR B 1 232 ? 35.571 26.068 -38.355 1.00 24.06 233 THR B C 1
ATOM 5148 O O . THR B 1 232 ? 36.798 26.015 -38.228 1.00 19.62 233 THR B O 1
ATOM 5152 N N . ASP B 1 233 ? 34.856 25.041 -38.801 1.00 25.89 234 ASP B N 1
ATOM 5153 C CA . ASP B 1 233 ? 35.516 23.786 -39.132 1.00 24.63 234 ASP B CA 1
ATOM 5154 C C . ASP B 1 233 ? 35.720 23.625 -40.628 1.00 26.83 234 ASP B C 1
ATOM 5155 O O . ASP B 1 233 ? 34.973 24.184 -41.440 1.00 19.70 234 ASP B O 1
ATOM 5160 N N . LEU B 1 234 ? 36.749 22.865 -40.987 1.00 20.68 235 LEU B N 1
ATOM 5161 C CA . LEU B 1 234 ? 37.048 22.622 -42.390 1.00 24.96 235 LEU B CA 1
ATOM 5162 C C . LEU B 1 234 ? 35.822 22.035 -43.116 1.00 28.71 235 LEU B C 1
ATOM 5163 O O . LEU B 1 234 ? 35.477 22.470 -44.212 1.00 27.16 235 LEU B O 1
ATOM 5168 N N . GLN B 1 235 ? 35.145 21.065 -42.502 1.00 26.98 236 GLN B N 1
ATOM 5169 C CA . GLN B 1 235 ? 33.979 20.460 -43.158 1.00 31.05 236 GLN B CA 1
ATOM 5170 C C . GLN B 1 235 ? 32.918 21.508 -43.458 1.00 31.00 236 GLN B C 1
ATOM 5171 O O . GLN B 1 235 ? 32.136 21.365 -44.397 1.00 30.98 236 GLN B O 1
ATOM 5177 N N . THR B 1 236 ? 32.886 22.569 -42.661 1.00 28.22 237 THR B N 1
ATOM 5178 C CA . THR B 1 236 ? 31.921 23.622 -42.890 1.00 27.02 237 THR B CA 1
ATOM 5179 C C . THR B 1 236 ? 32.323 24.421 -44.132 1.00 25.61 237 THR B C 1
ATOM 5180 O O . THR B 1 236 ? 31.470 24.863 -44.902 1.00 25.85 237 THR B O 1
ATOM 5184 N N . VAL B 1 237 ? 33.624 24.616 -44.321 1.00 25.27 238 VAL B N 1
ATOM 5185 C CA . VAL B 1 237 ? 34.096 25.368 -45.473 1.00 25.67 238 VAL B CA 1
ATOM 5186 C C . VAL B 1 237 ? 33.768 24.586 -46.749 1.00 27.38 238 VAL B C 1
ATOM 5187 O O . VAL B 1 237 ? 33.387 25.162 -47.775 1.00 26.54 238 VAL B O 1
ATOM 5191 N N . THR B 1 238 ? 33.913 23.268 -46.663 1.00 28.25 239 THR B N 1
ATOM 5192 C CA . THR B 1 238 ? 33.623 22.372 -47.773 1.00 26.24 239 THR B CA 1
ATOM 5193 C C . THR B 1 238 ? 32.151 22.511 -48.174 1.00 30.32 239 THR B C 1
ATOM 5194 O O . THR B 1 238 ? 31.816 22.555 -49.361 1.00 28.87 239 THR B O 1
ATOM 5198 N N . LEU B 1 239 ? 31.273 22.615 -47.182 1.00 27.85 240 LEU B N 1
ATOM 5199 C CA . LEU B 1 239 ? 29.854 22.788 -47.460 1.00 28.79 240 LEU B CA 1
ATOM 5200 C C . LEU B 1 239 ? 29.655 24.155 -48.118 1.00 32.44 240 LEU B C 1
ATOM 5201 O O . LEU B 1 239 ? 28.895 24.291 -49.082 1.00 27.96 240 LEU B O 1
ATOM 5206 N N . LEU B 1 240 ? 30.349 25.168 -47.604 1.00 28.70 241 LEU B N 1
ATOM 5207 C CA . LEU B 1 240 ? 30.250 26.511 -48.167 1.00 27.54 241 LEU B CA 1
ATOM 5208 C C . LEU B 1 240 ? 30.671 26.479 -49.641 1.00 26.83 241 LEU B C 1
ATOM 5209 O O . LEU B 1 240 ? 29.998 27.054 -50.495 1.00 27.00 241 LEU B O 1
ATOM 5214 N N . ALA B 1 241 ? 31.791 25.817 -49.931 1.00 24.21 242 ALA B N 1
ATOM 5215 C CA . ALA B 1 241 ? 32.273 25.710 -51.303 1.00 30.84 242 ALA B CA 1
ATOM 5216 C C . ALA B 1 241 ? 31.171 25.089 -52.169 1.00 32.48 242 ALA B C 1
ATOM 5217 O O . ALA B 1 241 ? 30.921 25.534 -53.291 1.00 36.25 242 ALA B O 1
ATOM 5219 N N . LYS B 1 242 ? 30.503 24.073 -51.630 1.00 31.17 243 LYS B N 1
ATOM 5220 C CA . LYS B 1 242 ? 29.424 23.400 -52.343 1.00 32.97 243 LYS B CA 1
ATOM 5221 C C . LYS B 1 242 ? 28.305 24.399 -52.648 1.00 33.79 243 LYS B C 1
ATOM 5222 O O . LYS B 1 242 ? 27.918 24.575 -53.804 1.00 35.26 243 LYS B O 1
ATOM 5228 N N . ASN B 1 243 ? 27.804 25.068 -51.611 1.00 36.76 244 ASN B N 1
ATOM 5229 C CA . ASN B 1 243 ? 26.722 26.045 -51.762 1.00 34.87 244 ASN B CA 1
ATOM 5230 C C . ASN B 1 243 ? 27.058 27.162 -52.741 1.00 36.42 244 ASN B C 1
ATOM 5231 O O . ASN B 1 243 ? 26.184 27.646 -53.463 1.00 36.83 244 ASN B O 1
ATOM 5236 N N . ILE B 1 244 ? 28.321 27.572 -52.770 1.00 35.62 245 ILE B N 1
ATOM 5237 C CA . ILE B 1 244 ? 28.722 28.632 -53.685 1.00 36.23 245 ILE B CA 1
ATOM 5238 C C . ILE B 1 244 ? 28.724 28.088 -55.115 1.00 36.41 245 ILE B C 1
ATOM 5239 O O . ILE B 1 244 ? 28.192 28.715 -56.034 1.00 35.94 245 ILE B O 1
ATOM 5244 N N . VAL B 1 245 ? 29.311 26.913 -55.298 1.00 35.25 246 VAL B N 1
ATOM 5245 C CA . VAL B 1 245 ? 29.343 26.310 -56.618 1.00 34.71 246 VAL B CA 1
ATOM 5246 C C . VAL B 1 245 ? 27.903 26.130 -57.119 1.00 40.13 246 VAL B C 1
ATOM 5247 O O . VAL B 1 245 ? 27.654 26.174 -58.319 1.00 38.14 246 VAL B O 1
ATOM 5251 N N . ALA B 1 246 ? 26.956 25.958 -56.197 1.00 38.47 247 ALA B N 1
ATOM 5252 C CA . ALA B 1 246 ? 25.550 25.780 -56.570 1.00 38.15 247 ALA B CA 1
ATOM 5253 C C . ALA B 1 246 ? 24.837 27.082 -56.952 1.00 40.26 247 ALA B C 1
ATOM 5254 O O . ALA B 1 246 ? 23.797 27.052 -57.614 1.00 39.37 247 ALA B O 1
ATOM 5256 N N . ASN B 1 247 ? 25.380 28.220 -56.528 1.00 38.47 248 ASN B N 1
ATOM 5257 C CA . ASN B 1 247 ? 24.785 29.506 -56.866 1.00 39.40 248 ASN B CA 1
ATOM 5258 C C . ASN B 1 247 ? 25.448 29.974 -58.155 1.00 43.96 248 ASN B C 1
ATOM 5259 O O . ASN B 1 247 ? 26.645 30.257 -58.188 1.00 40.33 248 ASN B O 1
ATOM 5264 N N . LYS B 1 248 ? 24.655 30.065 -59.213 1.00 44.18 249 LYS B N 1
ATOM 5265 C CA . LYS B 1 248 ? 25.162 30.446 -60.519 1.00 46.13 249 LYS B CA 1
ATOM 5266 C C . LYS B 1 248 ? 25.656 31.876 -60.664 1.00 46.72 249 LYS B C 1
ATOM 5267 O O . LYS B 1 248 ? 26.702 32.104 -61.275 1.00 49.67 249 LYS B O 1
ATOM 5273 N N . GLU B 1 249 ? 24.931 32.830 -60.090 1.00 42.91 250 GLU B N 1
ATOM 5274 C CA . GLU B 1 249 ? 25.325 34.229 -60.175 1.00 42.88 250 GLU B CA 1
ATOM 5275 C C . GLU B 1 249 ? 26.594 34.559 -59.373 1.00 45.31 250 GLU B C 1
ATOM 5276 O O . GLU B 1 249 ? 27.258 35.565 -59.644 1.00 44.34 250 GLU B O 1
ATOM 5282 N N . CYS B 1 250 ? 26.939 33.726 -58.393 1.00 41.64 251 CYS B N 1
ATOM 5283 C CA . CYS B 1 250 ? 28.144 33.984 -57.600 1.00 41.66 251 CYS B CA 1
ATOM 5284 C C . CYS B 1 250 ? 29.372 33.809 -58.486 1.00 43.69 251 CYS B C 1
ATOM 5285 O O . CYS B 1 250 ? 29.512 32.800 -59.186 1.00 42.93 251 CYS B O 1
ATOM 5288 N N . GLU B 1 251 ? 30.270 34.787 -58.437 1.00 41.91 252 GLU B N 1
ATOM 5289 C CA . GLU B 1 251 ? 31.456 34.767 -59.285 1.00 38.72 252 GLU B CA 1
ATOM 5290 C C . GLU B 1 251 ? 32.808 34.461 -58.630 1.00 40.79 252 GLU B C 1
ATOM 5291 O O . GLU B 1 251 ? 33.852 34.645 -59.261 1.00 37.75 252 GLU B O 1
ATOM 5297 N N . PHE B 1 252 ? 32.808 33.992 -57.384 1.00 36.02 253 PHE B N 1
ATOM 5298 C CA . PHE B 1 252 ? 34.073 33.679 -56.724 1.00 31.84 253 PHE B CA 1
ATOM 5299 C C . PHE B 1 252 ? 34.643 32.389 -57.289 1.00 33.82 253 PHE B C 1
ATOM 5300 O O . PHE B 1 252 ? 33.908 31.441 -57.551 1.00 36.49 253 PHE B O 1
ATOM 5308 N N . LYS B 1 253 ? 35.958 32.341 -57.462 1.00 30.25 254 LYS B N 1
ATOM 5309 C CA . LYS B 1 253 ? 36.579 31.169 -58.064 1.00 32.04 254 LYS B CA 1
ATOM 5310 C C . LYS B 1 253 ? 37.393 30.280 -57.153 1.00 34.62 254 LYS B C 1
ATOM 5311 O O . LYS B 1 253 ? 37.703 29.142 -57.516 1.00 33.27 254 LYS B O 1
ATOM 5317 N N . ARG B 1 254 ? 37.730 30.773 -55.967 1.00 31.52 255 ARG B N 1
ATOM 5318 C CA . ARG B 1 254 ? 38.578 29.991 -55.084 1.00 27.31 255 ARG B CA 1
ATOM 5319 C C . ARG B 1 254 ? 38.404 30.306 -53.606 1.00 29.08 255 ARG B C 1
ATOM 5320 O O . ARG B 1 254 ? 38.090 31.430 -53.219 1.00 27.74 255 ARG B O 1
ATOM 5328 N N . ILE B 1 255 ? 38.589 29.289 -52.780 1.00 24.05 256 ILE B N 1
ATOM 5329 C CA . ILE B 1 255 ? 38.521 29.491 -51.349 1.00 30.73 256 ILE B CA 1
ATOM 5330 C C . ILE B 1 255 ? 39.806 28.919 -50.798 1.00 30.65 256 ILE B C 1
ATOM 5331 O O . ILE B 1 255 ? 40.202 27.814 -51.156 1.00 24.62 256 ILE B O 1
ATOM 5336 N N . VAL B 1 256 ? 40.489 29.693 -49.970 1.00 26.43 257 VAL B N 1
ATOM 5337 C CA . VAL B 1 256 ? 41.688 29.192 -49.335 1.00 21.46 257 VAL B CA 1
ATOM 5338 C C . VAL B 1 256 ? 41.288 29.075 -47.870 1.00 28.95 257 VAL B C 1
ATOM 5339 O O . VAL B 1 256 ? 40.860 30.056 -47.262 1.00 27.52 257 VAL B O 1
ATOM 5343 N N . ALA B 1 257 ? 41.371 27.870 -47.319 1.00 27.81 258 ALA B N 1
ATOM 5344 C CA . ALA B 1 257 ? 41.029 27.665 -45.916 1.00 24.95 258 ALA B CA 1
ATOM 5345 C C . ALA B 1 257 ? 42.338 27.772 -45.155 1.00 27.26 258 ALA B C 1
ATOM 5346 O O . ALA B 1 257 ? 43.328 27.170 -45.546 1.00 20.93 258 ALA B O 1
ATOM 5348 N N . ILE B 1 258 ? 42.358 28.545 -44.076 1.00 22.41 259 ILE B N 1
ATOM 5349 C CA . ILE B 1 258 ? 43.590 28.691 -43.319 1.00 23.64 259 ILE B CA 1
ATOM 5350 C C . ILE B 1 258 ? 43.454 28.211 -41.881 1.00 26.03 259 ILE B C 1
ATOM 5351 O O . ILE B 1 258 ? 42.630 28.711 -41.118 1.00 25.88 259 ILE B O 1
ATOM 5356 N N . ASN B 1 259 ? 44.272 27.225 -41.528 1.00 27.71 260 ASN B N 1
ATOM 5357 C CA . ASN B 1 259 ? 44.270 26.658 -40.192 1.00 23.23 260 ASN B CA 1
ATOM 5358 C C . ASN B 1 259 ? 44.965 27.592 -39.219 1.00 23.62 260 ASN B C 1
ATOM 5359 O O . ASN B 1 259 ? 46.023 28.145 -39.530 1.00 24.27 260 ASN B O 1
ATOM 5364 N N . VAL B 1 260 ? 44.369 27.756 -38.040 1.00 22.56 261 VAL B N 1
ATOM 5365 C CA . VAL B 1 260 ? 44.936 28.603 -36.994 1.00 17.58 261 VAL B CA 1
ATOM 5366 C C . VAL B 1 260 ? 44.822 27.923 -35.619 1.00 22.14 261 VAL B C 1
ATOM 5367 O O . VAL B 1 260 ? 44.031 26.989 -35.447 1.00 22.67 261 VAL B O 1
ATOM 5371 N N . PRO B 1 261 ? 45.634 28.359 -34.633 1.00 17.51 262 PRO B N 1
ATOM 5372 C CA . PRO B 1 261 ? 45.578 27.771 -33.294 1.00 18.49 262 PRO B CA 1
ATOM 5373 C C . PRO B 1 261 ? 44.136 27.795 -32.799 1.00 22.29 262 PRO B C 1
ATOM 5374 O O . PRO B 1 261 ? 43.449 28.807 -32.926 1.00 21.77 262 PRO B O 1
ATOM 5378 N N . LYS B 1 262 ? 43.681 26.686 -32.229 1.00 19.51 263 LYS B N 1
ATOM 5379 C CA . LYS B 1 262 ? 42.303 26.610 -31.758 1.00 25.84 263 LYS B CA 1
ATOM 5380 C C . LYS B 1 262 ? 42.147 27.132 -30.328 1.00 22.15 263 LYS B C 1
ATOM 5381 O O . LYS B 1 262 ? 41.639 26.437 -29.452 1.00 23.08 263 LYS B O 1
ATOM 5387 N N . TRP B 1 263 ? 42.580 28.366 -30.103 1.00 22.47 264 TRP B N 1
ATOM 5388 C CA . TRP B 1 263 ? 42.485 28.980 -28.783 1.00 20.14 264 TRP B CA 1
ATOM 5389 C C . TRP B 1 263 ? 41.100 29.574 -28.550 1.00 18.18 264 TRP B C 1
ATOM 5390 O O . TRP B 1 263 ? 40.565 30.266 -29.412 1.00 18.13 264 TRP B O 1
ATOM 5401 N N . THR B 1 264 ? 40.522 29.321 -27.382 1.00 13.47 265 THR B N 1
ATOM 5402 C CA . THR B 1 264 ? 39.204 29.865 -27.084 1.00 19.46 265 THR B CA 1
ATOM 5403 C C . THR B 1 264 ? 39.158 31.401 -26.984 1.00 19.16 265 THR B C 1
ATOM 5404 O O . THR B 1 264 ? 38.089 31.984 -27.129 1.00 19.10 265 THR B O 1
ATOM 5408 N N . ASN B 1 265 ? 40.306 32.047 -26.742 1.00 17.42 266 ASN B N 1
ATOM 5409 C CA . ASN B 1 265 ? 40.376 33.507 -26.616 1.00 13.81 266 ASN B CA 1
ATOM 5410 C C . ASN B 1 265 ? 40.812 34.255 -27.893 1.00 16.02 266 ASN B C 1
ATOM 5411 O O . ASN B 1 265 ? 40.752 35.477 -27.935 1.00 16.95 266 ASN B O 1
ATOM 5416 N N . LEU B 1 266 ? 41.264 33.513 -28.901 1.00 14.88 267 LEU B N 1
ATOM 5417 C CA . LEU B 1 266 ? 41.707 34.048 -30.207 1.00 16.39 267 LEU B CA 1
ATOM 5418 C C . LEU B 1 266 ? 41.053 33.040 -31.142 1.00 16.99 267 LEU B C 1
ATOM 5419 O O . LEU B 1 266 ? 41.708 32.239 -31.805 1.00 19.18 267 LEU B O 1
ATOM 5424 N N . MET B 1 267 ? 39.727 33.110 -31.154 1.00 17.11 268 MET B N 1
ATOM 5425 C CA . MET B 1 267 ? 38.865 32.160 -31.832 1.00 18.81 268 MET B CA 1
ATOM 5426 C C . MET B 1 267 ? 38.583 32.206 -33.327 1.00 19.20 268 MET B C 1
ATOM 5427 O O . MET B 1 267 ? 37.982 31.261 -33.853 1.00 22.50 268 MET B O 1
ATOM 5432 N N . HIS B 1 268 ? 38.990 33.273 -34.010 1.00 17.87 269 HIS B N 1
ATOM 5433 C CA . HIS B 1 268 ? 38.766 33.370 -35.445 1.00 16.81 269 HIS B CA 1
ATOM 5434 C C . HIS B 1 268 ? 40.077 33.662 -36.161 1.00 21.46 269 HIS B C 1
ATOM 5435 O O . HIS B 1 268 ? 41.032 34.145 -35.551 1.00 20.48 269 HIS B O 1
ATOM 5442 N N . LEU B 1 269 ? 40.115 33.360 -37.456 1.00 16.93 270 LEU B N 1
ATOM 5443 C CA . LEU B 1 269 ? 41.292 33.620 -38.265 1.00 19.55 270 LEU B CA 1
ATOM 5444 C C . LEU B 1 269 ? 41.676 35.096 -38.168 1.00 24.41 270 LEU B C 1
ATOM 5445 O O . LEU B 1 269 ? 42.865 35.432 -38.215 1.00 18.26 270 LEU B O 1
ATOM 5450 N N . ASP B 1 270 ? 40.688 35.979 -38.019 1.00 14.18 271 ASP B N 1
ATOM 5451 C CA . ASP B 1 270 ? 41.021 37.398 -37.927 1.00 19.79 271 ASP B CA 1
ATOM 5452 C C . ASP B 1 270 ? 41.730 37.827 -36.640 1.00 20.64 271 ASP B C 1
ATOM 5453 O O . ASP B 1 270 ? 42.003 39.013 -36.466 1.00 16.29 271 ASP B O 1
ATOM 5458 N N . THR B 1 271 ? 42.040 36.876 -35.751 1.00 11.44 272 THR B N 1
ATOM 5459 C CA . THR B 1 271 ? 42.785 37.206 -34.525 1.00 16.33 272 THR B CA 1
ATOM 5460 C C . THR B 1 271 ? 44.232 36.707 -34.697 1.00 18.94 272 THR B C 1
ATOM 5461 O O . THR B 1 271 ? 45.043 36.769 -33.773 1.00 18.11 272 THR B O 1
ATOM 5465 N N . TRP B 1 272 ? 44.541 36.241 -35.908 1.00 13.88 273 TRP B N 1
ATOM 5466 C CA . TRP B 1 272 ? 45.854 35.706 -36.255 1.00 17.57 273 TRP B CA 1
ATOM 5467 C C . TRP B 1 272 ? 46.414 36.279 -37.567 1.00 17.70 273 TRP B C 1
ATOM 5468 O O . TRP B 1 272 ? 47.629 36.338 -37.753 1.00 21.32 273 TRP B O 1
ATOM 5479 N N . LEU B 1 273 ? 45.528 36.673 -38.480 1.00 17.46 274 LEU B N 1
ATOM 5480 C CA . LEU B 1 273 ? 45.960 37.175 -39.787 1.00 21.34 274 LEU B CA 1
ATOM 5481 C C . LEU B 1 273 ? 44.905 38.026 -40.495 1.00 20.28 274 LEU B C 1
ATOM 5482 O O . LEU B 1 273 ? 43.767 37.595 -40.695 1.00 21.09 274 LEU B O 1
ATOM 5487 N N . THR B 1 274 ? 45.290 39.234 -40.885 1.00 13.92 275 THR B N 1
ATOM 5488 C CA . THR B 1 274 ? 44.365 40.118 -41.577 1.00 20.61 275 THR B CA 1
ATOM 5489 C C . THR B 1 274 ? 45.034 40.780 -42.776 1.00 19.59 275 THR B C 1
ATOM 5490 O O . THR B 1 274 ? 46.262 40.853 -42.846 1.00 19.57 275 THR B O 1
ATOM 5494 N N . MET B 1 275 ? 44.215 41.228 -43.728 1.00 19.24 276 MET B N 1
ATOM 5495 C CA . MET B 1 275 ? 44.702 41.921 -44.918 1.00 14.44 276 MET B CA 1
ATOM 5496 C C . MET B 1 275 ? 44.271 43.378 -44.749 1.00 17.32 276 MET B C 1
ATOM 5497 O O . MET B 1 275 ? 43.076 43.682 -44.654 1.00 18.33 276 MET B O 1
ATOM 5502 N N . LEU B 1 276 ? 45.250 44.273 -44.732 1.00 17.72 277 LEU B N 1
ATOM 5503 C CA . LEU B 1 276 ? 44.989 45.674 -44.467 1.00 26.03 277 LEU B CA 1
ATOM 5504 C C . LEU B 1 276 ? 45.258 46.663 -45.589 1.00 22.38 277 LEU B C 1
ATOM 5505 O O . LEU B 1 276 ? 44.905 47.834 -45.475 1.00 20.96 277 LEU B O 1
ATOM 5510 N N . ASP B 1 277 ? 45.885 46.188 -46.662 1.00 26.28 278 ASP B N 1
ATOM 5511 C CA . ASP B 1 277 ? 46.188 47.016 -47.833 1.00 25.86 278 ASP B CA 1
ATOM 5512 C C . ASP B 1 277 ? 46.255 46.056 -49.017 1.00 27.93 278 ASP B C 1
ATOM 5513 O O . ASP B 1 277 ? 46.145 44.843 -48.833 1.00 23.60 278 ASP B O 1
ATOM 5518 N N . LYS B 1 278 ? 46.445 46.584 -50.221 1.00 20.57 279 LYS B N 1
ATOM 5519 C CA . LYS B 1 278 ? 46.507 45.739 -51.404 1.00 26.97 279 LYS B CA 1
ATOM 5520 C C . LYS B 1 278 ? 47.560 44.631 -51.314 1.00 21.25 279 LYS B C 1
ATOM 5521 O O . LYS B 1 278 ? 47.365 43.540 -51.860 1.00 21.82 279 LYS B O 1
ATOM 5527 N N . ASP B 1 279 ? 48.659 44.893 -50.615 1.00 19.36 280 ASP B N 1
ATOM 5528 C CA . ASP B 1 279 ? 49.724 43.897 -50.498 1.00 21.56 280 ASP B CA 1
ATOM 5529 C C . ASP B 1 279 ? 50.298 43.787 -49.085 1.00 23.24 280 ASP B C 1
ATOM 5530 O O . ASP B 1 279 ? 51.421 43.318 -48.907 1.00 22.87 280 ASP B O 1
ATOM 5535 N N . LYS B 1 280 ? 49.526 44.199 -48.081 1.00 20.24 281 LYS B N 1
ATOM 5536 C CA . LYS B 1 280 ? 50.012 44.168 -46.704 1.00 22.30 281 LYS B CA 1
ATOM 5537 C C . LYS B 1 280 ? 49.151 43.346 -45.749 1.00 19.82 281 LYS B C 1
ATOM 5538 O O . LYS B 1 280 ? 47.921 43.460 -45.723 1.00 19.98 281 LYS B O 1
ATOM 5544 N N . PHE B 1 281 ? 49.823 42.511 -44.969 1.00 19.41 282 PHE B N 1
ATOM 5545 C CA . PHE B 1 281 ? 49.168 41.620 -44.027 1.00 22.41 282 PHE B CA 1
ATOM 5546 C C . PHE B 1 281 ? 49.758 41.735 -42.630 1.00 23.30 282 PHE B C 1
ATOM 5547 O O . PHE B 1 281 ? 50.979 41.935 -42.462 1.00 17.29 282 PHE B O 1
ATOM 5555 N N . LEU B 1 282 ? 48.877 41.611 -41.638 1.00 19.60 283 LEU B N 1
ATOM 5556 C CA . LEU B 1 282 ? 49.255 41.681 -40.228 1.00 12.80 283 LEU B CA 1
ATOM 5557 C C . LEU B 1 282 ? 48.983 40.290 -39.638 1.00 20.02 283 LEU B C 1
ATOM 5558 O O . LEU B 1 282 ? 47.873 39.765 -39.746 1.00 21.05 283 LEU B O 1
ATOM 5563 N N . TYR B 1 283 ? 49.994 39.691 -39.020 1.00 16.69 284 TYR B N 1
ATOM 5564 C CA . TYR B 1 283 ? 49.853 38.345 -38.461 1.00 15.11 284 TYR B CA 1
ATOM 5565 C C . TYR B 1 283 ? 50.586 38.223 -37.130 1.00 20.23 284 TYR B C 1
ATOM 5566 O O . TYR B 1 283 ? 51.482 39.004 -36.841 1.00 20.93 284 TYR B O 1
ATOM 5575 N N . SER B 1 284 ? 50.195 37.251 -36.313 1.00 20.41 285 SER B N 1
ATOM 5576 C CA . SER B 1 284 ? 50.890 37.013 -35.048 1.00 20.63 285 SER B CA 1
ATOM 5577 C C . SER B 1 284 ? 51.840 35.831 -35.240 1.00 21.15 285 SER B C 1
ATOM 5578 O O . SER B 1 284 ? 51.399 34.730 -35.591 1.00 27.68 285 SER B O 1
ATOM 5581 N N . PRO B 1 285 ? 53.151 36.037 -35.002 1.00 19.85 286 PRO B N 1
ATOM 5582 C CA . PRO B 1 285 ? 54.174 34.989 -35.151 1.00 24.48 286 PRO B CA 1
ATOM 5583 C C . PRO B 1 285 ? 53.852 33.740 -34.346 1.00 27.25 286 PRO B C 1
ATOM 5584 O O . PRO B 1 285 ? 54.342 32.647 -34.646 1.00 22.18 286 PRO B O 1
ATOM 5588 N N . ILE B 1 286 ? 53.031 33.907 -33.314 1.00 22.39 287 ILE B N 1
ATOM 5589 C CA . ILE B 1 286 ? 52.648 32.781 -32.477 1.00 23.56 287 ILE B CA 1
ATOM 5590 C C . ILE B 1 286 ? 52.011 31.663 -33.304 1.00 19.84 287 ILE B C 1
ATOM 5591 O O . ILE B 1 286 ? 52.094 30.495 -32.947 1.00 18.79 287 ILE B O 1
ATOM 5596 N N . ALA B 1 287 ? 51.394 32.008 -34.425 1.00 17.88 288 ALA B N 1
ATOM 5597 C CA . ALA B 1 287 ? 50.783 30.985 -35.255 1.00 20.74 288 ALA B CA 1
ATOM 5598 C C . ALA B 1 287 ? 51.735 30.467 -36.333 1.00 21.41 288 ALA B C 1
ATOM 5599 O O . ALA B 1 287 ? 51.337 29.660 -37.169 1.00 19.85 288 ALA B O 1
ATOM 5601 N N . ASN B 1 288 ? 52.996 30.903 -36.298 1.00 19.59 289 ASN B N 1
ATOM 5602 C CA . ASN B 1 288 ? 53.963 30.489 -37.313 1.00 23.95 289 ASN B CA 1
ATOM 5603 C C . ASN B 1 288 ? 53.954 29.005 -37.642 1.00 22.89 289 ASN B C 1
ATOM 5604 O O . ASN B 1 288 ? 53.845 28.627 -38.804 1.00 27.38 289 ASN B O 1
ATOM 5609 N N . ASP B 1 289 ? 54.049 28.166 -36.621 1.00 18.41 290 ASP B N 1
ATOM 5610 C CA . ASP B 1 289 ? 54.092 26.721 -36.816 1.00 24.30 290 ASP B CA 1
ATOM 5611 C C . ASP B 1 289 ? 52.753 26.020 -36.916 1.00 22.98 290 ASP B C 1
ATOM 5612 O O . ASP B 1 289 ? 52.710 24.802 -37.047 1.00 25.83 290 ASP B O 1
ATOM 5617 N N . VAL B 1 290 ? 51.662 26.770 -36.859 1.00 22.21 291 VAL B N 1
ATOM 5618 C CA . VAL B 1 290 ? 50.344 26.149 -36.927 1.00 21.30 291 VAL B CA 1
ATOM 5619 C C . VAL B 1 290 ? 49.649 26.386 -38.249 1.00 22.84 291 VAL B C 1
ATOM 5620 O O . VAL B 1 290 ? 48.842 25.563 -38.684 1.00 26.73 291 VAL B O 1
ATOM 5624 N N . PHE B 1 291 ? 49.946 27.522 -38.874 1.00 20.90 292 PHE B N 1
ATOM 5625 C CA . PHE B 1 291 ? 49.352 27.867 -40.163 1.00 20.77 292 PHE B CA 1
ATOM 5626 C C . PHE B 1 291 ? 49.450 26.662 -41.105 1.00 25.14 292 PHE B C 1
ATOM 5627 O O . PHE B 1 291 ? 50.514 26.050 -41.232 1.00 21.81 292 PHE B O 1
ATOM 5635 N N . LYS B 1 292 ? 48.334 26.339 -41.752 1.00 23.92 293 LYS B N 1
ATOM 5636 C CA . LYS B 1 292 ? 48.240 25.232 -42.698 1.00 24.88 293 LYS B CA 1
ATOM 5637 C C . LYS B 1 292 ? 47.169 25.665 -43.709 1.00 23.77 293 LYS B C 1
ATOM 5638 O O . LYS B 1 292 ? 46.198 26.335 -43.329 1.00 23.70 293 LYS B O 1
ATOM 5644 N N . PHE B 1 293 ? 47.332 25.301 -44.984 1.00 24.02 294 PHE B N 1
ATOM 5645 C CA . PHE B 1 293 ? 46.389 25.746 -46.020 1.00 28.12 294 PHE B CA 1
ATOM 5646 C C . PHE B 1 293 ? 45.796 24.695 -46.961 1.00 29.73 294 PHE B C 1
ATOM 5647 O O . PHE B 1 293 ? 46.432 23.689 -47.267 1.00 28.66 294 PHE B O 1
ATOM 5655 N N . TRP B 1 294 ? 44.579 24.969 -47.435 1.00 24.49 295 TRP B N 1
ATOM 5656 C CA . TRP B 1 294 ? 43.857 24.089 -48.357 1.00 28.60 295 TRP B CA 1
ATOM 5657 C C . TRP B 1 294 ? 43.197 24.947 -49.426 1.00 31.05 295 TRP B C 1
ATOM 5658 O O . TRP B 1 294 ? 42.662 26.018 -49.124 1.00 27.96 295 TRP B O 1
ATOM 5669 N N . ASP B 1 295 ? 43.224 24.482 -50.670 1.00 27.08 296 ASP B N 1
ATOM 5670 C CA . ASP B 1 295 ? 42.593 25.221 -51.751 1.00 24.95 296 ASP B CA 1
ATOM 5671 C C . ASP B 1 295 ? 41.293 24.538 -52.173 1.00 28.53 296 ASP B C 1
ATOM 5672 O O . ASP B 1 295 ? 41.185 23.309 -52.135 1.00 28.50 296 ASP B O 1
ATOM 5677 N N . TYR B 1 296 ? 40.304 25.345 -52.556 1.00 29.67 297 TYR B N 1
ATOM 5678 C CA . TYR B 1 296 ? 39.018 24.845 -53.048 1.00 27.81 297 TYR B CA 1
ATOM 5679 C C . TYR B 1 296 ? 38.825 25.456 -54.427 1.00 26.70 297 TYR B C 1
ATOM 5680 O O . TYR B 1 296 ? 38.846 26.683 -54.571 1.00 26.61 297 TYR B O 1
ATOM 5689 N N . ASP B 1 297 ? 38.652 24.612 -55.437 1.00 32.79 298 ASP B N 1
ATOM 5690 C CA . ASP B 1 297 ? 38.437 25.095 -56.799 1.00 32.94 298 ASP B CA 1
ATOM 5691 C C . ASP B 1 297 ? 36.929 25.196 -57.054 1.00 33.70 298 ASP B C 1
ATOM 5692 O O . ASP B 1 297 ? 36.238 24.184 -57.158 1.00 38.66 298 ASP B O 1
ATOM 5697 N N . LEU B 1 298 ? 36.420 26.420 -57.140 1.00 35.59 299 LEU B N 1
ATOM 5698 C CA . LEU B 1 298 ? 34.994 26.635 -57.374 1.00 34.90 299 LEU B CA 1
ATOM 5699 C C . LEU B 1 298 ? 34.691 26.784 -58.865 1.00 36.81 299 LEU B C 1
ATOM 5700 O O . LEU B 1 298 ? 33.619 27.261 -59.240 1.00 31.99 299 LEU B O 1
ATOM 5705 N N . VAL B 1 299 ? 35.641 26.386 -59.708 1.00 39.54 300 VAL B N 1
ATOM 5706 C CA . VAL B 1 299 ? 35.466 26.480 -61.155 1.00 41.52 300 VAL B CA 1
ATOM 5707 C C . VAL B 1 299 ? 35.544 25.113 -61.828 1.00 40.89 300 VAL B C 1
ATOM 5708 O O . VAL B 1 299 ? 34.606 24.697 -62.506 1.00 42.67 300 VAL B O 1
ATOM 5712 N N . ASN B 1 300 ? 36.659 24.418 -61.625 1.00 42.88 301 ASN B N 1
ATOM 5713 C CA . ASN B 1 300 ? 36.876 23.100 -62.219 1.00 44.43 301 ASN B CA 1
ATOM 5714 C C . ASN B 1 300 ? 36.977 22.019 -61.154 1.00 45.27 301 ASN B C 1
ATOM 5715 O O . ASN B 1 300 ? 37.601 20.982 -61.376 1.00 45.68 301 ASN B O 1
ATOM 5720 N N . GLY B 1 301 ? 36.365 22.258 -60.000 1.00 45.86 302 GLY B N 1
ATOM 5721 C CA . GLY B 1 301 ? 36.433 21.284 -58.926 1.00 43.41 302 GLY B CA 1
ATOM 5722 C C . GLY B 1 301 ? 35.189 20.436 -58.747 1.00 45.58 302 GLY B C 1
ATOM 5723 O O . GLY B 1 301 ? 35.099 19.661 -57.798 1.00 47.85 302 GLY B O 1
ATOM 5724 N N . GLY B 1 302 ? 34.229 20.577 -59.653 1.00 43.39 303 GLY B N 1
ATOM 5725 C CA . GLY B 1 302 ? 33.007 19.801 -59.550 1.00 45.38 303 GLY B CA 1
ATOM 5726 C C . GLY B 1 302 ? 31.975 20.507 -58.695 1.00 45.41 303 GLY B C 1
ATOM 5727 O O . GLY B 1 302 ? 32.237 21.592 -58.178 1.00 44.94 303 GLY B O 1
ATOM 5728 N N . ALA B 1 303 ? 30.806 19.894 -58.541 1.00 42.96 304 ALA B N 1
ATOM 5729 C CA . ALA B 1 303 ? 29.726 20.477 -57.750 1.00 46.13 304 ALA B CA 1
ATOM 5730 C C . ALA B 1 303 ? 30.014 20.415 -56.248 1.00 43.50 304 ALA B C 1
ATOM 5731 O O . ALA B 1 303 ? 29.356 21.087 -55.446 1.00 43.96 304 ALA B O 1
ATOM 5733 N N . GLU B 1 304 ? 30.995 19.601 -55.874 1.00 39.29 305 GLU B N 1
ATOM 5734 C CA . GLU B 1 304 ? 31.372 19.453 -54.475 1.00 37.64 305 GLU B CA 1
ATOM 5735 C C . GLU B 1 304 ? 32.885 19.471 -54.314 1.00 34.74 305 GLU B C 1
ATOM 5736 O O . GLU B 1 304 ? 33.492 18.480 -53.916 1.00 33.91 305 GLU B O 1
ATOM 5742 N N . PRO B 1 305 ? 33.516 20.613 -54.619 1.00 33.87 306 PRO B N 1
ATOM 5743 C CA . PRO B 1 305 ? 34.971 20.731 -54.498 1.00 33.69 306 PRO B CA 1
ATOM 5744 C C . PRO B 1 305 ? 35.485 20.384 -53.105 1.00 34.81 306 PRO B C 1
ATOM 5745 O O . PRO B 1 305 ? 34.858 20.712 -52.100 1.00 33.95 306 PRO B O 1
ATOM 5749 N N . GLN B 1 306 ? 36.636 19.721 -53.063 1.00 31.90 307 GLN B N 1
ATOM 5750 C CA . GLN B 1 306 ? 37.256 19.297 -51.817 1.00 34.57 307 GLN B CA 1
ATOM 5751 C C . GLN B 1 306 ? 38.483 20.143 -51.500 1.00 37.63 307 GLN B C 1
ATOM 5752 O O . GLN B 1 306 ? 39.050 20.779 -52.388 1.00 39.08 307 GLN B O 1
ATOM 5758 N N . PRO B 1 307 ? 38.909 20.158 -50.223 1.00 34.75 308 PRO B N 1
ATOM 5759 C CA . PRO B 1 307 ? 40.084 20.940 -49.835 1.00 37.95 308 PRO B CA 1
ATOM 5760 C C . PRO B 1 307 ? 41.361 20.233 -50.282 1.00 33.14 308 PRO B C 1
ATOM 5761 O O . PRO B 1 307 ? 41.578 19.068 -49.948 1.00 38.47 308 PRO B O 1
ATOM 5765 N N . VAL B 1 308 ? 42.188 20.934 -51.050 1.00 33.05 309 VAL B N 1
ATOM 5766 C CA . VAL B 1 308 ? 43.450 20.382 -51.529 1.00 31.10 309 VAL B CA 1
ATOM 5767 C C . VAL B 1 308 ? 44.589 21.105 -50.806 1.00 30.15 309 VAL B C 1
ATOM 5768 O O . VAL B 1 308 ? 44.858 22.279 -51.051 1.00 34.69 309 VAL B O 1
ATOM 5772 N N . GLU B 1 309 ? 45.252 20.400 -49.906 1.00 29.49 310 GLU B N 1
ATOM 5773 C CA . GLU B 1 309 ? 46.336 20.991 -49.150 1.00 33.28 310 GLU B CA 1
ATOM 5774 C C . GLU B 1 309 ? 47.341 21.744 -50.015 1.00 35.32 310 GLU B C 1
ATOM 5775 O O . GLU B 1 309 ? 47.818 21.224 -51.023 1.00 37.55 310 GLU B O 1
ATOM 5781 N N . ASN B 1 310 ? 47.644 22.978 -49.619 1.00 31.36 311 ASN B N 1
ATOM 5782 C CA . ASN B 1 310 ? 48.604 23.821 -50.329 1.00 25.18 311 ASN B CA 1
ATOM 5783 C C . ASN B 1 310 ? 49.833 23.963 -49.428 1.00 33.67 311 ASN B C 1
ATOM 5784 O O . ASN B 1 310 ? 49.803 24.682 -48.426 1.00 29.33 311 ASN B O 1
ATOM 5789 N N . GLY B 1 311 ? 50.910 23.276 -49.798 1.00 27.47 312 GLY B N 1
ATOM 5790 C CA . GLY B 1 311 ? 52.128 23.279 -49.001 1.00 26.32 312 GLY B CA 1
ATOM 5791 C C . GLY B 1 311 ? 53.031 24.496 -49.022 1.00 27.58 312 GLY B C 1
ATOM 5792 O O . GLY B 1 311 ? 54.124 24.456 -48.464 1.00 28.27 312 GLY B O 1
ATOM 5793 N N . LEU B 1 312 ? 52.596 25.575 -49.659 1.00 28.31 313 LEU B N 1
ATOM 5794 C CA . LEU B 1 312 ? 53.396 26.792 -49.713 1.00 25.91 313 LEU B CA 1
ATOM 5795 C C . LEU B 1 312 ? 53.497 27.454 -48.339 1.00 27.44 313 LEU B C 1
ATOM 5796 O O . LEU B 1 312 ? 52.618 27.283 -47.492 1.00 27.21 313 LEU B O 1
ATOM 5801 N N . PRO B 1 313 ? 54.590 28.193 -48.091 1.00 28.02 314 PRO B N 1
ATOM 5802 C CA . PRO B 1 313 ? 54.746 28.880 -46.801 1.00 30.32 314 PRO B CA 1
ATOM 5803 C C . PRO B 1 313 ? 53.724 30.022 -46.857 1.00 29.77 314 PRO B C 1
ATOM 5804 O O . PRO B 1 313 ? 53.208 30.320 -47.934 1.00 22.10 314 PRO B O 1
ATOM 5808 N N . LEU B 1 314 ? 53.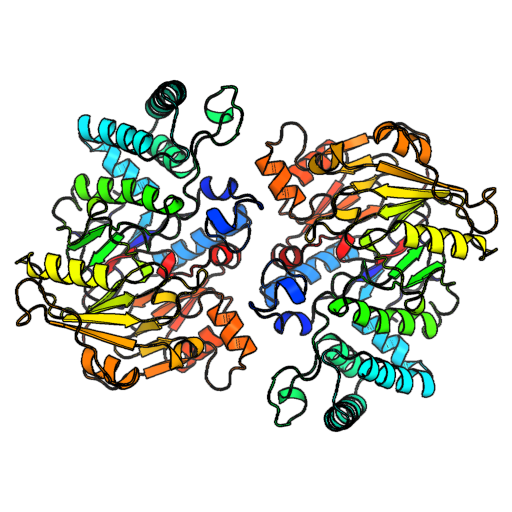434 30.668 -45.729 1.00 27.18 315 LEU B N 1
ATOM 5809 C CA . LEU B 1 314 ? 52.449 31.753 -45.726 1.00 23.95 315 LEU B CA 1
ATOM 5810 C C . LEU B 1 314 ? 52.681 32.831 -46.791 1.00 22.02 315 LEU B C 1
ATOM 5811 O O . LEU B 1 314 ? 51.753 33.187 -47.514 1.00 23.05 315 LEU B O 1
ATOM 5816 N N . GLU B 1 315 ? 53.902 33.352 -46.900 1.00 24.55 316 GLU B N 1
ATOM 5817 C CA . GLU B 1 315 ? 54.149 34.402 -47.891 1.00 24.32 316 GLU B CA 1
ATOM 5818 C C . GLU B 1 315 ? 53.857 33.939 -49.327 1.00 26.21 316 GLU B C 1
ATOM 5819 O O . GLU B 1 315 ? 53.262 34.678 -50.123 1.00 25.10 316 GLU B O 1
ATOM 5825 N N . GLY B 1 316 ? 54.275 32.717 -49.652 1.00 24.43 317 GLY B N 1
ATOM 5826 C CA . GLY B 1 316 ? 54.028 32.178 -50.975 1.00 23.23 317 GLY B CA 1
ATOM 5827 C C . GLY B 1 316 ? 52.540 31.952 -51.197 1.00 25.95 317 GLY B C 1
ATOM 5828 O O . GLY B 1 316 ? 52.022 32.150 -52.303 1.00 21.75 317 GLY B O 1
ATOM 5829 N N . LEU B 1 317 ? 51.838 31.540 -50.146 1.00 21.12 318 LEU B N 1
ATOM 5830 C CA . LEU B 1 317 ? 50.399 31.309 -50.274 1.00 22.34 318 LEU B CA 1
ATOM 5831 C C . LEU B 1 317 ? 49.680 32.617 -50.570 1.00 20.95 318 LEU B C 1
ATOM 5832 O O . LEU B 1 317 ? 48.790 32.674 -51.426 1.00 24.64 318 LEU B O 1
ATOM 5837 N N . LEU B 1 318 ? 50.057 33.668 -49.844 1.00 24.12 319 LEU B N 1
ATOM 5838 C CA . LEU B 1 318 ? 49.447 34.978 -50.027 1.00 19.42 319 LEU B CA 1
ATOM 5839 C C . LEU B 1 318 ? 49.798 35.517 -51.423 1.00 20.59 319 LEU B C 1
ATOM 5840 O O . LEU B 1 318 ? 48.939 36.019 -52.153 1.00 17.22 319 LEU B O 1
ATOM 5845 N N . GLN B 1 319 ? 51.059 35.403 -51.810 1.00 18.74 320 GLN B N 1
ATOM 5846 C CA . GLN B 1 319 ? 51.441 35.871 -53.134 1.00 22.85 320 GLN B CA 1
ATOM 5847 C C . GLN B 1 319 ? 50.617 35.186 -54.227 1.00 20.11 320 GLN B C 1
ATOM 5848 O O . GLN B 1 319 ? 50.293 35.802 -55.238 1.00 24.02 320 GLN B O 1
ATOM 5854 N N . SER B 1 320 ? 50.272 33.916 -54.020 1.00 25.54 321 SER B N 1
ATOM 5855 C CA . SER B 1 320 ? 49.504 33.170 -55.019 1.00 24.55 321 SER B CA 1
ATOM 5856 C C . SER B 1 320 ? 48.090 33.721 -55.135 1.00 27.13 321 SER B C 1
ATOM 5857 O O . SER B 1 320 ? 47.383 33.453 -56.114 1.00 25.19 321 SER B O 1
ATOM 5860 N N . ILE B 1 321 ? 47.681 34.507 -54.142 1.00 22.75 322 ILE B N 1
ATOM 5861 C CA . ILE B 1 321 ? 46.349 35.089 -54.164 1.00 24.70 322 ILE B CA 1
ATOM 5862 C C . ILE B 1 321 ? 46.299 36.481 -54.792 1.00 26.76 322 ILE B C 1
ATOM 5863 O O . ILE B 1 321 ? 45.392 36.780 -55.567 1.00 22.13 322 ILE B O 1
ATOM 5868 N N . ILE B 1 322 ? 47.265 37.335 -54.460 1.00 23.47 323 ILE B N 1
ATOM 5869 C CA . ILE B 1 322 ? 47.258 38.690 -54.982 1.00 25.81 323 ILE B CA 1
ATOM 5870 C C . ILE B 1 322 ? 48.182 38.925 -56.183 1.00 24.45 323 ILE B C 1
ATOM 5871 O O . ILE B 1 322 ? 48.075 39.937 -56.867 1.00 29.60 323 ILE B O 1
ATOM 5876 N N . ASN B 1 323 ? 49.098 37.999 -56.423 1.00 26.12 324 ASN B N 1
ATOM 5877 C CA . ASN B 1 323 ? 50.027 38.117 -57.545 1.00 29.74 324 ASN B CA 1
ATOM 5878 C C . ASN B 1 323 ? 50.957 39.324 -57.482 1.00 30.28 324 ASN B C 1
ATOM 5879 O O . ASN B 1 323 ? 51.301 39.939 -58.504 1.00 22.55 324 ASN B O 1
ATOM 5884 N N . LYS B 1 324 ? 51.362 39.640 -56.258 1.00 23.24 325 LYS B N 1
ATOM 5885 C CA . LYS B 1 324 ? 52.290 40.719 -55.988 1.00 25.40 325 LYS B CA 1
ATOM 5886 C C . LYS B 1 324 ? 53.064 40.253 -54.765 1.00 26.04 325 LYS B C 1
ATOM 5887 O O . LYS B 1 324 ? 52.609 39.358 -54.052 1.00 20.28 325 LYS B O 1
ATOM 5893 N N . LYS B 1 325 ? 54.236 40.826 -54.527 1.00 19.25 326 LYS B N 1
ATOM 5894 C CA . LYS B 1 325 ? 55.004 40.418 -53.369 1.00 22.84 326 LYS B CA 1
ATOM 5895 C C . LYS B 1 325 ? 54.282 40.920 -52.126 1.00 22.11 326 LYS B C 1
ATOM 5896 O O . LYS B 1 325 ? 54.050 42.115 -51.970 1.00 23.69 326 LYS B O 1
ATOM 5902 N N . PRO B 1 326 ? 53.895 40.005 -51.231 1.00 28.30 327 PRO B N 1
ATOM 5903 C CA . PRO B 1 326 ? 53.196 40.424 -50.014 1.00 25.28 327 PRO B CA 1
ATOM 5904 C C . PRO B 1 326 ? 54.140 40.945 -48.923 1.00 23.30 327 PRO B C 1
ATOM 5905 O O . PRO B 1 326 ? 55.309 40.562 -48.863 1.00 23.75 327 PRO B O 1
ATOM 5909 N N . VAL B 1 327 ? 53.617 41.842 -48.089 1.00 20.38 328 VAL B N 1
ATOM 5910 C CA . VAL B 1 327 ? 54.354 42.422 -46.964 1.00 24.10 328 VAL B CA 1
ATOM 5911 C C . VAL B 1 327 ? 53.695 41.877 -45.695 1.00 22.44 328 VAL B C 1
ATOM 5912 O O . VAL B 1 327 ? 52.499 42.101 -45.460 1.00 20.14 328 VAL B O 1
ATOM 5916 N N . LEU B 1 328 ? 54.464 41.145 -44.895 1.00 16.78 329 LEU B N 1
ATOM 5917 C CA . LEU B 1 328 ? 53.948 40.573 -43.652 1.00 20.82 329 LEU B CA 1
ATOM 5918 C C . LEU B 1 328 ? 54.474 41.354 -42.456 1.00 25.16 329 LEU B C 1
ATOM 5919 O O . LEU B 1 328 ? 55.682 41.439 -42.238 1.00 21.40 329 LEU B O 1
ATOM 5924 N N . ILE B 1 329 ? 53.543 41.929 -41.696 1.00 18.54 330 ILE B N 1
ATOM 5925 C CA . ILE B 1 329 ? 53.863 42.739 -40.528 1.00 20.20 330 ILE B CA 1
ATOM 5926 C C . ILE B 1 329 ? 53.585 41.930 -39.261 1.00 20.22 330 ILE B C 1
ATOM 5927 O O . ILE B 1 329 ? 52.449 41.539 -38.992 1.00 20.65 330 ILE B O 1
ATOM 5932 N N . PRO B 1 330 ? 54.633 41.655 -38.470 1.00 15.46 331 PRO B N 1
ATOM 5933 C CA . PRO B 1 330 ? 54.474 40.880 -37.242 1.00 19.09 331 PRO B CA 1
ATOM 5934 C C . PRO B 1 330 ? 53.896 41.692 -36.098 1.00 18.91 331 PRO B C 1
ATOM 5935 O O . PRO B 1 330 ? 54.200 42.876 -35.941 1.00 23.47 331 PRO B O 1
ATOM 5939 N N . ILE B 1 331 ? 53.040 41.057 -35.309 1.00 19.18 332 ILE B N 1
ATOM 5940 C CA . ILE B 1 331 ? 52.445 41.717 -34.152 1.00 16.11 332 ILE B CA 1
ATOM 5941 C C . ILE B 1 331 ? 53.584 42.253 -33.275 1.00 19.87 332 ILE B C 1
ATOM 5942 O O . ILE B 1 331 ? 54.518 41.526 -32.972 1.00 16.42 332 ILE B O 1
ATOM 5947 N N . ALA B 1 332 ? 53.493 43.526 -32.901 1.00 19.95 333 ALA B N 1
ATOM 5948 C CA . ALA B 1 332 ? 54.475 44.189 -32.051 1.00 22.66 333 ALA B CA 1
ATOM 5949 C C . ALA B 1 332 ? 55.742 44.666 -32.756 1.00 23.00 333 ALA B C 1
ATOM 5950 O O . ALA B 1 332 ? 56.628 45.228 -32.114 1.00 25.70 333 ALA B O 1
ATOM 5952 N N . GLY B 1 333 ? 55.833 44.427 -34.060 1.00 21.82 334 GLY B N 1
ATOM 5953 C CA . GLY B 1 333 ? 56.990 44.867 -34.819 1.00 22.24 334 GLY B CA 1
ATOM 5954 C C . GLY B 1 333 ? 58.258 44.053 -34.709 1.00 24.54 334 GLY B C 1
ATOM 5955 O O . GLY B 1 333 ? 58.385 43.213 -33.820 1.00 20.96 334 GLY B O 1
ATOM 5956 N N . GLU B 1 334 ? 59.202 44.300 -35.615 1.00 26.85 335 GLU B N 1
ATOM 5957 C CA . GLU B 1 334 ? 60.457 43.577 -35.580 1.00 31.87 335 GLU B CA 1
ATOM 5958 C C . GLU B 1 334 ? 61.149 43.861 -34.253 1.00 30.65 335 GLU B C 1
ATOM 5959 O O . GLU B 1 334 ? 61.009 44.961 -33.688 1.00 29.58 335 GLU B O 1
ATOM 5965 N N . GLY B 1 335 ? 61.854 42.861 -33.729 1.00 32.71 336 GLY B N 1
ATOM 5966 C CA . GLY B 1 335 ? 62.545 43.047 -32.464 1.00 33.99 336 GLY B CA 1
ATOM 5967 C C . GLY B 1 335 ? 61.687 43.050 -31.206 1.00 34.18 336 GLY B C 1
ATOM 5968 O O . GLY B 1 335 ? 62.204 43.288 -30.115 1.00 29.94 336 GLY B O 1
ATOM 5969 N N . ALA B 1 336 ? 60.385 42.817 -31.341 1.00 28.81 337 ALA B N 1
ATOM 5970 C CA . ALA B 1 336 ? 59.510 42.796 -30.168 1.00 29.67 337 ALA B CA 1
ATOM 5971 C C . ALA B 1 336 ? 59.901 41.607 -29.293 1.00 21.77 337 ALA B C 1
ATOM 5972 O O . ALA B 1 336 ? 60.488 40.661 -29.792 1.00 16.63 337 ALA B O 1
ATOM 5974 N N . SER B 1 337 ? 59.593 41.651 -27.998 1.00 21.12 338 SER B N 1
ATOM 5975 C CA . SER B 1 337 ? 59.909 40.522 -27.119 1.00 16.74 338 SER B CA 1
ATOM 5976 C C . SER B 1 337 ? 58.740 39.546 -27.209 1.00 22.26 338 SER B C 1
ATOM 5977 O O . SER B 1 337 ? 57.645 39.912 -27.662 1.00 17.75 338 SER B O 1
ATOM 5980 N N . GLN B 1 338 ? 58.957 38.303 -26.789 1.00 19.56 339 GLN B N 1
ATOM 5981 C CA . GLN B 1 338 ? 57.872 37.334 -26.833 1.00 21.33 339 GLN B CA 1
ATOM 5982 C C . GLN B 1 338 ? 56.744 37.804 -25.916 1.00 22.15 339 GLN B C 1
ATOM 5983 O O . GLN B 1 338 ? 55.570 37.620 -26.230 1.00 22.55 339 GLN B O 1
ATOM 5989 N N . MET B 1 339 ? 57.092 38.421 -24.787 1.00 21.91 340 MET B N 1
ATOM 5990 C CA . MET B 1 339 ? 56.061 38.918 -23.872 1.00 22.12 340 MET B CA 1
ATOM 5991 C C . MET B 1 339 ? 55.183 39.948 -24.619 1.00 18.81 340 MET B C 1
ATOM 5992 O O . MET B 1 339 ? 53.946 39.901 -24.554 1.00 18.17 340 MET B O 1
ATOM 5997 N N . GLU B 1 340 ? 55.820 40.853 -25.358 1.00 15.99 341 GLU B N 1
ATOM 5998 C CA . GLU B 1 340 ? 55.075 41.874 -26.100 1.00 18.18 341 GLU B CA 1
ATOM 5999 C C . GLU B 1 340 ? 54.189 41.274 -27.196 1.00 17.90 341 GLU B C 1
ATOM 6000 O O . GLU B 1 340 ? 53.062 41.721 -27.409 1.00 21.61 341 GLU B O 1
ATOM 6006 N N . ILE B 1 341 ? 54.704 40.268 -27.898 1.00 16.35 342 ILE B N 1
ATOM 6007 C CA . ILE B 1 341 ? 53.939 39.614 -28.953 1.00 15.25 342 ILE B CA 1
ATOM 6008 C C . ILE B 1 341 ? 52.739 38.892 -28.350 1.00 14.21 342 ILE B C 1
ATOM 6009 O O . ILE B 1 341 ? 51.624 38.933 -28.890 1.00 18.69 342 ILE B O 1
ATOM 6014 N N . GLU B 1 342 ? 52.967 38.224 -27.230 1.00 18.12 343 GLU B N 1
ATOM 6015 C CA . GLU B 1 342 ? 51.893 37.504 -26.567 1.00 14.54 343 GLU B CA 1
ATOM 6016 C C . GLU B 1 342 ? 50.816 38.461 -26.051 1.00 15.10 343 GLU B C 1
ATOM 6017 O O . GLU B 1 342 ? 49.616 38.241 -26.252 1.00 15.67 343 GLU B O 1
ATOM 6023 N N . ARG B 1 343 ? 51.246 39.523 -25.379 1.00 17.83 344 ARG B N 1
ATOM 6024 C CA . ARG B 1 343 ? 50.306 40.491 -24.832 1.00 19.60 344 ARG B CA 1
ATOM 6025 C C . ARG B 1 343 ? 49.501 41.206 -25.924 1.00 17.57 344 ARG B C 1
ATOM 6026 O O . ARG B 1 343 ? 48.278 41.304 -25.828 1.00 16.79 344 ARG B O 1
ATOM 6034 N N . GLU B 1 344 ? 50.162 41.682 -26.975 1.00 16.76 345 GLU B N 1
ATOM 6035 C CA . GLU B 1 344 ? 49.425 42.385 -28.022 1.00 19.82 345 GLU B CA 1
ATOM 6036 C C . GLU B 1 344 ? 48.617 41.448 -28.902 1.00 17.55 345 GLU B C 1
ATOM 6037 O O . GLU B 1 344 ? 47.613 41.865 -29.501 1.00 18.39 345 GLU B O 1
ATOM 6043 N N . THR B 1 345 ? 49.038 40.185 -28.977 1.00 17.04 346 THR B N 1
ATOM 6044 C CA . THR B 1 345 ? 48.280 39.220 -29.753 1.00 12.01 346 THR B CA 1
ATOM 6045 C C . THR B 1 345 ? 47.011 38.942 -28.943 1.00 17.05 346 THR B C 1
ATOM 6046 O O . THR B 1 345 ? 45.909 38.875 -29.495 1.00 13.08 346 THR B O 1
ATOM 6050 N N . HIS B 1 346 ? 47.191 38.808 -27.628 1.00 16.70 347 HIS B N 1
ATOM 6051 C CA . HIS B 1 346 ? 46.099 38.550 -26.693 1.00 19.59 347 HIS B CA 1
ATOM 6052 C C . HIS B 1 346 ? 44.967 39.574 -26.834 1.00 19.66 347 HIS B C 1
ATOM 6053 O O . HIS B 1 346 ? 43.778 39.222 -26.790 1.00 21.02 347 HIS B O 1
ATOM 6060 N N . PHE B 1 347 ? 45.332 40.845 -26.986 1.00 12.87 348 PHE B N 1
ATOM 6061 C CA . PHE B 1 347 ? 44.322 41.878 -27.153 1.00 18.15 348 PHE B CA 1
ATOM 6062 C C . PHE B 1 347 ? 43.964 42.125 -28.618 1.00 13.12 348 PHE B C 1
ATOM 6063 O O . PHE B 1 347 ? 43.773 43.257 -29.060 1.00 16.99 348 PHE B O 1
ATOM 6071 N N . ASP B 1 348 ? 43.903 41.037 -29.376 1.00 15.15 349 ASP B N 1
ATOM 6072 C CA . ASP B 1 348 ? 43.487 41.112 -30.759 1.00 15.71 349 ASP B CA 1
ATOM 6073 C C . ASP B 1 348 ? 44.240 42.139 -31.589 1.00 12.69 349 ASP B C 1
ATOM 6074 O O . ASP B 1 348 ? 43.639 42.900 -32.351 1.00 15.53 349 ASP B O 1
ATOM 6079 N N . GLY B 1 349 ? 45.562 42.145 -31.442 1.00 11.85 350 GLY B N 1
ATOM 6080 C CA . GLY B 1 349 ? 46.382 43.085 -32.170 1.00 12.45 350 GLY B CA 1
ATOM 6081 C C . GLY B 1 349 ? 46.376 42.922 -33.674 1.00 15.50 350 GLY B C 1
ATOM 6082 O O . GLY B 1 349 ? 46.809 43.826 -34.379 1.00 20.36 350 GLY B O 1
ATOM 6083 N N . THR B 1 350 ? 45.914 41.783 -34.186 1.00 15.98 351 THR B N 1
ATOM 6084 C CA . THR B 1 350 ? 45.850 41.612 -35.648 1.00 19.30 351 THR B CA 1
ATOM 6085 C C . THR B 1 350 ? 44.512 42.118 -36.184 1.00 18.17 351 THR B C 1
ATOM 6086 O O . THR B 1 350 ? 44.355 42.357 -37.376 1.00 13.53 351 THR B O 1
ATOM 6090 N N . ASN B 1 351 ? 43.558 42.281 -35.279 1.00 17.13 352 ASN B N 1
ATOM 6091 C CA . ASN B 1 351 ? 42.181 42.611 -35.635 1.00 18.55 352 ASN B CA 1
ATOM 6092 C C . ASN B 1 351 ? 41.781 44.044 -36.014 1.00 22.77 352 ASN B C 1
ATOM 6093 O O . ASN B 1 351 ? 40.883 44.617 -35.402 1.00 24.57 352 ASN B O 1
ATOM 6098 N N . TYR B 1 352 ? 42.421 44.619 -37.027 1.00 18.40 353 TYR B N 1
ATOM 6099 C CA . TYR B 1 352 ? 42.068 45.973 -37.461 1.00 21.18 353 TYR B CA 1
ATOM 6100 C C . TYR B 1 352 ? 41.051 45.949 -38.590 1.00 20.36 353 TYR B C 1
ATOM 6101 O O . TYR B 1 352 ? 40.960 44.980 -39.337 1.00 22.02 353 TYR B O 1
ATOM 6110 N N . LEU B 1 353 ? 40.285 47.027 -38.694 1.00 20.59 354 LEU B N 1
ATOM 6111 C CA . LEU B 1 353 ? 39.293 47.178 -39.744 1.00 22.91 354 LEU B CA 1
ATOM 6112 C C . LEU B 1 353 ? 39.897 48.147 -40.741 1.00 21.66 354 LEU B C 1
ATOM 6113 O O . LEU B 1 353 ? 40.266 49.260 -40.370 1.00 20.23 354 LEU B O 1
ATOM 6118 N N . ALA B 1 354 ? 40.024 47.730 -41.994 1.00 19.87 355 ALA B N 1
ATOM 6119 C CA . ALA B 1 354 ? 40.552 48.636 -43.008 1.00 21.03 355 ALA B CA 1
ATOM 6120 C C . ALA B 1 354 ? 39.346 49.419 -43.535 1.00 22.66 355 ALA B C 1
ATOM 6121 O O . ALA B 1 354 ? 38.328 48.815 -43.871 1.00 21.92 355 ALA B O 1
ATOM 6123 N N . ILE B 1 355 ? 39.434 50.749 -43.578 1.00 22.48 356 ILE B N 1
ATOM 6124 C CA . ILE B 1 355 ? 38.316 51.559 -44.076 1.00 24.61 356 ILE B CA 1
ATOM 6125 C C . ILE B 1 355 ? 38.609 52.109 -45.477 1.00 28.23 356 ILE B C 1
ATOM 6126 O O . ILE B 1 355 ? 37.721 52.641 -46.146 1.00 26.74 356 ILE B O 1
ATOM 6131 N N . ARG B 1 356 ? 39.867 51.974 -45.891 1.00 25.24 357 ARG B N 1
ATOM 6132 C CA . ARG B 1 356 ? 40.379 52.394 -47.208 1.00 29.51 357 ARG B CA 1
ATOM 6133 C C . ARG B 1 356 ? 41.694 51.622 -47.294 1.00 24.20 357 ARG B C 1
ATOM 6134 O O . ARG B 1 356 ? 42.261 51.262 -46.263 1.00 20.97 357 ARG B O 1
ATOM 6142 N N . PRO B 1 357 ? 42.198 51.358 -48.507 1.00 23.99 358 PRO B N 1
ATOM 6143 C CA . PRO B 1 357 ? 43.462 50.618 -48.577 1.00 27.64 358 PRO B CA 1
ATOM 6144 C C . PRO B 1 357 ? 44.573 51.276 -47.753 1.00 23.73 358 PRO B C 1
ATOM 6145 O O . PRO B 1 357 ? 44.905 52.439 -47.950 1.00 25.16 358 PRO B O 1
ATOM 6149 N N . GLY B 1 358 ? 45.136 50.535 -46.810 1.00 23.53 359 GLY B N 1
ATOM 6150 C CA . GLY B 1 358 ? 46.204 51.103 -46.008 1.00 21.93 359 GLY B CA 1
ATOM 6151 C C . GLY B 1 358 ? 45.783 52.108 -44.950 1.00 20.64 359 GLY B C 1
ATOM 6152 O O . GLY B 1 358 ? 46.618 52.843 -44.436 1.00 20.56 359 GLY B O 1
ATOM 6153 N N . VAL B 1 359 ? 44.495 52.179 -44.637 1.00 19.23 360 VAL B N 1
ATOM 6154 C CA . VAL B 1 359 ? 44.032 53.092 -43.582 1.00 22.72 360 VAL B CA 1
ATOM 6155 C C . VAL B 1 359 ? 43.156 52.241 -42.663 1.00 21.44 360 VAL B C 1
ATOM 6156 O O . VAL B 1 359 ? 42.093 51.769 -43.077 1.00 23.44 360 VAL B O 1
ATOM 6160 N N . VAL B 1 360 ? 43.591 52.062 -41.419 1.00 14.79 361 VAL B N 1
ATOM 6161 C CA . VAL B 1 360 ? 42.878 51.203 -40.481 1.00 19.16 361 VAL B CA 1
ATOM 6162 C C . VAL B 1 360 ? 42.490 51.799 -39.136 1.00 21.95 361 VAL B C 1
ATOM 6163 O O . VAL B 1 360 ? 43.078 52.769 -38.675 1.00 25.90 361 VAL B O 1
ATOM 6167 N N . ILE B 1 361 ? 41.499 51.174 -38.508 1.00 22.98 362 ILE B N 1
ATOM 6168 C CA . ILE B 1 361 ? 41.003 51.577 -37.197 1.00 21.67 362 ILE B CA 1
ATOM 6169 C C . ILE B 1 361 ? 41.197 50.389 -36.263 1.00 21.63 362 ILE B C 1
ATOM 6170 O O . ILE B 1 361 ? 40.884 49.248 -36.629 1.00 15.92 362 ILE B O 1
ATOM 6175 N N . GLY B 1 362 ? 41.718 50.656 -35.070 1.00 21.83 363 GLY B N 1
ATOM 6176 C CA . GLY B 1 362 ? 41.943 49.600 -34.096 1.00 22.22 363 GLY B CA 1
ATOM 6177 C C . GLY B 1 362 ? 42.212 50.208 -32.732 1.00 23.68 363 GLY B C 1
ATOM 6178 O O . GLY B 1 362 ? 42.362 51.424 -32.640 1.00 19.06 363 GLY B O 1
ATOM 6179 N N . TYR B 1 363 ? 42.259 49.378 -31.688 1.00 13.11 364 TYR B N 1
ATOM 6180 C CA . TYR B 1 363 ? 42.504 49.845 -30.321 1.00 20.84 364 TYR B CA 1
ATOM 6181 C C . TYR B 1 363 ? 43.844 50.532 -30.168 1.00 19.94 364 TYR B C 1
ATOM 6182 O O . TYR B 1 363 ? 44.869 50.058 -30.670 1.00 23.17 364 TYR B O 1
ATOM 6191 N N . SER B 1 364 ? 43.838 51.637 -29.444 1.00 18.72 365 SER B N 1
ATOM 6192 C CA . SER B 1 364 ? 45.070 52.363 -29.183 1.00 19.32 365 SER B CA 1
ATOM 6193 C C . SER B 1 364 ? 45.989 51.535 -28.276 1.00 19.81 365 SER B C 1
ATOM 6194 O O . SER B 1 364 ? 47.217 51.672 -28.340 1.00 20.51 365 SER B O 1
ATOM 6197 N N . ARG B 1 365 ? 45.416 50.660 -27.446 1.00 20.97 366 ARG B N 1
ATOM 6198 C CA . ARG B 1 365 ? 46.245 49.877 -26.518 1.00 14.81 366 ARG B CA 1
ATOM 6199 C C . ARG B 1 365 ? 47.417 49.096 -27.113 1.00 18.12 366 ARG B C 1
ATOM 6200 O O . ARG B 1 365 ? 48.482 49.006 -26.506 1.00 15.07 366 ARG B O 1
ATOM 6208 N N . ASN B 1 366 ? 47.256 48.537 -28.304 1.00 14.50 367 ASN B N 1
ATOM 6209 C CA . ASN B 1 366 ? 48.365 47.795 -28.878 1.00 22.65 367 ASN B CA 1
ATOM 6210 C C . ASN B 1 366 ? 49.343 48.733 -29.563 1.00 20.25 367 ASN B C 1
ATOM 6211 O O . ASN B 1 366 ? 49.511 48.719 -30.796 1.00 16.76 367 ASN B O 1
ATOM 6216 N N . GLU B 1 367 ? 50.031 49.510 -28.731 1.00 19.18 368 GLU B N 1
ATOM 6217 C CA . GLU B 1 367 ? 50.958 50.513 -29.224 1.00 23.73 368 GLU B CA 1
ATOM 6218 C C . GLU B 1 367 ? 52.115 50.032 -30.081 1.00 16.85 368 GLU B C 1
ATOM 6219 O O . GLU B 1 367 ? 52.467 50.706 -31.041 1.00 13.30 368 GLU B O 1
ATOM 6225 N N . LYS B 1 368 ? 52.714 48.890 -29.755 1.00 18.75 369 LYS B N 1
ATOM 6226 C CA . LYS B 1 368 ? 53.841 48.433 -30.561 1.00 21.00 369 LYS B CA 1
ATOM 6227 C C . LYS B 1 368 ? 53.373 47.990 -31.942 1.00 22.83 369 LYS B C 1
ATOM 6228 O O . LYS B 1 368 ? 54.078 48.180 -32.931 1.00 24.43 369 LYS B O 1
ATOM 6234 N N . THR B 1 369 ? 52.180 47.401 -32.008 1.00 22.89 370 THR B N 1
ATOM 6235 C CA . THR B 1 369 ? 51.625 46.980 -33.289 1.00 20.90 370 THR B CA 1
ATOM 6236 C C . THR B 1 369 ? 51.232 48.243 -34.076 1.00 21.22 370 THR B C 1
ATOM 6237 O O . THR B 1 369 ? 51.429 48.312 -35.289 1.00 16.00 370 THR B O 1
ATOM 6241 N N . ASN B 1 370 ? 50.702 49.251 -33.386 1.00 23.29 371 ASN B N 1
ATOM 6242 C CA . ASN B 1 370 ? 50.332 50.481 -34.074 1.00 22.27 371 ASN B CA 1
ATOM 6243 C C . ASN B 1 370 ? 51.591 51.089 -34.688 1.00 21.71 371 ASN B C 1
ATOM 6244 O O . ASN B 1 370 ? 51.590 51.510 -35.849 1.00 21.31 371 ASN B O 1
ATOM 6249 N N . ALA B 1 371 ? 52.672 51.114 -33.916 1.00 21.98 372 ALA B N 1
ATOM 6250 C CA . ALA B 1 371 ? 53.922 51.648 -34.419 1.00 17.22 372 ALA B CA 1
ATOM 6251 C C . ALA B 1 371 ? 54.378 50.838 -35.642 1.00 25.75 372 ALA B C 1
ATOM 6252 O O . ALA B 1 371 ? 54.800 51.417 -36.636 1.00 20.67 372 ALA B O 1
ATOM 6254 N N . ALA B 1 372 ? 54.286 49.510 -35.577 1.00 21.04 373 ALA B N 1
ATOM 6255 C CA . ALA B 1 372 ? 54.709 48.670 -36.705 1.00 19.92 373 ALA B CA 1
ATOM 6256 C C . ALA B 1 372 ? 53.869 48.911 -37.958 1.00 20.47 373 ALA B C 1
ATOM 6257 O O . ALA B 1 372 ? 54.373 48.828 -39.071 1.00 23.02 373 ALA B O 1
ATOM 6259 N N . LEU B 1 373 ? 52.584 49.184 -37.771 1.00 17.26 374 LEU B N 1
ATOM 6260 C CA . LEU B 1 373 ? 51.705 49.450 -38.897 1.00 20.53 374 LEU B CA 1
ATOM 6261 C C . LEU B 1 373 ? 52.119 50.757 -39.570 1.00 24.87 374 LEU B C 1
ATOM 6262 O O . LEU B 1 373 ? 52.257 50.818 -40.798 1.00 17.97 374 LEU B O 1
ATOM 6267 N N . GLU B 1 374 ? 52.333 51.797 -38.766 1.00 25.24 375 GLU B N 1
ATOM 6268 C CA . GLU B 1 374 ? 52.746 53.093 -39.301 1.00 26.69 375 GLU B CA 1
ATOM 6269 C C . GLU B 1 374 ? 54.063 52.949 -40.062 1.00 21.26 375 GLU B C 1
ATOM 6270 O O . GLU B 1 374 ? 54.207 53.449 -41.178 1.00 23.06 375 GLU B O 1
ATOM 6276 N N . ALA B 1 375 ? 55.021 52.257 -39.461 1.00 20.11 376 ALA B N 1
ATOM 6277 C CA . ALA B 1 375 ? 56.323 52.082 -40.098 1.00 23.36 376 ALA B CA 1
ATOM 6278 C C . ALA B 1 375 ? 56.179 51.369 -41.447 1.00 29.69 376 ALA B C 1
ATOM 6279 O O . ALA B 1 375 ? 56.973 51.586 -42.366 1.00 29.53 376 ALA B O 1
ATOM 6281 N N . ALA B 1 376 ? 55.166 50.520 -41.576 1.00 22.73 377 ALA B N 1
ATOM 6282 C CA . ALA B 1 376 ? 54.985 49.802 -42.828 1.00 21.19 377 ALA B CA 1
ATOM 6283 C C . ALA B 1 376 ? 54.202 50.624 -43.848 1.00 23.01 377 ALA B C 1
ATOM 6284 O O . ALA B 1 376 ? 53.875 50.131 -44.929 1.00 25.27 377 ALA B O 1
ATOM 6286 N N . GLY B 1 377 ? 53.886 51.869 -43.504 1.00 21.59 378 GLY B N 1
ATOM 6287 C CA . GLY B 1 377 ? 53.147 52.715 -44.431 1.00 19.17 378 GLY B CA 1
ATOM 6288 C C . GLY B 1 377 ? 51.637 52.684 -44.287 1.00 25.09 378 GLY B C 1
ATOM 6289 O O . GLY B 1 377 ? 50.920 53.147 -45.173 1.00 23.26 378 GLY B O 1
ATOM 6290 N N . ILE B 1 378 ? 51.134 52.137 -43.186 1.00 24.91 379 ILE B N 1
ATOM 6291 C CA . ILE B 1 378 ? 49.693 52.096 -42.980 1.00 23.86 379 ILE B CA 1
ATOM 6292 C C . ILE B 1 378 ? 49.260 53.161 -41.969 1.00 26.41 379 ILE B C 1
ATOM 6293 O O . ILE B 1 378 ? 49.878 53.332 -40.912 1.00 21.34 379 ILE B O 1
ATOM 6298 N N . LYS B 1 379 ? 48.216 53.902 -42.321 1.00 23.68 380 LYS B N 1
ATOM 6299 C CA . LYS B 1 379 ? 47.695 54.944 -41.449 1.00 24.27 380 LYS B CA 1
ATOM 6300 C C . LYS B 1 379 ? 46.772 54.317 -40.423 1.00 18.78 380 LYS B C 1
ATOM 6301 O O . LYS B 1 379 ? 45.800 53.640 -40.778 1.00 23.55 380 LYS B O 1
ATOM 6307 N N . VAL B 1 380 ? 47.075 54.539 -39.152 1.00 20.51 381 VAL B N 1
ATOM 6308 C CA . VAL B 1 380 ? 46.256 54.003 -38.076 1.00 19.54 381 VAL B CA 1
ATOM 6309 C C . VAL B 1 380 ? 45.432 55.111 -37.423 1.00 24.71 381 VAL B C 1
ATOM 6310 O O . VAL B 1 380 ? 45.969 56.142 -37.018 1.00 26.19 381 VAL B O 1
ATOM 6314 N N . LEU B 1 381 ? 44.122 54.895 -37.350 1.00 19.05 382 LEU B N 1
ATOM 6315 C CA . LEU B 1 381 ? 43.209 55.839 -36.726 1.00 19.55 382 LEU B CA 1
ATOM 6316 C C . LEU B 1 381 ? 42.807 55.166 -35.420 1.00 26.99 382 LEU B C 1
ATOM 6317 O O . LEU B 1 381 ? 41.795 54.471 -35.356 1.00 29.41 382 LEU B O 1
ATOM 6322 N N . PRO B 1 382 ? 43.596 55.361 -34.360 1.00 27.99 383 PRO B N 1
ATOM 6323 C CA . PRO B 1 382 ? 43.272 54.735 -33.079 1.00 29.29 383 PRO B CA 1
ATOM 6324 C C . PRO B 1 382 ? 42.067 55.328 -32.358 1.00 27.40 383 PRO B C 1
ATOM 6325 O O . PRO B 1 382 ? 41.646 56.451 -32.633 1.00 33.32 383 PRO B O 1
ATOM 6329 N N . PHE B 1 383 ? 41.509 54.534 -31.451 1.00 24.96 384 PHE B N 1
ATOM 6330 C CA . PHE B 1 383 ? 40.398 54.939 -30.607 1.00 25.41 384 PHE B CA 1
ATOM 6331 C C . PHE B 1 383 ? 40.589 54.121 -29.339 1.00 22.69 384 PHE B C 1
ATOM 6332 O O . PHE B 1 383 ? 41.119 53.002 -29.380 1.00 18.57 384 PHE B O 1
ATOM 6340 N N . HIS B 1 384 ? 40.211 54.688 -28.203 1.00 20.29 385 HIS B N 1
ATOM 6341 C CA . HIS B 1 384 ? 40.389 53.986 -26.939 1.00 18.74 385 HIS B CA 1
ATOM 6342 C C . HIS B 1 384 ? 39.272 52.980 -26.712 1.00 19.37 385 HIS B C 1
ATOM 6343 O O . HIS B 1 384 ? 38.096 53.338 -26.698 1.00 18.80 385 HIS B O 1
ATOM 6350 N N . GLY B 1 385 ? 39.635 51.711 -26.542 1.00 18.73 386 GLY B N 1
ATOM 6351 C CA . GLY B 1 385 ? 38.609 50.707 -26.333 1.00 19.59 386 GLY B CA 1
ATOM 6352 C C . GLY B 1 385 ? 39.016 49.631 -25.347 1.00 21.64 386 GLY B C 1
ATOM 6353 O O . GLY B 1 385 ? 38.728 48.452 -25.557 1.00 21.39 386 GLY B O 1
ATOM 6354 N N . ASN B 1 386 ? 39.676 50.032 -24.265 1.00 20.87 387 ASN B N 1
ATOM 6355 C CA . ASN B 1 386 ? 40.128 49.076 -23.267 1.00 18.76 387 ASN B CA 1
ATOM 6356 C C . ASN B 1 386 ? 39.003 48.209 -22.701 1.00 16.01 387 ASN B C 1
ATOM 6357 O O . ASN B 1 386 ? 39.174 47.003 -22.568 1.00 16.51 387 ASN B O 1
ATOM 6362 N N . GLN B 1 387 ? 37.857 48.801 -22.373 1.00 17.37 388 GLN B N 1
ATOM 6363 C CA . GLN B 1 387 ? 36.753 47.989 -21.858 1.00 16.84 388 GLN B CA 1
ATOM 6364 C C . GLN B 1 387 ? 36.227 47.054 -22.944 1.00 21.96 388 GLN B C 1
ATOM 6365 O O . GLN B 1 387 ? 36.039 45.860 -22.711 1.00 17.93 388 GLN B O 1
ATOM 6371 N N . LEU B 1 388 ? 35.975 47.597 -24.128 1.00 14.53 389 LEU B N 1
ATOM 6372 C CA . LEU B 1 388 ? 35.475 46.785 -25.234 1.00 17.73 389 LEU B CA 1
ATOM 6373 C C . LEU B 1 388 ? 36.387 45.595 -25.502 1.00 15.66 389 LEU B C 1
ATOM 6374 O O . LEU B 1 388 ? 35.916 44.489 -25.750 1.00 18.39 389 LEU B O 1
ATOM 6379 N N . SER B 1 389 ? 37.693 45.824 -25.433 1.00 14.05 390 SER B N 1
ATOM 6380 C CA . SER B 1 389 ? 38.656 44.764 -25.689 1.00 9.96 390 SER B CA 1
ATOM 6381 C C . SER B 1 389 ? 38.529 43.568 -24.742 1.00 17.10 390 SER B C 1
ATOM 6382 O O . SER B 1 389 ? 38.959 42.479 -25.082 1.00 16.61 390 SER B O 1
ATOM 6385 N N . LEU B 1 390 ? 37.947 43.752 -23.561 1.00 16.35 391 LEU B N 1
ATOM 6386 C CA . LEU B 1 390 ? 37.816 42.623 -22.637 1.00 10.87 391 LEU B CA 1
ATOM 6387 C C . LEU B 1 390 ? 36.885 41.544 -23.187 1.00 15.37 391 LEU B C 1
ATOM 6388 O O . LEU B 1 390 ? 36.922 40.398 -22.734 1.00 17.32 391 LEU B O 1
ATOM 6393 N N . GLY B 1 391 ? 36.058 41.910 -24.169 1.00 17.56 392 GLY B N 1
ATOM 6394 C CA . GLY B 1 391 ? 35.163 40.937 -24.781 1.00 7.41 392 GLY B CA 1
ATOM 6395 C C . GLY B 1 391 ? 35.927 40.094 -25.798 1.00 13.06 392 GLY B C 1
ATOM 6396 O O . GLY B 1 391 ? 35.345 39.255 -26.491 1.00 19.10 392 GLY B O 1
ATOM 6397 N N . MET B 1 392 ? 37.238 40.338 -25.902 1.00 16.81 393 MET B N 1
ATOM 6398 C CA . MET B 1 392 ? 38.115 39.595 -26.811 1.00 14.52 393 MET B CA 1
ATOM 6399 C C . MET B 1 392 ? 37.868 39.787 -28.314 1.00 16.18 393 MET B C 1
ATOM 6400 O O . MET B 1 392 ? 37.852 38.823 -29.080 1.00 16.28 393 MET B O 1
ATOM 6405 N N . GLY B 1 393 ? 37.706 41.040 -28.721 1.00 17.54 394 GLY B N 1
ATOM 6406 C CA . GLY B 1 393 ? 37.505 41.387 -30.119 1.00 19.71 394 GLY B CA 1
ATOM 6407 C C . GLY B 1 393 ? 37.928 42.836 -30.268 1.00 13.84 394 GLY B C 1
ATOM 6408 O O . GLY B 1 393 ? 37.764 43.606 -29.310 1.00 17.01 394 GLY B O 1
ATOM 6409 N N . ASN B 1 394 ? 38.475 43.195 -31.437 1.00 15.62 395 ASN B N 1
ATOM 6410 C CA . ASN B 1 394 ? 38.956 44.555 -31.755 1.00 15.30 395 ASN B CA 1
ATOM 6411 C C . ASN B 1 394 ? 37.976 45.158 -32.792 1.00 21.47 395 ASN B C 1
ATOM 6412 O O . ASN B 1 394 ? 36.867 44.648 -32.971 1.00 20.76 395 ASN B O 1
ATOM 6417 N N . ALA B 1 395 ? 38.384 46.211 -33.496 1.00 17.56 396 ALA B N 1
ATOM 6418 C CA . ALA B 1 395 ? 37.494 46.870 -34.463 1.00 20.70 396 ALA B CA 1
ATOM 6419 C C . ALA B 1 395 ? 36.941 46.004 -35.598 1.00 16.85 396 ALA B C 1
ATOM 6420 O O . ALA B 1 395 ? 35.787 46.175 -35.991 1.00 14.59 396 ALA B O 1
ATOM 6422 N N . ARG B 1 396 ? 37.733 45.084 -36.145 1.00 16.47 397 ARG B N 1
ATOM 6423 C CA . ARG B 1 396 ? 37.173 44.250 -37.216 1.00 20.86 397 ARG B CA 1
ATOM 6424 C C . ARG B 1 396 ? 36.017 43.440 -36.635 1.00 22.53 397 ARG B C 1
ATOM 6425 O O . ARG B 1 396 ? 34.948 43.328 -37.248 1.00 18.37 397 ARG B O 1
ATOM 6433 N N . CYS B 1 397 ? 36.235 42.885 -35.442 1.00 18.89 398 CYS B N 1
ATOM 6434 C CA . CYS B 1 397 ? 35.211 42.074 -34.771 1.00 20.36 398 CYS B CA 1
ATOM 6435 C C . CYS B 1 397 ? 33.923 42.835 -34.486 1.00 16.68 398 CYS B C 1
ATOM 6436 O O . CYS B 1 397 ? 32.841 42.245 -34.406 1.00 16.73 398 CYS B O 1
ATOM 6439 N N . MET B 1 398 ? 34.034 44.145 -34.323 1.00 15.61 399 MET B N 1
ATOM 6440 C CA . MET B 1 398 ? 32.868 44.961 -34.006 1.00 16.33 399 MET B CA 1
ATOM 6441 C C . MET B 1 398 ? 32.272 45.632 -35.232 1.00 20.51 399 MET B C 1
ATOM 6442 O O . MET B 1 398 ? 31.595 46.650 -35.114 1.00 14.60 399 MET B O 1
ATOM 6447 N N . SER B 1 399 ? 32.510 45.054 -36.406 1.00 16.20 400 SER B N 1
ATOM 6448 C CA . SER B 1 399 ? 31.991 45.640 -37.629 1.00 24.03 400 SER B CA 1
ATOM 6449 C C . SER B 1 399 ? 31.683 44.606 -38.703 1.00 22.36 400 SER B C 1
ATOM 6450 O O . SER B 1 399 ? 32.276 43.535 -38.726 1.00 22.25 400 SER B O 1
ATOM 6453 N N . MET B 1 400 ? 30.725 44.922 -39.569 1.00 20.33 401 MET B N 1
ATOM 6454 C CA . MET B 1 400 ? 30.401 44.052 -40.690 1.00 20.81 401 MET B CA 1
ATOM 6455 C C . MET B 1 400 ? 30.097 44.918 -41.892 1.00 21.80 401 MET B C 1
ATOM 6456 O O . MET B 1 400 ? 29.007 45.467 -42.034 1.00 21.64 401 MET B O 1
ATOM 6461 N N . PRO B 1 401 ? 31.091 45.079 -42.761 1.00 18.40 402 PRO B N 1
ATOM 6462 C CA . PRO B 1 401 ? 30.960 45.877 -43.974 1.00 19.26 402 PRO B CA 1
ATOM 6463 C C . PRO B 1 401 ? 29.712 45.459 -44.759 1.00 18.93 402 PRO B C 1
ATOM 6464 O O . PRO B 1 401 ? 29.460 44.271 -44.933 1.00 21.82 402 PRO B O 1
ATOM 6468 N N . LEU B 1 402 ? 28.929 46.428 -45.218 1.00 22.70 403 LEU B N 1
ATOM 6469 C CA . LEU B 1 402 ? 27.747 46.117 -46.017 1.00 25.42 403 LEU B CA 1
ATOM 6470 C C . LEU B 1 402 ? 28.056 46.468 -47.474 1.00 27.32 403 LEU B C 1
ATOM 6471 O O . LEU B 1 402 ? 27.498 45.883 -48.408 1.00 26.77 403 LEU B O 1
ATOM 6476 N N . SER B 1 403 ? 28.957 47.420 -47.668 1.00 27.52 404 SER B N 1
ATOM 6477 C CA . SER B 1 403 ? 29.343 47.806 -49.017 1.00 27.02 404 SER B CA 1
ATOM 6478 C C . SER B 1 403 ? 30.671 48.553 -49.048 1.00 25.49 404 SER B C 1
ATOM 6479 O O . SER B 1 403 ? 30.901 49.466 -48.260 1.00 29.56 404 SER B O 1
ATOM 6482 N N . ARG B 1 404 ? 31.545 48.148 -49.961 1.00 23.97 405 ARG B N 1
ATOM 6483 C CA . ARG B 1 404 ? 32.840 48.785 -50.128 1.00 29.60 405 ARG B CA 1
ATOM 6484 C C . ARG B 1 404 ? 33.013 49.202 -51.585 1.00 26.77 405 ARG B C 1
ATOM 6485 O O . ARG B 1 404 ? 32.540 48.535 -52.497 1.00 31.86 405 ARG B O 1
ATOM 6493 N N . LYS B 1 405 ? 33.713 50.306 -51.784 1.00 28.72 406 LYS B N 1
ATOM 6494 C CA . LYS B 1 405 ? 33.981 50.829 -53.114 1.00 31.85 406 LYS B CA 1
ATOM 6495 C C . LYS B 1 405 ? 35.003 49.893 -53.770 1.00 35.16 406 LYS B C 1
ATOM 6496 O O . LYS B 1 405 ? 35.776 49.218 -53.079 1.00 32.47 406 LYS B O 1
ATOM 6502 N N . ASP B 1 406 ? 35.002 49.837 -55.095 1.00 30.57 407 ASP B N 1
ATOM 6503 C CA . ASP B 1 406 ? 35.935 48.980 -55.807 1.00 31.87 407 ASP B CA 1
ATOM 6504 C C . ASP B 1 406 ? 37.387 49.331 -55.513 1.00 19.57 407 ASP B C 1
ATOM 6505 O O . ASP B 1 406 ? 37.735 50.490 -55.314 1.00 26.59 407 ASP B O 1
ATOM 6510 N N . VAL B 1 407 ? 38.235 48.316 -55.480 1.00 25.00 408 VAL B N 1
ATOM 6511 C CA . VAL B 1 407 ? 39.650 48.529 -55.242 1.00 24.00 408 VAL B CA 1
ATOM 6512 C C . VAL B 1 407 ? 40.323 48.652 -56.599 1.00 27.35 408 VAL B C 1
ATOM 6513 O O . VAL B 1 407 ? 40.007 47.902 -57.509 1.00 28.01 408 VAL B O 1
ATOM 6517 N N . LYS B 1 408 ? 41.244 49.593 -56.742 1.00 29.59 409 LYS B N 1
ATOM 6518 C CA . LYS B 1 408 ? 41.962 49.722 -58.002 1.00 31.82 409 LYS B CA 1
ATOM 6519 C C . LYS B 1 408 ? 43.177 48.821 -57.812 1.00 32.80 409 LYS B C 1
ATOM 6520 O O . LYS B 1 408 ? 44.214 49.267 -57.324 1.00 31.62 409 LYS B O 1
ATOM 6526 N N . TRP B 1 409 ? 43.034 47.547 -58.173 1.00 29.91 410 TRP B N 1
ATOM 6527 C CA . TRP B 1 409 ? 44.109 46.572 -57.996 1.00 33.93 410 TRP B CA 1
ATOM 6528 C C . TRP B 1 409 ? 45.372 46.821 -58.829 1.00 39.97 410 TRP B C 1
ATOM 6529 O O . TRP B 1 409 ? 46.473 46.756 -58.241 1.00 39.07 410 TRP B O 1
#